Protein AF-A0A959B6U1-F1 (afdb_monomer)

pLDDT: mean 76.64, std 18.27, range [24.47, 96.81]

Secondary structure (DSSP, 8-state):
------------------PPP-------EEE-----S-TTHHHHHHHHHHHHHHHHT-HHHHHHHHHHS--THHHHTT--TT-S-SSEEES-SS---S---STT-SSHHHHHIIIIIHHHHHHHHHHHTT-HHHHHHHHTTTB-TT---S--SGGGGB-SHHHHH--S---HHHHHHHHHGGGS--SS-----HHHHHHHHHHHHHHHSTT-HHHHHHH-THHHHHHHHHHHHHHHHHHHHHHHHH--HHHHHHHHHHHHHHHHHH-SPPP-PPP--------GGGG----TT---EEE-TT------------SS-TTS-----S--EEESSPPPP-HHHHHHHHHHHHHHHHHHTTB-TT--B------PPPPP-TTSGGGS---------SS-S--PPPSB-HHHHHHHHHHHHHHHHHHHHHHHHHHHHHHHHHHHHHHHHHHHHHHHHHHHHHHHHHHHHHHHHHHHHHHHHHHHHHHHHHHHHTT--GGGTGGGG----------TTTHHHHHHHHHHHHSPPPPPPPPPPPPPTT--HHHHSSTTSSS-----HHHHHIIIIIHHHHHHHHHHHHHHHHHHHHHT-----------SSS-------THHHHHHHHHHHHHHHHHHHHHHHHHHHHHHHHHHHHHHHHHHHHHHHHHHHHHHHHHHHHHHHHHHHHHHHHHHHHHHHHHHHHHHHHHHHHHSSSSHHHHHHHHHHHHHHHHHHHHHHHHHHHHHHHHHHHHH--HHHHS---S-S----GGGTTTTHHHHHHHHHHHHHHHHHHH-PPPEEEEEEEEGGG-EEEEETTEEEEEE-HHHHHTTSTTEEEEEEEEEEEEE-----------EEEEEEEEEEE-----BTTB-S--SS--TTEEEE--S-EEEEESSSSSB-SSSS--TT-SBPPTTTT-BSEEEEEEE--TT---TTPPEEEEEEEEEEE--HHHHHHHHH-

Foldseek 3Di:
DDDDDDDDDDDDDDDDDDDDDDDPPQDAAEDEDADLDQLCPVVLVVQCVPVNPVSSLALVVLVCCQVVPFDPVPCVVPDQPCPDDDRYHYPDRDYRNHQDCAPPHNCNVVVCCVQPVVLQVVLLVCLVVVVLVVSLVSLQSAFAPPFPDPDPDPLSRGSRNVCSVPVPFCDPVNLVVLLVVVVPDPDDPDPNPPLNVLLVVLVVVCVVPVPDVVSVCSSGVVVSVVVSLLSNLSSLQSNLLVLLQVVDPVSPVVSLVSLVVSCVSLDDQDDDDDDDDADPDDDPVRQVDADPVSWGKDFQPDDDDDPPDDPPDDDPPPPPDDPPPDGDIDTNDDDDDDVSSNVSVVSSVLSNVCSVQCHGPVRHHDDDDDDDDDDDDPPPPPPPDDDDDDPDPDDADDDDADQFFLVVLLVVLLVLLVVLQVLLVVLVVLVVLLVVLVVVLVVLVVVLVVLVVVLVVLVVVLVVLVVVLVVLLVVLLVLVVLLLVLCVLLVDDCVVCVVLNDADDDQDADDPVCPVVVLVVLCVRQQDQDDADDQDDDDDPPDDCVAAQADPHPDDQSDDPVRCCCRPPVLVVVLVVLVVVLVVVVVVLVVVPDDDDDDDDDDPDDDDDDDPCPPVVVVSVVVNVVSVVVSVVVVVVSVVVSSVSSVVSSVVNVVSSVSSRVSSVVSSVSSVVSSVSSVVSNVSVVVSVVSVVVSVVSVVVSVCSVPDPSHSVVSVVVSVVSLVVSVVSLVVSLSSLVSSLVSLCLQLVDPVSVPDDLRDPPLADVVVSSNCSSVSRSVSSVVVVVVSVVRPDDFDKDKDKDFCVVFFPDDDFQKTKGWDAPLNVCVVPFQWFFKAFQFKWKAKFDDDDDQDWFKKKKKFQKFKGQSASDADVLALDDDPPDDPRMDIDRDDIFMAIGTRRHRGGNDPDDDPPDSGRGGRGSGHPRTMMMMGGPNPDDNVRMIMIMTTTIGIHGSDPSRRVNSVVD

Radius of gyration: 73.05 Å; Cα contacts (8 Å, |Δi|>4): 967; chains: 1; bounding box: 133×184×160 Å

Nearest PDB structures (foldseek):
  6rw6-assembly1_B  TM=6.446E-01  e=1.133E-29  Photorhabdus luminescens
  6rw9-assembly1_A  TM=6.647E-01  e=5.560E-29  Morganella morganii subsp. morganii
  6rwb-assembly1_C  TM=6.412E-01  e=1.051E-28  Yersinia pseudotuberculosis
  8tqe-assembly1_E  TM=6.363E-01  e=4.708E-28  Xenorhabdus nematophila
  5lki-assembly1_A  TM=4.410E-01  e=5.236E-27  Photorhabdus luminescens

Solvent-accessible surface area (backbone atoms only — not comparable to full-atom values): 57360 Å² total; per-residue (Å²): 144,86,82,86,83,80,84,87,79,90,79,90,80,82,91,81,96,77,90,77,85,81,80,83,80,80,75,70,48,75,49,76,58,78,62,86,68,76,78,54,57,72,55,51,52,47,31,34,75,74,46,37,70,71,42,53,50,30,41,67,62,62,58,43,50,40,76,76,68,52,72,78,60,79,49,66,79,77,52,72,82,76,86,62,76,98,53,55,47,66,81,44,84,65,58,79,63,59,87,57,69,54,92,88,49,80,59,13,68,58,48,48,38,65,60,47,49,49,39,51,51,51,15,52,52,30,33,74,69,68,38,37,74,61,14,48,60,33,38,40,43,39,49,24,92,80,58,81,61,93,53,83,72,79,32,44,29,34,30,30,57,67,52,37,77,51,61,78,50,77,46,69,66,57,52,50,49,63,55,57,59,67,77,72,63,80,94,61,93,71,80,74,54,69,73,56,55,56,52,50,54,34,47,53,54,28,70,79,41,76,86,43,67,67,50,51,28,68,64,38,57,55,53,51,54,51,50,51,52,53,54,50,44,49,36,35,48,52,45,18,51,56,31,42,70,68,69,40,78,68,36,40,54,53,17,48,53,34,39,49,53,44,46,63,74,65,48,78,79,84,76,86,73,77,80,83,76,78,83,75,92,74,52,74,85,77,58,74,77,46,51,100,86,70,48,48,76,39,72,54,85,80,78,83,88,85,85,84,77,78,76,88,88,83,67,93,78,72,86,81,74,76,88,76,92,63,79,52,71,42,65,71,71,76,85,78,79,64,64,82,62,53,49,52,60,54,50,45,51,49,53,54,47,27,59,75,65,51,25,47,96,89,62,54,67,72,77,80,87,87,80,84,88,88,86,83,80,86,73,74,76,79,80,80,86,83,90,84,89,86,86,84,87,79,88,81,88,87,76,83,88,70,69,51,44,26,68,66,32,44,54,53,19,54,55,38,28,53,53,22,39,52,41,41,52,54,38,49,56,32,48,57,50,25,55,50,42,50,49,49,52,53,49,48,56,50,51,45,53,52,49,56,60,48,45,57,52,37,50,48,53,26,53,48,35,51,52,50,40,54,51,47,54,54,52,33,52,53,34,46,53,52,23,52,53,31,41,47,64,64,68,49,63,68,81,82,59,49,70,82,68,75,74,79,93,77,88,75,89,78,49,89,88,46,38,68,62,53,50,54,50,47,40,64,71,40,44,50,87,68,89,68,70,77,80,79,85,77,82,62,96,87,68,59,54,78,70,45,54,47,103,86,29,89,51,87,75,68,63,53,76,68,54,46,42,43,66,70,47,49,55,52,51,52,52,55,52,49,54,52,51,50,52,56,50,50,54,54,54,62,71,64,70,67,85,86,82,87,86,86,85,89,78,97,81,88,88,89,86,87,81,85,72,68,59,61,59,56,48,49,55,50,46,53,54,50,51,51,53,49,49,53,48,50,54,51,48,53,52,48,52,51,49,52,50,51,52,50,52,50,54,51,47,53,50,38,43,51,53,25,37,52,26,43,49,48,38,37,49,42,19,48,51,42,52,54,35,54,53,48,31,52,50,37,47,49,52,38,53,50,51,51,52,53,44,54,53,45,51,53,50,48,49,48,57,66,69,41,84,89,22,45,66,54,30,51,51,51,37,54,55,42,53,52,52,33,52,53,42,42,52,57,19,49,57,37,40,52,50,16,53,52,32,40,40,66,73,62,70,40,75,84,52,65,79,50,79,61,80,72,93,78,48,65,40,75,89,61,75,34,58,65,20,28,59,54,52,45,52,32,50,52,53,44,52,52,49,48,65,71,67,67,62,91,62,50,79,45,76,46,80,40,62,46,80,83,50,64,75,46,84,65,83,40,39,40,36,37,66,40,57,64,65,72,53,30,74,81,46,46,19,57,28,46,38,24,22,50,37,54,25,35,29,58,48,86,74,99,65,81,93,63,75,37,58,36,38,44,31,50,63,36,21,35,24,41,73,44,53,72,60,62,97,79,38,75,72,86,61,79,91,82,37,92,42,47,46,79,43,78,58,82,76,47,71,36,48,34,57,69,24,64,71,30,55,52,58,97,71,91,62,95,79,54,64,47,69,52,71,61,44,69,37,23,53,30,28,36,38,40,38,40,45,53,83,90,63,79,61,87,93,46,54,37,35,40,41,40,32,28,30,31,42,87,32,49,70,72,33,21,53,40,48,71,74,105

Structure (mmCIF, N/CA/C/O backbone):
data_AF-A0A959B6U1-F1
#
_entry.id   AF-A0A959B6U1-F1
#
loop_
_atom_site.group_PDB
_atom_site.id
_atom_site.type_symbol
_atom_site.label_atom_id
_atom_site.label_alt_id
_atom_site.label_comp_id
_atom_site.label_asym_id
_atom_site.label_entity_id
_atom_site.label_seq_id
_atom_site.pdbx_PDB_ins_code
_atom_site.Cartn_x
_atom_site.Cartn_y
_atom_site.Cartn_z
_atom_site.occupancy
_atom_site.B_iso_or_equiv
_atom_site.auth_seq_id
_atom_site.auth_comp_id
_atom_site.auth_asym_id
_atom_site.auth_atom_id
_atom_site.pdbx_PDB_model_num
ATOM 1 N N . MET A 1 1 ? 50.995 51.439 -46.867 1.00 38.34 1 MET A N 1
ATOM 2 C CA . MET A 1 1 ? 51.528 52.808 -46.660 1.00 38.34 1 MET A CA 1
ATOM 3 C C . MET A 1 1 ? 50.835 53.484 -45.480 1.00 38.34 1 MET A C 1
ATOM 5 O O . MET A 1 1 ? 49.664 53.820 -45.589 1.00 38.34 1 MET A O 1
ATOM 9 N N . LYS A 1 2 ? 51.569 53.601 -44.369 1.00 24.47 2 LYS A N 1
ATOM 10 C CA . LYS A 1 2 ? 51.395 54.358 -43.103 1.00 24.47 2 LYS A CA 1
ATOM 11 C C . LYS A 1 2 ? 52.439 53.668 -42.206 1.00 24.47 2 LYS A C 1
ATOM 13 O O . LYS A 1 2 ? 52.279 52.487 -41.960 1.00 24.47 2 LYS A O 1
ATOM 18 N N . GLY A 1 3 ? 53.617 54.191 -41.891 1.00 26.98 3 GLY A N 1
ATOM 19 C CA . GLY A 1 3 ? 53.981 55.530 -41.444 1.00 26.98 3 GLY A CA 1
ATOM 20 C C . GLY A 1 3 ? 54.660 55.337 -40.084 1.00 26.98 3 GLY A C 1
ATOM 21 O O . GLY A 1 3 ? 54.037 55.617 -39.068 1.00 26.98 3 GLY A O 1
ATOM 22 N N . ASN A 1 4 ? 55.873 54.767 -40.066 1.00 29.25 4 ASN A N 1
ATOM 23 C CA . ASN A 1 4 ? 56.610 54.499 -38.827 1.00 29.25 4 ASN A CA 1
ATOM 24 C C . ASN A 1 4 ? 57.310 55.772 -38.345 1.00 29.25 4 ASN A C 1
ATOM 26 O O . ASN A 1 4 ? 58.223 56.286 -38.989 1.00 29.25 4 ASN A O 1
ATOM 30 N N . SER A 1 5 ? 56.862 56.270 -37.195 1.00 25.38 5 SER A N 1
ATOM 31 C CA . SER A 1 5 ? 57.555 57.272 -36.394 1.00 25.38 5 SER A CA 1
ATOM 32 C C . SER A 1 5 ? 58.718 56.611 -35.655 1.00 25.38 5 SER A C 1
ATOM 34 O O . SER A 1 5 ? 58.492 55.764 -34.791 1.00 25.38 5 SER A O 1
ATOM 36 N N . TYR A 1 6 ? 59.950 57.009 -35.964 1.00 30.72 6 TYR A N 1
ATOM 37 C CA . TYR A 1 6 ? 61.116 56.617 -35.178 1.00 30.72 6 TYR A CA 1
ATOM 38 C C . TYR A 1 6 ? 61.300 57.554 -33.984 1.00 30.72 6 TYR A C 1
ATOM 40 O O . TYR A 1 6 ? 61.276 58.780 -34.111 1.00 30.72 6 TYR A O 1
ATOM 48 N N . HIS A 1 7 ? 61.461 56.935 -32.816 1.00 28.78 7 HIS A N 1
ATOM 49 C CA . HIS A 1 7 ? 61.731 57.579 -31.542 1.00 28.78 7 HIS A CA 1
ATOM 50 C C . HIS A 1 7 ? 63.089 58.290 -31.533 1.00 28.78 7 HIS A C 1
ATOM 52 O O . HIS A 1 7 ? 64.098 57.799 -32.034 1.00 28.78 7 HIS A O 1
ATOM 58 N N . HIS A 1 8 ? 63.080 59.467 -30.918 1.00 27.84 8 HIS A N 1
ATOM 59 C CA . HIS A 1 8 ? 64.211 60.353 -30.700 1.00 27.84 8 HIS A CA 1
ATOM 60 C C . HIS A 1 8 ? 65.060 59.827 -29.530 1.00 27.84 8 HIS A C 1
ATOM 62 O O . HIS A 1 8 ? 64.584 59.837 -28.397 1.00 27.84 8 HIS A O 1
ATOM 68 N N . ASN A 1 9 ? 66.302 59.401 -29.782 1.00 31.89 9 ASN A N 1
ATOM 69 C CA . ASN A 1 9 ? 67.302 59.191 -28.732 1.00 31.89 9 ASN A CA 1
ATOM 70 C C . ASN A 1 9 ? 68.360 60.296 -28.810 1.00 31.89 9 ASN A C 1
ATOM 72 O O . ASN A 1 9 ? 69.071 60.439 -29.803 1.00 31.89 9 ASN A O 1
ATOM 76 N N . GLN A 1 10 ? 68.424 61.095 -27.745 1.00 28.31 10 GLN A N 1
ATOM 77 C CA . GLN A 1 10 ? 69.441 62.113 -27.513 1.00 28.31 10 GLN A CA 1
ATOM 78 C C . GLN A 1 10 ? 70.768 61.449 -27.128 1.00 28.31 10 GLN A C 1
ATOM 80 O O . GLN A 1 10 ? 70.829 60.732 -26.134 1.00 28.31 10 GLN A O 1
ATOM 85 N N . TYR A 1 11 ? 71.842 61.774 -27.848 1.00 33.50 11 TYR A N 1
ATOM 86 C CA . TYR A 1 11 ? 73.213 61.645 -27.355 1.00 33.50 11 TYR A CA 1
ATOM 87 C C . TYR A 1 11 ? 73.916 63.003 -27.468 1.00 33.50 11 TYR A C 1
ATOM 89 O O . TYR A 1 11 ? 73.927 63.642 -28.519 1.00 33.50 11 TYR A O 1
ATOM 97 N N . HIS A 1 12 ? 74.467 63.458 -26.344 1.00 32.44 12 HIS A N 1
ATOM 98 C CA . HIS A 1 12 ? 75.330 64.629 -26.236 1.00 32.44 12 HIS A CA 1
ATOM 99 C C . HIS A 1 12 ? 76.736 64.325 -26.780 1.00 32.44 12 HIS A C 1
ATOM 101 O O . HIS A 1 12 ? 77.296 63.284 -26.453 1.00 32.44 12 HIS A O 1
ATOM 107 N N . GLY A 1 13 ? 77.354 65.300 -27.460 1.00 31.17 13 GLY A N 1
ATOM 108 C CA . GLY A 1 13 ? 78.812 65.485 -27.418 1.00 31.17 13 GLY A CA 1
ATOM 109 C C . GLY A 1 13 ? 79.560 65.538 -28.757 1.00 31.17 13 GLY A C 1
ATOM 110 O O . GLY A 1 13 ? 79.850 64.513 -29.347 1.00 31.17 13 GLY A O 1
ATOM 111 N N . VAL A 1 14 ? 79.929 66.763 -29.151 1.00 33.41 14 VAL A N 1
ATOM 112 C CA . VAL A 1 14 ? 81.249 67.201 -29.665 1.00 33.41 14 VAL A CA 1
ATOM 113 C C . VAL A 1 14 ? 81.973 66.344 -30.729 1.00 33.41 14 VAL A C 1
ATOM 115 O O . VAL A 1 14 ? 82.560 65.318 -30.429 1.00 33.41 14 VAL A O 1
ATOM 118 N N . GLY A 1 15 ? 82.052 66.913 -31.941 1.00 33.78 15 GLY A N 1
ATOM 119 C CA . GLY A 1 15 ? 83.226 67.008 -32.832 1.00 33.78 15 GLY A CA 1
ATOM 120 C C . GLY A 1 15 ? 84.176 65.814 -33.019 1.00 33.78 15 GLY A C 1
ATOM 121 O O . GLY A 1 15 ? 84.966 65.500 -32.138 1.00 33.78 15 GLY A O 1
ATOM 122 N N . GLY A 1 16 ? 84.254 65.298 -34.252 1.00 31.88 16 GLY A N 1
ATOM 123 C CA . GLY A 1 16 ? 85.397 64.496 -34.707 1.00 31.88 16 GLY A CA 1
ATOM 124 C C . GLY A 1 16 ? 85.110 63.660 -35.953 1.00 31.88 16 GLY A C 1
ATOM 125 O O . GLY A 1 16 ? 84.495 62.606 -35.873 1.00 31.88 16 GLY A O 1
ATOM 126 N N . SER A 1 17 ? 85.582 64.125 -37.106 1.00 38.44 17 SER A N 1
ATOM 127 C CA . SER A 1 17 ? 85.520 63.478 -38.422 1.00 38.44 17 SER A CA 1
ATOM 128 C C . SER A 1 17 ? 86.184 62.093 -38.463 1.00 38.44 17 SER A C 1
ATOM 130 O O . SER A 1 17 ? 87.392 62.013 -38.249 1.00 38.44 17 SER A O 1
ATOM 132 N N . HIS A 1 18 ? 85.438 61.045 -38.832 1.00 36.06 18 HIS A N 1
ATOM 133 C CA . HIS A 1 18 ? 85.972 59.778 -39.351 1.00 36.06 18 HIS A CA 1
ATOM 134 C C . HIS A 1 18 ? 85.175 59.373 -40.599 1.00 36.06 18 HIS A C 1
ATOM 136 O O . HIS A 1 18 ? 83.946 59.358 -40.586 1.00 36.06 18 HIS A O 1
ATOM 142 N N . ALA A 1 19 ? 85.896 59.126 -41.693 1.00 39.31 19 ALA A N 1
ATOM 143 C CA . ALA A 1 19 ? 85.359 58.697 -42.976 1.00 39.31 19 ALA A CA 1
ATOM 144 C C . ALA A 1 19 ? 84.965 57.213 -42.916 1.00 39.31 19 ALA A C 1
ATOM 146 O O . ALA A 1 19 ? 85.781 56.384 -42.519 1.00 39.31 19 ALA A O 1
ATOM 147 N N . TYR A 1 20 ? 83.743 56.894 -43.342 1.00 36.47 20 TYR A N 1
ATOM 148 C CA . TYR A 1 20 ? 83.293 55.525 -43.585 1.00 36.47 20 TYR A CA 1
ATOM 149 C C . TYR A 1 20 ? 83.353 55.238 -45.087 1.00 36.47 20 TYR A C 1
ATOM 151 O O . TYR A 1 20 ? 82.857 56.021 -45.899 1.00 36.47 20 TYR A O 1
ATOM 159 N N . VAL A 1 21 ? 83.989 54.121 -45.438 1.00 39.34 21 VAL A N 1
ATOM 160 C CA . VAL A 1 21 ? 83.874 53.470 -46.746 1.00 39.34 21 VAL A CA 1
ATOM 161 C C . VAL A 1 21 ? 82.444 52.939 -46.849 1.00 39.34 21 VAL A C 1
ATOM 163 O O . VAL A 1 21 ? 81.991 52.236 -45.952 1.00 39.34 21 VAL A O 1
ATOM 166 N N . ILE A 1 22 ? 81.723 53.314 -47.904 1.00 38.59 22 ILE A N 1
ATOM 167 C CA . ILE A 1 22 ? 80.403 52.757 -48.207 1.00 38.59 22 ILE A CA 1
ATOM 168 C C . ILE A 1 22 ? 80.653 51.494 -49.034 1.00 38.59 22 ILE A C 1
ATOM 170 O O . ILE A 1 22 ? 81.053 51.596 -50.192 1.00 38.59 22 ILE A O 1
ATOM 174 N N . GLU A 1 23 ? 80.469 50.316 -48.436 1.00 43.47 23 GLU A N 1
ATOM 175 C CA . GLU A 1 23 ? 80.217 49.092 -49.200 1.00 43.47 23 GLU A CA 1
ATOM 176 C C . GLU A 1 23 ? 78.808 49.191 -49.791 1.00 43.47 23 GLU A C 1
ATOM 178 O O . GLU A 1 23 ? 77.822 49.387 -49.078 1.00 43.47 23 GLU A O 1
ATOM 183 N N . GLU A 1 24 ? 78.717 49.112 -51.113 1.00 42.53 24 GLU A N 1
ATOM 184 C CA . GLU A 1 24 ? 77.453 49.104 -51.837 1.00 42.53 24 GLU A CA 1
ATOM 185 C C . GLU A 1 24 ? 76.825 47.707 -51.681 1.00 42.53 24 GLU A C 1
ATOM 187 O O . GLU A 1 24 ? 77.166 46.770 -52.399 1.00 42.53 24 GLU A O 1
ATOM 192 N N . GLN A 1 25 ? 75.945 47.533 -50.687 1.00 47.75 25 GLN A N 1
ATOM 193 C CA . GLN A 1 25 ? 75.115 46.331 -50.581 1.00 47.75 25 GLN A CA 1
ATOM 194 C C . GLN A 1 25 ? 74.132 46.302 -51.757 1.00 47.75 25 GLN A C 1
ATOM 196 O O . GLN A 1 25 ? 73.173 47.074 -51.804 1.00 47.75 25 GLN A O 1
ATOM 201 N N . VAL A 1 26 ? 74.362 45.402 -52.714 1.00 51.41 26 VAL A N 1
ATOM 202 C CA . VAL A 1 26 ? 73.396 45.109 -53.777 1.00 51.41 26 VAL A CA 1
ATOM 203 C C . VAL A 1 26 ? 72.227 44.352 -53.149 1.00 51.41 26 VAL A C 1
ATOM 205 O O . VAL A 1 26 ? 72.335 43.173 -52.821 1.00 51.41 26 VAL A O 1
ATOM 208 N N . VAL A 1 27 ? 71.101 45.037 -52.956 1.00 57.31 27 VAL A N 1
ATOM 209 C CA . VAL A 1 27 ? 69.849 44.414 -52.517 1.00 57.31 27 VAL A CA 1
ATOM 210 C C . VAL A 1 27 ? 69.245 43.675 -53.712 1.00 57.31 27 VAL A C 1
ATOM 212 O O . VAL A 1 27 ? 68.694 44.309 -54.610 1.00 57.31 27 VAL A O 1
ATOM 215 N N . GLN A 1 28 ? 69.342 42.344 -53.741 1.00 58.25 28 GLN A N 1
ATOM 216 C CA . GLN A 1 28 ? 68.556 41.529 -54.672 1.00 58.25 28 GLN A CA 1
ATOM 217 C C . GLN A 1 28 ? 67.104 41.483 -54.186 1.00 58.25 28 GLN A C 1
ATOM 219 O O . GLN A 1 28 ? 66.809 40.935 -53.126 1.00 58.25 28 GLN A O 1
ATOM 224 N N . ALA A 1 29 ? 66.187 42.074 -54.951 1.00 64.62 29 ALA A N 1
ATOM 225 C CA . ALA A 1 29 ? 64.756 41.950 -54.687 1.00 64.62 29 ALA A CA 1
ATOM 226 C C . ALA A 1 29 ? 64.245 40.599 -55.212 1.00 64.62 29 ALA A C 1
ATOM 228 O O . ALA A 1 29 ? 64.590 40.202 -56.322 1.00 64.62 29 ALA A O 1
ATOM 229 N N . THR A 1 30 ? 63.410 39.900 -54.442 1.00 69.38 30 THR A N 1
ATOM 230 C CA . THR A 1 30 ? 62.681 38.717 -54.920 1.00 69.38 30 THR A CA 1
ATOM 231 C C . THR A 1 30 ? 61.220 39.083 -55.155 1.00 69.38 30 THR A C 1
ATOM 233 O O . THR A 1 30 ? 60.572 39.609 -54.252 1.00 69.38 30 THR A O 1
ATOM 236 N N . TYR A 1 31 ? 60.699 38.821 -56.354 1.00 73.12 31 TYR A N 1
ATOM 237 C CA . TYR A 1 31 ? 59.296 39.067 -56.704 1.00 73.12 31 TYR A CA 1
ATOM 238 C C . TYR A 1 31 ? 58.514 37.749 -56.826 1.00 73.12 31 TYR A C 1
ATOM 240 O O . TYR A 1 31 ? 59.018 36.757 -57.358 1.00 73.12 31 TYR A O 1
ATOM 248 N N . GLU A 1 32 ? 57.269 37.757 -56.343 1.00 72.38 32 GLU A N 1
ATOM 249 C CA . GLU A 1 32 ? 56.308 36.650 -56.417 1.00 72.38 32 GLU A CA 1
ATOM 250 C C . GLU A 1 32 ? 55.014 37.154 -57.071 1.00 72.38 32 GLU A C 1
ATOM 252 O O . GLU A 1 32 ? 54.493 38.211 -56.700 1.00 72.38 32 GLU A O 1
ATOM 257 N N . PHE A 1 33 ? 54.504 36.415 -58.057 1.00 74.75 33 PHE A N 1
ATOM 258 C CA . PHE A 1 33 ? 53.258 36.737 -58.751 1.00 74.75 33 PHE A CA 1
ATOM 259 C C . PHE A 1 33 ? 52.127 35.837 -58.245 1.00 74.75 33 PHE A C 1
ATOM 261 O O . PHE A 1 33 ? 52.289 34.624 -58.151 1.00 74.75 33 PHE A O 1
ATOM 268 N N . GLN A 1 34 ? 50.969 36.433 -57.946 1.00 72.31 34 GLN A N 1
ATOM 269 C CA . GLN A 1 34 ? 49.783 35.728 -57.447 1.00 72.31 34 GLN A CA 1
ATOM 270 C C . GLN A 1 34 ? 48.562 36.007 -58.328 1.00 72.31 34 GLN A C 1
ATOM 272 O O . GLN A 1 34 ? 48.380 37.118 -58.836 1.00 72.31 34 GLN A O 1
ATOM 277 N N . ASN A 1 35 ? 47.694 35.005 -58.479 1.00 75.81 35 ASN A N 1
ATOM 278 C CA . ASN A 1 35 ? 46.428 35.145 -59.195 1.00 75.81 35 ASN A CA 1
ATOM 279 C C . ASN A 1 35 ? 45.365 35.805 -58.297 1.00 75.81 35 ASN A C 1
ATOM 281 O O . ASN A 1 35 ? 45.077 35.329 -57.207 1.00 75.81 35 ASN A O 1
ATOM 285 N N . PHE A 1 36 ? 44.725 36.877 -58.778 1.00 81.19 36 PHE A N 1
ATOM 286 C CA . PHE A 1 36 ? 43.612 37.567 -58.089 1.00 81.19 36 PHE A CA 1
ATOM 287 C C . PHE A 1 36 ? 42.226 37.217 -58.662 1.00 81.19 36 PHE A C 1
ATOM 289 O O . PHE A 1 36 ? 41.234 37.888 -58.378 1.00 81.19 36 PHE A O 1
ATOM 296 N N . PHE A 1 37 ? 42.144 36.174 -59.486 1.00 80.81 37 PHE A N 1
ATOM 297 C CA . PHE A 1 37 ? 40.900 35.665 -60.054 1.00 80.81 37 PHE A CA 1
ATOM 298 C C . PHE A 1 37 ? 40.878 34.140 -59.959 1.00 80.81 37 PHE A C 1
ATOM 300 O O . PHE A 1 37 ? 41.925 33.499 -59.967 1.00 80.81 37 PHE A O 1
ATOM 307 N N . HIS A 1 38 ? 39.680 33.562 -59.901 1.00 84.12 38 HIS A N 1
ATOM 308 C CA . HIS A 1 38 ? 39.517 32.115 -59.848 1.00 84.12 38 HIS A CA 1
ATOM 309 C C . HIS A 1 38 ? 39.538 31.532 -61.281 1.00 84.12 38 HIS A C 1
ATOM 311 O O . HIS A 1 38 ? 38.650 31.858 -62.073 1.00 84.12 38 HIS A O 1
ATOM 317 N N . PRO A 1 39 ? 40.492 30.652 -61.642 1.00 80.06 39 PRO A N 1
ATOM 318 C CA . PRO A 1 39 ? 40.699 30.220 -63.032 1.00 80.06 39 PRO A CA 1
ATOM 319 C C . PRO A 1 39 ? 39.588 29.308 -63.579 1.00 80.06 39 PRO A C 1
ATOM 321 O O . PRO A 1 39 ? 39.332 29.300 -64.779 1.00 80.06 39 PRO A O 1
ATOM 324 N N . TYR A 1 40 ? 38.888 28.576 -62.705 1.00 85.69 40 TYR A N 1
ATOM 325 C CA . TYR A 1 40 ? 37.921 27.539 -63.101 1.00 85.69 40 TYR A CA 1
ATOM 326 C C . TYR A 1 40 ? 36.438 27.874 -62.851 1.00 85.69 40 TYR A C 1
ATOM 328 O O . TYR A 1 40 ? 35.622 26.958 -62.783 1.00 85.69 40 TYR A O 1
ATOM 336 N N . VAL A 1 41 ? 36.042 29.149 -62.707 1.00 86.12 41 VAL A N 1
ATOM 337 C CA . VAL A 1 41 ? 34.647 29.517 -62.344 1.00 86.12 41 VAL A CA 1
ATOM 338 C C . VAL A 1 41 ? 33.618 28.955 -63.326 1.00 86.12 41 VAL A C 1
ATOM 340 O O . VAL A 1 41 ? 32.654 28.317 -62.905 1.00 86.12 41 VAL A O 1
ATOM 343 N N . ASP A 1 42 ? 33.839 29.129 -64.631 1.00 85.12 42 ASP A N 1
ATOM 344 C CA . ASP A 1 42 ? 32.915 28.640 -65.662 1.00 85.12 42 ASP A CA 1
ATOM 345 C C . ASP A 1 42 ? 32.792 27.110 -65.638 1.00 85.12 42 ASP A C 1
ATOM 347 O O . ASP A 1 42 ? 31.708 26.561 -65.843 1.00 85.12 42 ASP A O 1
ATOM 351 N N . LYS A 1 43 ? 33.888 26.414 -65.312 1.00 85.00 43 LYS A N 1
ATOM 352 C CA . LYS A 1 43 ? 33.929 24.951 -65.194 1.00 85.00 43 LYS A CA 1
ATOM 353 C C . LYS A 1 43 ? 33.243 24.448 -63.934 1.00 85.00 43 LYS A C 1
ATOM 355 O O . LYS A 1 43 ? 32.470 23.500 -64.012 1.00 85.00 43 LYS A O 1
ATOM 360 N N . ILE A 1 44 ? 33.426 25.122 -62.805 1.00 85.88 44 ILE A N 1
ATOM 361 C CA . ILE A 1 44 ? 32.700 24.849 -61.557 1.00 85.88 44 ILE A CA 1
ATOM 362 C C . ILE A 1 44 ? 31.189 25.048 -61.768 1.00 85.88 44 ILE A C 1
ATOM 364 O O . ILE A 1 44 ? 30.389 24.209 -61.349 1.00 85.88 44 ILE A O 1
ATOM 368 N N . LEU A 1 45 ? 30.779 26.108 -62.472 1.00 87.06 45 LEU A N 1
ATOM 369 C CA . LEU A 1 45 ? 29.375 26.328 -62.840 1.00 87.06 45 LEU A CA 1
ATOM 370 C C . LEU A 1 45 ? 28.853 25.235 -63.782 1.00 87.06 45 LEU A C 1
ATOM 372 O O . LEU A 1 45 ? 27.736 24.745 -63.606 1.00 87.06 45 LEU A O 1
ATOM 376 N N . GLU A 1 46 ? 29.652 24.816 -64.763 1.00 86.62 46 GLU A N 1
ATOM 377 C CA . GLU A 1 46 ? 29.328 23.704 -65.658 1.00 86.62 46 GLU A CA 1
ATOM 378 C C . GLU A 1 46 ? 29.154 22.383 -64.883 1.00 86.62 46 GLU A C 1
ATOM 380 O O . GLU A 1 46 ? 28.177 21.662 -65.105 1.00 86.62 46 GLU A O 1
ATOM 385 N N . MET A 1 47 ? 30.041 22.098 -63.924 1.00 86.19 47 MET A N 1
ATOM 386 C CA . MET A 1 47 ? 29.969 20.935 -63.033 1.00 86.19 47 MET A CA 1
ATOM 387 C C . MET A 1 47 ? 28.709 20.956 -62.168 1.00 86.19 47 MET A C 1
ATOM 389 O O . MET A 1 47 ? 28.040 19.928 -62.053 1.00 86.19 47 MET A O 1
ATOM 393 N N . LEU A 1 48 ? 28.341 22.113 -61.612 1.00 87.31 48 LEU A N 1
ATOM 394 C CA . LEU A 1 48 ? 27.110 22.264 -60.836 1.00 87.31 48 LEU A CA 1
ATOM 395 C C . LEU A 1 48 ? 25.864 22.039 -61.707 1.00 87.31 48 LEU A C 1
ATOM 397 O O . LEU A 1 48 ? 24.956 21.306 -61.311 1.00 87.31 48 LEU A O 1
ATOM 401 N N . ASN A 1 49 ? 25.836 22.626 -62.906 1.00 88.38 49 ASN A N 1
ATOM 402 C CA . ASN A 1 49 ? 24.699 22.537 -63.823 1.00 88.38 49 ASN A CA 1
ATOM 403 C C . ASN A 1 49 ? 24.508 21.126 -64.406 1.00 88.38 49 ASN A C 1
ATOM 405 O O . ASN A 1 49 ? 23.372 20.703 -64.611 1.00 88.38 49 ASN A O 1
ATOM 409 N N . LYS A 1 50 ? 25.596 20.385 -64.669 1.00 84.12 50 LYS A N 1
ATOM 410 C CA . LYS A 1 50 ? 25.543 19.022 -65.233 1.00 84.12 50 LYS A CA 1
ATOM 411 C C . LYS A 1 50 ? 25.477 17.924 -64.170 1.00 84.12 50 LYS A C 1
ATOM 413 O O . LYS A 1 50 ? 24.742 16.955 -64.332 1.00 84.12 50 LYS A O 1
ATOM 418 N N . GLY A 1 51 ? 26.273 18.044 -63.109 1.00 72.19 51 GLY A N 1
ATOM 419 C CA . GLY A 1 51 ? 26.504 17.006 -62.101 1.00 72.19 51 GLY A CA 1
ATOM 420 C C . GLY A 1 51 ? 25.742 17.196 -60.788 1.00 72.19 51 GLY A C 1
ATOM 421 O O . GLY A 1 51 ? 25.883 16.359 -59.891 1.00 72.19 51 GLY A O 1
ATOM 422 N N . SER A 1 52 ? 24.931 18.255 -60.657 1.00 85.50 52 SER A N 1
ATOM 423 C CA . SER A 1 52 ? 24.313 18.709 -59.399 1.00 85.50 52 SER A CA 1
ATOM 424 C C . SER A 1 52 ? 25.351 19.023 -58.308 1.00 85.50 52 SER A C 1
ATOM 426 O O . SER A 1 52 ? 26.557 19.029 -58.552 1.00 85.50 52 SER A O 1
ATOM 428 N N . LEU A 1 53 ? 24.897 19.249 -57.071 1.00 86.31 53 LEU A N 1
ATOM 429 C CA . LEU A 1 53 ? 25.784 19.475 -55.926 1.00 86.31 53 LEU A CA 1
ATOM 430 C C . LEU A 1 53 ? 26.784 18.321 -55.716 1.00 86.31 53 LEU A C 1
ATOM 432 O O . LEU A 1 53 ? 27.938 18.571 -55.390 1.00 86.31 53 LEU A O 1
ATOM 436 N N . LYS A 1 54 ? 26.375 17.065 -55.955 1.00 85.00 54 LYS A N 1
ATOM 437 C CA . LYS A 1 54 ? 27.261 15.899 -55.797 1.00 85.00 54 LYS A CA 1
ATOM 438 C C . LYS A 1 54 ? 28.445 15.930 -56.767 1.00 85.00 54 LYS A C 1
ATOM 440 O O . LYS A 1 54 ? 29.530 15.513 -56.393 1.00 85.00 54 LYS A O 1
ATOM 445 N N . GLY A 1 55 ? 28.236 16.413 -57.993 1.00 82.75 55 GLY A N 1
ATOM 446 C CA . GLY A 1 55 ? 29.302 16.561 -58.981 1.00 82.75 55 GLY A CA 1
ATOM 447 C C . GLY A 1 55 ? 30.225 17.746 -58.702 1.00 82.75 55 GLY A C 1
ATOM 448 O O . GLY A 1 55 ? 31.407 17.652 -59.006 1.00 82.75 55 GLY A O 1
ATOM 449 N N . LEU A 1 56 ? 29.702 18.828 -58.112 1.00 87.75 56 LEU A N 1
ATOM 450 C CA . LEU A 1 56 ? 30.502 19.982 -57.691 1.00 87.75 56 LEU A CA 1
ATOM 451 C C . LEU A 1 56 ? 31.441 19.638 -56.524 1.00 87.75 56 LEU A C 1
ATOM 453 O O . LEU A 1 56 ? 32.577 20.090 -56.510 1.00 87.75 56 LEU A O 1
ATOM 457 N N . MET A 1 57 ? 30.967 18.842 -55.562 1.00 88.00 57 MET A N 1
ATOM 458 C CA . MET A 1 57 ? 31.720 18.459 -54.357 1.00 88.00 57 MET A CA 1
ATOM 459 C C . MET A 1 57 ? 32.590 17.206 -54.547 1.00 88.00 57 MET A C 1
ATOM 461 O O . MET A 1 57 ? 32.994 16.582 -53.570 1.00 88.00 57 MET A O 1
ATOM 465 N N . ASP A 1 58 ? 32.826 16.789 -55.791 1.00 87.25 58 ASP A N 1
ATOM 466 C CA . ASP A 1 58 ? 33.592 15.589 -56.117 1.00 87.25 58 ASP A CA 1
ATOM 467 C C . ASP A 1 58 ? 35.100 15.911 -56.136 1.00 87.25 58 ASP A C 1
ATOM 469 O O . ASP A 1 58 ? 35.557 16.622 -57.039 1.00 87.25 58 ASP A O 1
ATOM 473 N N . PRO A 1 59 ? 35.892 15.424 -55.163 1.00 84.81 59 PRO A N 1
ATOM 474 C CA . PRO A 1 59 ? 37.302 15.785 -55.041 1.00 84.81 59 PRO A CA 1
ATOM 475 C C . PRO A 1 59 ? 38.158 15.354 -56.235 1.00 84.81 59 PRO A C 1
ATOM 477 O O . PRO A 1 59 ? 39.136 16.030 -56.531 1.00 84.81 59 PRO A O 1
ATOM 480 N N . GLU A 1 60 ? 37.825 14.255 -56.919 1.00 83.31 60 GLU A N 1
ATOM 481 C CA . GLU A 1 60 ? 38.623 13.771 -58.059 1.00 83.31 60 GLU A CA 1
ATOM 482 C C . GLU A 1 60 ? 38.443 14.674 -59.273 1.00 83.31 60 GLU A C 1
ATOM 484 O O . GLU A 1 60 ? 39.417 15.036 -59.927 1.00 83.31 60 GLU A O 1
ATOM 489 N N . LYS A 1 61 ? 37.207 15.124 -59.513 1.00 83.12 61 LYS A N 1
ATOM 490 C CA . LYS A 1 61 ? 36.911 16.086 -60.580 1.00 83.12 61 LYS A CA 1
ATOM 491 C C . LYS A 1 61 ? 37.471 17.465 -60.281 1.00 83.12 61 LYS A C 1
ATOM 493 O O . LYS A 1 61 ? 37.956 18.125 -61.187 1.00 83.12 61 LYS A O 1
ATOM 498 N N . LEU A 1 62 ? 37.409 17.912 -59.025 1.00 85.56 62 LEU A N 1
ATOM 499 C CA . LEU A 1 62 ? 38.019 19.184 -58.634 1.00 85.56 62 LEU A CA 1
ATOM 500 C C . LEU A 1 62 ? 39.546 19.143 -58.790 1.00 85.56 62 LEU A C 1
ATOM 502 O O . LEU A 1 62 ? 40.128 20.128 -59.235 1.00 85.56 62 LEU A O 1
ATOM 506 N N . ALA A 1 63 ? 40.183 18.008 -58.479 1.00 82.12 63 ALA A N 1
ATOM 507 C CA . ALA A 1 63 ? 41.618 17.816 -58.675 1.00 82.12 63 ALA A CA 1
ATOM 508 C C . ALA A 1 63 ? 42.012 17.723 -60.162 1.00 82.12 63 ALA A C 1
ATOM 510 O O . ALA A 1 63 ? 43.054 18.255 -60.540 1.00 82.12 63 ALA A O 1
ATOM 511 N N . SER A 1 64 ? 41.188 17.097 -61.016 1.00 81.38 64 SER A N 1
ATOM 512 C CA . SER A 1 64 ? 41.491 16.949 -62.449 1.00 81.38 64 SER A CA 1
ATOM 513 C C . SER A 1 64 ? 41.384 18.253 -63.248 1.00 81.38 64 SER A C 1
ATOM 515 O O . SER A 1 64 ? 41.966 18.356 -64.323 1.00 81.38 64 SER A O 1
ATOM 517 N N . LEU A 1 65 ? 40.720 19.291 -62.722 1.00 80.69 65 LEU A N 1
ATOM 518 C CA . LEU A 1 65 ? 40.641 20.601 -63.387 1.00 80.69 65 LEU A CA 1
ATOM 519 C C . LEU A 1 65 ? 42.019 21.228 -63.634 1.00 80.69 65 LEU A C 1
ATOM 521 O O . LEU A 1 65 ? 42.215 21.854 -64.676 1.00 80.69 65 LEU A O 1
ATOM 525 N N . ALA A 1 66 ? 42.961 21.035 -62.705 1.00 70.31 66 ALA A N 1
ATOM 526 C CA . ALA A 1 66 ? 44.319 21.559 -62.823 1.00 70.31 66 ALA A CA 1
ATOM 527 C C . ALA A 1 66 ? 45.125 20.860 -63.931 1.00 70.31 66 ALA A C 1
ATOM 529 O O . ALA A 1 66 ? 45.904 21.509 -64.621 1.00 70.31 66 ALA A O 1
ATOM 530 N N . SER A 1 67 ? 44.912 19.555 -64.140 1.00 67.62 67 SER A N 1
ATOM 531 C CA . SER A 1 67 ? 45.625 18.770 -65.154 1.00 67.62 67 SER A CA 1
ATOM 532 C C . SER A 1 67 ? 44.959 18.783 -66.534 1.00 67.62 67 SER A C 1
ATOM 534 O O . SER A 1 67 ? 45.654 18.662 -67.537 1.00 67.62 67 SER A O 1
ATOM 536 N N . GLU A 1 68 ? 43.632 18.929 -66.613 1.00 65.38 68 GLU A N 1
ATOM 537 C CA . GLU A 1 68 ? 42.877 18.898 -67.877 1.00 65.38 68 GLU A CA 1
ATOM 538 C C . GLU A 1 68 ? 42.824 20.249 -68.612 1.00 65.38 68 GLU A C 1
ATOM 540 O O . GLU A 1 68 ? 42.651 20.267 -69.829 1.00 65.38 68 GLU A O 1
ATOM 545 N N . TYR A 1 69 ? 42.934 21.374 -67.894 1.00 63.88 69 TYR A N 1
ATOM 546 C CA . TYR A 1 69 ? 42.733 22.728 -68.446 1.00 63.88 69 TYR A CA 1
ATOM 547 C C . TYR A 1 69 ? 43.846 23.721 -68.056 1.00 63.88 69 TYR A C 1
ATOM 549 O O . TYR A 1 69 ? 43.697 24.937 -68.233 1.00 63.88 69 TYR A O 1
ATOM 557 N N . GLY A 1 70 ? 44.954 23.215 -67.511 1.00 60.72 70 GLY A N 1
ATOM 558 C CA . GLY A 1 70 ? 46.131 23.980 -67.110 1.00 60.72 70 GLY A CA 1
ATOM 559 C C . GLY A 1 70 ? 47.027 24.364 -68.288 1.00 60.72 70 GLY A C 1
ATOM 560 O O . GLY A 1 70 ? 48.192 23.996 -68.306 1.00 60.72 70 GLY A O 1
ATOM 561 N N . ASP A 1 71 ? 46.511 25.092 -69.280 1.00 56.66 71 ASP A N 1
ATOM 562 C CA . ASP A 1 71 ? 47.373 25.635 -70.339 1.00 56.66 71 ASP A CA 1
ATOM 563 C C . ASP A 1 71 ? 48.243 26.773 -69.766 1.00 56.66 71 ASP A C 1
ATOM 565 O O . ASP A 1 71 ? 47.710 27.795 -69.297 1.00 56.66 71 ASP A O 1
ATOM 569 N N . GLU A 1 72 ? 49.571 26.597 -69.820 1.00 56.66 72 GLU A N 1
ATOM 570 C CA . GLU A 1 72 ? 50.614 27.544 -69.372 1.00 56.66 72 GLU A CA 1
ATOM 571 C C . GLU A 1 72 ? 50.685 28.837 -70.219 1.00 56.66 72 GLU A C 1
ATOM 573 O O . GLU A 1 72 ? 51.373 29.793 -69.864 1.00 56.66 72 GLU A O 1
ATOM 578 N N . GLU A 1 73 ? 49.940 28.918 -71.322 1.00 56.41 73 GLU A N 1
ATOM 579 C CA . GLU A 1 73 ? 50.189 29.899 -72.388 1.00 56.41 73 GLU A CA 1
ATOM 580 C C . GLU A 1 73 ? 49.576 31.298 -72.153 1.00 56.41 73 GLU A C 1
ATOM 582 O O . GLU A 1 73 ? 49.936 32.250 -72.838 1.00 56.41 73 GLU A O 1
ATOM 587 N N . PHE A 1 74 ? 48.677 31.491 -71.173 1.00 61.34 74 PHE A N 1
ATOM 588 C CA . PHE A 1 74 ? 47.951 32.776 -71.041 1.00 61.34 74 PHE A CA 1
ATOM 589 C C . PHE A 1 74 ? 48.860 33.979 -70.727 1.00 61.34 74 PHE A C 1
ATOM 591 O O . PHE A 1 74 ? 48.637 35.069 -71.253 1.00 61.34 74 PHE A O 1
ATOM 598 N N . PHE A 1 75 ? 49.860 33.803 -69.856 1.00 61.97 75 PHE A N 1
ATOM 599 C CA . PHE A 1 75 ? 50.787 34.881 -69.489 1.00 61.97 75 PHE A CA 1
ATOM 600 C C . PHE A 1 75 ? 52.069 34.877 -70.329 1.00 61.97 75 PHE A C 1
ATOM 602 O O . PHE A 1 75 ? 52.610 35.956 -70.565 1.00 61.97 75 PHE A O 1
ATOM 609 N N . GLN A 1 76 ? 52.507 33.710 -70.817 1.00 63.78 76 GLN A N 1
ATOM 610 C CA . GLN A 1 76 ? 53.742 33.554 -71.596 1.00 63.78 76 GLN A CA 1
ATOM 611 C C . GLN A 1 76 ? 53.758 34.421 -72.869 1.00 63.78 76 GLN A C 1
ATOM 613 O O . GLN A 1 76 ? 54.803 34.962 -73.224 1.00 63.78 76 GLN A O 1
ATOM 618 N N . ASP A 1 77 ? 52.598 34.634 -73.502 1.00 61.62 77 ASP A N 1
ATOM 619 C CA . ASP A 1 77 ? 52.474 35.443 -74.725 1.00 61.62 77 ASP A CA 1
ATOM 620 C C . ASP A 1 77 ? 52.362 36.964 -74.482 1.00 61.62 77 ASP A C 1
ATOM 622 O O . ASP A 1 77 ? 52.543 37.760 -75.408 1.00 61.62 77 ASP A O 1
ATOM 626 N N . ILE A 1 78 ? 52.026 37.395 -73.259 1.00 65.56 78 ILE A N 1
ATOM 627 C CA . ILE A 1 78 ? 51.642 38.788 -72.946 1.00 65.56 78 ILE A CA 1
ATOM 628 C C . ILE A 1 78 ? 52.648 39.467 -72.003 1.00 65.56 78 ILE A C 1
ATOM 630 O O . ILE A 1 78 ? 52.772 40.695 -72.016 1.00 65.56 78 ILE A O 1
ATOM 634 N N . TYR A 1 79 ? 53.368 38.698 -71.183 1.00 67.75 79 TYR A N 1
ATOM 635 C CA . TYR A 1 79 ? 54.241 39.225 -70.139 1.00 67.75 79 TYR A CA 1
ATOM 636 C C . TYR A 1 79 ? 55.448 38.308 -69.904 1.00 67.75 79 TYR A C 1
ATOM 638 O O . TYR A 1 79 ? 55.293 37.230 -69.347 1.00 67.75 79 TYR A O 1
ATOM 646 N N . ASP A 1 80 ? 56.650 38.756 -70.285 1.00 70.75 80 ASP A N 1
ATOM 647 C CA . ASP A 1 80 ? 57.911 38.090 -69.931 1.00 70.75 80 ASP A CA 1
ATOM 648 C C . ASP A 1 80 ? 58.500 38.748 -68.670 1.00 70.75 80 ASP A C 1
ATOM 650 O O . ASP A 1 80 ? 58.998 39.878 -68.738 1.00 70.75 80 ASP A O 1
ATOM 654 N N . PRO A 1 81 ? 58.448 38.082 -67.506 1.00 67.81 81 PRO A N 1
ATOM 655 C CA . PRO A 1 81 ? 58.919 38.663 -66.258 1.00 67.81 81 PRO A CA 1
ATOM 656 C C . PRO A 1 81 ? 60.463 38.691 -66.177 1.00 67.81 81 PRO A C 1
ATOM 658 O O . PRO A 1 81 ? 61.014 39.399 -65.335 1.00 67.81 81 PRO A O 1
ATOM 661 N N . HIS A 1 82 ? 61.186 37.992 -67.065 1.00 65.81 82 HIS A N 1
ATOM 662 C CA . HIS A 1 82 ? 62.650 37.879 -67.038 1.00 65.81 82 HIS A CA 1
ATOM 663 C C . HIS A 1 82 ? 63.400 38.967 -67.831 1.00 65.81 82 HIS A C 1
ATOM 665 O O . HIS A 1 82 ? 64.632 38.960 -67.859 1.00 65.81 82 HIS A O 1
ATOM 671 N N . SER A 1 83 ? 62.710 39.935 -68.446 1.00 56.56 83 SER A N 1
ATOM 672 C CA . SER A 1 83 ? 63.310 40.911 -69.374 1.00 56.56 83 SER A CA 1
ATOM 673 C C . SER A 1 83 ? 64.197 42.005 -68.728 1.00 56.56 83 SER A C 1
ATOM 675 O O . SER A 1 83 ? 64.440 43.045 -69.344 1.00 56.56 83 SER A O 1
ATOM 677 N N . GLY A 1 84 ? 64.693 41.806 -67.501 1.00 56.53 84 GLY A N 1
ATOM 678 C CA . GLY A 1 84 ? 65.608 42.704 -66.786 1.00 56.53 84 GLY A CA 1
ATOM 679 C C . GLY A 1 84 ? 66.632 41.916 -65.964 1.00 56.53 84 GLY A C 1
ATOM 680 O O . GLY A 1 84 ? 66.284 41.316 -64.956 1.00 56.53 84 GLY A O 1
ATOM 681 N N . GLY A 1 85 ? 67.887 41.890 -66.418 1.00 57.47 85 GLY A N 1
ATOM 682 C CA . GLY A 1 85 ? 68.958 41.062 -65.848 1.00 57.47 85 GLY A CA 1
ATOM 683 C C . GLY A 1 85 ? 69.456 41.453 -64.445 1.00 57.47 85 GLY A C 1
ATOM 684 O O . GLY A 1 85 ? 69.147 42.527 -63.939 1.00 57.47 85 GLY A O 1
ATOM 685 N N . GLU A 1 86 ? 70.249 40.536 -63.870 1.00 55.88 86 GLU A N 1
ATOM 686 C CA . GLU A 1 86 ? 71.156 40.563 -62.691 1.00 55.88 86 GLU A CA 1
ATOM 687 C C . GLU A 1 86 ? 70.707 41.172 -61.339 1.00 55.88 86 GLU A C 1
ATOM 689 O O . GLU A 1 86 ? 71.333 40.862 -60.325 1.00 55.88 86 GLU A O 1
ATOM 694 N N . TYR A 1 87 ? 69.625 41.956 -61.257 1.00 57.88 87 TYR A N 1
ATOM 695 C CA . TYR A 1 87 ? 69.292 42.748 -60.056 1.00 57.88 87 TYR A CA 1
ATOM 696 C C . TYR A 1 87 ? 68.0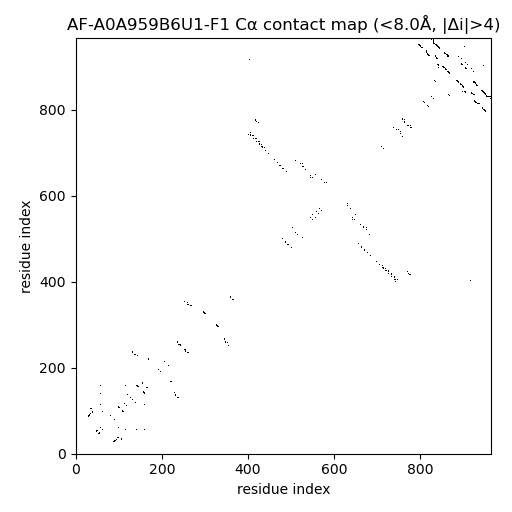91 42.250 -59.228 1.00 57.88 87 TYR A C 1
ATOM 698 O O . TYR A 1 87 ? 67.863 42.751 -58.126 1.00 57.88 87 TYR A O 1
ATOM 706 N N . PHE A 1 88 ? 67.324 41.271 -59.711 1.00 65.31 88 PHE A N 1
ATOM 707 C CA . PHE A 1 88 ? 66.211 40.671 -58.966 1.00 65.31 88 PHE A CA 1
ATOM 708 C C . PHE A 1 88 ? 66.000 39.203 -59.355 1.00 65.31 88 PHE A C 1
ATOM 710 O O . PHE A 1 88 ? 66.325 38.791 -60.468 1.00 65.31 88 PHE A O 1
ATOM 717 N N . SER A 1 89 ? 65.457 38.411 -58.434 1.00 67.88 89 SER A N 1
A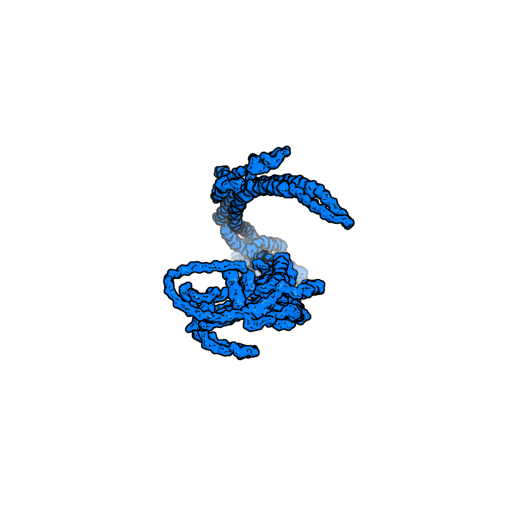TOM 718 C CA . SER A 1 89 ? 65.044 37.026 -58.669 1.00 67.88 89 SER A CA 1
ATOM 719 C C . SER A 1 89 ? 63.519 36.938 -58.691 1.00 67.88 89 SER A C 1
ATOM 721 O O . SER A 1 89 ? 62.823 37.633 -57.953 1.00 67.88 89 SER A O 1
ATOM 723 N N . ILE A 1 90 ? 62.966 36.094 -59.556 1.00 69.19 90 ILE A N 1
ATOM 724 C CA . ILE A 1 90 ? 61.530 35.800 -59.566 1.00 69.19 90 ILE A CA 1
ATOM 725 C C . ILE A 1 90 ? 61.363 34.380 -59.064 1.00 69.19 90 ILE A C 1
ATOM 727 O O . ILE A 1 90 ? 61.992 33.464 -59.592 1.00 69.19 90 ILE A O 1
ATOM 731 N N . LYS A 1 91 ? 60.540 34.210 -58.030 1.00 69.31 91 LYS A N 1
ATOM 732 C CA . LYS A 1 91 ? 60.337 32.911 -57.385 1.00 69.31 91 LYS A CA 1
ATOM 733 C C . LYS A 1 91 ? 59.504 31.969 -58.257 1.00 69.31 91 LYS A C 1
ATOM 735 O O . LYS A 1 91 ? 59.865 30.810 -58.428 1.00 69.31 91 LYS A O 1
ATOM 740 N N . THR A 1 92 ? 58.427 32.490 -58.840 1.00 66.81 92 THR A N 1
ATOM 741 C CA . THR A 1 92 ? 57.543 31.795 -59.783 1.00 66.81 92 THR A CA 1
ATOM 742 C C . THR A 1 92 ? 57.260 32.731 -60.964 1.00 66.81 92 THR A C 1
ATOM 744 O O . THR A 1 92 ? 56.681 33.801 -60.766 1.00 66.81 92 THR A O 1
ATOM 747 N N . PRO A 1 93 ? 57.717 32.408 -62.191 1.00 65.06 93 PRO A N 1
ATOM 748 C CA . PRO A 1 93 ? 57.590 33.320 -63.331 1.00 65.06 93 PRO A CA 1
ATOM 749 C C . PRO A 1 93 ? 56.138 33.510 -63.779 1.00 65.06 93 PRO A C 1
ATOM 751 O O . PRO A 1 93 ? 55.762 34.600 -64.200 1.00 65.06 93 PRO A O 1
ATOM 754 N N . TYR A 1 94 ? 55.301 32.486 -63.614 1.00 72.06 94 TYR A N 1
ATOM 755 C CA . TYR A 1 94 ? 53.876 32.549 -63.910 1.00 72.06 94 TYR A CA 1
ATOM 756 C C . TYR A 1 94 ? 53.075 31.960 -62.747 1.00 72.06 94 TYR A C 1
ATOM 758 O O . TYR A 1 94 ? 53.493 30.945 -62.188 1.00 72.06 94 TYR A O 1
ATOM 766 N N . PRO A 1 95 ? 51.943 32.573 -62.361 1.00 69.25 95 PRO A N 1
ATOM 767 C CA . PRO A 1 95 ? 51.097 32.024 -61.313 1.00 69.25 95 PRO A CA 1
ATOM 768 C C . PRO A 1 95 ? 50.349 30.785 -61.829 1.00 69.25 95 PRO A C 1
ATOM 770 O O . PRO A 1 95 ? 49.680 30.837 -62.867 1.00 69.25 95 PRO A O 1
ATOM 773 N N . GLU A 1 96 ? 50.437 29.678 -61.094 1.00 70.94 96 GLU A N 1
ATOM 774 C CA . GLU A 1 96 ? 49.790 28.413 -61.455 1.00 70.94 96 GLU A CA 1
ATOM 775 C C . GLU A 1 96 ? 48.255 28.546 -61.438 1.00 70.94 96 GLU A C 1
ATOM 777 O O . GLU A 1 96 ? 47.657 29.230 -60.596 1.00 70.94 96 GLU A O 1
ATOM 782 N N . LYS A 1 97 ? 47.586 27.913 -62.410 1.00 74.88 97 LYS A N 1
ATOM 783 C CA . LYS A 1 97 ? 46.121 27.821 -62.428 1.00 74.88 97 LYS A CA 1
ATOM 784 C C . LYS A 1 97 ? 45.700 26.652 -61.543 1.00 74.88 97 LYS A C 1
ATOM 786 O O . LYS A 1 97 ? 45.573 25.523 -62.005 1.00 74.88 97 LYS A O 1
ATOM 791 N N . GLU A 1 98 ? 45.418 26.928 -60.283 1.00 76.38 98 GLU A N 1
ATOM 792 C CA . GLU A 1 98 ? 44.937 25.928 -59.330 1.00 76.38 98 GLU A CA 1
ATOM 793 C C . GLU A 1 98 ? 43.680 26.398 -58.589 1.00 76.38 98 GLU A C 1
ATOM 795 O O . GLU A 1 98 ? 43.280 27.562 -58.661 1.00 76.38 98 GLU A O 1
ATOM 800 N N . ILE A 1 99 ? 43.013 25.475 -57.890 1.00 84.06 99 ILE A N 1
ATOM 801 C CA . ILE A 1 99 ? 42.011 25.852 -56.890 1.00 84.06 99 ILE A CA 1
ATOM 802 C C . ILE A 1 99 ? 42.783 26.229 -55.628 1.00 84.06 99 ILE A C 1
ATOM 804 O O . ILE A 1 99 ? 43.123 25.366 -54.822 1.00 84.06 99 ILE A O 1
ATOM 808 N N . GLU A 1 100 ? 43.060 27.521 -55.469 1.00 82.00 100 GLU A N 1
ATOM 809 C CA . GLU A 1 100 ? 43.832 28.022 -54.334 1.00 82.00 100 GLU A CA 1
ATOM 810 C C . GLU A 1 100 ? 43.097 27.744 -53.010 1.00 82.00 100 GLU A C 1
ATOM 812 O O . GLU A 1 100 ? 41.989 28.238 -52.758 1.00 82.00 100 GLU A O 1
ATOM 817 N N . LEU A 1 101 ? 43.718 26.920 -52.164 1.00 83.50 101 LEU A N 1
ATOM 818 C CA . LEU A 1 101 ? 43.219 26.529 -50.841 1.00 83.50 101 LEU A CA 1
ATOM 819 C C . LEU A 1 101 ? 44.225 26.853 -49.724 1.00 83.50 101 LEU A C 1
ATOM 821 O O . LEU A 1 101 ? 43.927 26.614 -48.552 1.00 83.50 101 LEU A O 1
ATOM 825 N N . GLU A 1 102 ? 45.385 27.432 -50.048 1.00 79.19 102 GLU A N 1
ATOM 826 C CA . GLU A 1 102 ? 46.333 27.920 -49.045 1.00 79.19 102 GLU A CA 1
ATOM 827 C C . GLU A 1 102 ? 45.791 29.152 -48.296 1.00 79.19 102 GLU A C 1
ATOM 829 O O . GLU A 1 102 ? 45.170 30.061 -48.860 1.00 79.19 102 GLU A O 1
ATOM 834 N N . PHE A 1 103 ? 46.033 29.202 -46.984 1.00 73.31 103 PHE A N 1
ATOM 835 C CA . PHE A 1 103 ? 45.660 30.352 -46.164 1.00 73.31 103 PHE A CA 1
ATOM 836 C C . PHE A 1 103 ? 46.560 31.551 -46.491 1.00 73.31 103 PHE A C 1
ATOM 838 O O . PHE A 1 103 ? 47.776 31.463 -46.362 1.00 73.31 103 PHE A O 1
ATOM 845 N N . GLY A 1 104 ? 45.950 32.674 -46.881 1.00 72.50 104 GLY A N 1
ATOM 846 C CA . GLY A 1 104 ? 46.659 33.880 -47.334 1.00 72.50 104 GLY A CA 1
ATOM 847 C C . GLY A 1 104 ? 46.512 34.160 -48.833 1.00 72.50 104 GLY A C 1
ATOM 848 O O . GLY A 1 104 ? 46.801 35.276 -49.253 1.00 72.50 104 GLY A O 1
ATOM 849 N N . GLY A 1 105 ? 46.000 33.190 -49.597 1.00 78.62 105 GLY A N 1
ATOM 850 C CA . GLY A 1 105 ? 45.638 33.356 -51.002 1.00 78.62 105 GLY A CA 1
ATOM 851 C C . GLY A 1 105 ? 44.558 34.414 -51.244 1.00 78.62 105 GLY A C 1
ATOM 852 O O . GLY A 1 105 ? 43.711 34.674 -50.380 1.00 78.62 105 GLY A O 1
ATOM 853 N N . ALA A 1 106 ? 44.566 35.025 -52.430 1.00 81.69 106 ALA A N 1
ATOM 854 C CA . ALA A 1 106 ? 43.704 36.165 -52.751 1.00 81.69 106 ALA A CA 1
ATOM 855 C C . ALA A 1 106 ? 42.209 35.799 -52.761 1.00 81.69 106 ALA A C 1
ATOM 857 O O . ALA A 1 106 ? 41.363 36.621 -52.397 1.00 81.69 106 ALA A O 1
ATOM 858 N N . TYR A 1 107 ? 41.873 34.567 -53.156 1.00 85.12 107 TYR A N 1
ATOM 859 C CA . TYR A 1 107 ? 40.490 34.082 -53.235 1.00 85.12 107 TYR A CA 1
ATOM 860 C C . TYR A 1 107 ? 40.245 32.769 -52.477 1.00 85.12 107 TYR A C 1
ATOM 862 O O . TYR A 1 107 ? 39.126 32.247 -52.501 1.00 85.12 107 TYR A O 1
ATOM 870 N N . SER A 1 108 ? 41.231 32.265 -51.729 1.00 85.81 108 SER A N 1
ATOM 871 C CA . SER A 1 108 ? 41.111 30.995 -51.001 1.00 85.81 108 SER A CA 1
ATOM 872 C C . SER A 1 108 ? 40.009 31.001 -49.936 1.00 85.81 108 SER A C 1
ATOM 874 O O . SER A 1 108 ? 39.355 29.981 -49.719 1.00 85.81 108 SER A O 1
ATOM 876 N N . VAL A 1 109 ? 39.711 32.156 -49.327 1.00 88.00 109 VAL A N 1
ATOM 877 C CA . VAL A 1 109 ? 38.617 32.307 -48.345 1.00 88.00 109 VAL A CA 1
ATOM 878 C C . VAL A 1 109 ? 37.270 31.856 -48.919 1.00 88.00 109 VAL A C 1
ATOM 880 O O . VAL A 1 109 ? 36.519 31.166 -48.231 1.00 88.00 109 VAL A O 1
ATOM 883 N N . TYR A 1 110 ? 36.982 32.187 -50.181 1.00 89.25 110 TYR A N 1
ATOM 884 C CA . TYR A 1 110 ? 35.725 31.815 -50.836 1.00 89.25 110 TYR A CA 1
ATOM 885 C C . TYR A 1 110 ? 35.660 30.316 -51.132 1.00 89.25 110 TYR A C 1
ATOM 887 O O . TYR A 1 110 ? 34.605 29.704 -50.979 1.00 89.25 110 TYR A O 1
ATOM 895 N N . ASN A 1 111 ? 36.789 29.703 -51.491 1.00 89.81 111 ASN A N 1
ATOM 896 C CA . ASN A 1 111 ? 36.872 28.261 -51.717 1.00 89.81 111 ASN A CA 1
ATOM 897 C C . ASN A 1 111 ? 36.671 27.484 -50.406 1.00 89.81 111 ASN A C 1
ATOM 899 O O . ASN A 1 111 ? 35.898 26.526 -50.360 1.00 89.81 111 ASN A O 1
ATOM 903 N N . TRP A 1 112 ? 37.285 27.938 -49.309 1.00 90.56 112 TRP A N 1
ATOM 904 C CA . TRP A 1 112 ? 37.043 27.396 -47.967 1.00 90.56 112 TRP A CA 1
ATOM 905 C C . TRP A 1 112 ? 35.586 27.569 -47.522 1.00 90.56 112 TRP A C 1
ATOM 907 O O . TRP A 1 112 ? 35.001 26.664 -46.922 1.00 90.56 112 TRP A O 1
ATOM 917 N N . GLU A 1 113 ? 34.972 28.713 -47.817 1.00 91.81 113 GLU A N 1
ATOM 918 C CA . GLU A 1 113 ? 33.562 28.938 -47.512 1.00 91.81 113 GLU A CA 1
ATOM 919 C C . GLU A 1 113 ? 32.654 27.972 -48.285 1.00 91.81 113 GLU A C 1
ATOM 921 O O . GLU A 1 113 ? 31.846 27.268 -47.674 1.00 91.81 113 GLU A O 1
ATOM 926 N N . LEU A 1 114 ? 32.835 27.892 -49.607 1.00 90.62 114 LEU A N 1
ATOM 927 C CA . LEU A 1 114 ? 32.002 27.110 -50.516 1.00 90.62 114 LEU A CA 1
ATOM 928 C C . LEU A 1 114 ? 32.106 25.602 -50.268 1.00 90.62 114 LEU A C 1
ATOM 930 O O . LEU A 1 114 ? 31.083 24.927 -50.152 1.00 90.62 114 LEU A O 1
ATOM 934 N N . PHE A 1 115 ? 33.329 25.078 -50.183 1.00 90.81 115 PHE A N 1
ATOM 935 C CA . PHE A 1 115 ? 33.575 23.637 -50.157 1.00 90.81 115 PHE A CA 1
ATOM 936 C C . PHE A 1 115 ? 33.637 23.049 -48.739 1.00 90.81 115 PHE A C 1
ATOM 938 O O . PHE A 1 115 ? 33.448 21.844 -48.581 1.00 90.81 115 PHE A O 1
ATOM 945 N N . PHE A 1 116 ? 33.851 23.867 -47.698 1.00 92.44 116 PHE A N 1
ATOM 946 C CA . PHE A 1 116 ? 33.996 23.381 -46.319 1.00 92.44 116 PHE A CA 1
ATOM 947 C C . PHE A 1 116 ? 33.008 24.008 -45.321 1.00 92.44 116 PHE A C 1
ATOM 949 O O . PHE A 1 116 ? 32.255 23.280 -44.666 1.00 92.44 116 PHE A O 1
ATOM 956 N N . HIS A 1 117 ? 32.959 25.338 -45.183 1.00 93.56 117 HIS A N 1
ATOM 957 C CA . HIS A 1 117 ? 32.145 25.962 -44.128 1.00 93.56 117 HIS A CA 1
ATOM 958 C C . HIS A 1 117 ? 30.636 25.857 -44.375 1.00 93.56 117 HIS A C 1
ATOM 960 O O . HIS A 1 117 ? 29.893 25.553 -43.439 1.00 93.56 117 HIS A O 1
ATOM 966 N N . ILE A 1 118 ? 30.177 26.071 -45.612 1.00 94.56 118 ILE A N 1
ATOM 967 C CA . ILE A 1 118 ? 28.754 25.982 -45.965 1.00 94.56 118 ILE A CA 1
ATOM 968 C C . ILE A 1 118 ? 28.206 24.562 -45.728 1.00 94.56 118 ILE A C 1
ATOM 970 O O . ILE A 1 118 ? 27.214 24.439 -45.000 1.00 94.56 118 ILE A O 1
ATOM 974 N N . PRO A 1 119 ? 28.825 23.478 -46.242 1.00 94.75 119 PRO A N 1
ATOM 975 C CA . PRO A 1 119 ? 28.318 22.126 -46.009 1.00 94.75 119 PRO A CA 1
ATOM 976 C C . PRO A 1 119 ? 28.311 21.742 -44.528 1.00 94.75 119 PRO A C 1
ATOM 978 O O . PRO A 1 119 ? 27.331 21.168 -44.051 1.00 94.75 119 PRO A O 1
ATOM 981 N N . LEU A 1 120 ? 29.351 22.124 -43.774 1.00 95.12 120 LEU A N 1
ATOM 982 C CA . LEU A 1 120 ? 29.423 21.866 -42.336 1.00 95.12 120 LEU A CA 1
ATOM 983 C C . LEU A 1 120 ? 28.307 22.593 -41.577 1.00 95.12 120 LEU A C 1
ATOM 985 O O . LEU A 1 120 ? 27.648 21.998 -40.722 1.00 95.12 120 LEU A O 1
ATOM 989 N N . LEU A 1 121 ? 28.064 23.868 -41.893 1.00 96.12 121 LEU A N 1
ATOM 990 C CA . LEU A 1 121 ? 27.007 24.658 -41.265 1.00 96.12 121 LEU A CA 1
ATOM 991 C C . LEU A 1 121 ? 25.625 24.051 -41.530 1.00 96.12 121 LEU A C 1
ATOM 993 O O . LEU A 1 121 ? 24.825 23.923 -40.599 1.00 96.12 121 LEU A O 1
ATOM 997 N N . ILE A 1 122 ? 25.355 23.648 -42.775 1.00 96.06 122 ILE A N 1
ATOM 998 C CA . ILE A 1 122 ? 24.087 23.020 -43.162 1.00 96.06 122 ILE A CA 1
ATOM 999 C C . ILE A 1 122 ? 23.909 21.684 -42.435 1.00 96.06 122 ILE A C 1
ATOM 1001 O O . ILE A 1 122 ? 22.853 21.459 -41.841 1.00 96.06 122 ILE A O 1
ATOM 1005 N N . ALA A 1 123 ? 24.937 20.831 -42.413 1.00 96.06 123 ALA A N 1
ATOM 1006 C CA . ALA A 1 123 ? 24.898 19.549 -41.714 1.00 96.06 123 ALA A CA 1
ATOM 1007 C C . ALA A 1 123 ? 24.582 19.727 -40.220 1.00 96.06 123 ALA A C 1
ATOM 1009 O O . ALA A 1 123 ? 23.666 19.098 -39.687 1.00 96.06 123 ALA A O 1
ATOM 1010 N N . VAL A 1 124 ? 25.274 20.654 -39.550 1.00 95.94 124 VAL A N 1
ATOM 1011 C CA . VAL A 1 124 ? 25.045 20.957 -38.130 1.00 95.94 124 VAL A CA 1
ATOM 1012 C C . VAL A 1 124 ? 23.646 21.528 -37.894 1.00 95.94 124 VAL A C 1
ATOM 1014 O O . VAL A 1 124 ? 22.995 21.164 -36.913 1.00 95.94 124 VAL A O 1
ATOM 1017 N N . HIS A 1 125 ? 23.152 22.403 -38.772 1.00 96.44 125 HIS A N 1
ATOM 1018 C CA . HIS A 1 125 ? 21.809 22.968 -38.645 1.00 96.44 125 HIS A CA 1
ATOM 1019 C C . HIS A 1 125 ? 20.716 21.901 -38.823 1.00 96.44 125 HIS A C 1
ATOM 1021 O O . HIS A 1 125 ? 19.784 21.834 -38.022 1.00 96.44 125 HIS A O 1
ATOM 1027 N N . LEU A 1 126 ? 20.854 21.021 -39.819 1.00 95.81 126 LEU A N 1
ATOM 1028 C CA . LEU A 1 126 ? 19.946 19.890 -40.031 1.00 95.81 126 LEU A CA 1
ATOM 1029 C C . LEU A 1 126 ? 19.965 18.916 -38.851 1.00 95.81 126 LEU A C 1
ATOM 1031 O O . LEU A 1 126 ? 18.900 18.484 -38.412 1.00 95.81 126 LEU A O 1
ATOM 1035 N N . SER A 1 127 ? 21.146 18.628 -38.300 1.00 94.50 127 SER A N 1
ATOM 1036 C CA . SER A 1 127 ? 21.295 17.763 -37.126 1.00 94.50 127 SER A CA 1
ATOM 1037 C C . SER A 1 127 ? 20.580 18.349 -35.904 1.00 94.50 127 SER A C 1
ATOM 1039 O O . SER A 1 127 ? 19.795 17.663 -35.251 1.00 94.50 127 SER A O 1
ATOM 1041 N N . LYS A 1 128 ? 20.746 19.658 -35.646 1.00 93.62 128 LYS A N 1
ATOM 1042 C CA . LYS A 1 128 ? 20.029 20.372 -34.571 1.00 93.62 128 LYS A CA 1
ATOM 1043 C C . LYS A 1 128 ? 18.509 20.326 -34.743 1.00 93.62 128 LYS A C 1
ATOM 1045 O O . LYS A 1 128 ? 17.789 20.234 -33.753 1.00 93.62 128 LYS A O 1
ATOM 1050 N N . ASN A 1 129 ? 18.034 20.345 -35.986 1.00 94.56 129 ASN A N 1
ATOM 1051 C CA . ASN A 1 129 ? 16.619 20.203 -36.329 1.00 94.56 129 ASN A CA 1
ATOM 1052 C C . ASN A 1 129 ? 16.158 18.731 -36.418 1.00 94.56 129 ASN A C 1
ATOM 1054 O O . ASN A 1 129 ? 15.085 18.470 -36.957 1.00 94.56 129 ASN A O 1
ATOM 1058 N N . GLN A 1 130 ? 16.955 17.775 -35.922 1.00 92.44 130 GLN A N 1
ATOM 1059 C CA . GLN A 1 130 ? 16.659 16.334 -35.886 1.00 92.44 130 GLN A CA 1
ATOM 1060 C C . GLN A 1 130 ? 16.471 15.674 -37.266 1.00 92.44 130 GLN A C 1
ATOM 1062 O O . GLN A 1 130 ? 15.924 14.580 -37.380 1.00 92.44 130 GLN A O 1
ATOM 1067 N N . ARG A 1 131 ? 16.964 16.299 -38.343 1.00 94.19 131 ARG A N 1
ATOM 1068 C CA . ARG A 1 131 ? 16.977 15.728 -39.703 1.00 94.19 131 ARG A CA 1
ATOM 1069 C C . ARG A 1 131 ? 18.276 14.956 -39.931 1.00 94.19 131 ARG A C 1
ATOM 1071 O O . ARG A 1 131 ? 19.083 15.310 -40.788 1.00 94.19 131 ARG A O 1
ATOM 1078 N N . PHE A 1 132 ? 18.486 13.912 -39.131 1.00 94.81 132 PHE A N 1
ATOM 1079 C CA . PHE A 1 132 ? 19.779 13.230 -38.993 1.00 94.81 132 PHE A CA 1
ATOM 1080 C C . PHE A 1 132 ? 20.294 12.576 -40.281 1.00 94.81 132 PHE A C 1
ATOM 1082 O O . PHE A 1 132 ? 21.473 12.715 -40.606 1.00 94.81 132 PHE A O 1
ATOM 1089 N N . ALA A 1 133 ? 19.417 11.915 -41.042 1.00 93.38 133 ALA A N 1
ATOM 1090 C CA . ALA A 1 133 ? 19.786 11.269 -42.303 1.00 93.38 133 ALA A CA 1
ATOM 1091 C C . ALA A 1 133 ? 20.195 12.287 -43.383 1.00 93.38 133 ALA A C 1
ATOM 1093 O O . ALA A 1 133 ? 21.103 12.045 -44.175 1.00 93.38 133 ALA A O 1
ATOM 1094 N N . GLU A 1 134 ? 19.548 13.455 -43.416 1.00 94.38 134 GLU A N 1
ATOM 1095 C CA . GLU A 1 134 ? 19.925 14.530 -44.335 1.00 94.38 134 GLU A CA 1
ATOM 1096 C C . GLU A 1 134 ? 21.210 15.223 -43.890 1.00 94.38 134 GLU A C 1
ATOM 1098 O O . GLU A 1 134 ? 22.079 15.477 -44.720 1.00 94.38 134 GLU A O 1
ATOM 1103 N N . ALA A 1 135 ? 21.365 15.473 -42.587 1.00 96.25 135 ALA A N 1
ATOM 1104 C CA . ALA A 1 135 ? 22.604 15.989 -42.015 1.00 96.25 135 ALA A CA 1
ATOM 1105 C C . ALA A 1 135 ? 23.794 15.084 -42.358 1.00 96.25 135 ALA A C 1
ATOM 1107 O O . ALA A 1 135 ? 24.841 15.580 -42.762 1.00 96.25 135 ALA A O 1
ATOM 1108 N N . GLN A 1 136 ? 23.611 13.761 -42.276 1.00 94.69 136 GLN A N 1
ATOM 1109 C CA . GLN A 1 136 ? 24.631 12.780 -42.638 1.00 94.69 136 GLN A CA 1
ATOM 1110 C C . GLN A 1 136 ? 25.086 12.927 -44.097 1.00 94.69 136 GLN A C 1
ATOM 1112 O O . GLN A 1 136 ? 26.286 12.976 -44.349 1.00 94.69 136 GLN A O 1
ATOM 1117 N N . ARG A 1 137 ? 24.149 13.096 -45.043 1.00 93.75 137 ARG A N 1
ATOM 1118 C CA . ARG A 1 137 ? 24.478 13.336 -46.463 1.00 93.75 137 ARG A CA 1
ATOM 1119 C C . ARG A 1 137 ? 25.320 14.596 -46.661 1.00 93.75 137 ARG A C 1
ATOM 1121 O O . ARG A 1 137 ? 26.202 14.607 -47.509 1.00 93.75 137 ARG A O 1
ATOM 1128 N N . TRP A 1 138 ? 25.051 15.649 -45.889 1.00 94.44 138 TRP A N 1
ATOM 1129 C CA . TRP A 1 138 ? 25.838 16.881 -45.943 1.00 94.44 138 TRP A CA 1
ATOM 1130 C C . TRP A 1 138 ? 27.219 16.727 -45.304 1.00 94.44 138 TRP A C 1
ATOM 1132 O O . TRP A 1 138 ? 28.189 17.254 -45.844 1.00 94.44 138 TRP A O 1
ATOM 1142 N N . PHE A 1 139 ? 27.337 15.967 -44.211 1.00 95.19 139 PHE A N 1
ATOM 1143 C CA . PHE A 1 139 ? 28.644 15.611 -43.657 1.00 95.19 139 PHE A CA 1
ATOM 1144 C C . PHE A 1 139 ? 29.487 14.812 -44.654 1.00 95.19 139 PHE A C 1
ATOM 1146 O O . PHE A 1 139 ? 30.681 15.078 -44.757 1.00 95.19 139 PHE A O 1
ATOM 1153 N N . HIS A 1 140 ? 28.877 13.915 -45.436 1.00 93.81 140 HIS A N 1
ATOM 1154 C CA . HIS A 1 140 ? 29.566 13.112 -46.457 1.00 93.81 140 HIS A CA 1
ATOM 1155 C C . HIS A 1 140 ? 30.180 13.929 -47.604 1.00 93.81 140 HIS A C 1
ATOM 1157 O O . HIS A 1 140 ? 31.056 13.416 -48.288 1.00 93.81 140 HIS A O 1
ATOM 1163 N N . PHE A 1 141 ? 29.813 15.204 -47.792 1.00 92.56 141 PHE A N 1
ATOM 1164 C CA . PHE A 1 141 ? 30.535 16.100 -48.714 1.00 92.56 141 PHE A CA 1
ATOM 1165 C C . PHE A 1 141 ? 31.890 16.577 -48.171 1.00 92.56 141 PHE A C 1
ATOM 1167 O O . PHE A 1 141 ? 32.691 17.116 -48.926 1.00 92.56 141 PHE A O 1
ATOM 1174 N N . ILE A 1 142 ? 32.160 16.380 -46.878 1.00 92.56 142 ILE A N 1
ATOM 1175 C CA . ILE A 1 142 ? 33.430 16.739 -46.233 1.00 92.56 142 ILE A CA 1
ATOM 1176 C C . ILE A 1 142 ? 34.153 15.481 -45.748 1.00 92.56 142 ILE A C 1
ATOM 1178 O O . ILE A 1 142 ? 35.337 15.305 -46.030 1.00 92.56 142 ILE A O 1
ATOM 1182 N N . PHE A 1 143 ? 33.444 14.623 -45.016 1.00 92.00 143 PHE A N 1
ATOM 1183 C CA . PHE A 1 143 ? 33.953 13.409 -44.392 1.00 92.00 143 PHE A CA 1
ATOM 1184 C C . PHE A 1 143 ? 32.970 12.255 -44.598 1.00 92.00 143 PHE A C 1
ATOM 1186 O O . PHE A 1 143 ? 31.863 12.264 -44.055 1.00 92.00 143 PHE A O 1
ATOM 1193 N N . ASP A 1 144 ? 33.390 11.255 -45.365 1.00 91.38 144 ASP A N 1
ATOM 1194 C CA . ASP A 1 144 ? 32.631 10.038 -45.631 1.00 91.38 144 ASP A CA 1
ATOM 1195 C C . ASP A 1 144 ? 33.432 8.805 -45.180 1.00 91.38 144 ASP A C 1
ATOM 1197 O O . ASP A 1 144 ? 34.302 8.329 -45.915 1.00 91.38 144 ASP A O 1
ATOM 1201 N N . PRO A 1 145 ? 33.137 8.247 -43.988 1.00 88.38 145 PRO A N 1
ATOM 1202 C CA . PRO A 1 145 ? 33.827 7.063 -43.479 1.00 88.38 145 PRO A CA 1
ATOM 1203 C C . PRO A 1 145 ? 33.453 5.771 -44.228 1.00 88.38 145 PRO A C 1
ATOM 1205 O O . PRO A 1 145 ? 34.022 4.721 -43.940 1.00 88.38 145 PRO A O 1
ATOM 1208 N N . THR A 1 146 ? 32.494 5.821 -45.160 1.00 86.31 146 THR A N 1
ATOM 1209 C CA . THR A 1 146 ? 32.034 4.673 -45.962 1.00 86.31 146 THR A CA 1
ATOM 1210 C C . THR A 1 146 ? 32.576 4.668 -47.392 1.00 86.31 146 THR A C 1
ATOM 1212 O O . THR A 1 146 ? 32.286 3.744 -48.150 1.00 86.31 146 THR A O 1
ATOM 1215 N N . SER A 1 147 ? 33.383 5.671 -47.749 1.00 84.50 147 SER A N 1
ATOM 1216 C CA . SER A 1 147 ? 33.997 5.821 -49.070 1.00 84.50 147 SER A CA 1
ATOM 1217 C C . SER A 1 147 ? 34.864 4.612 -49.455 1.00 84.50 147 SER A C 1
ATOM 1219 O O . SER A 1 147 ? 35.702 4.163 -48.668 1.00 84.50 147 SER A O 1
ATOM 1221 N N . THR A 1 148 ? 34.684 4.111 -50.682 1.00 79.94 148 THR A N 1
ATOM 1222 C CA . THR A 1 148 ? 35.442 2.991 -51.275 1.00 79.94 148 THR A CA 1
ATOM 1223 C C . THR A 1 148 ? 36.318 3.431 -52.451 1.00 79.94 148 THR A C 1
ATOM 1225 O O . THR A 1 148 ? 36.594 2.620 -53.328 1.00 79.94 148 THR A O 1
ATOM 1228 N N . ASP A 1 149 ? 36.691 4.711 -52.513 1.00 79.56 149 ASP A N 1
ATOM 1229 C CA . ASP A 1 149 ? 37.550 5.247 -53.576 1.00 79.56 149 ASP A CA 1
ATOM 1230 C C . ASP A 1 149 ? 38.910 4.515 -53.621 1.00 79.56 149 ASP A C 1
ATOM 1232 O O . ASP A 1 149 ? 39.420 4.085 -52.582 1.00 79.56 149 ASP A O 1
ATOM 1236 N N . ASP A 1 150 ? 39.532 4.455 -54.804 1.00 73.31 150 ASP A N 1
ATOM 1237 C CA . ASP A 1 150 ? 40.786 3.723 -55.072 1.00 73.31 150 ASP A CA 1
ATOM 1238 C C . ASP A 1 150 ? 42.051 4.384 -54.472 1.00 73.31 150 ASP A C 1
ATOM 1240 O O . ASP A 1 150 ? 43.173 3.946 -54.720 1.00 73.31 150 ASP A O 1
ATOM 1244 N N . VAL A 1 151 ? 41.896 5.440 -53.664 1.00 75.12 151 VAL A N 1
ATOM 1245 C CA . VAL A 1 151 ? 43.012 6.113 -52.979 1.00 75.12 151 VAL A CA 1
ATOM 1246 C C . VAL A 1 151 ? 43.442 5.304 -51.751 1.00 75.12 151 VAL A C 1
ATOM 1248 O O . VAL A 1 151 ? 42.646 5.061 -50.837 1.00 75.12 151 VAL A O 1
ATOM 1251 N N . GLU A 1 152 ? 44.714 4.902 -51.710 1.00 66.69 152 GLU A N 1
ATOM 1252 C CA . GLU A 1 152 ? 45.299 4.183 -50.575 1.00 66.69 152 GLU A CA 1
ATOM 1253 C C . GLU A 1 152 ? 45.452 5.105 -49.348 1.00 66.69 152 GLU A C 1
ATOM 1255 O O . GLU A 1 152 ? 45.910 6.238 -49.454 1.00 66.69 152 GLU A O 1
ATOM 1260 N N . GLY A 1 153 ? 45.069 4.625 -48.158 1.00 75.31 153 GLY A N 1
ATOM 1261 C CA . GLY A 1 153 ? 45.240 5.350 -46.889 1.00 75.31 153 GLY A CA 1
ATOM 1262 C C . GLY A 1 153 ? 43.970 5.990 -46.307 1.00 75.31 153 GLY A C 1
ATOM 1263 O O . GLY A 1 153 ? 42.844 5.685 -46.700 1.00 75.31 153 GLY A O 1
ATOM 1264 N N . SER A 1 154 ? 44.143 6.851 -45.296 1.00 74.12 154 SER A N 1
ATOM 1265 C CA . SER A 1 154 ? 43.053 7.537 -44.569 1.00 74.12 154 SER A CA 1
ATOM 1266 C C . SER A 1 154 ? 42.476 8.746 -45.319 1.00 74.12 154 SER A C 1
ATOM 1268 O O . SER A 1 154 ? 41.422 9.269 -44.957 1.00 74.12 154 SER A O 1
ATOM 1270 N N . GLU A 1 155 ? 43.146 9.172 -46.383 1.00 79.56 155 GLU A N 1
ATOM 1271 C CA . GLU A 1 155 ? 42.836 10.356 -47.193 1.00 79.56 155 GLU A CA 1
ATOM 1272 C C . GLU A 1 155 ? 41.535 10.175 -47.978 1.00 79.56 155 GLU A C 1
ATOM 1274 O O . GLU A 1 155 ? 40.785 11.126 -48.178 1.00 79.56 155 GLU A O 1
ATOM 1279 N N . ARG A 1 156 ? 41.207 8.927 -48.339 1.00 83.69 156 ARG A N 1
ATOM 1280 C CA . ARG A 1 156 ? 39.980 8.549 -49.061 1.00 83.69 156 ARG A CA 1
ATOM 1281 C C . ARG A 1 156 ? 38.679 8.925 -48.349 1.00 83.69 156 ARG A C 1
ATOM 1283 O O . ARG A 1 156 ? 37.630 9.013 -48.987 1.00 83.69 156 ARG A O 1
ATOM 1290 N N . PHE A 1 157 ? 38.730 9.099 -47.028 1.00 87.69 157 PHE A N 1
ATOM 1291 C CA . PHE A 1 157 ? 37.564 9.459 -46.224 1.00 87.69 157 PHE A CA 1
ATOM 1292 C C . PHE A 1 157 ? 37.292 10.968 -46.240 1.00 87.69 157 PHE A C 1
ATOM 1294 O O . PHE A 1 157 ? 36.192 11.394 -45.891 1.00 87.69 157 PHE A O 1
ATOM 1301 N N . TRP A 1 158 ? 38.263 11.786 -46.658 1.00 89.75 158 TRP A N 1
ATOM 1302 C CA . TRP A 1 158 ? 38.117 13.233 -46.773 1.00 89.75 158 TRP A CA 1
ATOM 1303 C C . TRP A 1 158 ? 37.726 13.617 -48.200 1.00 89.75 158 TRP A C 1
ATOM 1305 O O . TRP A 1 158 ? 38.490 13.438 -49.145 1.00 89.75 158 TRP A O 1
ATOM 1315 N N . LYS A 1 159 ? 36.526 14.182 -48.355 1.00 89.44 159 LYS A N 1
ATOM 1316 C CA . LYS A 1 159 ? 36.011 14.672 -49.642 1.00 89.44 159 LYS A CA 1
ATOM 1317 C C . LYS A 1 159 ? 36.360 16.139 -49.904 1.00 89.44 159 LYS A C 1
ATOM 1319 O O . LYS A 1 159 ? 36.330 16.580 -51.046 1.00 89.44 159 LYS A O 1
ATOM 1324 N N . PHE A 1 160 ? 36.760 16.887 -48.873 1.00 90.06 160 PHE A N 1
ATOM 1325 C CA . PHE A 1 160 ? 37.302 18.234 -49.049 1.00 90.06 160 PHE A CA 1
ATOM 1326 C C . PHE A 1 160 ? 38.752 18.183 -49.556 1.00 90.06 160 PHE A C 1
ATOM 1328 O O . PHE A 1 160 ? 39.624 17.612 -48.896 1.00 90.06 160 PHE A O 1
ATOM 1335 N N . LEU A 1 161 ? 39.005 18.813 -50.710 1.00 86.94 161 LEU A N 1
ATOM 1336 C CA . LEU A 1 161 ? 40.260 18.713 -51.466 1.00 86.94 161 LEU A CA 1
ATOM 1337 C C . LEU A 1 161 ? 41.509 19.033 -50.627 1.00 86.94 161 LEU A C 1
ATOM 1339 O O . LEU A 1 161 ? 42.473 18.273 -50.659 1.00 86.94 161 LEU A O 1
ATOM 1343 N N . TYR A 1 162 ? 41.464 20.088 -49.804 1.00 86.31 162 TYR A N 1
ATOM 1344 C CA . TYR A 1 162 ? 42.603 20.483 -48.967 1.00 86.31 162 TYR A CA 1
ATOM 1345 C C . TYR A 1 162 ? 43.007 19.387 -47.967 1.00 86.31 162 TYR A C 1
ATOM 1347 O O . TYR A 1 162 ? 44.191 19.094 -47.825 1.00 86.31 162 TYR A O 1
ATOM 1355 N N . PHE A 1 163 ? 42.039 18.744 -47.297 1.00 86.56 163 PHE A N 1
ATOM 1356 C CA . PHE A 1 163 ? 42.313 17.659 -46.341 1.00 86.56 163 PHE A CA 1
ATOM 1357 C C . PHE A 1 163 ? 42.753 16.365 -47.022 1.00 86.56 163 PHE A C 1
ATOM 1359 O O . PHE A 1 163 ? 43.475 15.586 -46.406 1.00 86.56 163 PHE A O 1
ATOM 1366 N N . ARG A 1 164 ? 42.327 16.145 -48.271 1.00 83.12 164 ARG A N 1
ATOM 1367 C CA . ARG A 1 164 ? 42.750 14.997 -49.079 1.00 83.12 164 ARG A CA 1
ATOM 1368 C C . ARG A 1 164 ? 44.201 15.147 -49.545 1.00 83.12 164 ARG A C 1
ATOM 1370 O O . ARG A 1 164 ? 44.938 14.182 -49.491 1.00 83.12 164 ARG A O 1
ATOM 1377 N N . GLN A 1 165 ? 44.620 16.354 -49.935 1.00 78.19 165 GLN A N 1
ATOM 1378 C CA . GLN A 1 165 ? 45.995 16.648 -50.373 1.00 78.19 165 GLN A CA 1
ATOM 1379 C C . GLN A 1 165 ? 46.984 16.860 -49.212 1.00 78.19 165 GLN A C 1
ATOM 1381 O O . GLN A 1 165 ? 48.182 16.644 -49.378 1.00 78.19 165 GLN A O 1
ATOM 1386 N N . HIS A 1 166 ? 46.493 17.251 -48.027 1.00 74.00 166 HIS A N 1
ATOM 1387 C CA . HIS A 1 166 ? 47.299 17.470 -46.814 1.00 74.00 166 HIS A CA 1
ATOM 1388 C C . HIS A 1 166 ? 46.883 16.522 -45.663 1.00 74.00 166 HIS A C 1
ATOM 1390 O O . HIS A 1 166 ? 46.421 16.968 -44.609 1.00 74.00 166 HIS A O 1
ATOM 1396 N N . PRO A 1 167 ? 47.044 15.201 -45.850 1.00 61.34 167 PRO A N 1
ATOM 1397 C CA . PRO A 1 167 ? 46.532 14.139 -44.975 1.00 61.34 167 PRO A CA 1
ATOM 1398 C C . PRO A 1 167 ? 47.349 13.987 -43.688 1.00 61.34 167 PRO A C 1
ATOM 1400 O O . PRO A 1 167 ? 46.817 13.713 -42.609 1.00 61.34 167 PRO A O 1
ATOM 1403 N N . SER A 1 168 ? 48.659 14.217 -43.795 1.00 56.47 168 SER A N 1
ATOM 1404 C CA . SER A 1 168 ? 49.599 14.259 -42.683 1.00 56.47 168 SER A CA 1
ATOM 1405 C C . SER A 1 168 ? 49.505 15.627 -42.030 1.00 56.47 168 SER A C 1
ATOM 1407 O O . SER A 1 168 ? 50.363 16.487 -42.232 1.00 56.47 168 SER A O 1
ATOM 1409 N N . GLY A 1 169 ? 48.440 15.852 -41.263 1.00 55.62 169 GLY A N 1
ATOM 1410 C CA . GLY A 1 169 ? 48.393 16.991 -40.361 1.00 55.62 169 GLY A CA 1
ATOM 1411 C C . GLY A 1 169 ? 49.710 17.064 -39.598 1.00 55.62 169 GLY A C 1
ATOM 1412 O O . GLY A 1 169 ? 50.148 16.045 -39.061 1.00 55.62 169 GLY A O 1
ATOM 1413 N N . GLN A 1 170 ? 50.378 18.222 -39.604 1.00 54.59 170 GLN A N 1
ATOM 1414 C CA . GLN A 1 170 ? 51.576 18.433 -38.797 1.00 54.59 170 GLN A CA 1
ATOM 1415 C C . GLN A 1 170 ? 51.229 18.016 -37.367 1.00 54.59 170 GLN A C 1
ATOM 1417 O O . GLN A 1 170 ? 50.482 18.709 -36.672 1.00 54.59 170 GLN A O 1
ATOM 1422 N N . GLN A 1 171 ? 51.683 16.828 -36.951 1.00 56.12 171 GLN A N 1
ATOM 1423 C CA . GLN A 1 171 ? 51.492 16.394 -35.579 1.00 56.12 171 GLN A CA 1
ATOM 1424 C C . GLN A 1 171 ? 52.124 17.478 -34.721 1.00 56.12 171 GLN A C 1
ATOM 1426 O O . GLN A 1 171 ? 53.205 17.964 -35.059 1.00 56.12 171 GLN A O 1
ATOM 1431 N N . ILE A 1 172 ? 51.456 17.865 -33.633 1.00 61.50 172 ILE A N 1
ATOM 1432 C CA . ILE A 1 172 ? 51.979 18.886 -32.718 1.00 61.50 172 ILE A CA 1
ATOM 1433 C C . ILE A 1 172 ? 53.437 18.554 -32.370 1.00 61.50 172 ILE A C 1
ATOM 1435 O O . ILE A 1 172 ? 54.275 19.439 -32.380 1.00 61.50 172 ILE A O 1
ATOM 1439 N N . GLN A 1 173 ? 53.756 17.265 -32.220 1.00 57.59 173 GLN A N 1
ATOM 1440 C CA . GLN A 1 173 ? 55.113 16.766 -32.030 1.00 57.59 173 GLN A CA 1
ATOM 1441 C C . GLN A 1 173 ? 56.083 17.100 -33.175 1.00 57.59 173 GLN A C 1
ATOM 1443 O O . GLN A 1 173 ? 57.182 17.559 -32.908 1.00 57.59 173 GLN A O 1
ATOM 1448 N N . LYS A 1 174 ? 55.698 16.900 -34.442 1.00 61.62 174 LYS A N 1
ATOM 1449 C CA . LYS A 1 174 ? 56.546 17.204 -35.606 1.00 61.62 174 LYS A CA 1
ATOM 1450 C C . LYS A 1 174 ? 56.801 18.709 -35.723 1.00 61.62 174 LYS A C 1
ATOM 1452 O O . LYS A 1 174 ? 57.934 19.111 -35.915 1.00 61.62 174 LYS A O 1
ATOM 1457 N N . LEU A 1 175 ? 55.771 19.525 -35.499 1.00 62.41 175 LEU A N 1
ATOM 1458 C CA . LEU A 1 175 ? 55.885 20.984 -35.505 1.00 62.41 175 LEU A CA 1
ATOM 1459 C C . LEU A 1 175 ? 56.721 21.511 -34.328 1.00 62.41 175 LEU A C 1
ATOM 1461 O O . LEU A 1 175 ? 57.505 22.434 -34.503 1.00 62.41 175 LEU A O 1
ATOM 1465 N N . LEU A 1 176 ? 56.575 20.925 -33.136 1.00 60.81 176 LEU A N 1
ATOM 1466 C CA . LEU A 1 176 ? 57.414 21.250 -31.980 1.00 60.81 176 LEU A CA 1
ATOM 1467 C C . LEU A 1 176 ? 58.867 20.808 -32.194 1.00 60.81 176 LEU A C 1
ATOM 1469 O O . LEU A 1 176 ? 59.770 21.536 -31.804 1.00 60.81 176 LEU A O 1
ATOM 1473 N N . ASN A 1 177 ? 59.097 19.664 -32.845 1.00 61.12 177 ASN A N 1
ATOM 1474 C CA . ASN A 1 177 ? 60.438 19.213 -33.216 1.00 61.12 177 ASN A CA 1
ATOM 1475 C C . ASN A 1 177 ? 61.078 20.175 -34.235 1.00 61.12 177 ASN A C 1
ATOM 1477 O O . ASN A 1 177 ? 62.217 20.588 -34.031 1.00 61.12 177 ASN A O 1
ATOM 1481 N N . ASP A 1 178 ? 60.333 20.578 -35.272 1.00 63.38 178 ASP A N 1
ATOM 1482 C CA . ASP A 1 178 ? 60.786 21.529 -36.297 1.00 63.38 178 ASP A CA 1
ATOM 1483 C C . ASP A 1 178 ? 61.111 22.913 -35.692 1.00 63.38 178 ASP A C 1
ATOM 1485 O O . ASP A 1 178 ? 62.064 23.561 -36.116 1.00 63.38 178 ASP A O 1
ATOM 1489 N N . LEU A 1 179 ? 60.357 23.353 -34.672 1.00 60.00 179 LEU A N 1
ATOM 1490 C CA . LEU A 1 179 ? 60.637 24.586 -33.921 1.00 60.00 179 LEU A CA 1
ATOM 1491 C C . LEU A 1 179 ? 61.842 24.434 -32.980 1.00 60.00 179 LEU A C 1
ATOM 1493 O O . LEU A 1 179 ? 62.684 25.321 -32.927 1.00 60.00 179 LEU A O 1
ATOM 1497 N N . SER A 1 180 ? 61.982 23.295 -32.294 1.00 57.03 180 SER A N 1
ATOM 1498 C CA . SER A 1 180 ? 63.108 23.045 -31.378 1.00 57.03 180 SER A CA 1
ATOM 1499 C C . SER A 1 180 ? 64.465 22.919 -32.083 1.00 57.03 180 SER A C 1
ATOM 1501 O O . SER A 1 180 ? 65.504 23.145 -31.467 1.00 57.03 180 SER A O 1
ATOM 1503 N N . ALA A 1 181 ? 64.470 22.581 -33.378 1.00 58.16 181 ALA A N 1
ATOM 1504 C CA . ALA A 1 181 ? 65.683 22.528 -34.190 1.00 58.16 181 ALA A CA 1
ATOM 1505 C C . ALA A 1 181 ? 66.296 23.922 -34.436 1.00 58.16 181 ALA A C 1
ATOM 1507 O O . ALA A 1 181 ? 67.495 24.013 -34.678 1.00 58.16 181 ALA A O 1
ATOM 1508 N N . LEU A 1 182 ? 65.507 25.000 -34.322 1.00 55.88 182 LEU A N 1
ATOM 1509 C CA . LEU A 1 182 ? 65.982 26.381 -34.469 1.00 55.88 182 LEU A CA 1
ATOM 1510 C C . LEU A 1 182 ? 66.824 26.868 -33.279 1.00 55.88 182 LEU A C 1
ATOM 1512 O O . LEU A 1 182 ? 67.608 27.796 -33.439 1.00 55.88 182 LEU A O 1
ATOM 1516 N N . GLU A 1 183 ? 66.676 26.271 -32.092 1.00 49.03 183 GLU A N 1
ATOM 1517 C CA . GLU A 1 183 ? 67.395 26.702 -30.880 1.00 49.03 183 GLU A CA 1
ATOM 1518 C C . GLU A 1 183 ? 68.815 26.111 -30.756 1.00 49.03 183 GLU A C 1
ATOM 1520 O O . GLU A 1 183 ? 69.571 26.530 -29.879 1.00 49.03 183 GLU A O 1
ATOM 1525 N N . ILE A 1 184 ? 69.199 25.128 -31.585 1.00 48.62 184 ILE A N 1
ATOM 1526 C CA . ILE A 1 184 ? 70.448 24.358 -31.396 1.00 48.62 184 ILE A CA 1
ATOM 1527 C C . ILE A 1 184 ? 71.642 24.924 -32.188 1.00 48.62 184 ILE A C 1
ATOM 1529 O O . ILE A 1 184 ? 72.786 24.667 -31.814 1.00 48.62 184 ILE A O 1
ATOM 1533 N N . GLU A 1 185 ? 71.432 25.747 -33.214 1.00 43.72 185 GLU A N 1
ATOM 1534 C CA . GLU A 1 185 ? 72.532 26.297 -34.019 1.00 43.72 185 GLU A CA 1
ATOM 1535 C C . GLU A 1 185 ? 72.785 27.769 -33.679 1.00 43.72 185 GLU A C 1
ATOM 1537 O O . GLU A 1 185 ? 72.150 28.689 -34.188 1.00 43.72 185 GLU A O 1
ATOM 1542 N N . GLY A 1 186 ? 73.727 27.984 -32.761 1.00 42.12 186 GLY A N 1
ATOM 1543 C CA . GLY A 1 186 ? 74.266 29.306 -32.475 1.00 42.12 186 GLY A CA 1
ATOM 1544 C C . GLY A 1 186 ? 75.087 29.859 -33.646 1.00 42.12 186 GLY A C 1
ATOM 1545 O O . GLY A 1 186 ? 75.941 29.170 -34.193 1.00 42.12 186 GLY A O 1
ATOM 1546 N N . GLU A 1 187 ? 74.857 31.140 -33.937 1.00 41.47 187 GLU A N 1
ATOM 1547 C CA . GLU A 1 187 ? 75.751 32.085 -34.634 1.00 41.47 187 GLU A CA 1
ATOM 1548 C C . GLU A 1 187 ? 75.965 31.987 -36.161 1.00 41.47 187 GLU A C 1
ATOM 1550 O O . GLU A 1 187 ? 76.719 32.804 -36.687 1.00 41.47 187 GLU A O 1
ATOM 1555 N N . GLU A 1 188 ? 75.241 31.156 -36.916 1.00 38.88 188 GLU A N 1
ATOM 1556 C CA . GLU A 1 188 ? 75.146 31.327 -38.382 1.00 38.88 188 GLU A CA 1
ATOM 1557 C C . GLU A 1 188 ? 73.745 31.794 -38.810 1.00 38.88 188 GLU A C 1
ATOM 1559 O O . GLU A 1 188 ? 72.734 31.447 -38.204 1.00 38.88 188 GLU A O 1
ATOM 1564 N N . GLU A 1 189 ? 73.682 32.654 -39.831 1.00 40.16 189 GLU A N 1
ATOM 1565 C CA . GLU A 1 189 ? 72.449 33.238 -40.371 1.00 40.16 189 GLU A CA 1
ATOM 1566 C C . GLU A 1 189 ? 71.648 32.147 -41.107 1.00 40.16 189 GLU A C 1
ATOM 1568 O O . GLU A 1 189 ? 71.738 31.972 -42.322 1.00 40.16 189 GLU A O 1
ATOM 1573 N N . VAL A 1 190 ? 70.908 31.339 -40.344 1.00 45.06 190 VAL A N 1
ATOM 1574 C CA . VAL A 1 190 ? 70.118 30.228 -40.879 1.00 45.06 190 VAL A CA 1
ATOM 1575 C C . VAL A 1 190 ? 68.915 30.781 -41.642 1.00 45.06 190 VAL A C 1
ATOM 1577 O O . VAL A 1 190 ? 68.029 31.433 -41.084 1.00 45.06 190 VAL A O 1
ATOM 1580 N N . VAL A 1 191 ? 68.858 30.476 -42.939 1.00 48.09 191 VAL A N 1
ATOM 1581 C CA . VAL A 1 191 ? 67.685 30.707 -43.787 1.00 48.09 191 VAL A CA 1
ATOM 1582 C C . VAL A 1 191 ? 66.529 29.868 -43.243 1.00 48.09 191 VAL A C 1
ATOM 1584 O O . VAL A 1 191 ? 66.444 28.664 -43.485 1.00 48.09 191 VAL A O 1
ATOM 1587 N N . VAL A 1 192 ? 65.635 30.504 -42.485 1.00 55.91 192 VAL A N 1
ATOM 1588 C CA . VAL A 1 192 ? 64.428 29.861 -41.957 1.00 55.91 192 VAL A CA 1
ATOM 1589 C C . VAL A 1 192 ? 63.578 29.367 -43.136 1.00 55.91 192 VAL A C 1
ATOM 1591 O O . VAL A 1 192 ? 63.174 30.188 -43.965 1.00 55.91 192 VAL A O 1
ATOM 1594 N N . PRO A 1 193 ? 63.256 28.061 -43.233 1.00 61.25 193 PRO A N 1
ATOM 1595 C CA . PRO A 1 193 ? 62.399 27.554 -44.298 1.00 61.25 193 PRO A CA 1
ATOM 1596 C C . PRO A 1 193 ? 61.048 28.284 -44.305 1.00 61.25 193 PRO A C 1
ATOM 1598 O O . PRO A 1 193 ? 60.425 28.445 -43.256 1.00 61.25 193 PRO A O 1
ATOM 1601 N N . GLU A 1 194 ? 60.540 28.678 -45.477 1.00 59.66 194 GLU A N 1
ATOM 1602 C CA . GLU A 1 194 ? 59.288 29.455 -45.608 1.00 59.66 194 GLU A CA 1
ATOM 1603 C C . GLU A 1 194 ? 58.084 28.818 -44.891 1.00 59.66 194 GLU A C 1
ATOM 1605 O O . GLU A 1 194 ? 57.210 29.506 -44.360 1.00 59.66 194 GLU A O 1
ATOM 1610 N N . LYS A 1 195 ? 58.051 27.480 -44.823 1.00 61.25 195 LYS A N 1
ATOM 1611 C CA . LYS A 1 195 ? 57.020 26.723 -44.096 1.00 61.25 195 LYS A CA 1
ATOM 1612 C C . LYS A 1 195 ? 56.999 27.054 -42.599 1.00 61.25 195 LYS A C 1
ATOM 1614 O O . LYS A 1 195 ? 55.925 27.090 -42.008 1.00 61.25 1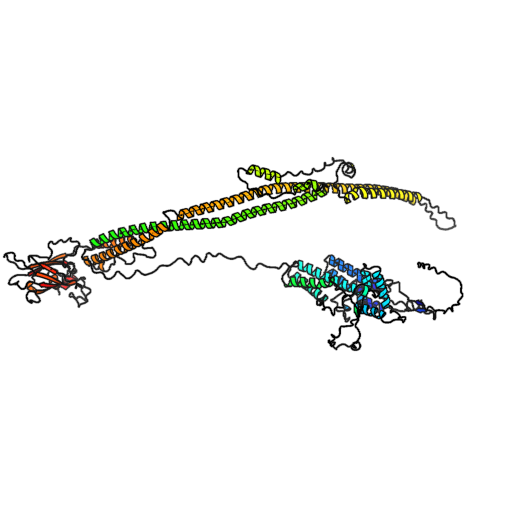95 LYS A O 1
ATOM 1619 N N . LEU A 1 196 ? 58.157 27.320 -42.001 1.00 63.50 196 LEU A N 1
ATOM 1620 C CA . LEU A 1 196 ? 58.306 27.630 -40.581 1.00 63.50 196 LEU A CA 1
ATOM 1621 C C . LEU A 1 196 ? 57.947 29.094 -40.282 1.00 63.50 196 LEU A C 1
ATOM 1623 O O . LEU A 1 196 ? 57.301 29.370 -39.275 1.00 63.50 196 LEU A O 1
ATOM 1627 N N . GLN A 1 197 ? 58.238 30.018 -41.207 1.00 66.50 197 GLN A N 1
ATOM 1628 C CA . GLN A 1 197 ? 57.791 31.416 -41.115 1.00 66.50 197 GLN A CA 1
ATOM 1629 C C . GLN A 1 197 ? 56.259 31.544 -41.155 1.00 66.50 197 GLN A C 1
ATOM 1631 O O . GLN A 1 197 ? 55.681 32.277 -40.352 1.00 66.50 197 GLN A O 1
ATOM 1636 N N . LYS A 1 198 ? 55.580 30.785 -42.034 1.00 67.00 198 LYS A N 1
ATOM 1637 C CA . LYS A 1 198 ? 54.104 30.720 -42.078 1.00 67.00 198 LYS A CA 1
ATOM 1638 C C . LYS A 1 198 ? 53.517 30.232 -40.743 1.00 67.00 198 LYS A C 1
ATOM 1640 O O . LYS A 1 198 ? 52.500 30.754 -40.287 1.00 67.00 198 LYS A O 1
ATOM 1645 N N . VAL A 1 199 ? 54.167 29.254 -40.107 1.00 68.62 199 VAL A N 1
ATOM 1646 C CA . VAL A 1 199 ? 53.767 28.722 -38.795 1.00 68.62 199 VAL A CA 1
ATOM 1647 C C . VAL A 1 199 ? 53.938 29.774 -37.693 1.00 68.62 199 VAL A C 1
ATOM 1649 O O . VAL A 1 199 ? 52.995 29.987 -36.935 1.00 68.62 199 VAL A O 1
ATOM 1652 N N . LEU A 1 200 ? 55.081 30.468 -37.636 1.00 71.44 200 LEU A N 1
ATOM 1653 C CA . LEU A 1 200 ? 55.354 31.536 -36.660 1.00 71.44 200 LEU A CA 1
ATOM 1654 C C . LEU A 1 200 ? 54.352 32.694 -36.771 1.00 71.44 200 LEU A C 1
ATOM 1656 O O . LEU A 1 200 ? 53.714 33.042 -35.783 1.00 71.44 200 LEU A O 1
ATOM 1660 N N . HIS A 1 201 ? 54.103 33.195 -37.985 1.00 74.31 201 HIS A N 1
ATOM 1661 C CA . HIS A 1 201 ? 53.093 34.233 -38.220 1.00 74.31 201 HIS A CA 1
ATOM 1662 C C . HIS A 1 201 ? 51.683 33.783 -37.793 1.00 74.31 201 HIS A C 1
ATOM 1664 O O . HIS A 1 201 ? 50.897 34.554 -37.241 1.00 74.31 201 HIS A O 1
ATOM 1670 N N . GLY A 1 202 ? 51.352 32.507 -38.014 1.00 75.50 202 GLY A N 1
ATOM 1671 C CA . GLY A 1 202 ? 50.109 31.914 -37.529 1.00 75.50 202 GLY A CA 1
ATOM 1672 C C . GLY A 1 202 ? 50.012 31.850 -36.000 1.00 75.50 202 GLY A C 1
ATOM 1673 O O . GLY A 1 202 ? 48.899 31.913 -35.479 1.00 75.50 202 GLY A O 1
ATOM 1674 N N . TYR A 1 203 ? 51.131 31.733 -35.279 1.00 74.12 203 TYR A N 1
ATOM 1675 C CA . TYR A 1 203 ? 51.175 31.799 -33.814 1.00 74.12 203 TYR A CA 1
ATOM 1676 C C . TYR A 1 203 ? 51.085 33.224 -33.285 1.00 74.12 203 TYR A C 1
ATOM 1678 O O . TYR A 1 203 ? 50.323 33.447 -32.345 1.00 74.12 203 TYR A O 1
ATOM 1686 N N . ASP A 1 204 ? 51.765 34.181 -33.911 1.00 79.19 204 ASP A N 1
ATOM 1687 C CA . ASP A 1 204 ? 51.642 35.602 -33.567 1.00 79.19 204 ASP A CA 1
ATOM 1688 C C . ASP A 1 204 ? 50.180 36.053 -33.679 1.00 79.19 204 ASP A C 1
ATOM 1690 O O . ASP A 1 204 ? 49.618 36.634 -32.751 1.00 79.19 204 ASP A O 1
ATOM 1694 N N . ALA A 1 205 ? 49.496 35.637 -34.750 1.00 77.81 205 ALA A N 1
ATOM 1695 C CA . ALA A 1 205 ? 48.073 35.902 -34.934 1.00 77.81 205 ALA A CA 1
ATOM 1696 C C . ALA A 1 205 ? 47.174 35.252 -33.858 1.00 77.81 205 ALA A C 1
ATOM 1698 O O . ALA A 1 205 ? 46.108 35.782 -33.536 1.00 77.81 205 ALA A O 1
ATOM 1699 N N . ILE A 1 206 ? 47.577 34.106 -33.293 1.00 80.44 206 ILE A N 1
ATOM 1700 C CA . ILE A 1 206 ? 46.886 33.485 -32.151 1.00 80.44 206 ILE A CA 1
ATOM 1701 C C . ILE A 1 206 ? 47.170 34.274 -30.867 1.00 80.44 206 ILE A C 1
ATOM 1703 O O . ILE A 1 206 ? 46.251 34.456 -30.073 1.00 80.44 206 ILE A O 1
ATOM 1707 N N . MET A 1 207 ? 48.396 34.761 -30.656 1.00 79.38 207 MET A N 1
ATOM 1708 C CA . MET A 1 207 ? 48.750 35.563 -29.478 1.00 79.38 207 MET A CA 1
ATOM 1709 C C . MET A 1 207 ? 48.042 36.920 -29.460 1.00 79.38 207 MET A C 1
ATOM 1711 O O . MET A 1 207 ? 47.564 37.342 -28.407 1.00 79.38 207 MET A O 1
ATOM 1715 N N . ASP A 1 208 ? 47.891 37.558 -30.621 1.00 84.81 208 ASP A N 1
ATOM 1716 C CA . ASP A 1 208 ? 47.135 38.804 -30.767 1.00 84.81 208 ASP A CA 1
ATOM 1717 C C . ASP A 1 208 ? 45.627 38.593 -30.541 1.00 84.81 208 ASP A C 1
ATOM 1719 O O . ASP A 1 208 ? 44.923 39.465 -30.014 1.00 84.81 208 ASP A O 1
ATOM 1723 N N . HIS A 1 209 ? 45.103 37.424 -30.930 1.00 83.62 209 HIS A N 1
ATOM 1724 C CA . HIS A 1 209 ? 43.677 37.089 -30.874 1.00 83.62 209 HIS A CA 1
ATOM 1725 C C . HIS A 1 209 ? 43.400 35.702 -30.250 1.00 83.62 209 HIS A C 1
ATOM 1727 O O . HIS A 1 209 ? 42.818 34.826 -30.902 1.00 83.62 209 HIS A O 1
ATOM 1733 N N . PRO A 1 210 ? 43.696 35.505 -28.949 1.00 76.81 210 PRO A N 1
ATOM 1734 C CA . PRO A 1 210 ? 43.721 34.179 -28.313 1.00 76.81 210 PRO A CA 1
ATOM 1735 C C . PRO A 1 210 ? 42.348 33.509 -28.186 1.00 76.81 210 PRO A C 1
ATOM 1737 O O . PRO A 1 210 ? 42.253 32.294 -28.025 1.00 76.81 210 PRO A O 1
ATOM 1740 N N . PHE A 1 211 ? 41.262 34.278 -28.287 1.00 82.12 211 PHE A N 1
ATOM 1741 C CA . PHE A 1 211 ? 39.889 33.778 -28.153 1.00 82.12 211 PHE A CA 1
ATOM 1742 C C . PHE A 1 211 ? 39.186 33.516 -29.496 1.00 82.12 211 PHE A C 1
ATOM 1744 O O . PHE A 1 211 ? 37.974 33.300 -29.519 1.00 82.12 211 PHE A O 1
ATOM 1751 N N . GLN A 1 212 ? 39.912 33.528 -30.622 1.00 85.69 212 GLN A N 1
ATOM 1752 C CA . GLN A 1 212 ? 39.355 33.229 -31.945 1.00 85.69 212 GLN A CA 1
ATOM 1753 C C . GLN A 1 212 ? 39.740 31.809 -32.411 1.00 85.69 212 GLN A C 1
ATOM 1755 O O . GLN A 1 212 ? 40.812 31.613 -32.985 1.00 85.69 212 GLN A O 1
ATOM 1760 N N . PRO A 1 213 ? 38.866 30.794 -32.248 1.00 86.38 213 PRO A N 1
ATOM 1761 C CA . PRO A 1 213 ? 39.212 29.397 -32.542 1.00 86.38 213 PRO A CA 1
ATOM 1762 C C . PRO A 1 213 ? 39.502 29.140 -34.027 1.00 86.38 213 PRO A C 1
ATOM 1764 O O . PRO A 1 213 ? 40.300 28.269 -34.364 1.00 86.38 213 PRO A O 1
ATOM 1767 N N . HIS A 1 214 ? 38.896 29.919 -34.928 1.00 86.75 214 HIS A N 1
ATOM 1768 C CA . HIS A 1 214 ? 39.170 29.830 -36.361 1.00 86.75 214 HIS A CA 1
ATOM 1769 C C . HIS A 1 214 ? 40.603 30.246 -36.715 1.00 86.75 214 HIS A C 1
ATOM 1771 O O . HIS A 1 214 ? 41.145 29.708 -37.674 1.00 86.75 214 HIS A O 1
ATOM 1777 N N . MET A 1 215 ? 41.234 31.142 -35.946 1.00 83.06 215 MET A N 1
ATOM 1778 C CA . MET A 1 215 ? 42.641 31.512 -36.151 1.00 83.06 215 MET A CA 1
ATOM 1779 C C . MET A 1 215 ? 43.555 30.326 -35.837 1.00 83.06 215 MET A C 1
ATOM 1781 O O . MET A 1 215 ? 44.380 29.948 -36.662 1.00 83.06 215 MET A O 1
ATOM 1785 N N . VAL A 1 216 ? 43.301 29.639 -34.719 1.00 81.38 216 VAL A N 1
ATOM 1786 C CA . VAL A 1 216 ? 44.003 28.397 -34.353 1.00 81.38 216 VAL A CA 1
ATOM 1787 C C . VAL A 1 216 ? 43.804 27.310 -35.411 1.00 81.38 216 VAL A C 1
ATOM 1789 O O . VAL A 1 216 ? 44.756 26.637 -35.799 1.00 81.38 216 VAL A O 1
ATOM 1792 N N . ALA A 1 217 ? 42.577 27.148 -35.907 1.00 83.12 217 ALA A N 1
ATOM 1793 C CA . ALA A 1 217 ? 42.246 26.126 -36.895 1.00 83.12 217 ALA A CA 1
ATOM 1794 C C . ALA A 1 217 ? 42.809 26.416 -38.301 1.00 83.12 217 ALA A C 1
ATOM 1796 O O . ALA A 1 217 ? 43.029 25.478 -39.062 1.00 83.12 217 ALA A O 1
ATOM 1797 N N . ARG A 1 218 ? 43.076 27.686 -38.641 1.00 80.31 218 ARG A N 1
ATOM 1798 C CA . ARG A 1 218 ? 43.787 28.080 -39.872 1.00 80.31 218 ARG A CA 1
ATOM 1799 C C . ARG A 1 218 ? 45.278 27.757 -39.793 1.00 80.31 218 ARG A C 1
ATOM 1801 O O . ARG A 1 218 ? 45.833 27.233 -40.748 1.00 80.31 218 ARG A O 1
ATOM 1808 N N . THR A 1 219 ? 45.902 27.994 -38.639 1.00 76.75 219 THR A N 1
ATOM 1809 C CA . THR A 1 219 ? 47.304 27.617 -38.390 1.00 76.75 219 THR A CA 1
ATOM 1810 C C . THR A 1 219 ? 47.465 26.098 -38.264 1.00 76.75 219 THR A C 1
ATOM 1812 O O . THR A 1 219 ? 48.481 25.538 -38.662 1.00 76.75 219 THR A O 1
ATOM 1815 N N . ARG A 1 220 ? 46.453 25.406 -37.719 1.00 78.00 220 ARG A N 1
ATOM 1816 C CA . ARG A 1 220 ? 46.440 23.952 -37.492 1.00 78.00 220 ARG A CA 1
ATOM 1817 C C . ARG A 1 220 ? 45.172 23.318 -38.091 1.00 78.00 220 ARG A C 1
ATOM 1819 O O . ARG A 1 220 ? 44.198 23.106 -37.352 1.00 78.00 220 ARG A O 1
ATOM 1826 N N . PRO A 1 221 ? 45.185 22.947 -39.388 1.00 80.38 221 PRO A N 1
ATOM 1827 C CA . PRO A 1 221 ? 44.006 22.434 -40.103 1.00 80.38 221 PRO A CA 1
ATOM 1828 C C . PRO A 1 221 ? 43.380 21.167 -39.507 1.00 80.38 221 PRO A C 1
ATOM 1830 O O . PRO A 1 221 ? 42.176 20.945 -39.629 1.00 80.38 221 PRO A O 1
ATOM 1833 N N . VAL A 1 222 ? 44.169 20.377 -38.775 1.00 82.50 222 VAL A N 1
ATOM 1834 C CA . VAL A 1 222 ? 43.712 19.201 -38.013 1.00 82.50 222 VAL A CA 1
ATOM 1835 C C . VAL A 1 222 ? 42.570 19.543 -37.046 1.00 82.50 222 VAL A C 1
ATOM 1837 O O . VAL A 1 222 ? 41.687 18.724 -36.802 1.00 82.50 222 VAL A O 1
ATOM 1840 N N . SER A 1 223 ? 42.524 20.774 -36.531 1.00 85.44 223 SER A N 1
ATOM 1841 C CA . SER A 1 223 ? 41.448 21.225 -35.639 1.00 85.44 223 SER A CA 1
ATOM 1842 C C . SER A 1 223 ? 40.082 21.221 -36.341 1.00 85.44 223 SER A C 1
ATOM 1844 O O . SER A 1 223 ? 39.073 20.858 -35.735 1.00 85.44 223 SER A O 1
ATOM 1846 N N . TYR A 1 224 ? 40.042 21.573 -37.633 1.00 88.69 224 TYR A N 1
ATOM 1847 C CA . TYR A 1 224 ? 38.824 21.487 -38.440 1.00 88.69 224 TYR A CA 1
ATOM 1848 C C . TYR A 1 224 ? 38.430 20.038 -38.727 1.00 88.69 224 TYR A C 1
ATOM 1850 O O . TYR A 1 224 ? 37.245 19.715 -38.660 1.00 88.69 224 TYR A O 1
ATOM 1858 N N . GLN A 1 225 ? 39.402 19.158 -38.978 1.00 88.06 225 GLN A N 1
ATOM 1859 C CA . GLN A 1 225 ? 39.151 17.726 -39.153 1.00 88.06 225 GLN A CA 1
ATOM 1860 C C . GLN A 1 225 ? 38.513 17.112 -37.895 1.00 88.06 225 GLN A C 1
ATOM 1862 O O . GLN A 1 225 ? 37.454 16.487 -37.987 1.00 88.06 225 GLN A O 1
ATOM 1867 N N . TYR A 1 226 ? 39.077 17.369 -36.706 1.00 88.62 226 TYR A N 1
ATOM 1868 C CA . TYR A 1 226 ? 38.477 16.932 -35.438 1.00 88.62 226 TYR A CA 1
ATOM 1869 C C . TYR A 1 226 ? 37.058 17.466 -35.261 1.00 88.62 226 TYR A C 1
ATOM 1871 O O . TYR A 1 226 ? 36.165 16.708 -34.893 1.00 88.62 226 TYR A O 1
ATOM 1879 N N . GLN A 1 227 ? 36.822 18.744 -35.568 1.00 91.25 227 GLN A N 1
ATOM 1880 C CA . GLN A 1 227 ? 35.491 19.335 -35.454 1.00 91.25 227 GLN A CA 1
ATOM 1881 C C . GLN A 1 227 ? 34.462 18.625 -36.343 1.00 91.25 227 GLN A C 1
ATOM 1883 O O . GLN A 1 227 ? 33.344 18.379 -35.892 1.00 91.25 227 GLN A O 1
ATOM 1888 N N . VAL A 1 228 ? 34.813 18.284 -37.587 1.00 93.50 228 VAL A N 1
ATOM 1889 C CA . VAL A 1 228 ? 33.912 17.557 -38.497 1.00 93.50 228 VAL A CA 1
ATOM 1890 C C . VAL A 1 228 ? 33.576 16.181 -37.935 1.00 93.50 228 VAL A C 1
ATOM 1892 O O . VAL A 1 228 ? 32.399 15.840 -37.846 1.00 93.50 228 VAL A O 1
ATOM 1895 N N . VAL A 1 229 ? 34.584 15.418 -37.504 1.00 92.50 229 VAL A N 1
ATOM 1896 C CA . VAL A 1 229 ? 34.382 14.071 -36.948 1.00 92.50 229 VAL A CA 1
ATOM 1897 C C . VAL A 1 229 ? 33.552 14.128 -35.668 1.00 92.50 229 VAL A C 1
ATOM 1899 O O . VAL A 1 229 ? 32.591 13.378 -35.533 1.00 92.50 229 VAL A O 1
ATOM 1902 N N . MET A 1 230 ? 33.849 15.059 -34.757 1.00 93.50 230 MET A N 1
ATOM 1903 C CA . MET A 1 230 ? 33.063 15.261 -33.535 1.00 93.50 230 MET A CA 1
ATOM 1904 C C . MET A 1 230 ? 31.605 15.607 -33.859 1.00 93.50 230 MET A C 1
ATOM 1906 O O . MET A 1 230 ? 30.695 15.024 -33.281 1.00 93.50 230 MET A O 1
ATOM 1910 N N . LYS A 1 231 ? 31.355 16.496 -34.830 1.00 95.12 231 LYS A N 1
ATOM 1911 C CA . LYS A 1 231 ? 29.989 16.860 -35.251 1.00 95.12 231 LYS A CA 1
ATOM 1912 C C . LYS A 1 231 ? 29.261 15.725 -35.974 1.00 95.12 231 LYS A C 1
ATOM 1914 O O . LYS A 1 231 ? 28.040 15.621 -35.872 1.00 95.12 231 LYS A O 1
ATOM 1919 N N . TYR A 1 232 ? 29.991 14.865 -36.673 1.00 95.38 232 TYR A N 1
ATOM 1920 C CA . TYR A 1 232 ? 29.441 13.653 -37.267 1.00 95.38 232 TYR A CA 1
ATOM 1921 C C . TYR A 1 232 ? 29.056 12.622 -36.195 1.00 95.38 232 TYR A C 1
ATOM 1923 O O . TYR A 1 232 ? 27.964 12.056 -36.251 1.00 95.38 232 TYR A O 1
ATOM 1931 N N . LEU A 1 233 ? 29.908 12.426 -35.182 1.00 95.25 233 LEU A N 1
ATOM 1932 C CA . LEU A 1 233 ? 29.620 11.578 -34.021 1.00 95.25 233 LEU A CA 1
ATOM 1933 C C . LEU A 1 233 ? 28.422 12.104 -33.224 1.00 95.25 233 LEU A C 1
ATOM 1935 O O . LEU A 1 233 ? 27.534 11.318 -32.902 1.00 95.25 233 LEU A O 1
ATOM 1939 N N . ASP A 1 234 ? 28.341 13.420 -32.991 1.00 95.75 234 ASP A N 1
ATOM 1940 C CA . ASP A 1 234 ? 27.164 14.075 -32.404 1.00 95.75 234 ASP A CA 1
ATOM 1941 C C . ASP A 1 234 ? 25.885 13.691 -33.164 1.00 95.75 234 ASP A C 1
ATOM 1943 O O . ASP A 1 234 ? 24.885 13.327 -32.549 1.00 95.75 234 ASP A O 1
ATOM 1947 N N . ASN A 1 235 ? 25.912 13.737 -34.502 1.00 96.19 235 ASN A N 1
ATOM 1948 C CA . ASN A 1 235 ? 24.761 13.388 -35.333 1.00 96.19 235 ASN A CA 1
ATOM 1949 C C . ASN A 1 235 ? 24.368 11.911 -35.191 1.00 96.19 235 ASN A C 1
ATOM 1951 O O . ASN A 1 235 ? 23.184 11.618 -35.047 1.00 96.19 235 ASN A O 1
ATOM 1955 N N . LEU A 1 236 ? 25.338 10.990 -35.210 1.00 95.75 236 LEU A N 1
ATOM 1956 C CA . LEU A 1 236 ? 25.077 9.555 -35.043 1.00 95.75 236 LEU A CA 1
ATOM 1957 C C . LEU A 1 236 ? 24.521 9.229 -33.655 1.00 95.75 236 LEU A C 1
ATOM 1959 O O . LEU A 1 236 ? 23.553 8.481 -33.545 1.00 95.75 236 LEU A O 1
ATOM 1963 N N . ILE A 1 237 ? 25.109 9.802 -32.604 1.00 96.00 237 ILE A N 1
ATOM 1964 C CA . ILE A 1 237 ? 24.678 9.578 -31.221 1.00 96.00 237 ILE A CA 1
ATOM 1965 C C . ILE A 1 237 ? 23.302 10.200 -30.992 1.00 96.00 237 ILE A C 1
ATOM 1967 O O . ILE A 1 237 ? 22.444 9.547 -30.411 1.00 96.00 237 ILE A O 1
ATOM 1971 N N . ALA A 1 238 ? 23.049 11.418 -31.478 1.00 96.50 238 ALA A N 1
ATOM 1972 C CA . ALA A 1 238 ? 21.744 12.064 -31.352 1.00 96.50 238 ALA A CA 1
ATOM 1973 C C . ALA A 1 238 ? 20.647 11.314 -32.124 1.00 96.50 238 ALA A C 1
ATOM 1975 O O . ALA A 1 238 ? 19.521 11.192 -31.636 1.00 96.50 238 ALA A O 1
ATOM 1976 N N . TRP A 1 239 ? 20.975 10.772 -33.298 1.00 96.81 239 TRP A N 1
ATOM 1977 C CA . TRP A 1 239 ? 20.064 9.921 -34.059 1.00 96.81 239 TRP A CA 1
ATOM 1978 C C . TRP A 1 239 ? 19.788 8.604 -33.326 1.00 96.81 239 TRP A C 1
ATOM 1980 O O . TRP A 1 239 ? 18.625 8.244 -33.134 1.00 96.81 239 TRP A O 1
ATOM 1990 N N . GLY A 1 240 ? 20.835 7.941 -32.828 1.00 95.88 240 GLY A N 1
ATOM 1991 C CA . GLY A 1 240 ? 20.713 6.757 -31.980 1.00 95.88 240 GLY A CA 1
ATOM 1992 C C . GLY A 1 240 ? 19.864 7.023 -30.735 1.00 95.88 240 GLY A C 1
ATOM 1993 O O . GLY A 1 240 ? 18.948 6.261 -30.456 1.00 95.88 240 GLY A O 1
ATOM 1994 N N . ASP A 1 241 ? 20.082 8.145 -30.041 1.00 96.25 241 ASP A N 1
ATOM 1995 C CA . ASP A 1 241 ? 19.326 8.544 -28.846 1.00 96.25 241 ASP A CA 1
ATOM 1996 C C . ASP A 1 241 ? 17.849 8.805 -29.177 1.00 96.25 241 ASP A C 1
ATOM 1998 O O . ASP A 1 241 ? 16.968 8.447 -28.393 1.00 96.25 241 ASP A O 1
ATOM 2002 N N . SER A 1 242 ? 17.556 9.403 -30.337 1.00 94.06 242 SER A N 1
ATOM 2003 C CA . SER A 1 242 ? 16.184 9.611 -30.812 1.00 94.06 242 SER A CA 1
ATOM 2004 C C . SER A 1 242 ? 15.464 8.282 -31.057 1.00 94.06 242 SER A C 1
ATOM 2006 O O . SER A 1 242 ? 14.336 8.110 -30.598 1.00 94.06 242 SER A O 1
ATOM 2008 N N . LEU A 1 243 ? 16.125 7.322 -31.710 1.00 92.38 243 LEU A N 1
ATOM 2009 C CA . LEU A 1 243 ? 15.585 5.981 -31.963 1.00 92.38 243 LEU A CA 1
ATOM 2010 C C . LEU A 1 243 ? 15.477 5.139 -30.684 1.00 92.38 243 LEU A C 1
ATOM 2012 O O . LEU A 1 243 ? 14.491 4.427 -30.487 1.00 92.38 243 LEU A O 1
ATOM 2016 N N . PHE A 1 244 ? 16.443 5.263 -29.774 1.00 94.19 244 PHE A N 1
ATOM 2017 C CA . PHE A 1 244 ? 16.435 4.573 -28.487 1.00 94.19 244 PHE A CA 1
ATOM 2018 C C . PHE A 1 244 ? 15.285 5.067 -27.593 1.00 94.19 244 PHE A C 1
ATOM 2020 O O . PHE A 1 244 ? 14.652 4.270 -26.906 1.00 94.19 244 PHE A O 1
ATOM 2027 N N . ARG A 1 245 ? 14.943 6.362 -27.656 1.00 91.75 245 ARG A N 1
ATOM 2028 C CA . ARG A 1 245 ? 13.773 6.936 -26.964 1.00 91.75 245 ARG A CA 1
ATOM 2029 C C . ARG A 1 245 ? 12.419 6.482 -27.522 1.00 91.75 245 ARG A C 1
ATOM 2031 O O . ARG A 1 245 ? 11.440 6.582 -26.793 1.00 91.75 245 ARG A O 1
ATOM 2038 N N . GLN A 1 246 ? 12.341 6.018 -28.775 1.00 87.00 246 GLN A N 1
ATOM 2039 C CA . GLN A 1 246 ? 11.091 5.474 -29.347 1.00 87.00 246 GLN A CA 1
ATOM 2040 C C . GLN A 1 246 ? 10.700 4.123 -28.739 1.00 87.00 246 GLN A C 1
ATOM 2042 O O . GLN A 1 246 ? 9.538 3.737 -28.788 1.00 87.00 246 GLN A O 1
ATOM 2047 N N . ASP A 1 247 ? 11.668 3.438 -28.134 1.00 82.31 247 ASP A N 1
ATOM 2048 C CA . ASP A 1 247 ? 11.469 2.283 -27.262 1.00 82.31 247 ASP A CA 1
ATOM 2049 C C . ASP A 1 247 ? 10.843 1.024 -27.893 1.00 82.31 247 ASP A C 1
ATOM 2051 O O . ASP A 1 247 ? 10.319 0.157 -27.192 1.00 82.31 247 ASP A O 1
ATOM 2055 N N . THR A 1 248 ? 10.941 0.879 -29.218 1.00 83.06 248 THR A N 1
ATOM 2056 C CA . THR A 1 248 ? 10.508 -0.329 -29.944 1.00 83.06 248 THR A CA 1
ATOM 2057 C C . THR A 1 248 ? 11.678 -1.275 -30.219 1.00 83.06 248 THR A C 1
ATOM 2059 O O . THR A 1 248 ? 12.834 -0.853 -30.259 1.00 83.06 248 THR A O 1
ATOM 2062 N N . ILE A 1 249 ? 11.407 -2.568 -30.423 1.00 82.69 249 ILE A N 1
ATOM 2063 C CA . ILE A 1 249 ? 12.473 -3.555 -30.662 1.00 82.69 249 ILE A CA 1
ATOM 2064 C C . ILE A 1 249 ? 13.224 -3.273 -31.972 1.00 82.69 249 ILE A C 1
ATOM 2066 O O . ILE A 1 249 ? 14.444 -3.419 -32.034 1.00 82.69 249 ILE A O 1
ATOM 2070 N N . GLU A 1 250 ? 12.522 -2.802 -33.002 1.00 83.75 250 GLU A N 1
ATOM 2071 C CA . GLU A 1 250 ? 13.092 -2.426 -34.293 1.00 83.75 250 GLU A CA 1
ATOM 2072 C C . GLU A 1 250 ? 13.980 -1.182 -34.161 1.00 83.75 250 GLU A C 1
ATOM 2074 O O . GLU A 1 250 ? 15.129 -1.195 -34.610 1.00 83.75 250 GLU A O 1
ATOM 2079 N N . THR A 1 251 ? 13.498 -0.138 -33.476 1.00 88.25 251 THR A N 1
ATOM 2080 C CA . THR A 1 251 ? 14.246 1.121 -33.320 1.00 88.25 251 THR A CA 1
ATOM 2081 C C . THR A 1 251 ? 15.441 0.981 -32.380 1.00 88.25 251 THR A C 1
ATOM 2083 O O . THR A 1 251 ? 16.451 1.649 -32.581 1.00 88.25 251 THR A O 1
ATOM 2086 N N . ILE A 1 252 ? 15.386 0.087 -31.385 1.00 90.00 252 ILE A N 1
ATOM 2087 C CA . ILE A 1 252 ? 16.537 -0.231 -30.522 1.00 90.00 252 ILE A CA 1
ATOM 2088 C C . ILE A 1 252 ? 17.641 -0.921 -31.330 1.00 90.00 252 ILE A C 1
ATOM 2090 O O . ILE A 1 252 ? 18.822 -0.605 -31.158 1.00 90.00 252 ILE A O 1
ATOM 2094 N N . ASN A 1 253 ? 17.282 -1.831 -32.238 1.00 90.44 253 ASN A N 1
ATOM 2095 C CA . ASN A 1 253 ? 18.255 -2.479 -33.118 1.00 90.44 253 ASN A CA 1
ATOM 2096 C C . ASN A 1 253 ? 18.900 -1.469 -34.080 1.00 90.44 253 ASN A C 1
ATOM 2098 O O . ASN A 1 253 ? 20.120 -1.484 -34.249 1.00 90.44 253 ASN A O 1
ATOM 2102 N N . GLU A 1 254 ? 18.116 -0.551 -34.648 1.00 91.19 254 GLU A N 1
ATOM 2103 C CA . GLU A 1 254 ? 18.625 0.539 -35.492 1.00 91.19 254 GLU A CA 1
ATOM 2104 C C . GLU A 1 254 ? 19.543 1.495 -34.706 1.00 91.19 254 GLU A C 1
ATOM 2106 O O . GLU A 1 254 ? 20.663 1.782 -35.134 1.00 91.19 254 GLU A O 1
ATOM 2111 N N . ALA A 1 255 ? 19.138 1.909 -33.500 1.00 94.44 255 ALA A N 1
ATOM 2112 C CA . ALA A 1 255 ? 19.966 2.718 -32.605 1.00 94.44 255 ALA A CA 1
ATOM 2113 C C . ALA A 1 255 ? 21.296 2.021 -32.277 1.00 94.44 255 ALA A C 1
ATOM 2115 O O . ALA A 1 255 ? 22.357 2.645 -32.298 1.00 94.44 255 ALA A O 1
ATOM 2116 N N . THR A 1 256 ? 21.256 0.707 -32.037 1.00 95.19 256 THR A N 1
ATOM 2117 C CA . THR A 1 256 ? 22.455 -0.099 -31.772 1.00 95.19 256 THR A CA 1
ATOM 2118 C C . THR A 1 256 ? 23.434 -0.041 -32.941 1.00 95.19 256 THR A C 1
ATOM 2120 O O . THR A 1 256 ? 24.631 0.124 -32.712 1.00 95.19 256 THR A O 1
ATOM 2123 N N . GLN A 1 257 ? 22.955 -0.116 -34.187 1.00 94.25 257 GLN A N 1
ATOM 2124 C CA . GLN A 1 257 ? 23.818 0.000 -35.368 1.00 94.25 257 GLN A CA 1
ATOM 2125 C C . GLN A 1 257 ? 24.509 1.368 -35.445 1.00 94.25 257 GLN A C 1
ATOM 2127 O O . GLN A 1 257 ? 25.708 1.427 -35.718 1.00 94.25 257 GLN A O 1
ATOM 2132 N N . LEU A 1 258 ? 23.795 2.456 -35.142 1.00 95.12 258 LEU A N 1
ATOM 2133 C CA . LEU A 1 258 ? 24.364 3.809 -35.128 1.00 95.12 258 LEU A CA 1
ATOM 2134 C C . LEU A 1 258 ? 25.419 3.986 -34.027 1.00 95.12 258 LEU A C 1
ATOM 2136 O O . LEU A 1 258 ? 26.482 4.553 -34.283 1.00 95.12 258 LEU A O 1
ATOM 2140 N N . TYR A 1 259 ? 25.177 3.455 -32.825 1.00 96.69 259 TYR A N 1
ATOM 2141 C CA . TYR A 1 259 ? 26.166 3.489 -31.743 1.00 96.69 259 TYR A CA 1
ATOM 2142 C C . TYR A 1 259 ? 27.388 2.616 -32.037 1.00 96.69 259 TYR A C 1
ATOM 2144 O O . TYR A 1 259 ? 28.506 3.003 -31.707 1.00 96.69 259 TYR A O 1
ATOM 2152 N N . VAL A 1 260 ? 27.207 1.461 -32.682 1.00 95.06 260 VAL A N 1
ATOM 2153 C CA . VAL A 1 260 ? 28.325 0.613 -33.124 1.00 95.06 260 VAL A CA 1
ATOM 2154 C C . VAL A 1 260 ? 29.137 1.311 -34.216 1.00 95.06 260 VAL A C 1
ATOM 2156 O O . VAL A 1 260 ? 30.363 1.286 -34.159 1.00 95.06 260 VAL A O 1
ATOM 2159 N N . LEU A 1 261 ? 28.490 1.994 -35.166 1.00 93.00 261 LEU A N 1
ATOM 2160 C CA . LEU A 1 261 ? 29.186 2.813 -36.161 1.00 93.00 261 LEU A CA 1
ATOM 2161 C C . LEU A 1 261 ? 30.000 3.931 -35.492 1.00 93.00 261 LEU A C 1
ATOM 2163 O O . LEU A 1 261 ? 31.169 4.114 -35.825 1.00 93.00 261 LEU A O 1
ATOM 2167 N N . ALA A 1 262 ? 29.419 4.631 -34.514 1.00 94.81 262 ALA A N 1
ATOM 2168 C CA . ALA A 1 262 ? 30.129 5.641 -33.732 1.00 94.81 262 ALA A CA 1
ATOM 2169 C C . ALA A 1 262 ? 31.322 5.041 -32.961 1.00 94.81 262 ALA A C 1
ATOM 2171 O O . ALA A 1 262 ? 32.410 5.614 -32.977 1.00 94.81 262 ALA A O 1
ATOM 2172 N N . ALA A 1 263 ? 31.156 3.861 -32.353 1.00 94.00 263 ALA A N 1
ATOM 2173 C CA . ALA A 1 263 ? 32.232 3.143 -31.667 1.00 94.00 263 ALA A CA 1
ATOM 2174 C C . ALA A 1 263 ? 33.370 2.738 -32.620 1.00 94.00 263 ALA A C 1
ATOM 2176 O O . ALA A 1 263 ? 34.538 2.852 -32.258 1.00 94.00 263 ALA A O 1
ATOM 2177 N N . ASN A 1 264 ? 33.048 2.309 -33.844 1.00 92.06 264 ASN A N 1
ATOM 2178 C CA . ASN A 1 264 ? 34.044 1.936 -34.850 1.00 92.06 264 ASN A CA 1
ATOM 2179 C C . ASN A 1 264 ? 34.849 3.144 -35.348 1.00 92.06 264 ASN A C 1
ATOM 2181 O O . ASN A 1 264 ? 36.048 3.014 -35.576 1.00 92.06 264 ASN A O 1
ATOM 2185 N N . ILE A 1 265 ? 34.212 4.313 -35.488 1.00 90.62 265 ILE A N 1
ATOM 2186 C CA . ILE A 1 265 ? 34.895 5.566 -35.854 1.00 90.62 265 ILE A CA 1
ATOM 2187 C C . ILE A 1 265 ? 35.816 6.037 -34.722 1.00 90.62 265 ILE A C 1
ATOM 2189 O O . ILE A 1 265 ? 36.922 6.500 -34.984 1.00 90.62 265 ILE A O 1
ATOM 2193 N N . LEU A 1 266 ? 35.370 5.913 -33.469 1.00 91.38 266 LEU A N 1
ATOM 2194 C CA . LEU A 1 266 ? 36.166 6.264 -32.290 1.00 91.38 266 LEU A CA 1
ATOM 2195 C C . LEU A 1 266 ? 37.341 5.301 -32.056 1.00 91.38 266 LEU A C 1
ATOM 2197 O O . LEU A 1 266 ? 38.383 5.715 -31.554 1.00 91.38 266 LEU A O 1
ATOM 2201 N N . GLY A 1 267 ? 37.186 4.022 -32.400 1.00 90.25 267 GLY A N 1
ATOM 2202 C CA . GLY A 1 267 ? 38.187 2.995 -32.128 1.00 90.25 267 GLY A CA 1
ATOM 2203 C C . GLY A 1 267 ? 38.322 2.662 -30.632 1.00 90.25 267 GLY A C 1
ATOM 2204 O O . GLY A 1 267 ? 37.506 3.092 -29.804 1.00 90.25 267 GLY A O 1
ATOM 2205 N N . PRO A 1 268 ? 39.335 1.861 -30.249 1.00 89.38 268 PRO A N 1
ATOM 2206 C CA . PRO A 1 268 ? 39.566 1.527 -28.849 1.00 89.38 268 PRO A CA 1
ATOM 2207 C C . PRO A 1 268 ? 39.852 2.795 -28.039 1.00 89.38 268 PRO A C 1
ATOM 2209 O O . PRO A 1 268 ? 40.565 3.689 -28.494 1.00 89.38 268 PRO A O 1
ATOM 2212 N N . ARG A 1 269 ? 39.304 2.863 -26.819 1.00 86.56 269 ARG A N 1
ATOM 2213 C CA . ARG A 1 269 ? 39.565 3.987 -25.914 1.00 86.56 269 ARG A CA 1
ATOM 2214 C C . ARG A 1 269 ? 41.082 4.140 -25.714 1.00 86.56 269 ARG A C 1
ATOM 2216 O O . ARG A 1 269 ? 41.731 3.136 -25.400 1.00 86.56 269 ARG A O 1
ATOM 2223 N N . PRO A 1 270 ? 41.640 5.359 -25.837 1.00 83.94 270 PRO A N 1
ATOM 2224 C CA . PRO A 1 270 ? 43.044 5.612 -25.532 1.00 83.94 270 PRO A CA 1
ATOM 2225 C C . PRO A 1 270 ? 43.391 5.146 -24.112 1.00 83.94 270 PRO A C 1
ATOM 2227 O O . PRO A 1 270 ? 42.670 5.457 -23.162 1.00 83.94 270 PRO A O 1
ATOM 2230 N N . GLN A 1 271 ? 44.479 4.389 -23.971 1.00 79.50 271 GLN A N 1
ATOM 2231 C CA . GLN A 1 271 ? 44.969 3.943 -22.667 1.00 79.50 271 GLN A CA 1
ATOM 2232 C C . GLN A 1 271 ? 45.784 5.064 -22.021 1.00 79.50 271 GLN A C 1
ATOM 2234 O O . GLN A 1 271 ? 46.630 5.675 -22.675 1.00 79.50 271 GLN A O 1
ATOM 2239 N N . GLU A 1 272 ? 45.536 5.340 -20.740 1.00 71.00 272 GLU A N 1
ATOM 2240 C CA . GLU A 1 272 ? 46.385 6.259 -19.985 1.00 71.00 272 GLU A CA 1
ATOM 2241 C C . GLU A 1 272 ? 47.745 5.589 -19.765 1.00 71.00 272 GLU A C 1
ATOM 2243 O O . GLU A 1 272 ? 47.854 4.585 -19.059 1.00 71.00 272 GLU A O 1
ATOM 2248 N N . LEU A 1 273 ? 48.783 6.127 -20.409 1.00 64.38 273 LEU A N 1
ATOM 2249 C CA . LEU A 1 273 ? 50.148 5.683 -20.167 1.00 64.38 273 LEU A CA 1
ATOM 2250 C C . LEU A 1 273 ? 50.566 6.116 -18.752 1.00 64.38 273 LEU A C 1
ATOM 2252 O O . LEU A 1 273 ? 50.305 7.262 -18.364 1.00 64.38 273 LEU A O 1
ATOM 2256 N N . PRO A 1 274 ? 51.222 5.241 -17.969 1.00 61.38 274 PRO A N 1
ATOM 2257 C CA . PRO A 1 274 ? 51.834 5.660 -16.717 1.00 61.38 274 PRO A CA 1
ATOM 2258 C C . PRO A 1 274 ? 52.849 6.775 -17.002 1.00 61.38 274 PRO A C 1
ATOM 2260 O O . PRO A 1 274 ? 53.543 6.748 -18.019 1.00 61.38 274 PRO A O 1
ATOM 2263 N N . ARG A 1 275 ? 52.920 7.778 -16.118 1.00 58.53 275 ARG A N 1
ATOM 2264 C CA . ARG A 1 275 ? 53.863 8.897 -16.264 1.00 58.53 275 ARG A CA 1
ATOM 2265 C C . ARG A 1 275 ? 55.292 8.341 -16.306 1.00 58.53 275 ARG A C 1
ATOM 2267 O O . ARG A 1 275 ? 55.719 7.697 -15.351 1.00 58.53 275 ARG A O 1
ATOM 2274 N N . MET A 1 276 ? 55.993 8.566 -17.416 1.00 50.91 276 MET A N 1
ATOM 2275 C CA . MET A 1 276 ? 57.396 8.185 -17.589 1.00 50.91 276 MET A CA 1
ATOM 2276 C C . MET A 1 276 ? 58.262 9.201 -16.840 1.00 50.91 276 MET A C 1
ATOM 2278 O O . MET A 1 276 ? 58.347 10.344 -17.280 1.00 50.91 276 MET A O 1
ATOM 2282 N N . GLY A 1 277 ? 58.843 8.797 -15.707 1.00 56.59 277 GLY A N 1
ATOM 2283 C CA . GLY A 1 277 ? 59.705 9.651 -14.883 1.00 56.59 277 GLY A CA 1
ATOM 2284 C C . GLY A 1 277 ? 58.979 10.838 -14.233 1.00 56.59 277 GLY A C 1
ATOM 2285 O O . GLY A 1 277 ? 57.921 11.296 -14.669 1.00 56.59 277 GLY A O 1
ATOM 2286 N N . THR A 1 278 ? 59.528 11.362 -13.141 1.00 53.75 278 THR A N 1
ATOM 2287 C CA . THR A 1 278 ? 59.078 12.638 -12.561 1.00 53.75 278 THR A CA 1
ATOM 2288 C C . THR A 1 278 ? 60.267 13.576 -12.498 1.00 53.75 278 THR A C 1
ATOM 2290 O O . THR A 1 278 ? 61.108 13.436 -11.611 1.00 53.75 278 THR A O 1
ATOM 2293 N N . SER A 1 279 ? 60.336 14.558 -13.399 1.00 58.75 279 SER A N 1
ATOM 2294 C CA . SER A 1 279 ? 61.218 15.707 -13.193 1.00 58.75 279 SER A CA 1
ATOM 2295 C C . SER A 1 279 ? 60.797 16.414 -11.901 1.00 58.75 279 SER A C 1
ATOM 2297 O O . SER A 1 279 ? 59.602 16.650 -11.698 1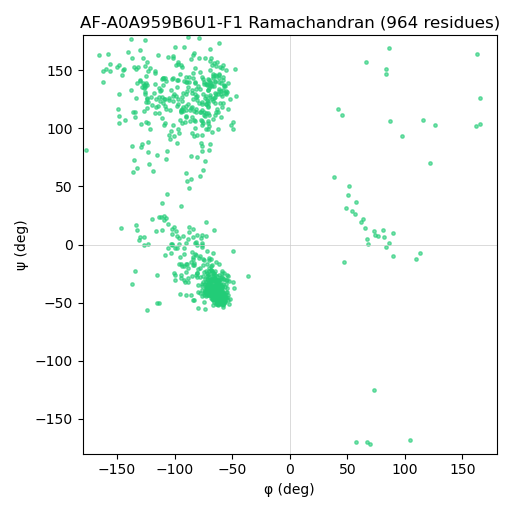.00 58.75 279 SER A O 1
ATOM 2299 N N . GLY A 1 280 ? 61.747 16.737 -11.019 1.00 64.06 280 GLY A N 1
ATOM 2300 C CA . GLY A 1 280 ? 61.450 17.459 -9.779 1.00 64.06 280 GLY A CA 1
ATOM 2301 C C . GLY A 1 280 ? 60.714 18.785 -10.046 1.00 64.06 280 GLY A C 1
ATOM 2302 O O . GLY A 1 280 ? 60.914 19.386 -11.105 1.00 64.06 280 GLY A O 1
ATOM 2303 N N . PRO A 1 281 ? 59.857 19.250 -9.118 1.00 70.00 281 PRO A N 1
ATOM 2304 C CA . PRO A 1 281 ? 59.106 20.488 -9.294 1.00 70.00 281 PRO A CA 1
ATOM 2305 C C . PRO A 1 281 ? 60.063 21.683 -9.407 1.00 70.00 281 PRO A C 1
ATOM 2307 O O . PRO A 1 281 ? 60.752 22.026 -8.449 1.00 70.00 281 PRO A O 1
ATOM 2310 N N . LYS A 1 282 ? 60.094 22.315 -10.581 1.00 73.31 282 LYS A N 1
ATOM 2311 C CA . LYS A 1 282 ? 60.820 23.562 -10.850 1.00 73.31 282 LYS A CA 1
ATOM 2312 C C . LYS A 1 282 ? 59.987 24.777 -10.437 1.00 73.31 282 LYS A C 1
ATOM 2314 O O . LYS A 1 282 ? 58.764 24.778 -10.593 1.00 73.31 282 LYS A O 1
ATOM 2319 N N . THR A 1 283 ? 60.635 25.811 -9.901 1.00 77.00 283 THR A N 1
ATOM 2320 C CA . THR A 1 283 ? 59.977 27.084 -9.568 1.00 77.00 283 THR A CA 1
ATOM 2321 C C . THR A 1 283 ? 59.893 27.993 -10.794 1.00 77.00 283 THR A C 1
ATOM 2323 O O . THR A 1 283 ? 60.615 27.791 -11.761 1.00 77.00 283 THR A O 1
ATOM 2326 N N . TYR A 1 284 ? 59.038 29.023 -10.774 1.00 71.31 284 TYR A N 1
ATOM 2327 C CA . TYR A 1 284 ? 58.897 29.958 -11.906 1.00 71.31 284 TYR A CA 1
ATOM 2328 C C . TYR A 1 284 ? 60.237 30.587 -12.334 1.00 71.31 284 TYR A C 1
ATOM 2330 O O . TYR A 1 284 ? 60.506 30.725 -13.524 1.00 71.31 284 TYR A O 1
ATOM 2338 N N . ASN A 1 285 ? 61.110 30.897 -11.369 1.00 72.81 285 ASN A N 1
ATOM 2339 C CA . ASN A 1 285 ? 62.438 31.451 -11.641 1.00 72.81 285 ASN A CA 1
ATOM 2340 C C . ASN A 1 285 ? 63.365 30.457 -12.364 1.00 72.81 285 ASN A C 1
ATOM 2342 O O . ASN A 1 285 ? 64.244 30.892 -13.100 1.00 72.81 285 ASN A O 1
ATOM 2346 N N . ASP A 1 286 ? 63.143 29.148 -12.203 1.00 67.81 286 ASP A N 1
ATOM 2347 C CA . ASP A 1 286 ? 63.913 28.084 -12.863 1.00 67.81 286 ASP A CA 1
ATOM 2348 C C . ASP A 1 286 ? 63.435 27.811 -14.309 1.00 67.81 286 ASP A C 1
ATOM 2350 O O . ASP A 1 286 ? 64.064 27.035 -15.026 1.00 67.81 286 ASP A O 1
ATOM 2354 N N . ILE A 1 287 ? 62.311 28.415 -14.731 1.00 67.88 287 ILE A N 1
ATOM 2355 C CA . ILE A 1 287 ? 61.610 28.177 -16.015 1.00 67.88 287 ILE A CA 1
ATOM 2356 C C . ILE A 1 287 ? 61.611 29.460 -16.891 1.00 67.88 287 ILE A C 1
ATOM 2358 O O . ILE A 1 287 ? 60.936 29.542 -17.908 1.00 67.88 287 ILE A O 1
ATOM 2362 N N . ASN A 1 288 ? 62.392 30.490 -16.543 1.00 61.19 288 ASN A N 1
ATOM 2363 C CA . ASN A 1 288 ? 62.352 31.814 -17.198 1.00 61.19 288 ASN A CA 1
ATOM 2364 C C . ASN A 1 288 ? 63.041 31.893 -18.587 1.00 61.19 288 ASN A C 1
ATOM 2366 O O . ASN A 1 288 ? 63.205 32.978 -19.140 1.00 61.19 288 ASN A O 1
ATOM 2370 N N . HIS A 1 289 ? 63.462 30.758 -19.148 1.00 58.56 289 HIS A N 1
ATOM 2371 C CA . HIS A 1 289 ? 64.047 30.646 -20.488 1.00 58.56 289 HIS A CA 1
ATOM 2372 C C . HIS A 1 289 ? 63.118 29.796 -21.355 1.00 58.56 289 HIS A C 1
ATOM 2374 O O . HIS A 1 289 ? 63.342 28.599 -21.521 1.00 58.56 289 HIS A O 1
ATOM 2380 N N . ALA A 1 290 ? 62.023 30.400 -21.810 1.00 59.22 290 ALA A N 1
ATOM 2381 C CA . ALA A 1 290 ? 61.054 29.741 -22.672 1.00 59.22 290 ALA A CA 1
ATOM 2382 C C . ALA A 1 290 ? 61.231 30.193 -24.128 1.00 59.22 290 ALA A C 1
ATOM 2384 O O . ALA A 1 290 ? 61.479 31.372 -24.386 1.00 59.22 290 ALA A O 1
ATOM 2385 N N . ASP A 1 291 ? 61.060 29.252 -25.053 1.00 59.56 291 ASP A N 1
ATOM 2386 C CA . ASP A 1 291 ? 60.927 29.487 -26.499 1.00 59.56 291 ASP A CA 1
ATOM 2387 C C . ASP A 1 291 ? 59.724 30.436 -26.763 1.00 59.56 291 ASP A C 1
ATOM 2389 O O . ASP A 1 291 ? 58.806 30.458 -25.935 1.00 59.56 291 ASP A O 1
ATOM 2393 N N . PRO A 1 292 ? 59.650 31.225 -27.859 1.00 54.91 292 PRO A N 1
ATOM 2394 C CA . PRO A 1 292 ? 58.495 32.035 -28.276 1.00 54.91 292 PRO A CA 1
ATOM 2395 C C . PRO A 1 292 ? 57.085 31.461 -28.035 1.00 54.91 292 PRO A C 1
ATOM 2397 O O . PRO A 1 292 ? 56.145 32.227 -27.826 1.00 54.91 292 PRO A O 1
ATOM 2400 N N . LEU A 1 293 ? 56.911 30.133 -27.999 1.00 57.31 293 LEU A N 1
ATOM 2401 C CA . LEU A 1 293 ? 55.640 29.470 -27.668 1.00 57.31 293 LEU A CA 1
ATOM 2402 C C . LEU A 1 293 ? 55.421 29.226 -26.152 1.00 57.31 293 LEU A C 1
ATOM 2404 O O . LEU A 1 293 ? 54.502 28.511 -25.758 1.00 57.31 293 LEU A O 1
ATOM 2408 N N . SER A 1 294 ? 56.252 29.813 -25.286 1.00 60.44 294 SER A N 1
ATOM 2409 C CA . SER A 1 294 ? 56.289 29.605 -23.828 1.00 60.44 294 SER A CA 1
ATOM 2410 C C . SER A 1 294 ? 56.492 28.141 -23.397 1.00 60.44 294 SER A C 1
ATOM 2412 O O . SER A 1 294 ? 56.073 27.736 -22.310 1.00 60.44 294 SER A O 1
ATOM 2414 N N . ASN A 1 295 ? 57.131 27.332 -24.245 1.00 62.75 295 ASN A N 1
ATOM 2415 C CA . ASN A 1 295 ? 57.460 25.942 -23.936 1.00 62.75 295 ASN A CA 1
ATOM 2416 C C . ASN A 1 295 ? 58.766 25.855 -23.142 1.00 62.75 295 ASN A C 1
ATOM 2418 O O . ASN A 1 295 ? 59.685 26.642 -23.350 1.00 62.75 295 ASN A O 1
ATOM 2422 N N . PHE A 1 296 ? 58.858 24.857 -22.262 1.00 64.50 296 PHE A N 1
ATOM 2423 C CA . PHE A 1 296 ? 60.056 24.595 -21.471 1.00 64.50 296 PHE A CA 1
ATOM 2424 C C . PHE A 1 296 ? 60.497 23.142 -21.651 1.00 64.50 296 PHE A C 1
ATOM 2426 O O . PHE A 1 296 ? 59.767 22.212 -21.285 1.00 64.50 296 PHE A O 1
ATOM 2433 N N . LEU A 1 297 ? 61.676 22.953 -22.243 1.00 63.22 297 LEU A N 1
ATOM 2434 C CA . LEU A 1 297 ? 62.292 21.647 -22.458 1.00 63.22 297 LEU A CA 1
ATOM 2435 C C . LEU A 1 297 ? 63.160 21.270 -21.252 1.00 63.22 297 LEU A C 1
ATOM 2437 O O . LEU A 1 297 ? 63.852 22.105 -20.673 1.00 63.22 297 LEU A O 1
ATOM 2441 N N . VAL A 1 298 ? 63.115 19.999 -20.860 1.00 61.16 298 VAL A N 1
ATOM 2442 C CA . VAL A 1 298 ? 63.982 19.426 -19.826 1.00 61.16 298 VAL A CA 1
ATOM 2443 C C . VAL A 1 298 ? 64.825 18.333 -20.447 1.00 61.16 298 VAL A C 1
ATOM 2445 O O . VAL A 1 298 ? 64.300 17.448 -21.125 1.00 61.16 298 VAL A O 1
ATOM 2448 N N . ASP A 1 299 ? 66.125 18.410 -20.192 1.00 58.31 299 ASP A N 1
ATOM 2449 C CA . ASP A 1 299 ? 67.082 17.366 -20.515 1.00 58.31 299 ASP A CA 1
ATOM 2450 C C . ASP A 1 299 ? 66.831 16.140 -19.616 1.00 58.31 299 ASP A C 1
ATOM 2452 O O . ASP A 1 299 ? 66.775 16.245 -18.386 1.00 58.31 299 ASP A O 1
ATOM 2456 N N . LEU A 1 300 ? 66.667 14.957 -20.213 1.00 58.12 300 LEU A N 1
ATOM 2457 C CA . LEU A 1 300 ? 66.558 13.679 -19.502 1.00 58.12 300 LEU A CA 1
ATOM 2458 C C . LEU A 1 300 ? 67.948 13.247 -18.998 1.00 58.12 300 LEU A C 1
ATOM 2460 O O . LEU A 1 300 ? 68.503 12.242 -19.434 1.00 58.12 300 LEU A O 1
ATOM 2464 N N . GLU A 1 301 ? 68.551 14.022 -18.095 1.00 51.81 301 GLU A N 1
ATOM 2465 C CA . GLU A 1 301 ? 69.948 13.829 -17.666 1.00 51.81 301 GLU A CA 1
ATOM 2466 C C . GLU A 1 301 ? 70.162 12.648 -16.696 1.00 51.81 301 GLU A C 1
ATOM 2468 O O . GLU A 1 301 ? 71.293 12.393 -16.289 1.00 51.81 301 GLU A O 1
ATOM 2473 N N . SER A 1 302 ? 69.121 11.894 -16.302 1.00 50.06 302 SER A N 1
ATOM 2474 C CA . SER A 1 302 ? 69.256 10.879 -15.233 1.00 50.06 302 SER A CA 1
ATOM 2475 C C . SER A 1 302 ? 68.413 9.595 -15.332 1.00 50.06 302 SER A C 1
ATOM 2477 O O . SER A 1 302 ? 68.381 8.836 -14.366 1.00 50.06 302 SER A O 1
ATOM 2479 N N . GLU A 1 303 ? 67.802 9.260 -16.474 1.00 51.75 303 GLU A N 1
ATOM 2480 C CA . GLU A 1 303 ? 66.994 8.026 -16.606 1.00 51.75 303 GLU A CA 1
ATOM 2481 C C . GLU A 1 303 ? 67.491 7.085 -17.726 1.00 51.75 303 GLU A C 1
ATOM 2483 O O . GLU A 1 303 ? 66.842 6.858 -18.744 1.00 51.75 303 GLU A O 1
ATOM 2488 N N . PHE A 1 304 ? 68.663 6.483 -17.503 1.00 44.91 304 PHE A N 1
ATOM 2489 C CA . PHE A 1 304 ? 69.052 5.179 -18.072 1.00 44.91 304 PHE A CA 1
ATOM 2490 C C . PHE A 1 304 ? 68.606 4.062 -17.095 1.00 44.91 304 PHE A C 1
ATOM 2492 O O . PHE A 1 304 ? 68.776 4.284 -15.895 1.00 44.91 304 PHE A O 1
ATOM 2499 N N . PRO A 1 305 ? 68.145 2.846 -17.496 1.00 47.03 305 PRO A N 1
ATOM 2500 C CA . PRO A 1 305 ? 67.977 2.270 -18.8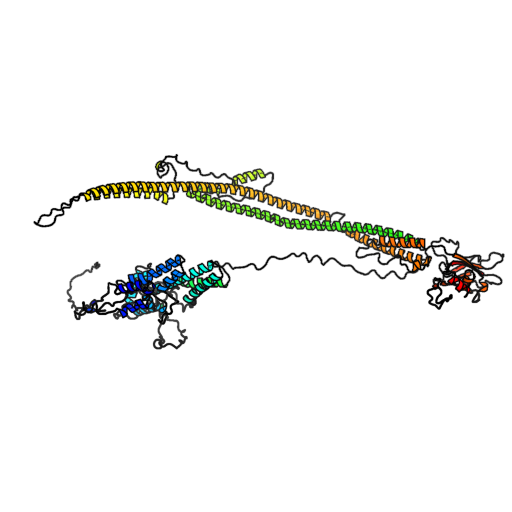36 1.00 47.03 305 PRO A CA 1
ATOM 2501 C C . PRO A 1 305 ? 66.607 1.557 -19.027 1.00 47.03 305 PRO A C 1
ATOM 2503 O O . PRO A 1 305 ? 66.408 0.452 -18.528 1.00 47.03 305 PRO A O 1
ATOM 2506 N N . PHE A 1 306 ? 65.678 2.095 -19.822 1.00 45.44 306 PHE A N 1
ATOM 2507 C CA . PHE A 1 306 ? 64.503 1.319 -20.271 1.00 45.44 306 PHE A CA 1
ATOM 2508 C C . PHE A 1 306 ? 64.214 1.538 -21.755 1.00 45.44 306 PHE A C 1
ATOM 2510 O O . PHE A 1 306 ? 63.149 2.001 -22.143 1.00 45.44 306 PHE A O 1
ATOM 2517 N N . ASN A 1 307 ? 65.171 1.151 -22.599 1.00 42.50 307 ASN A N 1
ATOM 2518 C CA . ASN A 1 307 ? 64.898 0.864 -24.003 1.00 42.50 307 ASN A CA 1
ATOM 2519 C C . ASN A 1 307 ? 65.353 -0.575 -24.302 1.00 42.50 307 ASN A C 1
ATOM 2521 O O . ASN A 1 307 ? 66.463 -0.817 -24.764 1.00 42.50 307 ASN A O 1
ATOM 2525 N N . LEU A 1 308 ? 64.515 -1.547 -23.922 1.00 40.97 308 LEU A N 1
ATOM 2526 C CA . LEU A 1 308 ? 64.689 -2.984 -24.207 1.00 40.97 308 LEU A CA 1
ATOM 2527 C C . LEU A 1 308 ? 63.645 -3.506 -25.214 1.00 40.97 308 LEU A C 1
ATOM 2529 O O . LEU A 1 308 ? 63.506 -4.713 -25.397 1.00 40.97 308 LEU A O 1
ATOM 2533 N N . GLY A 1 309 ? 62.909 -2.616 -25.882 1.00 43.03 309 GLY A N 1
ATOM 2534 C CA . GLY A 1 309 ? 62.027 -2.998 -26.980 1.00 43.03 309 GLY A CA 1
ATOM 2535 C C . GLY A 1 309 ? 62.815 -3.122 -28.279 1.00 43.03 309 GLY A C 1
ATOM 2536 O O . GLY A 1 309 ? 63.184 -2.113 -28.870 1.00 43.03 309 GLY A O 1
ATOM 2537 N N . GLN A 1 310 ? 63.058 -4.347 -28.748 1.00 37.97 310 GLN A N 1
ATOM 2538 C CA . GLN A 1 310 ? 63.390 -4.567 -30.158 1.00 37.97 310 GLN A CA 1
ATOM 2539 C C . GLN A 1 310 ? 62.223 -4.042 -31.018 1.00 37.97 310 GLN A C 1
ATOM 2541 O O . GLN A 1 310 ? 61.083 -4.440 -30.765 1.00 37.97 310 GLN A O 1
ATOM 2546 N N . PRO A 1 311 ? 62.455 -3.181 -32.026 1.00 39.34 311 PRO A N 1
ATOM 2547 C CA . PRO A 1 311 ? 61.399 -2.813 -32.959 1.00 39.34 311 PRO A CA 1
ATOM 2548 C C . PRO A 1 311 ? 60.998 -4.046 -33.792 1.00 39.34 311 PRO A C 1
ATOM 2550 O O . PRO A 1 311 ? 61.870 -4.846 -34.152 1.00 39.34 311 PRO A O 1
ATOM 2553 N N . PRO A 1 312 ? 59.708 -4.234 -34.128 1.00 36.72 312 PRO A N 1
ATOM 2554 C CA . PRO A 1 312 ? 59.321 -5.244 -35.101 1.00 36.72 312 PRO A CA 1
ATOM 2555 C C . PRO A 1 312 ? 59.909 -4.849 -36.460 1.00 36.72 312 PRO A C 1
ATOM 2557 O O . PRO A 1 312 ? 59.522 -3.852 -37.064 1.00 36.72 312 PRO A O 1
ATOM 2560 N N . SER A 1 313 ? 60.878 -5.625 -36.936 1.00 39.16 313 SER A N 1
ATOM 2561 C CA . SER A 1 313 ? 61.411 -5.494 -38.288 1.00 39.16 313 SER A CA 1
ATOM 2562 C C . SER A 1 313 ? 60.415 -6.094 -39.280 1.00 39.16 313 SER A C 1
ATOM 2564 O O . SER A 1 313 ? 60.238 -7.307 -39.348 1.00 39.16 313 SER A O 1
ATOM 2566 N N . SER A 1 314 ? 59.717 -5.240 -40.028 1.00 43.72 314 SER A N 1
ATOM 2567 C CA . SER A 1 314 ? 59.206 -5.534 -41.380 1.00 43.72 314 SER A CA 1
ATOM 2568 C C . SER A 1 314 ? 58.513 -4.300 -41.965 1.00 43.72 314 SER A C 1
ATOM 2570 O O . SER A 1 314 ? 57.294 -4.170 -41.941 1.00 43.72 314 SER A O 1
ATOM 2572 N N . GLY A 1 315 ? 59.307 -3.382 -42.512 1.00 44.81 315 GLY A N 1
ATOM 2573 C CA . GLY A 1 315 ? 58.833 -2.276 -43.342 1.00 44.81 315 GLY A CA 1
ATOM 2574 C C . GLY A 1 315 ? 59.994 -1.694 -44.159 1.00 44.81 315 GLY A C 1
ATOM 2575 O O . GLY A 1 315 ? 61.129 -1.786 -43.688 1.00 44.81 315 GLY A O 1
ATOM 2576 N N . PRO A 1 316 ? 59.764 -1.146 -45.368 1.00 37.78 316 PRO A N 1
ATOM 2577 C CA . PRO A 1 316 ? 60.835 -0.737 -46.286 1.00 37.78 316 PRO A CA 1
ATOM 2578 C C . PRO A 1 316 ? 61.663 0.466 -45.802 1.00 37.78 316 PRO A C 1
ATOM 2580 O O . PRO A 1 316 ? 62.743 0.702 -46.332 1.00 37.78 316 PRO A O 1
ATOM 2583 N N . ASP A 1 317 ? 61.210 1.180 -44.769 1.00 39.31 317 ASP A N 1
ATOM 2584 C CA . ASP A 1 317 ? 61.856 2.388 -44.236 1.00 39.31 317 ASP A CA 1
ATOM 2585 C C . ASP A 1 317 ? 62.926 2.065 -43.173 1.00 39.31 317 ASP A C 1
ATOM 2587 O O . ASP A 1 317 ? 62.946 2.613 -42.071 1.00 39.31 317 ASP A O 1
ATOM 2591 N N . ALA A 1 318 ? 63.819 1.126 -43.489 1.00 36.66 318 ALA A N 1
ATOM 2592 C CA . ALA A 1 318 ? 64.828 0.605 -42.563 1.00 36.66 318 ALA A CA 1
ATOM 2593 C C . ALA A 1 318 ? 66.118 1.450 -42.464 1.00 36.66 318 ALA A C 1
ATOM 2595 O O . ALA A 1 318 ? 67.059 1.036 -41.788 1.00 36.66 318 ALA A O 1
ATOM 2596 N N . GLU A 1 319 ? 66.190 2.629 -43.092 1.00 32.41 319 GLU A N 1
ATOM 2597 C CA . GLU A 1 319 ? 67.390 3.488 -43.044 1.00 32.41 319 GLU A CA 1
ATOM 2598 C C . GLU A 1 319 ? 67.328 4.620 -42.000 1.00 32.41 319 GLU A C 1
ATOM 2600 O O . GLU A 1 319 ? 68.325 5.301 -41.780 1.00 32.41 319 GLU A O 1
ATOM 2605 N N . ALA A 1 320 ? 66.215 4.789 -41.274 1.00 38.66 320 ALA A N 1
ATOM 2606 C CA . ALA A 1 320 ? 66.035 5.898 -40.326 1.00 38.66 320 ALA A CA 1
ATOM 2607 C C . ALA A 1 320 ? 66.040 5.500 -38.835 1.00 38.66 320 ALA A C 1
ATOM 2609 O O . ALA A 1 320 ? 65.470 6.208 -38.006 1.00 38.66 320 ALA A O 1
ATOM 2610 N N . SER A 1 321 ? 66.671 4.387 -38.446 1.00 40.06 321 SER A N 1
ATOM 2611 C CA . SER A 1 321 ? 66.756 4.006 -37.026 1.00 40.06 321 SER A CA 1
ATOM 2612 C C . SER A 1 321 ? 68.152 3.539 -36.614 1.00 40.06 321 SER A C 1
ATOM 2614 O O . SER A 1 321 ? 68.386 2.359 -36.352 1.00 40.06 321 SER A O 1
ATOM 2616 N N . SER A 1 322 ? 69.087 4.485 -36.523 1.00 33.25 322 SER A N 1
ATOM 2617 C CA . SER A 1 322 ? 70.265 4.323 -35.663 1.00 33.25 322 SER A CA 1
ATOM 2618 C C . SER A 1 322 ? 69.901 4.689 -34.217 1.00 33.25 322 SER A C 1
ATOM 2620 O O . SER A 1 322 ? 69.171 5.659 -34.010 1.00 33.25 322 SER A O 1
ATOM 2622 N N . PRO A 1 323 ? 70.385 3.952 -33.199 1.00 37.41 323 PRO A N 1
ATOM 2623 C CA . PRO A 1 323 ? 70.142 4.301 -31.808 1.00 37.41 323 PRO A CA 1
ATOM 2624 C C . PRO A 1 323 ? 70.959 5.552 -31.473 1.00 37.41 323 PRO A C 1
ATOM 2626 O O . PRO A 1 323 ? 72.182 5.493 -31.348 1.00 37.41 323 PRO A O 1
ATOM 2629 N N . LEU A 1 324 ? 70.288 6.698 -31.352 1.00 40.19 324 LEU A N 1
ATOM 2630 C CA . LEU A 1 324 ? 70.921 7.933 -30.909 1.00 40.19 324 LEU A CA 1
ATOM 2631 C C . LEU A 1 324 ? 71.202 7.809 -29.401 1.00 40.19 324 LEU A C 1
ATOM 2633 O O . LEU A 1 324 ? 70.310 7.976 -28.572 1.00 40.19 324 LEU A O 1
ATOM 2637 N N . PHE A 1 325 ? 72.441 7.484 -29.032 1.00 41.16 325 PHE A N 1
ATOM 2638 C CA . PHE A 1 325 ? 72.947 7.765 -27.689 1.00 41.16 325 PHE A CA 1
ATOM 2639 C C . PHE A 1 325 ? 73.094 9.287 -27.561 1.00 41.16 325 PHE A C 1
ATOM 2641 O O . PHE A 1 325 ? 74.144 9.848 -27.857 1.00 41.16 325 PHE A O 1
ATOM 2648 N N . GLY A 1 326 ? 72.011 9.954 -27.169 1.00 43.12 326 GLY A N 1
ATOM 2649 C CA . GLY A 1 326 ? 71.956 11.388 -26.906 1.00 43.12 326 GLY A CA 1
ATOM 2650 C C . GLY A 1 326 ? 71.002 11.676 -25.751 1.00 43.12 326 GLY A C 1
ATOM 2651 O O . GLY A 1 326 ? 70.054 10.925 -25.522 1.00 43.12 326 GLY A O 1
ATOM 2652 N N . ILE A 1 327 ? 71.277 12.742 -25.001 1.00 51.03 327 ILE A N 1
ATOM 2653 C CA . ILE A 1 327 ? 70.396 13.255 -23.946 1.00 51.03 327 ILE A CA 1
ATOM 2654 C C . ILE A 1 327 ? 69.060 13.621 -24.610 1.00 51.03 327 ILE A C 1
ATOM 2656 O O . ILE A 1 327 ? 69.002 14.545 -25.418 1.00 51.03 327 ILE A O 1
ATOM 2660 N N . GLY A 1 328 ? 67.997 12.861 -24.341 1.00 53.16 328 GLY A N 1
ATOM 2661 C CA . GLY A 1 328 ? 66.670 13.171 -24.873 1.00 53.16 328 GLY A CA 1
ATOM 2662 C C . GLY A 1 328 ? 66.101 14.411 -24.181 1.00 53.16 328 GLY A C 1
ATOM 2663 O O . GLY A 1 328 ? 66.144 14.494 -22.959 1.00 53.16 328 GLY A O 1
ATOM 2664 N N . ARG A 1 329 ? 65.559 15.369 -24.938 1.00 56.50 329 ARG A N 1
ATOM 2665 C CA . ARG A 1 329 ? 64.815 16.521 -24.399 1.00 56.50 329 ARG A CA 1
ATOM 2666 C C . ARG A 1 329 ? 63.316 16.254 -24.472 1.00 56.50 329 ARG A C 1
ATOM 2668 O O . ARG A 1 329 ? 62.827 15.788 -25.498 1.00 56.50 329 ARG A O 1
ATOM 2675 N N . THR A 1 330 ? 62.572 16.568 -23.412 1.00 61.97 330 THR A N 1
ATOM 2676 C CA . THR A 1 330 ? 61.098 16.472 -23.394 1.00 61.97 330 THR A CA 1
ATOM 2677 C C . THR A 1 330 ? 60.462 17.739 -22.835 1.00 61.97 330 THR A C 1
ATOM 2679 O O . THR A 1 330 ? 61.065 18.413 -22.004 1.00 61.97 330 THR A O 1
ATOM 2682 N N . ILE A 1 331 ? 59.228 18.051 -23.242 1.00 65.25 331 ILE A N 1
ATOM 2683 C CA . ILE A 1 331 ? 58.436 19.136 -22.642 1.00 65.25 331 ILE A CA 1
ATOM 2684 C C . ILE A 1 331 ? 58.176 18.867 -21.153 1.00 65.25 331 ILE A C 1
ATOM 2686 O O . ILE A 1 331 ? 57.756 17.776 -20.773 1.00 65.25 331 ILE A O 1
ATOM 2690 N N . TYR A 1 332 ? 58.399 19.869 -20.304 1.00 70.12 332 TYR A N 1
ATOM 2691 C CA . TYR A 1 332 ? 58.148 19.769 -18.862 1.00 70.12 332 TYR A CA 1
ATOM 2692 C C . TYR A 1 332 ? 56.661 19.629 -18.529 1.00 70.12 332 TYR A C 1
ATOM 2694 O O . TYR A 1 332 ? 56.273 18.854 -17.656 1.00 70.12 332 TYR A O 1
ATOM 2702 N N . PHE A 1 333 ? 55.813 20.370 -19.244 1.00 72.25 333 PHE A N 1
ATOM 2703 C CA . PHE A 1 333 ? 54.364 20.258 -19.130 1.00 72.25 333 PHE A CA 1
ATOM 2704 C C . PHE A 1 333 ? 53.844 19.281 -20.181 1.00 72.25 333 PHE A C 1
ATOM 2706 O O . PHE A 1 333 ? 54.058 19.467 -21.376 1.00 72.25 333 PHE A O 1
ATOM 2713 N N . CYS A 1 334 ? 53.139 18.239 -19.740 1.00 68.88 334 CYS A N 1
ATOM 2714 C CA . CYS A 1 334 ? 52.482 17.302 -20.647 1.00 68.88 334 CYS A CA 1
ATOM 2715 C C . CYS A 1 334 ? 51.369 18.000 -21.445 1.00 68.88 334 CYS A C 1
ATOM 2717 O O . CYS A 1 334 ? 50.656 18.851 -20.910 1.00 68.88 334 CYS A O 1
ATOM 2719 N N . ILE A 1 335 ? 51.162 17.582 -22.697 1.00 71.88 335 ILE A N 1
ATOM 2720 C CA . ILE A 1 335 ? 50.016 18.028 -23.499 1.00 71.88 335 ILE A CA 1
ATOM 2721 C C . ILE A 1 335 ? 48.731 17.506 -22.830 1.00 71.88 335 ILE A C 1
ATOM 2723 O O . ILE A 1 335 ? 48.600 16.291 -22.643 1.00 71.88 335 ILE A O 1
ATOM 2727 N N . PRO A 1 336 ? 47.784 18.380 -22.439 1.00 72.44 336 PRO A N 1
ATOM 2728 C CA . PRO A 1 336 ? 46.558 17.946 -21.787 1.00 72.44 336 PRO A CA 1
ATOM 2729 C C . PRO A 1 336 ? 45.685 17.136 -22.750 1.00 72.44 336 PRO A C 1
ATOM 2731 O O . PRO A 1 336 ? 45.629 17.401 -23.954 1.00 72.44 336 PRO A O 1
ATOM 2734 N N . LYS A 1 337 ? 44.968 16.150 -22.206 1.00 78.56 337 LYS A N 1
ATOM 2735 C CA . LYS A 1 337 ? 43.986 15.371 -22.965 1.00 78.56 337 LYS A CA 1
ATOM 2736 C C . LYS A 1 337 ? 42.771 16.232 -23.324 1.00 78.56 337 LYS A C 1
ATOM 2738 O O . LYS A 1 337 ? 42.402 17.143 -22.588 1.00 78.56 337 LYS A O 1
ATOM 2743 N N . ASN A 1 338 ? 42.129 15.929 -24.452 1.00 83.62 338 ASN A N 1
ATOM 2744 C CA . ASN A 1 338 ? 40.871 16.570 -24.825 1.00 83.62 338 ASN A CA 1
ATOM 2745 C C . ASN A 1 338 ? 39.700 15.842 -24.151 1.00 83.62 338 ASN A C 1
ATOM 2747 O O . ASN A 1 338 ? 39.205 14.837 -24.667 1.00 83.62 338 ASN A O 1
ATOM 2751 N N . ASP A 1 339 ? 39.253 16.362 -23.008 1.00 85.31 339 ASP A N 1
ATOM 2752 C CA . ASP A 1 339 ? 38.163 15.760 -22.235 1.00 85.31 339 ASP A CA 1
ATOM 2753 C C . ASP A 1 339 ? 36.859 15.658 -23.045 1.00 85.31 339 ASP A C 1
ATOM 2755 O O . ASP A 1 339 ? 36.169 14.645 -22.962 1.00 85.31 339 ASP A O 1
ATOM 2759 N N . ASN A 1 340 ? 36.563 16.634 -23.915 1.00 84.88 340 ASN A N 1
ATOM 2760 C CA . ASN A 1 340 ? 35.365 16.613 -24.767 1.00 84.88 340 ASN A CA 1
ATOM 2761 C C . ASN A 1 340 ? 35.381 15.497 -25.812 1.00 84.88 340 ASN A C 1
ATOM 2763 O O . ASN A 1 340 ? 34.330 15.122 -26.317 1.00 84.88 340 ASN A O 1
ATOM 2767 N N . LEU A 1 341 ? 36.558 15.006 -26.199 1.00 86.75 341 LEU A N 1
ATOM 2768 C CA . LEU A 1 341 ? 36.641 13.865 -27.100 1.00 86.75 341 LEU A CA 1
ATOM 2769 C C . LEU A 1 341 ? 36.402 12.569 -26.313 1.00 86.75 341 LEU A C 1
ATOM 2771 O O . LEU A 1 341 ? 35.673 11.696 -26.773 1.00 86.75 341 LEU A O 1
ATOM 2775 N N . LEU A 1 342 ? 36.964 12.470 -25.101 1.00 89.12 342 LEU A N 1
ATOM 2776 C CA . LEU A 1 342 ? 36.828 11.302 -24.224 1.00 89.12 342 LEU A CA 1
ATOM 2777 C C . LEU A 1 342 ? 35.376 11.019 -23.819 1.00 89.12 342 LEU A C 1
ATOM 2779 O O . LEU A 1 342 ? 34.990 9.850 -23.744 1.00 89.12 342 LEU A O 1
ATOM 2783 N N . THR A 1 343 ? 34.557 12.061 -23.653 1.00 93.19 343 THR A N 1
ATOM 2784 C CA . THR A 1 343 ? 33.128 11.910 -23.338 1.00 93.19 343 THR A CA 1
ATOM 2785 C C . THR A 1 343 ? 32.357 11.120 -24.396 1.00 93.19 343 THR A C 1
ATOM 2787 O O . THR A 1 343 ? 31.386 10.457 -24.043 1.00 93.19 343 THR A O 1
ATOM 2790 N N . TYR A 1 344 ? 32.770 11.112 -25.670 1.00 94.56 344 TYR A N 1
ATOM 2791 C CA . TYR A 1 344 ? 32.089 10.311 -26.695 1.00 94.56 344 TYR A CA 1
ATOM 2792 C C . TYR A 1 344 ? 32.244 8.806 -26.463 1.00 94.56 344 TYR A C 1
ATOM 2794 O O . TYR A 1 344 ? 31.268 8.072 -26.628 1.00 94.56 344 TYR A O 1
ATOM 2802 N N . TRP A 1 345 ? 33.426 8.339 -26.038 1.00 94.00 345 TRP A N 1
ATOM 2803 C CA . TRP A 1 345 ? 33.606 6.931 -25.661 1.00 94.00 345 TRP A CA 1
ATOM 2804 C C . TRP A 1 345 ? 32.728 6.576 -24.465 1.00 94.00 345 TRP A C 1
ATOM 2806 O O . TRP A 1 345 ? 32.093 5.525 -24.480 1.00 94.00 345 TRP A O 1
ATOM 2816 N N . ASP A 1 346 ? 32.658 7.458 -23.463 1.00 93.19 346 ASP A N 1
ATOM 2817 C CA . ASP A 1 346 ? 31.821 7.251 -22.278 1.00 93.19 346 ASP A CA 1
ATOM 2818 C C . ASP A 1 346 ? 30.330 7.199 -22.647 1.00 93.19 346 ASP A C 1
ATOM 2820 O O . ASP A 1 346 ? 29.618 6.292 -22.217 1.00 93.19 346 ASP A O 1
ATOM 2824 N N . LEU A 1 347 ? 29.861 8.115 -23.501 1.00 94.00 347 LEU A N 1
ATOM 2825 C CA . LEU A 1 347 ? 28.472 8.166 -23.959 1.00 94.00 347 LEU A CA 1
ATOM 2826 C C . LEU A 1 347 ? 28.090 6.929 -24.771 1.00 94.00 347 LEU A C 1
ATOM 2828 O O . LEU A 1 347 ? 27.085 6.289 -24.473 1.00 94.00 347 LEU A O 1
ATOM 2832 N N . VAL A 1 348 ? 28.880 6.563 -25.782 1.00 95.75 348 VAL A N 1
ATOM 2833 C CA . VAL A 1 348 ? 28.585 5.393 -26.622 1.00 95.75 348 VAL A CA 1
ATOM 2834 C C . VAL A 1 348 ? 28.641 4.104 -25.797 1.00 95.75 348 VAL A C 1
ATOM 2836 O O . VAL A 1 348 ? 27.766 3.246 -25.943 1.00 95.75 348 VAL A O 1
ATOM 2839 N N . ALA A 1 349 ? 29.615 3.977 -24.888 1.00 94.31 349 ALA A N 1
ATOM 2840 C CA . ALA A 1 349 ? 29.706 2.838 -23.980 1.00 94.31 349 ALA A CA 1
ATOM 2841 C C . ALA A 1 349 ? 28.492 2.753 -23.041 1.00 94.31 349 ALA A C 1
ATOM 2843 O O . ALA A 1 349 ? 27.927 1.670 -22.900 1.00 94.31 349 ALA A O 1
ATOM 2844 N N . ASP A 1 350 ? 28.048 3.875 -22.463 1.00 95.62 350 ASP A N 1
ATOM 2845 C CA . ASP A 1 350 ? 26.840 3.956 -21.631 1.00 95.62 350 ASP A CA 1
ATOM 2846 C C . ASP A 1 350 ? 25.581 3.534 -22.405 1.00 95.62 350 ASP A C 1
ATOM 2848 O O . ASP A 1 350 ? 24.814 2.696 -21.929 1.00 95.62 350 ASP A O 1
ATOM 2852 N N . ARG A 1 351 ? 25.377 4.048 -23.627 1.00 95.12 351 ARG A N 1
ATOM 2853 C CA . ARG A 1 351 ? 24.207 3.691 -24.450 1.00 95.12 351 ARG A CA 1
ATOM 2854 C C . ARG A 1 351 ? 24.185 2.210 -24.807 1.00 95.12 351 ARG A C 1
ATOM 2856 O O . ARG A 1 351 ? 23.165 1.547 -24.616 1.00 95.12 351 ARG A O 1
ATOM 2863 N N . LEU A 1 352 ? 25.315 1.670 -25.263 1.00 94.56 352 LEU A N 1
ATOM 2864 C CA . LEU A 1 352 ? 25.435 0.244 -25.567 1.00 94.56 352 LEU A CA 1
ATOM 2865 C C . LEU A 1 352 ? 25.269 -0.620 -24.313 1.00 94.56 352 LEU A C 1
ATOM 2867 O O . LEU A 1 352 ? 24.649 -1.680 -24.385 1.00 94.56 352 LEU A O 1
ATOM 2871 N N . PHE A 1 353 ? 25.783 -0.180 -23.162 1.00 95.12 353 PHE A N 1
ATOM 2872 C CA . PHE A 1 353 ? 25.586 -0.863 -21.887 1.00 95.12 353 PHE A CA 1
ATOM 2873 C C . PHE A 1 353 ? 24.102 -0.918 -21.513 1.00 95.12 353 PHE A C 1
ATOM 2875 O O . PHE A 1 353 ? 23.598 -2.006 -21.236 1.00 95.12 353 PHE A O 1
ATOM 2882 N N . LYS A 1 354 ? 23.384 0.210 -21.572 1.00 94.69 354 LYS A N 1
ATOM 2883 C CA . LYS A 1 354 ? 21.945 0.283 -21.268 1.00 94.69 354 LYS A CA 1
ATOM 2884 C C . LYS A 1 354 ? 21.122 -0.643 -22.156 1.00 94.69 354 LYS A C 1
ATOM 2886 O O . LYS A 1 354 ? 20.307 -1.405 -21.641 1.00 94.69 354 LYS A O 1
ATOM 2891 N N . ILE A 1 355 ? 21.391 -0.650 -23.463 1.00 91.31 355 ILE A N 1
ATOM 2892 C CA . ILE A 1 355 ? 20.721 -1.559 -24.405 1.00 91.31 355 ILE A CA 1
ATOM 2893 C C . ILE A 1 355 ? 21.003 -3.025 -24.041 1.00 91.31 355 ILE A C 1
ATOM 2895 O O . ILE A 1 355 ? 20.076 -3.826 -23.942 1.00 91.31 355 ILE A O 1
ATOM 2899 N N . ARG A 1 356 ? 22.265 -3.378 -23.761 1.00 92.44 356 ARG A N 1
ATOM 2900 C CA . ARG A 1 356 ? 22.668 -4.754 -23.405 1.00 92.44 356 ARG A CA 1
ATOM 2901 C C . ARG A 1 356 ? 22.085 -5.247 -22.074 1.00 92.44 356 ARG A C 1
ATOM 2903 O O . ARG A 1 356 ? 21.943 -6.452 -21.903 1.00 92.44 356 ARG A O 1
ATOM 2910 N N . HIS A 1 357 ? 21.733 -4.343 -21.159 1.00 91.19 357 HIS A N 1
ATOM 2911 C CA . HIS A 1 357 ? 21.181 -4.667 -19.835 1.00 91.19 357 HIS A CA 1
ATOM 2912 C C . HIS A 1 357 ? 19.672 -4.403 -19.722 1.00 91.19 357 HIS A C 1
ATOM 2914 O O . HIS A 1 357 ? 19.142 -4.339 -18.614 1.00 91.19 357 HIS A O 1
ATOM 2920 N N . CYS A 1 358 ? 18.965 -4.273 -20.852 1.00 88.62 358 CYS A N 1
ATOM 2921 C CA . CYS A 1 358 ? 17.512 -4.060 -20.888 1.00 88.62 358 CYS A CA 1
ATOM 2922 C C . CYS A 1 358 ? 17.053 -2.806 -20.115 1.00 88.62 358 CYS A C 1
ATOM 2924 O O . CYS A 1 358 ? 15.999 -2.804 -19.474 1.00 88.62 358 CYS A O 1
ATOM 2926 N N . MET A 1 359 ? 17.843 -1.734 -20.170 1.00 89.75 359 MET A N 1
ATOM 2927 C CA . MET A 1 359 ? 17.512 -0.436 -19.582 1.00 89.75 359 MET A CA 1
ATOM 2928 C C . MET A 1 359 ? 16.970 0.519 -20.652 1.00 89.75 359 MET A C 1
ATOM 2930 O O . MET A 1 359 ? 17.274 0.384 -21.839 1.00 89.75 359 MET A O 1
ATOM 2934 N N . ASN A 1 360 ? 16.167 1.502 -20.246 1.00 88.94 360 ASN A N 1
ATOM 2935 C CA . ASN A 1 360 ? 15.862 2.658 -21.094 1.00 88.94 360 ASN A CA 1
ATOM 2936 C C . ASN A 1 360 ? 17.023 3.682 -21.069 1.00 88.94 360 ASN A C 1
ATOM 2938 O O . ASN A 1 360 ? 18.016 3.503 -20.357 1.00 88.94 360 ASN A O 1
ATOM 2942 N N . ILE A 1 361 ? 16.912 4.779 -21.828 1.00 90.00 361 ILE A N 1
ATOM 2943 C CA . ILE A 1 361 ? 17.974 5.801 -21.912 1.00 90.00 361 ILE A CA 1
ATOM 2944 C C . ILE A 1 361 ? 18.288 6.476 -20.558 1.00 90.00 361 ILE A C 1
ATOM 2946 O O . ILE A 1 361 ? 19.420 6.914 -20.334 1.00 90.00 361 ILE A O 1
ATOM 2950 N N . GLU A 1 362 ? 17.315 6.504 -19.641 1.00 90.94 362 GLU A N 1
ATOM 2951 C CA . GLU A 1 362 ? 17.423 7.050 -18.279 1.00 90.94 362 GLU A CA 1
ATOM 2952 C C . GLU A 1 362 ? 18.068 6.065 -17.285 1.00 90.94 362 GLU A C 1
ATOM 2954 O O . GLU A 1 362 ? 18.421 6.461 -16.179 1.00 90.94 362 GLU A O 1
ATOM 2959 N N . GLY A 1 363 ? 18.279 4.801 -17.676 1.00 88.12 363 GLY A N 1
ATOM 2960 C CA . GLY A 1 363 ? 18.870 3.761 -16.825 1.00 88.12 363 GLY A CA 1
ATOM 2961 C C . GLY A 1 363 ? 17.857 2.955 -16.004 1.00 88.12 363 GLY A C 1
ATOM 2962 O O . GLY A 1 363 ? 18.254 2.170 -15.146 1.00 88.12 363 GLY A O 1
ATOM 2963 N N . VAL A 1 364 ? 16.554 3.108 -16.259 1.00 87.81 364 VAL A N 1
ATOM 2964 C CA . VAL A 1 364 ? 15.504 2.314 -15.608 1.00 87.81 364 VAL A CA 1
ATOM 2965 C C . VAL A 1 364 ? 15.470 0.918 -16.230 1.00 87.81 364 VAL A C 1
ATOM 2967 O O . VAL A 1 364 ? 15.275 0.767 -17.439 1.00 87.81 364 VAL A O 1
ATOM 2970 N N . VAL A 1 365 ? 15.669 -0.106 -15.396 1.00 84.69 365 VAL A N 1
ATOM 2971 C CA . VAL A 1 365 ? 15.628 -1.523 -15.788 1.00 84.69 365 VAL A CA 1
ATOM 2972 C C . VAL A 1 365 ? 14.193 -1.941 -16.100 1.00 84.69 365 VAL A C 1
ATOM 2974 O O . VAL A 1 365 ? 13.283 -1.705 -15.304 1.00 84.69 365 VAL A O 1
ATOM 2977 N N . ARG A 1 366 ? 13.983 -2.627 -17.228 1.00 67.75 366 ARG A N 1
ATOM 2978 C CA . ARG A 1 366 ? 12.685 -3.229 -17.560 1.00 67.75 366 ARG A CA 1
ATOM 2979 C C . ARG A 1 366 ? 12.482 -4.517 -16.764 1.00 67.75 366 ARG A C 1
ATOM 2981 O O . ARG A 1 366 ? 13.166 -5.508 -17.002 1.00 67.75 366 ARG A O 1
ATOM 2988 N N . GLN A 1 367 ? 11.509 -4.525 -15.856 1.00 61.03 367 GLN A N 1
ATOM 2989 C CA . GLN A 1 367 ? 10.972 -5.748 -15.257 1.00 61.03 367 GLN A CA 1
ATOM 2990 C C . GLN A 1 367 ? 9.541 -5.955 -15.761 1.00 61.03 367 GLN A C 1
ATOM 2992 O O . GLN A 1 367 ? 8.634 -5.218 -15.385 1.00 61.03 367 GLN A O 1
ATOM 2997 N N . LEU A 1 368 ? 9.327 -6.950 -16.625 1.00 50.25 368 LEU A N 1
ATOM 2998 C CA . LEU A 1 368 ? 7.981 -7.448 -16.913 1.00 50.25 368 LEU A CA 1
ATOM 2999 C C . LEU A 1 368 ? 7.597 -8.405 -15.764 1.00 50.25 368 LEU A C 1
ATOM 3001 O O . LEU A 1 368 ? 8.368 -9.326 -15.486 1.00 50.25 368 LEU A O 1
ATOM 3005 N N . PRO A 1 369 ? 6.474 -8.195 -15.049 1.00 37.66 369 PRO A N 1
ATOM 3006 C CA . PRO A 1 369 ? 6.111 -9.022 -13.899 1.00 37.66 369 PRO A CA 1
ATOM 3007 C C . PRO A 1 369 ? 5.841 -10.471 -14.328 1.00 37.66 369 PRO A C 1
ATOM 3009 O O . PRO A 1 369 ? 5.086 -10.712 -15.268 1.00 37.66 369 PRO A O 1
ATOM 3012 N N . LEU A 1 370 ? 6.466 -11.433 -13.637 1.00 51.28 370 LEU A N 1
ATOM 3013 C CA . LEU A 1 370 ? 6.500 -12.838 -14.063 1.00 51.28 370 LEU A CA 1
ATOM 3014 C C . LEU A 1 370 ? 5.335 -13.717 -13.523 1.00 51.28 370 LEU A C 1
ATOM 3016 O O . LEU A 1 370 ? 5.036 -14.706 -14.177 1.00 51.28 370 LEU A O 1
ATOM 3020 N N . PHE A 1 371 ? 4.650 -13.401 -12.399 1.00 41.41 371 PHE A N 1
ATOM 3021 C CA . PHE A 1 371 ? 3.524 -14.200 -11.822 1.00 41.41 371 PHE A CA 1
ATOM 3022 C C . PHE A 1 371 ? 2.556 -13.404 -10.888 1.00 41.41 371 PHE A C 1
ATOM 3024 O O . PHE A 1 371 ? 2.913 -12.330 -10.407 1.00 41.41 371 PHE A O 1
ATOM 3031 N N . GLN A 1 372 ? 1.350 -13.957 -10.611 1.00 30.22 372 GLN A N 1
ATOM 3032 C CA . GLN A 1 372 ? 0.303 -13.496 -9.648 1.00 30.22 372 GLN A CA 1
ATOM 3033 C C . GLN A 1 372 ? 0.529 -14.022 -8.194 1.00 30.22 372 GLN A C 1
ATOM 3035 O O . GLN A 1 372 ? 1.215 -15.031 -8.033 1.00 30.22 372 GLN A O 1
ATOM 3040 N N . PRO A 1 373 ? -0.047 -13.392 -7.137 1.00 38.22 373 PRO A N 1
ATOM 3041 C CA . PRO A 1 373 ? 0.239 -13.697 -5.721 1.00 38.22 373 PRO A CA 1
ATOM 3042 C C . PRO A 1 373 ? -0.473 -14.962 -5.160 1.00 38.22 373 PRO A C 1
ATOM 3044 O O . PRO A 1 373 ? -1.450 -15.420 -5.752 1.00 38.22 373 PRO A O 1
ATOM 3047 N N . PRO A 1 374 ? 0.015 -15.539 -4.032 1.00 43.47 374 PRO A N 1
ATOM 3048 C CA . PRO A 1 374 ? -0.232 -16.934 -3.620 1.00 43.47 374 PRO A CA 1
ATOM 3049 C C . PRO A 1 374 ? -1.552 -17.220 -2.867 1.00 43.47 374 PRO A C 1
ATOM 3051 O O . PRO A 1 374 ? -2.211 -16.319 -2.355 1.00 43.47 374 PRO A O 1
ATOM 3054 N N . ILE A 1 375 ? -1.892 -18.520 -2.794 1.00 33.97 375 ILE A N 1
ATOM 3055 C CA . ILE A 1 375 ? -3.130 -19.129 -2.257 1.00 33.97 375 ILE A CA 1
ATOM 3056 C C . ILE A 1 375 ? -2.987 -19.622 -0.789 1.00 33.97 375 ILE A C 1
ATOM 3058 O O . ILE A 1 375 ? -1.895 -19.938 -0.324 1.00 33.97 375 ILE A O 1
ATOM 3062 N N . ASP A 1 376 ? -4.153 -19.686 -0.128 1.00 34.47 376 ASP A N 1
ATOM 3063 C CA . ASP A 1 376 ? -4.574 -19.827 1.283 1.00 34.47 376 ASP A CA 1
ATOM 3064 C C . ASP A 1 376 ? -4.141 -21.101 2.093 1.00 34.47 376 ASP A C 1
ATOM 3066 O O . ASP A 1 376 ? -4.249 -22.219 1.575 1.00 34.47 376 ASP A O 1
ATOM 3070 N N . PRO A 1 377 ? -3.731 -20.989 3.389 1.00 39.56 377 PRO A N 1
ATOM 3071 C CA . PRO A 1 377 ? -3.201 -22.078 4.239 1.00 39.56 377 PRO A CA 1
ATOM 3072 C C . PRO A 1 377 ? -4.223 -23.027 4.908 1.00 39.56 377 PRO A C 1
ATOM 3074 O O . PRO A 1 377 ? -3.837 -23.859 5.736 1.00 39.56 377 PRO A O 1
ATOM 3077 N N . GLY A 1 378 ? -5.520 -22.953 4.591 1.00 48.53 378 GLY A N 1
ATOM 3078 C CA . GLY A 1 378 ? -6.611 -23.679 5.280 1.00 48.53 378 GLY A CA 1
ATOM 3079 C C . GLY A 1 378 ? -6.642 -25.221 5.177 1.00 48.53 378 GLY A C 1
ATOM 3080 O O . GLY A 1 378 ? -7.654 -25.845 5.517 1.00 48.53 378 GLY A O 1
ATOM 3081 N N . MET A 1 379 ? -5.571 -25.865 4.706 1.00 40.22 379 MET A N 1
ATOM 3082 C CA . MET A 1 379 ? -5.501 -27.321 4.501 1.00 40.22 379 MET A CA 1
ATOM 3083 C C . MET A 1 379 ? -4.861 -28.105 5.660 1.00 40.22 379 MET A C 1
ATOM 3085 O O . MET A 1 379 ? -5.074 -29.310 5.756 1.00 40.22 379 MET A O 1
ATOM 3089 N N . LEU A 1 380 ? -4.129 -27.455 6.570 1.00 40.75 380 LEU A N 1
ATOM 3090 C CA . LEU A 1 380 ? -3.331 -28.143 7.602 1.00 40.75 380 LEU A CA 1
ATOM 3091 C C . LEU A 1 380 ? -4.119 -28.547 8.864 1.00 40.75 380 LEU A C 1
ATOM 3093 O O . LEU A 1 380 ? -3.692 -29.426 9.605 1.00 40.75 380 LEU A O 1
ATOM 3097 N N . VAL A 1 381 ? -5.298 -27.963 9.095 1.00 45.62 381 VAL A N 1
ATOM 3098 C CA . VAL A 1 381 ? -6.067 -28.126 10.349 1.00 45.62 381 VAL A CA 1
ATOM 3099 C C . VAL A 1 381 ? -6.973 -29.371 10.347 1.00 45.62 381 VAL A C 1
ATOM 3101 O O . VAL A 1 381 ? -7.420 -29.829 11.394 1.00 45.62 381 VAL A O 1
ATOM 3104 N N . ARG A 1 382 ? -7.231 -29.982 9.184 1.00 38.25 382 ARG A N 1
ATOM 3105 C CA . ARG A 1 382 ? -8.230 -31.062 9.045 1.00 38.25 382 ARG A CA 1
ATOM 3106 C C . ARG A 1 382 ? -7.739 -32.479 9.375 1.00 38.25 382 ARG A C 1
ATOM 3108 O O . ARG A 1 382 ? -8.561 -33.386 9.422 1.00 38.25 382 ARG A O 1
ATOM 3115 N N . ALA A 1 383 ? -6.447 -32.689 9.631 1.00 35.16 383 ALA A N 1
ATOM 3116 C CA . ALA A 1 383 ? -5.869 -34.034 9.772 1.00 35.16 383 ALA A CA 1
ATOM 3117 C C . ALA A 1 383 ? -5.652 -34.522 11.223 1.00 35.16 383 ALA A C 1
ATOM 3119 O O . ALA A 1 383 ? -5.243 -35.661 11.416 1.00 35.16 383 ALA A O 1
ATOM 3120 N N . ALA A 1 384 ? -5.933 -33.712 12.250 1.00 39.69 384 ALA A N 1
ATOM 3121 C CA . ALA A 1 384 ? -5.528 -34.018 13.631 1.00 39.69 384 ALA A CA 1
ATOM 3122 C C . ALA A 1 384 ? -6.596 -34.704 14.524 1.00 39.69 384 ALA A C 1
ATOM 3124 O O . ALA A 1 384 ? -6.323 -34.964 15.691 1.00 39.69 384 ALA A O 1
ATOM 3125 N N . ALA A 1 385 ? -7.808 -34.995 14.031 1.00 38.91 385 ALA A N 1
ATOM 3126 C CA . ALA A 1 385 ? -8.992 -35.171 14.894 1.00 38.91 385 ALA A CA 1
ATOM 3127 C C . ALA A 1 385 ? -9.595 -36.597 15.032 1.00 38.91 385 ALA A C 1
ATOM 3129 O O . ALA A 1 385 ? -10.813 -36.712 15.153 1.00 38.91 385 ALA A O 1
ATOM 3130 N N . ALA A 1 386 ? -8.826 -37.697 15.039 1.00 48.88 386 ALA A N 1
ATOM 3131 C CA . ALA A 1 386 ? -9.416 -39.036 15.256 1.00 48.88 386 ALA A CA 1
ATOM 3132 C C . ALA A 1 386 ? -8.483 -40.045 15.965 1.00 48.88 386 ALA A C 1
ATOM 3134 O O . ALA A 1 386 ? -7.472 -40.444 15.395 1.00 48.88 386 ALA A O 1
ATOM 3135 N N . GLY A 1 387 ? -8.839 -40.519 17.169 1.00 41.78 387 GLY A N 1
ATOM 3136 C CA . GLY A 1 387 ? -8.135 -41.611 17.875 1.00 41.78 387 GLY A CA 1
ATOM 3137 C C . GLY A 1 387 ? -8.958 -42.258 19.008 1.00 41.78 387 GLY A C 1
ATOM 3138 O O . GLY A 1 387 ? -9.642 -41.519 19.711 1.00 41.78 387 GLY A O 1
ATOM 3139 N N . ILE A 1 388 ? -8.911 -43.605 19.164 1.00 40.25 388 ILE A N 1
ATOM 3140 C CA . ILE A 1 388 ? -9.541 -44.451 20.234 1.00 40.25 388 ILE A CA 1
ATOM 3141 C C . ILE A 1 388 ? -8.780 -45.818 20.407 1.00 40.25 388 ILE A C 1
ATOM 3143 O O . ILE A 1 388 ? -8.169 -46.267 19.438 1.00 40.25 388 ILE A O 1
ATOM 3147 N N . ASP A 1 389 ? -8.842 -46.479 21.595 1.00 35.81 389 ASP A N 1
ATOM 3148 C CA . ASP A 1 389 ? -8.089 -47.694 22.062 1.00 35.81 389 ASP A CA 1
ATOM 3149 C C . ASP A 1 389 ? -8.961 -48.882 22.635 1.00 35.81 389 ASP A C 1
ATOM 3151 O O . ASP A 1 389 ? -10.115 -48.670 23.010 1.00 35.81 389 ASP A O 1
ATOM 3155 N N . ILE A 1 390 ? -8.416 -50.127 22.704 1.00 40.09 390 ILE A N 1
ATOM 3156 C CA . ILE A 1 390 ? -9.070 -51.476 22.557 1.00 40.09 390 ILE A CA 1
ATOM 3157 C C . ILE A 1 390 ? -8.971 -52.440 23.798 1.00 40.09 390 ILE A C 1
ATOM 3159 O O . ILE A 1 390 ? -9.113 -53.657 23.687 1.00 40.09 390 ILE A O 1
ATOM 3163 N N . SER A 1 391 ? -8.752 -51.983 25.033 1.00 38.16 391 SER A N 1
ATOM 3164 C CA . SER A 1 391 ? -8.247 -52.875 26.114 1.00 38.16 391 SER A CA 1
ATOM 3165 C C . SER A 1 391 ? -9.236 -53.604 27.068 1.00 38.16 391 SER A C 1
ATOM 3167 O O . SER A 1 391 ? -8.771 -54.272 27.991 1.00 38.16 391 SER A O 1
ATOM 3169 N N . SER A 1 392 ? -10.567 -53.588 26.900 1.00 43.56 392 SER A N 1
ATOM 3170 C CA . SER A 1 392 ? -11.501 -54.086 27.952 1.00 43.56 392 SER A CA 1
ATOM 3171 C C . SER A 1 392 ? -12.095 -55.507 27.794 1.00 43.56 392 SER A C 1
ATOM 3173 O O . SER A 1 392 ? -13.025 -55.858 28.516 1.00 43.56 392 SER A O 1
ATOM 3175 N N . LEU A 1 393 ? -11.568 -56.373 26.919 1.00 40.03 393 LEU A N 1
ATOM 3176 C CA . LEU A 1 393 ? -12.300 -57.548 26.395 1.00 40.03 393 LEU A CA 1
ATOM 3177 C C . LEU A 1 393 ? -12.254 -58.914 27.141 1.00 40.03 393 LEU A C 1
ATOM 3179 O O . LEU A 1 393 ? -12.800 -59.870 26.600 1.00 40.03 393 LEU A O 1
ATOM 3183 N N . VAL A 1 394 ? -11.648 -59.097 28.330 1.00 40.69 394 VAL A N 1
ATOM 3184 C CA . VAL A 1 394 ? -11.231 -60.479 28.742 1.00 40.69 394 VAL A CA 1
ATOM 3185 C C . VAL A 1 394 ? -11.708 -61.037 30.111 1.00 40.69 394 VAL A C 1
ATOM 3187 O O . VAL A 1 394 ? -11.458 -62.200 30.404 1.00 40.69 394 VAL A O 1
ATOM 3190 N N . SER A 1 395 ? -12.469 -60.347 30.966 1.00 42.34 395 SER A N 1
ATOM 3191 C CA . SER A 1 395 ? -12.624 -60.799 32.379 1.00 42.34 395 SER A CA 1
ATOM 3192 C C . SER A 1 395 ? -13.924 -61.526 32.813 1.00 42.34 395 SER A C 1
ATOM 3194 O O . SER A 1 395 ? -14.089 -61.780 34.004 1.00 42.34 395 SER A O 1
ATOM 3196 N N . GLY A 1 396 ? -14.844 -61.923 31.921 1.00 47.41 396 GLY A N 1
ATOM 3197 C CA . GLY A 1 396 ? -16.209 -62.339 32.334 1.00 47.41 396 GLY A CA 1
ATOM 3198 C C . GLY A 1 396 ? -16.590 -63.838 32.390 1.00 47.41 396 GLY A C 1
ATOM 3199 O O . GLY A 1 396 ? -17.703 -64.161 32.819 1.00 47.41 396 GLY A O 1
ATOM 3200 N N . LEU A 1 397 ? -15.758 -64.783 31.931 1.00 42.09 397 LEU A N 1
ATOM 3201 C CA . LEU A 1 397 ? -16.288 -66.088 31.479 1.00 42.09 397 LEU A CA 1
ATOM 3202 C C . LEU A 1 397 ? -16.439 -67.216 32.528 1.00 42.09 397 LEU A C 1
ATOM 3204 O O . LEU A 1 397 ? -17.303 -68.060 32.321 1.00 42.09 397 LEU A O 1
ATOM 3208 N N . ASN A 1 398 ? -15.760 -67.207 33.686 1.00 50.31 398 ASN A N 1
ATOM 3209 C CA . ASN A 1 398 ? -15.784 -68.346 34.635 1.00 50.31 398 ASN A CA 1
ATOM 3210 C C . ASN A 1 398 ? -16.119 -67.945 36.091 1.00 50.31 398 ASN A C 1
ATOM 3212 O O . ASN A 1 398 ? -15.215 -67.782 36.905 1.00 50.31 398 ASN A O 1
ATOM 3216 N N . GLN A 1 399 ? -17.404 -67.808 36.456 1.00 57.97 399 GLN A N 1
ATOM 3217 C CA . GLN A 1 399 ? -17.826 -67.667 37.870 1.00 57.97 399 GLN A CA 1
ATOM 3218 C C . GLN A 1 399 ? -18.865 -68.744 38.242 1.00 57.97 399 GLN A C 1
ATOM 3220 O O . GLN A 1 399 ? -19.755 -68.986 37.420 1.00 57.97 399 GLN A O 1
ATOM 3225 N N . PRO A 1 400 ? -18.782 -69.361 39.443 1.00 61.31 400 PRO A N 1
ATOM 3226 C CA . PRO A 1 400 ? -19.715 -70.397 39.903 1.00 61.31 400 PRO A CA 1
ATOM 3227 C C . PRO A 1 400 ? -21.150 -69.866 40.068 1.00 61.31 400 PRO A C 1
ATOM 3229 O O . PRO A 1 400 ? -21.355 -68.674 40.309 1.00 61.31 400 PRO A O 1
ATOM 3232 N N . LEU A 1 401 ? -22.143 -70.755 39.936 1.00 66.62 401 LEU A N 1
ATOM 3233 C CA . LEU A 1 401 ? -23.560 -70.425 40.121 1.00 66.62 401 LEU A CA 1
ATOM 3234 C C . LEU A 1 401 ? -23.833 -70.034 41.586 1.00 66.62 401 LEU A C 1
ATOM 3236 O O . LEU A 1 401 ? -23.345 -70.685 42.509 1.00 66.62 401 LEU A O 1
ATOM 3240 N N . LEU A 1 402 ? -24.616 -68.974 41.800 1.00 73.62 402 LEU A N 1
ATOM 3241 C CA . LEU A 1 402 ? -25.060 -68.546 43.130 1.00 73.62 402 LEU A CA 1
ATOM 3242 C C . LEU A 1 402 ? -26.283 -69.368 43.591 1.00 73.62 402 LEU A C 1
ATOM 3244 O O . LEU A 1 402 ? -27.076 -69.777 42.746 1.00 73.62 402 LEU A O 1
ATOM 3248 N N . PRO A 1 403 ? -26.496 -69.561 44.909 1.00 78.31 403 PRO A N 1
ATOM 3249 C CA . PRO A 1 403 ? -27.608 -70.361 45.443 1.00 78.31 403 PRO A CA 1
ATOM 3250 C C . PRO A 1 403 ? -28.981 -69.654 45.413 1.00 78.31 403 PRO A C 1
ATOM 3252 O O . PRO A 1 403 ? -29.943 -70.186 45.960 1.00 78.31 403 PRO A O 1
ATOM 3255 N N . VAL A 1 404 ? -29.072 -68.456 44.826 1.00 86.06 404 VAL A N 1
ATOM 3256 C CA . VAL A 1 404 ? -30.268 -67.592 44.817 1.00 86.06 404 VAL A CA 1
ATOM 3257 C C . VAL A 1 404 ? -30.989 -67.700 43.470 1.00 86.06 404 VAL A C 1
ATOM 3259 O O . VAL A 1 404 ? -30.344 -67.795 42.424 1.00 86.06 404 VAL A O 1
ATOM 3262 N N . ARG A 1 405 ? -32.324 -67.652 43.494 1.00 88.56 405 ARG A N 1
ATOM 3263 C CA . ARG A 1 405 ? -33.197 -67.689 42.314 1.00 88.56 405 ARG A CA 1
ATOM 3264 C C . ARG A 1 405 ? -33.034 -66.449 41.435 1.00 88.56 405 ARG A C 1
ATOM 3266 O O . ARG A 1 405 ? -32.640 -65.369 41.880 1.00 88.56 405 ARG A O 1
ATOM 3273 N N . SER A 1 406 ? -33.370 -66.601 40.158 1.00 88.81 406 SER A N 1
ATOM 3274 C CA . SER A 1 406 ? -33.096 -65.587 39.135 1.00 88.81 406 SER A CA 1
ATOM 3275 C C . SER A 1 406 ? -33.862 -64.277 39.335 1.00 88.81 406 SER A C 1
ATOM 3277 O O . SER A 1 406 ? -33.283 -63.208 39.152 1.00 88.81 406 SER A O 1
ATOM 3279 N N . ARG A 1 407 ? -35.123 -64.336 39.785 1.00 89.38 407 ARG A N 1
ATOM 3280 C CA . ARG A 1 407 ? -35.990 -63.161 39.993 1.00 89.38 407 ARG A CA 1
ATOM 3281 C C . ARG A 1 407 ? -35.363 -62.104 40.912 1.00 89.38 407 ARG A C 1
ATOM 3283 O O . ARG A 1 407 ? -35.344 -60.929 40.560 1.00 89.38 407 ARG A O 1
ATOM 3290 N N . VAL A 1 408 ? -34.785 -62.527 42.037 1.00 90.94 408 VAL A N 1
ATOM 3291 C CA . VAL A 1 408 ? -34.147 -61.622 43.010 1.00 90.94 408 VAL A CA 1
ATOM 3292 C C . VAL A 1 408 ? -32.930 -60.921 42.398 1.00 90.94 408 VAL A C 1
ATOM 3294 O O . VAL A 1 408 ? -32.710 -59.727 42.603 1.00 90.94 408 VAL A O 1
ATOM 3297 N N . LEU A 1 409 ? -32.148 -61.648 41.595 1.00 90.38 409 LEU A N 1
ATOM 3298 C CA . LEU A 1 409 ? -30.985 -61.093 40.904 1.00 90.38 409 LEU A CA 1
ATOM 3299 C C . LEU A 1 409 ? -31.383 -60.145 39.762 1.00 90.38 409 LEU A C 1
ATOM 3301 O O . LEU A 1 409 ? -30.682 -59.160 39.537 1.00 90.38 409 LEU A O 1
ATOM 3305 N N . ILE A 1 410 ? -32.497 -60.410 39.069 1.00 91.69 410 ILE A N 1
ATOM 3306 C CA . ILE A 1 410 ? -33.056 -59.518 38.039 1.00 91.69 410 ILE A CA 1
ATOM 3307 C C . ILE A 1 410 ? -33.472 -58.184 38.665 1.00 91.69 410 ILE A C 1
ATOM 3309 O O . ILE A 1 410 ? -33.049 -57.135 38.180 1.00 91.69 410 ILE A O 1
ATOM 3313 N N . ASP A 1 411 ? -34.230 -58.214 39.766 1.00 92.12 411 ASP A N 1
ATOM 3314 C CA . ASP A 1 411 ? -34.663 -56.998 40.468 1.00 92.12 411 ASP A CA 1
ATOM 3315 C C . ASP A 1 411 ? -33.468 -56.175 40.958 1.00 92.12 411 ASP A C 1
ATOM 3317 O O . ASP A 1 411 ? -33.402 -54.963 40.729 1.00 92.12 411 ASP A O 1
ATOM 3321 N N . LYS A 1 412 ? -32.467 -56.835 41.556 1.00 93.44 412 LYS A N 1
ATOM 3322 C CA . LYS A 1 412 ? -31.261 -56.141 42.017 1.00 93.44 412 LYS A CA 1
ATOM 3323 C C . LYS A 1 412 ? -30.444 -55.557 40.864 1.00 93.44 412 LYS A C 1
ATOM 3325 O O . LYS A 1 412 ? -29.894 -54.464 40.999 1.00 93.44 412 LYS A O 1
ATOM 3330 N N . ALA A 1 413 ? -30.364 -56.250 39.727 1.00 92.44 413 ALA A N 1
ATOM 3331 C CA . ALA A 1 413 ? -29.700 -55.726 38.538 1.00 92.44 413 ALA A CA 1
ATOM 3332 C C . ALA A 1 413 ? -30.424 -54.484 37.987 1.00 92.44 413 ALA A C 1
ATOM 3334 O O . ALA A 1 413 ? -29.764 -53.504 37.653 1.00 92.44 413 ALA A O 1
ATOM 3335 N N . LEU A 1 414 ? -31.762 -54.484 37.940 1.00 93.81 414 LEU A N 1
ATOM 3336 C CA . LEU A 1 414 ? -32.556 -53.338 37.478 1.00 93.81 414 LEU A CA 1
ATOM 3337 C C . LEU A 1 414 ? -32.370 -52.096 38.361 1.00 93.81 414 LEU A C 1
ATOM 3339 O O . LEU A 1 414 ? -32.229 -50.995 37.828 1.00 93.81 414 LEU A O 1
ATOM 3343 N N . GLU A 1 415 ? -32.318 -52.267 39.684 1.00 94.25 415 GLU A N 1
ATOM 3344 C CA . GLU A 1 415 ? -32.036 -51.181 40.635 1.00 94.25 415 GLU A CA 1
ATOM 3345 C C . GLU A 1 415 ? -30.661 -50.547 40.366 1.00 94.25 415 GLU A C 1
ATOM 3347 O O . GLU A 1 415 ? -30.556 -49.335 40.178 1.00 94.25 415 GLU A O 1
ATOM 3352 N N . LEU A 1 416 ? -29.614 -51.373 40.259 1.00 94.06 416 LEU A N 1
ATOM 3353 C CA . LEU A 1 416 ? -28.249 -50.905 39.998 1.00 94.06 416 LEU A CA 1
ATOM 3354 C C . LEU A 1 416 ? -28.130 -50.194 38.645 1.00 94.06 416 LEU A C 1
ATOM 3356 O O . LEU A 1 416 ? -27.441 -49.182 38.534 1.00 94.06 416 LEU A O 1
ATOM 3360 N N . VAL A 1 417 ? -28.820 -50.683 37.614 1.00 94.56 417 VAL A N 1
ATOM 3361 C CA . VAL A 1 417 ? -28.840 -50.024 36.302 1.00 94.56 417 VAL A CA 1
ATOM 3362 C C . VAL A 1 417 ? -29.576 -48.679 36.342 1.00 94.56 417 VAL A C 1
ATOM 3364 O O . VAL A 1 417 ? -29.204 -47.756 35.613 1.00 94.56 417 VAL A O 1
ATOM 3367 N N . GLY A 1 418 ? -30.579 -48.523 37.212 1.00 93.62 418 GLY A N 1
ATOM 3368 C CA . GLY A 1 418 ? -31.220 -47.232 37.476 1.00 93.62 418 GLY A CA 1
ATOM 3369 C C . GLY A 1 418 ? -30.224 -46.163 37.939 1.00 93.62 418 GLY A C 1
ATOM 3370 O O . GLY A 1 418 ? -30.234 -45.045 37.416 1.00 93.62 418 GLY A O 1
ATOM 3371 N N . GLU A 1 419 ? -29.308 -46.526 38.838 1.00 93.94 419 GLU A N 1
ATOM 3372 C CA . GLU A 1 419 ? -28.234 -45.635 39.300 1.00 93.94 419 GLU A CA 1
ATOM 3373 C C . GLU A 1 419 ? -27.230 -45.311 38.188 1.00 93.94 419 GLU A C 1
ATOM 3375 O O . GLU A 1 419 ? -26.856 -44.151 38.005 1.00 93.94 419 GLU A O 1
ATOM 3380 N N . VAL A 1 420 ? -26.856 -46.302 37.369 1.00 93.50 420 VAL A N 1
ATOM 3381 C CA . VAL A 1 420 ? -25.964 -46.102 36.211 1.00 93.50 420 VAL A CA 1
ATOM 3382 C C . VAL A 1 420 ? -26.532 -45.048 35.255 1.00 93.50 420 VAL A C 1
ATOM 3384 O O . VAL A 1 420 ? -25.811 -44.138 34.850 1.00 93.50 420 VAL A O 1
ATOM 3387 N N . LYS A 1 421 ? -27.830 -45.102 34.934 1.00 94.06 421 LYS A N 1
ATOM 3388 C CA . LYS A 1 421 ? -28.480 -44.104 34.063 1.00 94.06 421 LYS A CA 1
ATOM 3389 C C . LYS A 1 421 ? -28.425 -42.691 34.652 1.00 94.06 421 LYS A C 1
ATOM 3391 O O . LYS A 1 421 ? -28.105 -41.734 33.947 1.00 94.06 421 LYS A O 1
ATOM 3396 N N . THR A 1 422 ? -28.704 -42.556 35.948 1.00 94.38 422 THR A N 1
ATOM 3397 C CA . THR A 1 422 ? -28.656 -41.262 36.649 1.00 94.38 422 THR A CA 1
ATOM 3398 C C . THR A 1 422 ? -27.242 -40.681 36.648 1.00 94.38 422 THR A C 1
ATOM 3400 O O . THR A 1 422 ? -27.056 -39.507 36.323 1.00 94.38 422 THR A O 1
ATOM 3403 N N . MET A 1 423 ? -26.232 -41.508 36.928 1.00 93.06 423 MET A N 1
ATOM 3404 C CA . MET A 1 423 ? -24.826 -41.101 36.877 1.00 93.06 423 MET A CA 1
ATOM 3405 C C . MET A 1 423 ? -24.391 -40.707 35.462 1.00 93.06 423 MET A C 1
ATOM 3407 O O . MET A 1 423 ? -23.702 -39.700 35.302 1.00 93.06 423 MET A O 1
ATOM 3411 N N . GLY A 1 424 ? -24.851 -41.426 34.433 1.00 92.62 424 GLY A N 1
ATOM 3412 C CA . GLY A 1 424 ? -24.601 -41.081 33.032 1.00 92.62 424 GLY A CA 1
ATOM 3413 C C . GLY A 1 424 ? -25.151 -39.701 32.652 1.00 92.62 424 GLY A C 1
ATOM 3414 O O . GLY A 1 424 ? -24.450 -38.912 32.018 1.00 92.62 424 GLY A O 1
ATOM 3415 N N . LYS A 1 425 ? -26.370 -39.367 33.097 1.00 93.75 425 LYS A N 1
ATOM 3416 C CA . LYS A 1 425 ? -26.967 -38.038 32.885 1.00 93.75 425 LYS A CA 1
ATOM 3417 C C . LYS A 1 425 ? -26.179 -36.932 33.595 1.00 93.75 425 LYS A C 1
ATOM 3419 O O . LYS A 1 425 ? -25.863 -35.920 32.976 1.00 93.75 425 LYS A O 1
ATOM 3424 N N . ASN A 1 426 ? -25.840 -37.131 34.868 1.00 93.62 426 ASN A N 1
ATOM 3425 C CA . ASN A 1 426 ? -25.076 -36.149 35.642 1.00 93.62 426 ASN A CA 1
ATOM 3426 C C . ASN A 1 426 ? -23.691 -35.905 35.025 1.00 93.62 426 ASN A C 1
ATOM 3428 O O . ASN A 1 426 ? -23.257 -34.762 34.910 1.00 93.62 426 ASN A O 1
ATOM 3432 N N . LEU A 1 427 ? -23.023 -36.972 34.573 1.00 93.56 427 LEU A N 1
ATOM 3433 C CA . LEU A 1 427 ? -21.742 -36.876 33.882 1.00 93.56 427 LEU A CA 1
ATOM 3434 C C . LEU A 1 427 ? -21.864 -36.072 32.581 1.00 93.56 427 LEU A C 1
ATOM 3436 O O . LEU A 1 427 ? -21.025 -35.210 32.332 1.00 93.56 427 LEU A O 1
ATOM 3440 N N . LEU A 1 428 ? -22.907 -36.310 31.776 1.00 94.12 428 LEU A N 1
ATOM 3441 C CA . LEU A 1 428 ? -23.159 -35.541 30.555 1.00 94.12 428 LEU A CA 1
ATOM 3442 C C . LEU A 1 428 ? -23.359 -34.047 30.851 1.00 94.12 428 LEU A C 1
ATOM 3444 O O . LEU A 1 428 ? -22.725 -33.211 30.214 1.00 94.12 428 LEU A O 1
ATOM 3448 N N . GLU A 1 429 ? -24.174 -33.702 31.849 1.00 95.00 429 GLU A N 1
ATOM 3449 C CA . GLU A 1 429 ? -24.392 -32.302 32.236 1.00 95.00 429 GLU A CA 1
ATOM 3450 C C . GLU A 1 429 ? -23.097 -31.616 32.701 1.00 95.00 429 GLU A C 1
ATOM 3452 O O . GLU A 1 429 ? -22.860 -30.449 32.378 1.00 95.00 429 GLU A O 1
ATOM 3457 N N . THR A 1 430 ? -22.244 -32.320 33.449 1.00 94.31 430 THR A N 1
ATOM 3458 C CA . THR A 1 430 ? -20.934 -31.804 33.873 1.00 94.31 430 THR A CA 1
ATOM 3459 C C . THR A 1 430 ? -19.984 -31.625 32.691 1.00 94.31 430 THR A C 1
ATOM 3461 O O . THR A 1 430 ? -19.308 -30.599 32.622 1.00 94.31 430 THR A O 1
ATOM 3464 N N . LEU A 1 431 ? -19.959 -32.571 31.745 1.00 93.12 431 LEU A N 1
ATOM 3465 C CA . LEU A 1 431 ? -19.174 -32.463 30.512 1.00 93.12 431 LEU A CA 1
ATOM 3466 C C . LEU A 1 431 ? -19.579 -31.227 29.704 1.00 93.12 431 LEU A C 1
ATOM 3468 O O . LEU A 1 431 ? -18.734 -30.396 29.386 1.00 93.12 431 LEU A O 1
ATOM 3472 N N . GLU A 1 432 ? -20.876 -31.046 29.459 1.00 94.50 432 GLU A N 1
ATOM 3473 C CA . GLU A 1 432 ? -21.384 -29.888 28.720 1.00 94.50 432 GLU A CA 1
ATOM 3474 C C . GLU A 1 432 ? -21.092 -28.556 29.416 1.00 94.50 432 GLU A C 1
ATOM 3476 O O . GLU A 1 432 ? -20.919 -27.534 28.751 1.00 94.50 432 GLU A O 1
ATOM 3481 N N . LYS A 1 433 ? -21.112 -28.519 30.754 1.00 95.00 433 LYS A N 1
ATOM 3482 C CA . LYS A 1 433 ? -20.780 -27.309 31.519 1.00 95.00 433 LYS A CA 1
ATOM 3483 C C . LYS A 1 433 ? -19.292 -26.996 31.436 1.00 95.00 433 LYS A C 1
ATOM 3485 O O . LYS A 1 433 ? -18.951 -25.848 31.179 1.00 95.00 433 LYS A O 1
ATOM 3490 N N . ARG A 1 434 ? -18.427 -28.005 31.573 1.00 94.19 434 ARG A N 1
ATOM 3491 C CA . ARG A 1 434 ? -16.980 -27.839 31.411 1.00 94.19 434 ARG A CA 1
ATOM 3492 C C . ARG A 1 434 ? -16.637 -27.288 30.028 1.00 94.19 434 ARG A C 1
ATOM 3494 O O . ARG A 1 434 ? -15.956 -26.273 29.936 1.00 94.19 434 ARG A O 1
ATOM 3501 N N . ASP A 1 435 ? -17.152 -27.916 28.973 1.00 94.44 435 ASP A N 1
ATOM 3502 C CA . ASP A 1 435 ? -16.855 -27.523 27.592 1.00 94.44 435 ASP A CA 1
ATOM 3503 C C . ASP A 1 435 ? -17.364 -26.101 27.290 1.00 94.44 435 ASP A C 1
ATOM 3505 O O . ASP A 1 435 ? -16.722 -25.340 26.565 1.00 94.44 435 ASP A O 1
ATOM 3509 N N . ARG A 1 436 ? -18.501 -25.702 27.882 1.00 94.31 436 ARG A N 1
ATOM 3510 C CA . ARG A 1 436 ? -19.018 -24.327 27.793 1.00 94.31 436 ARG A CA 1
ATOM 3511 C C . ARG A 1 436 ? -18.094 -23.309 28.448 1.00 94.31 436 ARG A C 1
ATOM 3513 O O . ARG A 1 436 ? -17.883 -22.248 27.864 1.00 94.31 436 ARG A O 1
ATOM 3520 N N . GLU A 1 437 ? -17.562 -23.620 29.625 1.00 93.31 437 GLU A N 1
ATOM 3521 C CA . GLU A 1 437 ? -16.631 -22.736 30.329 1.00 93.31 437 GLU A CA 1
ATOM 3522 C C . GLU A 1 437 ? -15.294 -22.622 29.599 1.00 93.31 437 GLU A C 1
ATOM 3524 O O . GLU A 1 437 ? -14.811 -21.517 29.361 1.00 93.31 437 GLU A O 1
ATOM 3529 N N . GLN A 1 438 ? -14.759 -23.746 29.123 1.00 93.75 438 GLN A N 1
ATOM 3530 C CA . GLN A 1 438 ? -13.544 -23.755 28.314 1.00 93.75 438 GLN A CA 1
ATOM 3531 C C . GLN A 1 438 ? -13.718 -22.940 27.020 1.00 93.75 438 GLN A C 1
ATOM 3533 O O . GLN A 1 438 ? -12.837 -22.174 26.629 1.00 93.75 438 GLN A O 1
ATOM 3538 N N . LEU A 1 439 ? -14.874 -23.055 26.355 1.00 94.69 439 LEU A N 1
ATOM 3539 C CA . LEU A 1 439 ? -15.182 -22.254 25.171 1.00 94.69 439 LEU A CA 1
ATOM 3540 C C . LEU A 1 439 ? -15.329 -20.761 25.500 1.00 94.69 439 LEU A C 1
ATOM 3542 O O . LEU A 1 439 ? -14.954 -19.929 24.676 1.00 94.69 439 LEU A O 1
ATOM 3546 N N . ALA A 1 440 ? -15.889 -20.412 26.661 1.00 93.56 440 ALA A N 1
ATOM 3547 C CA . ALA A 1 440 ? -16.003 -19.024 27.101 1.00 93.56 440 ALA A CA 1
ATOM 3548 C C . ALA A 1 440 ? -14.619 -18.398 27.330 1.00 93.56 440 ALA A C 1
ATOM 3550 O O . ALA A 1 440 ? -14.364 -17.320 26.797 1.00 93.56 440 ALA A O 1
ATOM 3551 N N . LEU A 1 441 ? -13.714 -19.110 28.012 1.00 94.19 441 LEU A N 1
ATOM 3552 C CA . LEU A 1 441 ? -12.317 -18.698 28.192 1.00 94.19 441 LEU A CA 1
ATOM 3553 C C . LEU A 1 441 ? -11.598 -18.528 26.849 1.00 94.19 441 LEU A C 1
ATOM 3555 O O . LEU A 1 441 ? -10.996 -17.492 26.586 1.00 94.19 441 LEU A O 1
ATOM 3559 N N . LEU A 1 442 ? -11.723 -19.506 25.945 1.00 94.44 442 LEU A N 1
ATOM 3560 C CA . LEU A 1 442 ? -11.099 -19.428 24.622 1.00 94.44 442 LEU A CA 1
ATOM 3561 C C . LEU A 1 442 ? -11.619 -18.235 23.807 1.00 94.44 442 LEU A C 1
ATOM 3563 O O . LEU A 1 442 ? -10.842 -17.546 23.145 1.00 94.44 442 LEU A O 1
ATOM 3567 N N . LYS A 1 443 ? -12.935 -17.988 23.839 1.00 95.06 443 LYS A N 1
ATOM 3568 C CA . LYS A 1 443 ? -13.537 -16.827 23.175 1.00 95.06 443 LYS A CA 1
ATOM 3569 C C . LYS A 1 443 ? -12.988 -15.530 23.745 1.00 95.06 443 LYS A C 1
ATOM 3571 O O . LYS A 1 443 ? -12.588 -14.683 22.955 1.00 95.06 443 LYS A O 1
ATOM 3576 N N . GLN A 1 444 ? -12.927 -15.411 25.069 1.00 95.69 444 GLN A N 1
ATOM 3577 C CA . GLN A 1 444 ? -12.419 -14.217 25.731 1.00 95.69 444 GLN A CA 1
ATOM 3578 C C . GLN A 1 444 ? -10.948 -13.957 25.380 1.00 95.69 444 GLN A C 1
ATOM 3580 O O . GLN A 1 444 ? -10.604 -12.850 24.966 1.00 95.69 444 GLN A O 1
ATOM 3585 N N . ALA A 1 445 ? -10.104 -14.991 25.418 1.00 94.38 445 ALA A N 1
ATOM 3586 C CA . ALA A 1 445 ? -8.697 -14.899 25.0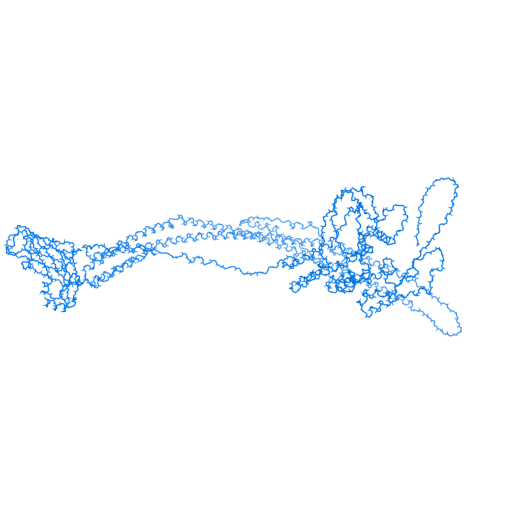30 1.00 94.38 445 ALA A CA 1
ATOM 3587 C C . ALA A 1 445 ? -8.520 -14.455 23.566 1.00 94.38 445 ALA A C 1
ATOM 3589 O O . ALA A 1 445 ? -7.690 -13.597 23.255 1.00 94.38 445 ALA A O 1
ATOM 3590 N N . HIS A 1 446 ? -9.322 -15.004 22.648 1.00 95.31 446 HIS A N 1
ATOM 3591 C CA . HIS A 1 446 ? -9.324 -14.558 21.255 1.00 95.31 446 HIS A CA 1
ATOM 3592 C C . HIS A 1 446 ? -9.816 -13.116 21.110 1.00 95.31 446 HIS A C 1
ATOM 3594 O O . HIS A 1 446 ? -9.267 -12.370 20.303 1.00 95.31 446 HIS A O 1
ATOM 3600 N N . GLU A 1 447 ? -10.828 -12.711 21.875 1.00 94.62 447 GLU A N 1
ATOM 3601 C CA . GLU A 1 447 ? -11.375 -11.357 21.836 1.00 94.62 447 GLU A CA 1
ATOM 3602 C C . GLU A 1 447 ? -10.329 -10.321 22.257 1.00 94.62 447 GLU A C 1
ATOM 3604 O O . GLU A 1 447 ? -10.135 -9.333 21.548 1.00 94.62 447 GLU A O 1
ATOM 3609 N N . ILE A 1 448 ? -9.587 -10.592 23.338 1.00 95.69 448 ILE A N 1
ATOM 3610 C CA . ILE A 1 448 ? -8.450 -9.773 23.780 1.00 95.69 448 ILE A CA 1
ATOM 3611 C C . ILE A 1 448 ? -7.408 -9.682 22.664 1.00 95.69 448 ILE A C 1
ATOM 3613 O O . ILE A 1 448 ? -7.056 -8.582 22.242 1.00 95.69 448 ILE A O 1
ATOM 3617 N N . LYS A 1 449 ? -6.977 -10.819 22.101 1.00 95.31 449 LYS A N 1
ATOM 3618 C CA . LYS A 1 449 ? -5.947 -10.826 21.051 1.00 95.31 449 LYS A CA 1
ATOM 3619 C C . LYS A 1 449 ? -6.371 -10.064 19.794 1.00 95.31 449 LYS A C 1
ATOM 3621 O O . LYS A 1 449 ? -5.563 -9.355 19.197 1.00 95.31 449 LYS A O 1
ATOM 3626 N N . VAL A 1 450 ? -7.630 -10.197 19.380 1.00 95.44 450 VAL A N 1
ATOM 3627 C CA . VAL A 1 450 ? -8.181 -9.448 18.242 1.00 95.44 450 VAL A CA 1
ATOM 3628 C C . VAL A 1 450 ? -8.222 -7.953 18.552 1.00 95.44 450 VAL A C 1
ATOM 3630 O O . VAL A 1 450 ? -7.871 -7.153 17.685 1.00 95.44 450 VAL A O 1
ATOM 3633 N N . ARG A 1 451 ? -8.598 -7.560 19.776 1.00 95.06 451 ARG A N 1
ATOM 3634 C CA . ARG A 1 451 ? -8.566 -6.155 20.201 1.00 95.06 451 ARG A CA 1
ATOM 3635 C C . ARG A 1 451 ? -7.150 -5.586 20.226 1.00 95.06 451 ARG A C 1
ATOM 3637 O O . ARG A 1 451 ? -6.962 -4.480 19.734 1.00 95.06 451 ARG A O 1
ATOM 3644 N N . GLU A 1 452 ? -6.165 -6.332 20.720 1.00 94.19 452 GLU A N 1
ATOM 3645 C CA . GLU A 1 452 ? -4.753 -5.925 20.689 1.00 94.19 452 GLU A CA 1
ATOM 3646 C C . GLU A 1 452 ? -4.260 -5.688 19.256 1.00 94.19 452 GLU A C 1
ATOM 3648 O O . GLU A 1 452 ? -3.648 -4.666 18.971 1.00 94.19 452 GLU A O 1
ATOM 3653 N N . LEU A 1 453 ? -4.569 -6.592 18.320 1.00 93.44 453 LEU A N 1
ATOM 3654 C CA . LEU A 1 453 ? -4.196 -6.405 16.913 1.00 93.44 453 LEU A CA 1
ATOM 3655 C C . LEU A 1 453 ? -4.914 -5.203 16.282 1.00 93.44 453 LEU A C 1
ATOM 3657 O O . LEU A 1 453 ? -4.335 -4.480 15.473 1.00 93.44 453 LEU A O 1
ATOM 3661 N N . ALA A 1 454 ? -6.175 -4.968 16.651 1.00 94.25 454 ALA A N 1
ATOM 3662 C CA . ALA A 1 454 ? -6.911 -3.789 16.211 1.00 94.25 454 ALA A CA 1
ATOM 3663 C C . ALA A 1 454 ? -6.337 -2.491 16.809 1.00 94.25 454 ALA A C 1
ATOM 3665 O O . ALA A 1 454 ? -6.406 -1.449 16.158 1.00 94.25 454 ALA A O 1
ATOM 3666 N N . LEU A 1 455 ? -5.737 -2.541 18.003 1.00 95.06 455 LEU A N 1
ATOM 3667 C CA . LEU A 1 455 ? -5.098 -1.390 18.643 1.00 95.06 455 LEU A CA 1
ATOM 3668 C C . LEU A 1 455 ? -3.950 -0.838 17.789 1.00 95.06 455 LEU A C 1
ATOM 3670 O O . LEU A 1 455 ? -3.869 0.376 17.597 1.00 95.06 455 LEU A O 1
ATOM 3674 N N . ASP A 1 456 ? -3.122 -1.714 17.214 1.00 92.00 456 ASP A N 1
ATOM 3675 C CA . ASP A 1 456 ? -2.042 -1.316 16.302 1.00 92.00 456 ASP A CA 1
ATOM 3676 C C . ASP A 1 456 ? -2.592 -0.590 15.067 1.00 92.00 456 ASP A C 1
ATOM 3678 O O . ASP A 1 456 ? -2.050 0.432 14.641 1.00 92.00 456 ASP A O 1
ATOM 3682 N N . VAL A 1 457 ? -3.715 -1.068 14.518 1.00 95.50 457 VAL A N 1
ATOM 3683 C CA . VAL A 1 457 ? -4.402 -0.409 13.397 1.00 95.50 457 VAL A CA 1
ATOM 3684 C C . VAL A 1 457 ? -4.880 0.985 13.805 1.00 95.50 457 VAL A C 1
ATOM 3686 O O . VAL A 1 457 ? -4.623 1.944 13.080 1.00 95.50 457 VAL A O 1
ATOM 3689 N N . ARG A 1 458 ? -5.495 1.134 14.984 1.00 94.50 458 ARG A N 1
ATOM 3690 C CA . ARG A 1 458 ? -5.933 2.446 15.498 1.00 94.50 458 ARG A CA 1
ATOM 3691 C C . ARG A 1 458 ? -4.773 3.405 15.735 1.00 94.50 458 ARG A C 1
ATOM 3693 O O . ARG A 1 458 ? -4.881 4.590 15.429 1.00 94.50 458 ARG A O 1
ATOM 3700 N N . HIS A 1 459 ? -3.647 2.901 16.231 1.00 94.88 459 HIS A N 1
ATOM 3701 C CA . HIS A 1 459 ? -2.435 3.700 16.372 1.00 94.88 459 HIS A CA 1
ATOM 3702 C C . HIS A 1 459 ? -1.922 4.182 15.005 1.00 94.88 459 HIS A C 1
ATOM 3704 O O . HIS A 1 459 ? -1.570 5.351 14.851 1.00 94.88 459 HIS A O 1
ATOM 3710 N N . LEU A 1 460 ? -1.921 3.314 13.989 1.00 95.75 460 LEU A N 1
ATOM 3711 C CA . LEU A 1 460 ? -1.542 3.696 12.627 1.00 95.75 460 LEU A CA 1
ATOM 3712 C C . LEU A 1 460 ? -2.515 4.707 12.008 1.00 95.75 460 LEU A C 1
ATOM 3714 O O . LEU A 1 460 ? -2.057 5.642 11.356 1.00 95.75 460 LEU A O 1
ATOM 3718 N N . GLU A 1 461 ? -3.823 4.578 12.242 1.00 95.31 461 GLU A N 1
ATOM 3719 C CA . GLU A 1 461 ? -4.821 5.575 11.823 1.00 95.31 461 GLU A CA 1
ATOM 3720 C C . GLU A 1 461 ? -4.538 6.948 12.449 1.00 95.31 461 GLU A C 1
ATOM 3722 O O . GLU A 1 461 ? -4.604 7.971 11.761 1.00 95.31 461 GLU A O 1
ATOM 3727 N N . TRP A 1 462 ? -4.156 6.984 13.730 1.00 95.19 462 TRP A N 1
ATOM 3728 C CA . TRP A 1 462 ? -3.757 8.222 14.400 1.00 95.19 462 TRP A CA 1
ATOM 3729 C C . TRP A 1 462 ? -2.491 8.819 13.771 1.00 95.19 462 TRP A C 1
ATOM 3731 O O . TRP A 1 462 ? -2.470 10.002 13.424 1.00 95.19 462 TRP A O 1
ATOM 3741 N N . LYS A 1 463 ? -1.457 8.004 13.523 1.00 94.81 463 LYS A N 1
ATOM 3742 C CA . LYS A 1 463 ? -0.227 8.459 12.847 1.00 94.81 463 LYS A CA 1
ATOM 3743 C C . LYS A 1 463 ? -0.461 8.908 11.410 1.00 94.81 463 LYS A C 1
ATOM 3745 O O . LYS A 1 463 ? 0.170 9.860 10.950 1.00 94.81 463 LYS A O 1
ATOM 3750 N N . GLN A 1 464 ? -1.399 8.284 10.708 1.00 95.69 464 GLN A N 1
ATOM 3751 C CA . GLN A 1 464 ? -1.832 8.742 9.397 1.00 95.69 464 GLN A CA 1
ATOM 3752 C C . GLN A 1 464 ? -2.497 10.120 9.492 1.00 95.69 464 GLN A C 1
ATOM 3754 O O . GLN A 1 464 ? -2.182 10.987 8.679 1.00 95.69 464 GLN A O 1
ATOM 3759 N N . ALA A 1 465 ? -3.363 10.353 10.484 1.00 94.25 465 ALA A N 1
ATOM 3760 C CA . ALA A 1 465 ? -3.976 11.662 10.706 1.00 94.25 465 ALA A CA 1
ATOM 3761 C C . ALA A 1 465 ? -2.917 12.751 10.984 1.00 94.25 465 ALA A C 1
ATOM 3763 O O . ALA A 1 465 ? -2.945 13.802 10.338 1.00 94.25 465 ALA A O 1
ATOM 3764 N N . GLU A 1 466 ? -1.919 12.473 11.833 1.00 93.75 466 GLU A N 1
ATOM 3765 C CA . GLU A 1 466 ? -0.782 13.382 12.073 1.00 93.75 466 GLU A CA 1
ATOM 3766 C C . GLU A 1 466 ? -0.048 13.729 10.764 1.00 93.75 466 GLU A C 1
ATOM 3768 O O . GLU A 1 466 ? 0.168 14.904 10.449 1.00 93.75 466 GLU A O 1
ATOM 3773 N N . ALA A 1 467 ? 0.281 12.716 9.955 1.00 94.69 467 ALA A N 1
ATOM 3774 C CA . ALA A 1 467 ? 0.958 12.911 8.675 1.00 94.69 467 ALA A CA 1
ATOM 3775 C C . ALA A 1 467 ? 0.103 13.711 7.674 1.00 94.69 467 ALA A C 1
ATOM 3777 O O . ALA A 1 467 ? 0.636 14.517 6.903 1.00 94.69 467 ALA A O 1
ATOM 3778 N N . THR A 1 468 ? -1.225 13.541 7.689 1.00 95.06 468 THR A N 1
ATOM 3779 C CA . THR A 1 468 ? -2.121 14.351 6.850 1.00 95.06 468 THR A CA 1
ATOM 3780 C C . THR A 1 468 ? -2.104 15.821 7.258 1.00 95.06 468 THR A C 1
ATOM 3782 O O . THR A 1 468 ? -1.978 16.677 6.378 1.00 95.06 468 THR A O 1
ATOM 3785 N N . THR A 1 469 ? -2.106 16.129 8.559 1.00 93.62 469 THR A N 1
ATOM 3786 C CA . THR A 1 469 ? -1.979 17.503 9.066 1.00 93.62 469 THR A CA 1
ATOM 3787 C C . THR A 1 469 ? -0.656 18.138 8.617 1.00 93.62 469 THR A C 1
ATOM 3789 O O . THR A 1 469 ? -0.638 19.263 8.112 1.00 93.62 469 THR A O 1
ATOM 3792 N N . GLU A 1 470 ? 0.457 17.403 8.695 1.00 92.12 470 GLU A N 1
ATOM 3793 C CA . GLU A 1 470 ? 1.765 17.881 8.221 1.00 92.12 470 GLU A CA 1
ATOM 3794 C C . GLU A 1 470 ? 1.801 18.112 6.702 1.00 92.12 470 GLU A C 1
ATOM 3796 O O . GLU A 1 470 ? 2.402 19.080 6.220 1.00 92.12 470 GLU A O 1
ATOM 3801 N N . SER A 1 471 ? 1.127 17.260 5.926 1.00 94.81 471 SER A N 1
ATOM 3802 C CA . SER A 1 471 ? 1.010 17.438 4.476 1.00 94.81 471 SER A CA 1
ATOM 3803 C C . SER A 1 471 ? 0.224 18.705 4.111 1.00 94.81 471 SER A C 1
ATOM 3805 O O . SER A 1 471 ? 0.637 19.444 3.212 1.00 94.81 471 SER A O 1
ATOM 3807 N N . LEU A 1 472 ? -0.845 19.016 4.857 1.00 93.81 472 LEU A N 1
ATOM 3808 C CA . LEU A 1 472 ? -1.641 20.232 4.682 1.00 93.81 472 LEU A CA 1
ATOM 3809 C C . LEU A 1 472 ? -0.835 21.487 5.027 1.00 93.81 472 LEU A C 1
ATOM 3811 O O . LEU A 1 472 ? -0.923 22.484 4.312 1.00 93.81 472 LEU A O 1
ATOM 3815 N N . MET A 1 473 ? 0.021 21.427 6.050 1.00 91.38 473 MET A N 1
ATOM 3816 C CA . MET A 1 473 ? 0.952 22.515 6.373 1.00 91.38 473 MET A CA 1
ATOM 3817 C C . MET A 1 473 ? 1.911 22.811 5.210 1.00 91.38 473 MET A C 1
ATOM 3819 O O . MET A 1 473 ? 2.112 23.973 4.849 1.00 91.38 473 MET A O 1
ATOM 3823 N N . ARG A 1 474 ? 2.461 21.775 4.560 1.00 91.81 474 ARG A N 1
ATOM 3824 C CA . ARG A 1 474 ? 3.312 21.953 3.367 1.00 91.81 474 ARG A CA 1
ATOM 3825 C C . ARG A 1 474 ? 2.532 22.497 2.169 1.00 91.81 474 ARG A C 1
ATOM 3827 O O . ARG A 1 474 ? 3.044 23.357 1.453 1.00 91.81 474 ARG A O 1
ATOM 3834 N N . ALA A 1 475 ? 1.300 22.033 1.956 1.00 93.06 475 ALA A N 1
ATOM 3835 C CA . ALA A 1 475 ? 0.430 22.543 0.895 1.00 93.06 475 ALA A CA 1
ATOM 3836 C C . ALA A 1 475 ? 0.093 24.030 1.103 1.00 93.06 475 ALA A C 1
ATOM 3838 O O . ALA A 1 475 ? 0.162 24.824 0.160 1.00 93.06 475 ALA A O 1
ATOM 3839 N N . ARG A 1 476 ? -0.179 24.426 2.352 1.00 92.50 476 ARG A N 1
ATOM 3840 C CA . ARG A 1 476 ? -0.382 25.824 2.739 1.00 92.50 476 ARG A CA 1
ATOM 3841 C C . ARG A 1 476 ? 0.865 26.671 2.478 1.00 92.50 476 ARG A C 1
ATOM 3843 O O . ARG A 1 476 ? 0.736 27.759 1.924 1.00 92.50 476 ARG A O 1
ATOM 3850 N N . GLU A 1 477 ? 2.061 26.185 2.813 1.00 91.19 477 GLU A N 1
ATOM 3851 C CA . GLU A 1 477 ? 3.317 26.895 2.513 1.00 91.19 477 GLU A CA 1
ATOM 3852 C C . GLU A 1 477 ? 3.489 27.123 1.003 1.00 91.19 477 GLU A C 1
ATOM 3854 O O . GLU A 1 477 ? 3.858 28.218 0.580 1.00 91.19 477 GLU A O 1
ATOM 3859 N N . LEU A 1 478 ? 3.163 26.137 0.162 1.00 92.94 478 LEU A N 1
ATOM 3860 C CA . LEU A 1 478 ? 3.218 26.298 -1.294 1.00 92.94 478 LEU A CA 1
ATOM 3861 C C . LEU A 1 478 ? 2.210 27.346 -1.798 1.00 92.94 478 LEU A C 1
ATOM 3863 O O . LEU A 1 478 ? 2.553 28.172 -2.648 1.00 92.94 478 LEU A O 1
ATOM 3867 N N . ALA A 1 479 ? 0.995 27.365 -1.244 1.00 92.38 479 ALA A N 1
ATOM 3868 C CA . ALA A 1 479 ? 0.016 28.415 -1.526 1.00 92.38 479 ALA A CA 1
ATOM 3869 C C . ALA A 1 479 ? 0.511 29.799 -1.072 1.00 92.38 479 ALA A C 1
ATOM 3871 O O . ALA A 1 479 ? 0.313 30.788 -1.780 1.00 92.38 479 ALA A O 1
ATOM 3872 N N . PHE A 1 480 ? 1.230 29.872 0.053 1.00 93.44 480 PHE A N 1
ATOM 3873 C CA . PHE A 1 480 ? 1.855 31.108 0.519 1.00 93.44 480 PHE A CA 1
ATOM 3874 C C . PHE A 1 480 ? 2.938 31.588 -0.449 1.00 93.44 480 PHE A C 1
ATOM 3876 O O . PHE A 1 480 ? 2.998 32.779 -0.742 1.00 93.44 480 PHE A O 1
ATOM 3883 N N . GLN A 1 481 ? 3.756 30.691 -1.008 1.00 92.88 481 GLN A N 1
ATOM 3884 C CA . GLN A 1 481 ? 4.754 31.074 -2.013 1.00 92.88 481 GLN A CA 1
ATOM 3885 C C . GLN A 1 481 ? 4.109 31.666 -3.275 1.00 92.88 481 GLN A C 1
ATOM 3887 O O . GLN A 1 481 ? 4.615 32.654 -3.809 1.00 92.88 481 GLN A O 1
ATOM 3892 N N . GLN A 1 482 ? 2.967 31.125 -3.717 1.00 93.31 482 GLN A N 1
ATOM 3893 C CA . GLN A 1 482 ? 2.190 31.703 -4.821 1.00 93.31 482 GLN A CA 1
ATOM 3894 C C . GLN A 1 482 ? 1.647 33.091 -4.461 1.00 93.31 482 GLN A C 1
ATOM 3896 O O . GLN A 1 482 ? 1.837 34.040 -5.220 1.00 93.31 482 GLN A O 1
ATOM 3901 N N . PHE A 1 483 ? 1.029 33.229 -3.285 1.00 94.31 483 PHE A N 1
ATOM 3902 C CA . PHE A 1 483 ? 0.519 34.508 -2.789 1.00 94.31 483 PHE A CA 1
ATOM 3903 C C . PHE A 1 483 ? 1.628 35.568 -2.709 1.00 94.31 483 PHE A C 1
ATOM 3905 O O . PHE A 1 483 ? 1.507 36.648 -3.284 1.00 94.31 483 PHE A O 1
ATOM 3912 N N . ARG A 1 484 ? 2.759 35.224 -2.086 1.00 93.38 484 ARG A N 1
ATOM 3913 C CA . ARG A 1 484 ? 3.964 36.056 -1.989 1.00 93.38 484 ARG A CA 1
ATOM 3914 C C . ARG A 1 484 ? 4.468 36.502 -3.357 1.00 93.38 484 ARG A C 1
ATOM 3916 O O . ARG A 1 484 ? 4.788 37.674 -3.525 1.00 93.38 484 ARG A O 1
ATOM 3923 N N . HIS A 1 485 ? 4.546 35.592 -4.327 1.00 92.94 485 HIS A N 1
ATOM 3924 C CA . HIS A 1 485 ? 5.008 35.921 -5.674 1.00 92.94 485 HIS A CA 1
ATOM 3925 C C . HIS A 1 485 ? 4.144 37.013 -6.320 1.00 92.94 485 HIS A C 1
ATOM 3927 O O . HIS A 1 485 ? 4.682 38.015 -6.794 1.00 92.94 485 HIS A O 1
ATOM 3933 N N . TYR A 1 486 ? 2.816 36.867 -6.282 1.00 91.50 486 TYR A N 1
ATOM 3934 C CA . TYR A 1 486 ? 1.912 37.862 -6.864 1.00 91.50 486 TYR A CA 1
ATOM 3935 C C . TYR A 1 486 ? 1.874 39.169 -6.069 1.00 91.50 486 TYR A C 1
ATOM 3937 O O . TYR A 1 486 ? 1.839 40.234 -6.676 1.00 91.50 486 TYR A O 1
ATOM 3945 N N . GLN A 1 487 ? 1.983 39.126 -4.740 1.00 90.31 487 GLN A N 1
ATOM 3946 C CA . GLN A 1 487 ? 2.082 40.341 -3.923 1.00 90.31 487 GLN A CA 1
ATOM 3947 C C . GLN A 1 487 ? 3.346 41.163 -4.233 1.00 90.31 487 GLN A C 1
ATOM 3949 O O . GLN A 1 487 ? 3.281 42.390 -4.321 1.00 90.31 487 GLN A O 1
ATOM 3954 N N . LEU A 1 488 ? 4.483 40.501 -4.480 1.00 89.06 488 LEU A N 1
ATOM 3955 C CA . LEU A 1 488 ? 5.714 41.170 -4.917 1.00 89.06 488 LEU A CA 1
ATOM 3956 C C . LEU A 1 488 ? 5.580 41.771 -6.326 1.00 89.06 488 LEU A C 1
ATOM 3958 O O . LEU A 1 488 ? 6.066 42.875 -6.561 1.00 89.06 488 LEU A O 1
ATOM 3962 N N . LEU A 1 489 ? 4.899 41.086 -7.255 1.00 87.06 489 LEU A N 1
ATOM 3963 C CA . LEU A 1 489 ? 4.613 41.620 -8.598 1.00 87.06 489 LEU A CA 1
ATOM 3964 C C . LEU A 1 489 ? 3.685 42.843 -8.563 1.00 87.06 489 LEU A C 1
ATOM 3966 O O . LEU A 1 489 ? 3.823 43.744 -9.388 1.00 87.06 489 LEU A O 1
ATOM 3970 N N . LEU A 1 490 ? 2.780 42.907 -7.583 1.00 85.56 490 LEU A N 1
ATOM 3971 C CA . LEU A 1 490 ? 1.940 44.078 -7.314 1.00 85.56 490 LEU A CA 1
ATOM 3972 C C . LEU A 1 490 ? 2.698 45.217 -6.608 1.00 85.56 490 LEU A C 1
ATOM 3974 O O . LEU A 1 490 ? 2.107 46.254 -6.322 1.00 85.56 490 LEU A O 1
ATOM 3978 N N . GLY A 1 491 ? 3.998 45.051 -6.339 1.00 81.12 491 GLY A N 1
ATOM 3979 C CA . GLY A 1 491 ? 4.855 46.082 -5.756 1.00 81.12 491 GLY A CA 1
ATOM 3980 C C . GLY A 1 491 ? 4.750 46.217 -4.237 1.00 81.12 491 GLY A C 1
ATOM 3981 O O . GLY A 1 491 ? 5.260 47.194 -3.689 1.00 81.12 491 GLY A O 1
ATOM 3982 N N . LYS A 1 492 ? 4.115 45.265 -3.537 1.00 84.38 492 LYS A N 1
ATOM 3983 C CA . LYS A 1 492 ? 4.054 45.283 -2.069 1.00 84.38 492 LYS A CA 1
ATOM 3984 C C . LYS A 1 492 ? 5.376 44.834 -1.455 1.00 84.38 492 LYS A C 1
ATOM 3986 O O . LYS A 1 492 ? 6.034 43.918 -1.943 1.00 84.38 492 LYS A O 1
ATOM 3991 N N . GLU A 1 493 ? 5.747 45.449 -0.334 1.00 84.69 493 GLU A N 1
ATOM 3992 C CA . GLU A 1 493 ? 6.916 45.020 0.431 1.00 84.69 493 GLU A CA 1
ATOM 3993 C C . GLU A 1 493 ? 6.642 43.705 1.165 1.00 84.69 493 GLU A C 1
ATOM 3995 O O . GLU A 1 493 ? 5.603 43.548 1.807 1.00 84.69 493 GLU A O 1
ATOM 4000 N N . GLU A 1 494 ? 7.616 42.792 1.165 1.00 84.81 494 GLU A N 1
ATOM 4001 C CA . GLU A 1 494 ? 7.502 41.471 1.803 1.00 84.81 494 GLU A CA 1
ATOM 4002 C C . GLU A 1 494 ? 7.125 41.543 3.292 1.00 84.81 494 GLU A C 1
ATOM 4004 O O . GLU A 1 494 ? 6.414 40.682 3.807 1.00 84.81 494 GLU A O 1
ATOM 4009 N N . LYS A 1 495 ? 7.531 42.615 3.984 1.00 86.06 495 LYS A N 1
ATOM 4010 C CA . LYS A 1 495 ? 7.197 42.854 5.397 1.00 86.06 495 LYS A CA 1
ATOM 4011 C C . LYS A 1 495 ? 5.691 42.941 5.657 1.00 86.06 495 LYS A C 1
ATOM 4013 O O . LYS A 1 495 ? 5.264 42.582 6.747 1.00 86.06 495 LYS A O 1
ATOM 4018 N N . SER A 1 496 ? 4.902 43.393 4.681 1.00 82.62 496 SER A N 1
ATOM 4019 C CA . SER A 1 496 ? 3.458 43.617 4.845 1.00 82.62 496 SER A CA 1
ATOM 4020 C C . SER A 1 496 ? 2.644 42.327 4.986 1.00 82.62 496 SER A C 1
ATOM 4022 O O . SER A 1 496 ? 1.573 42.351 5.579 1.00 82.62 496 SER A O 1
ATOM 4024 N N . PHE A 1 497 ? 3.160 41.195 4.498 1.00 83.69 497 PHE A N 1
ATOM 4025 C CA . PHE A 1 497 ? 2.444 39.914 4.498 1.00 83.69 497 PHE A CA 1
ATOM 4026 C C . PHE A 1 497 ? 3.261 38.738 5.055 1.00 83.69 497 PHE A C 1
ATOM 4028 O O . PHE A 1 497 ? 2.782 37.605 5.073 1.00 83.69 497 PHE A O 1
ATOM 4035 N N . LYS A 1 498 ? 4.485 38.979 5.545 1.00 83.69 498 LYS A N 1
ATOM 4036 C CA . LYS A 1 498 ? 5.357 37.933 6.104 1.00 83.69 498 LYS A CA 1
ATOM 4037 C C . LYS A 1 498 ? 4.733 37.199 7.299 1.00 83.69 498 LYS A C 1
ATOM 4039 O O . LYS A 1 498 ? 4.904 35.989 7.405 1.00 83.69 498 LYS A O 1
ATOM 4044 N N . ALA A 1 499 ? 3.973 37.901 8.142 1.00 81.75 499 ALA A N 1
ATOM 4045 C CA . ALA A 1 499 ? 3.325 37.324 9.324 1.00 81.75 499 ALA A CA 1
ATOM 4046 C C . ALA A 1 499 ? 2.357 36.171 8.984 1.00 81.75 499 ALA A C 1
ATOM 4048 O O . ALA A 1 499 ? 2.218 35.240 9.764 1.00 81.75 499 ALA A O 1
ATOM 4049 N N . ILE A 1 500 ? 1.763 36.167 7.783 1.00 82.19 500 ILE A N 1
ATOM 4050 C CA . ILE A 1 500 ? 0.827 35.121 7.320 1.00 82.19 500 ILE A CA 1
ATOM 4051 C C . ILE A 1 500 ? 1.523 33.751 7.172 1.00 82.19 500 ILE A C 1
ATOM 4053 O O . ILE A 1 500 ? 0.874 32.697 7.195 1.00 82.19 500 ILE A O 1
ATOM 4057 N N . LYS A 1 501 ? 2.850 33.749 7.002 1.00 81.69 501 LYS A N 1
ATOM 4058 C CA . LYS A 1 501 ? 3.660 32.534 6.894 1.00 81.69 501 LYS A CA 1
ATOM 4059 C C . LYS A 1 501 ? 3.876 31.850 8.243 1.00 81.69 501 LYS A C 1
ATOM 4061 O O . LYS A 1 501 ? 3.921 30.625 8.299 1.00 81.69 501 LYS A O 1
ATOM 4066 N N . GLU A 1 502 ? 4.093 32.636 9.291 1.00 75.06 502 GLU A N 1
ATOM 4067 C CA . GLU A 1 502 ? 4.633 32.173 10.570 1.00 75.06 502 GLU A CA 1
ATOM 4068 C C . GLU A 1 502 ? 3.542 31.451 11.376 1.00 75.06 502 GLU A C 1
ATOM 4070 O O . GLU A 1 502 ? 2.830 32.056 12.166 1.00 75.06 502 GLU A O 1
ATOM 4075 N N . LEU A 1 503 ? 3.404 30.142 11.140 1.00 77.94 503 LEU A N 1
ATOM 4076 C CA . LEU A 1 503 ? 2.499 29.248 11.864 1.00 77.94 503 LEU A CA 1
ATOM 4077 C C . LEU A 1 503 ? 3.268 28.066 12.438 1.00 77.94 503 LEU A C 1
ATOM 4079 O O . LEU A 1 503 ? 3.921 27.315 11.710 1.00 77.94 503 LEU A O 1
ATOM 4083 N N . THR A 1 504 ? 3.170 27.900 13.750 1.00 77.38 504 THR A N 1
ATOM 4084 C CA . THR A 1 504 ? 3.720 26.763 14.484 1.00 77.38 504 THR A CA 1
ATOM 4085 C C . THR A 1 504 ? 2.622 25.745 14.739 1.00 77.38 504 THR A C 1
ATOM 4087 O O . THR A 1 504 ? 1.564 26.084 15.260 1.00 77.38 504 THR A O 1
ATOM 4090 N N . LEU A 1 505 ? 2.876 24.488 14.368 1.00 79.12 505 LEU A N 1
ATOM 4091 C CA . LEU A 1 505 ? 1.954 23.389 14.634 1.00 79.12 505 LEU A CA 1
ATOM 4092 C C . LEU A 1 505 ? 1.954 23.072 16.135 1.00 79.12 505 LEU A C 1
ATOM 4094 O O . LEU A 1 505 ? 2.845 22.379 16.626 1.00 79.12 505 LEU A O 1
ATOM 4098 N N . GLU A 1 506 ? 0.958 23.578 16.853 1.00 76.44 506 GLU A N 1
ATOM 4099 C CA . GLU A 1 506 ? 0.722 23.257 18.259 1.00 76.44 506 GLU A CA 1
ATOM 4100 C C . GLU A 1 506 ? -0.352 22.173 18.377 1.00 76.44 506 GLU A C 1
ATOM 4102 O O . GLU A 1 506 ? -1.491 22.352 17.950 1.00 76.44 506 GLU A O 1
ATOM 4107 N N . ARG A 1 507 ? 0.018 21.030 18.963 1.00 80.06 507 ARG A N 1
ATOM 4108 C CA . ARG A 1 507 ? -0.904 19.928 19.253 1.00 80.06 507 ARG A CA 1
ATOM 4109 C C . ARG A 1 507 ? -1.356 20.050 20.703 1.00 80.06 507 ARG A C 1
ATOM 4111 O O . ARG A 1 507 ? -0.614 19.670 21.606 1.00 80.06 507 ARG A O 1
ATOM 4118 N N . LYS A 1 508 ? -2.544 20.611 20.926 1.00 77.06 508 LYS A N 1
ATOM 4119 C CA . LYS A 1 508 ? -3.170 20.672 22.253 1.00 77.06 508 LYS A CA 1
ATOM 4120 C C . LYS A 1 508 ? -4.178 19.541 22.404 1.00 77.06 508 LYS A C 1
ATOM 4122 O O . LYS A 1 508 ? -4.867 19.190 21.448 1.00 77.06 508 LYS A O 1
ATOM 4127 N N . GLU A 1 509 ? -4.232 18.958 23.594 1.00 75.06 509 GLU A N 1
ATOM 4128 C CA . GLU A 1 509 ? -5.270 17.987 23.942 1.00 75.06 509 GLU A CA 1
ATOM 4129 C C . GLU A 1 509 ? -6.603 18.713 24.114 1.00 75.06 509 GLU A C 1
ATOM 4131 O O . GLU A 1 509 ? -6.644 19.820 24.654 1.00 75.06 509 GLU A O 1
ATOM 4136 N N . MET A 1 510 ? -7.676 18.116 23.595 1.00 77.62 510 MET A N 1
ATOM 4137 C CA . MET A 1 510 ? -9.019 18.691 23.630 1.00 77.62 510 MET A CA 1
ATOM 4138 C C . MET A 1 510 ? -9.929 17.799 24.471 1.00 77.62 510 MET A C 1
ATOM 4140 O O . MET A 1 510 ? -10.190 16.659 24.093 1.00 77.62 510 MET A O 1
ATOM 4144 N N . ASP A 1 511 ? -10.452 18.356 25.559 1.00 75.38 511 ASP A N 1
ATOM 4145 C CA . ASP A 1 511 ? -11.530 17.762 26.349 1.00 75.38 511 ASP A CA 1
ATOM 4146 C C . ASP A 1 511 ? -12.843 18.511 26.097 1.00 75.38 511 ASP A C 1
ATOM 4148 O O . ASP A 1 511 ? -12.842 19.656 25.640 1.00 75.38 511 ASP A O 1
ATOM 4152 N N . ALA A 1 512 ? -13.982 17.888 26.416 1.00 78.56 512 ALA A N 1
ATOM 4153 C CA . ALA A 1 512 ? -15.306 18.467 26.165 1.00 78.56 512 ALA A CA 1
ATOM 4154 C C . ALA A 1 512 ? -15.513 19.843 26.829 1.00 78.56 512 ALA A C 1
ATOM 4156 O O . ALA A 1 512 ? -16.246 20.670 26.297 1.00 78.56 512 ALA A O 1
ATOM 4157 N N . GLU A 1 513 ? -14.858 20.098 27.964 1.00 80.88 513 GLU A N 1
ATOM 4158 C CA . GLU A 1 513 ? -14.951 21.366 28.702 1.00 80.88 513 GLU A CA 1
ATOM 4159 C C . GLU A 1 513 ? -14.114 22.492 28.073 1.00 80.88 513 GLU A C 1
ATOM 4161 O O . GLU A 1 513 ? -14.469 23.659 28.197 1.00 80.88 513 GLU A O 1
ATOM 4166 N N . ILE A 1 514 ? -13.025 22.145 27.379 1.00 86.12 514 ILE A N 1
ATOM 4167 C CA . ILE A 1 514 ? -12.048 23.096 26.816 1.00 86.12 514 ILE A CA 1
ATOM 4168 C C . ILE A 1 514 ? -12.215 23.213 25.286 1.00 86.12 514 ILE A C 1
ATOM 4170 O O . ILE A 1 514 ? -11.536 24.001 24.631 1.00 86.12 514 ILE A O 1
ATOM 4174 N N . PHE A 1 515 ? -13.123 22.434 24.686 1.00 85.12 515 PHE A N 1
ATOM 4175 C CA . PHE A 1 515 ? -13.301 22.363 23.235 1.00 85.12 515 PHE A CA 1
ATOM 4176 C C . PHE A 1 515 ? -13.583 23.732 22.611 1.00 85.12 515 PHE A C 1
ATOM 4178 O O . PHE A 1 515 ? -12.910 24.098 21.650 1.00 85.12 515 PHE A O 1
ATOM 4185 N N . ASP A 1 516 ? -14.532 24.490 23.168 1.00 87.19 516 ASP A N 1
ATOM 4186 C CA . ASP A 1 516 ? -14.914 25.801 22.633 1.00 87.19 516 ASP A CA 1
ATOM 4187 C C . ASP A 1 516 ? -13.739 26.794 22.700 1.00 87.19 516 ASP A C 1
ATOM 4189 O O . ASP A 1 516 ? -13.484 27.520 21.740 1.00 87.19 516 ASP A O 1
ATOM 4193 N N . GLU A 1 517 ? -12.967 26.776 23.793 1.00 87.44 517 GLU A N 1
ATOM 4194 C CA . GLU A 1 517 ? -11.794 27.641 23.969 1.00 87.44 517 GLU A CA 1
ATOM 4195 C C . GLU A 1 517 ? -10.673 27.298 22.974 1.00 87.44 517 GLU A C 1
ATOM 4197 O O . GLU A 1 517 ? -10.140 28.187 22.304 1.00 87.44 517 GLU A O 1
ATOM 4202 N N . VAL A 1 518 ? -10.336 26.010 22.828 1.00 84.81 518 VAL A N 1
ATOM 4203 C CA . VAL A 1 518 ? -9.295 25.557 21.889 1.00 84.81 518 VAL A CA 1
ATOM 4204 C C . VAL A 1 518 ? -9.737 25.762 20.441 1.00 84.81 518 VAL A C 1
ATOM 4206 O O . VAL A 1 518 ? -8.923 26.124 19.594 1.00 84.81 518 VAL A O 1
ATOM 4209 N N . TYR A 1 519 ? -11.016 25.555 20.127 1.00 86.38 519 TYR A N 1
ATOM 4210 C CA . TYR A 1 519 ? -11.539 25.754 18.779 1.00 86.38 519 TYR A CA 1
ATOM 4211 C C . TYR A 1 519 ? -11.471 27.226 18.348 1.00 86.38 519 TYR A C 1
ATOM 4213 O O . TYR A 1 519 ? -11.015 27.512 17.238 1.00 86.38 519 TYR A O 1
ATOM 4221 N N . GLU A 1 520 ? -11.839 28.162 19.227 1.00 87.44 520 GLU A N 1
ATOM 4222 C CA . GLU A 1 520 ? -11.683 29.600 18.970 1.00 87.44 520 GLU A CA 1
ATOM 4223 C C . GLU A 1 520 ? -10.206 30.000 18.809 1.00 87.44 520 GLU A C 1
ATOM 4225 O O . GLU A 1 520 ? -9.860 30.773 17.911 1.00 87.44 520 GLU A O 1
ATOM 4230 N N . GLU A 1 521 ? -9.300 29.419 19.603 1.00 86.56 521 GLU A N 1
ATOM 4231 C CA . GLU A 1 521 ? -7.858 29.632 19.438 1.00 86.56 521 GLU A CA 1
ATOM 4232 C C . GLU A 1 521 ? -7.352 29.120 18.076 1.00 86.56 521 GLU A C 1
ATOM 4234 O O . GLU A 1 521 ? -6.629 29.831 17.371 1.00 86.56 521 GLU A O 1
ATOM 4239 N N . LEU A 1 522 ? -7.777 27.922 17.658 1.00 86.31 522 LEU A N 1
ATOM 4240 C CA . LEU A 1 522 ? -7.432 27.344 16.357 1.00 86.31 522 LEU A CA 1
ATOM 4241 C C . LEU A 1 522 ? -7.967 28.186 15.191 1.00 86.31 522 LEU A C 1
ATOM 4243 O O . LEU A 1 522 ? -7.266 28.357 14.190 1.00 86.31 522 LEU A O 1
ATOM 4247 N N . ILE A 1 523 ? -9.174 28.747 15.309 1.00 87.06 523 ILE A N 1
ATOM 4248 C CA . ILE A 1 523 ? -9.713 29.698 14.326 1.00 87.06 523 ILE A CA 1
ATOM 4249 C C . ILE A 1 523 ? -8.831 30.946 14.258 1.00 87.06 523 ILE A C 1
ATOM 4251 O O . ILE A 1 523 ? -8.463 31.368 13.157 1.00 87.06 523 ILE A O 1
ATOM 4255 N N . GLY A 1 524 ? -8.468 31.511 15.412 1.00 84.62 524 GLY A N 1
ATOM 4256 C CA . GLY A 1 524 ? -7.610 32.691 15.504 1.00 84.62 524 GLY A CA 1
ATOM 4257 C C . GLY A 1 524 ? -6.229 32.484 14.876 1.00 84.62 524 GLY A C 1
ATOM 4258 O O . GLY A 1 524 ? -5.715 33.393 14.225 1.00 84.62 524 GLY A O 1
ATOM 4259 N N . GLN A 1 525 ? -5.657 31.285 15.016 1.00 83.94 525 GLN A N 1
ATOM 4260 C CA . GLN A 1 525 ? -4.357 30.933 14.443 1.00 83.94 525 GLN A CA 1
ATOM 4261 C C . GLN A 1 525 ? -4.446 30.596 12.943 1.00 83.94 525 GLN A C 1
ATOM 4263 O O . GLN A 1 525 ? -3.736 31.185 12.129 1.00 83.94 525 GLN A O 1
ATOM 4268 N N . TYR A 1 526 ? -5.311 29.656 12.547 1.00 84.94 526 TYR A N 1
ATOM 4269 C CA . TYR A 1 526 ? -5.265 29.050 11.209 1.00 84.94 526 TYR A CA 1
ATOM 4270 C C . TYR A 1 526 ? -6.277 29.627 10.215 1.00 84.94 526 TYR A C 1
ATOM 4272 O O . TYR A 1 526 ? -6.017 29.591 9.012 1.00 84.94 526 TYR A O 1
ATOM 4280 N N . ALA A 1 527 ? -7.410 30.168 10.672 1.00 84.75 527 ALA A N 1
ATOM 4281 C CA . ALA A 1 527 ? -8.500 30.642 9.812 1.00 84.75 527 ALA A CA 1
ATOM 4282 C C . ALA A 1 527 ? -8.621 32.177 9.750 1.00 84.75 527 ALA A C 1
ATOM 4284 O O . ALA A 1 527 ? -9.685 32.699 9.404 1.00 84.75 527 ALA A O 1
ATOM 4285 N N . GLN A 1 528 ? -7.534 32.902 10.039 1.00 84.44 528 GLN A N 1
ATOM 4286 C CA . GLN A 1 528 ? -7.495 34.359 9.941 1.00 84.44 528 GLN A CA 1
ATOM 4287 C C . GLN A 1 528 ? -7.888 34.833 8.531 1.00 84.44 528 GLN A C 1
ATOM 4289 O O . GLN A 1 528 ? -7.371 34.350 7.519 1.00 84.44 528 GLN A O 1
ATOM 4294 N N . ALA A 1 529 ? -8.809 35.796 8.461 1.00 86.88 529 ALA A N 1
ATOM 4295 C CA . ALA A 1 529 ? -9.220 36.391 7.198 1.00 86.88 529 ALA A CA 1
ATOM 4296 C C . ALA A 1 529 ? -8.056 37.186 6.584 1.00 86.88 529 ALA A C 1
ATOM 4298 O O . ALA A 1 529 ? -7.517 38.095 7.215 1.00 86.88 529 ALA A O 1
ATOM 4299 N N . ILE A 1 530 ? -7.686 36.848 5.348 1.00 88.06 530 ILE A N 1
ATOM 4300 C CA . ILE A 1 530 ? -6.683 37.589 4.572 1.00 88.06 530 ILE A CA 1
ATOM 4301 C C . ILE A 1 530 ? -7.418 38.625 3.716 1.00 88.06 530 ILE A C 1
ATOM 4303 O O . ILE A 1 530 ? -8.395 38.303 3.039 1.00 88.06 530 ILE A O 1
ATOM 4307 N N . GLU A 1 531 ? -6.964 39.875 3.754 1.00 86.94 531 GLU A N 1
ATOM 4308 C CA . GLU A 1 531 ? -7.548 40.954 2.956 1.00 86.94 531 GLU A CA 1
ATOM 4309 C C . GLU A 1 531 ? -7.343 40.687 1.455 1.00 86.94 531 GLU A C 1
ATOM 4311 O O . GLU A 1 531 ? -6.238 40.360 1.015 1.00 86.94 531 GLU A O 1
ATOM 4316 N N . LEU A 1 532 ? -8.422 40.791 0.673 1.00 89.25 532 LEU A N 1
ATOM 4317 C CA . LEU A 1 532 ? -8.393 40.603 -0.778 1.00 89.25 532 LEU A CA 1
ATOM 4318 C C . LEU A 1 532 ? -8.125 41.936 -1.477 1.00 89.25 532 LEU A C 1
ATOM 4320 O O . LEU A 1 532 ? -8.703 42.964 -1.126 1.00 89.25 532 LEU A O 1
ATOM 4324 N N . GLU A 1 533 ? -7.303 41.905 -2.520 1.00 86.19 533 GLU A N 1
ATOM 4325 C CA . GLU A 1 533 ? -6.998 43.078 -3.330 1.00 86.19 533 GLU A CA 1
ATOM 4326 C C . GLU A 1 533 ? -8.222 43.500 -4.150 1.00 86.19 533 GLU A C 1
ATOM 4328 O O . GLU A 1 533 ? -8.816 42.697 -4.882 1.00 86.19 533 GLU A O 1
ATOM 4333 N N . ALA A 1 534 ? -8.585 44.779 -4.069 1.00 83.19 534 ALA A N 1
ATOM 4334 C CA . ALA A 1 534 ? -9.655 45.341 -4.878 1.00 83.19 534 ALA A CA 1
ATOM 4335 C C . ALA A 1 534 ? -9.203 45.532 -6.334 1.00 83.19 534 ALA A C 1
ATOM 4337 O O . ALA A 1 534 ? -8.107 46.025 -6.606 1.00 83.19 534 ALA A O 1
ATOM 4338 N N . LEU A 1 535 ? -10.083 45.199 -7.281 1.00 74.75 535 LEU A N 1
ATOM 4339 C CA . LEU A 1 535 ? -9.863 45.546 -8.683 1.00 74.75 535 LEU A CA 1
ATOM 4340 C C . LEU A 1 535 ? -9.969 47.069 -8.868 1.00 74.75 535 LEU A C 1
ATOM 4342 O O . LEU A 1 535 ? -10.876 47.690 -8.301 1.00 74.75 535 LEU A O 1
ATOM 4346 N N . PRO A 1 536 ? -9.092 47.682 -9.682 1.00 67.62 536 PRO A N 1
ATOM 4347 C CA . PRO A 1 536 ? -9.192 49.101 -9.986 1.00 67.62 536 PRO A CA 1
ATOM 4348 C C . PRO A 1 536 ? -10.527 49.417 -10.691 1.00 67.62 536 PRO A C 1
ATOM 4350 O O . PRO A 1 536 ? -11.043 48.598 -11.461 1.00 67.62 536 PRO A O 1
ATOM 4353 N N . PRO A 1 537 ? -11.121 50.601 -10.449 1.00 61.91 537 PRO A N 1
ATOM 4354 C CA . PRO A 1 537 ? -12.368 50.991 -11.096 1.00 61.91 537 PRO A CA 1
ATOM 4355 C C . PRO A 1 537 ? -12.182 51.087 -12.616 1.00 61.91 537 PRO A C 1
ATOM 4357 O O . PRO A 1 537 ? -11.272 51.761 -13.098 1.00 61.91 537 PRO A O 1
ATOM 4360 N N . ARG A 1 538 ? -13.065 50.433 -13.384 1.00 56.16 538 ARG A N 1
ATOM 4361 C CA . ARG A 1 538 ? -13.023 50.485 -14.853 1.00 56.16 538 ARG A CA 1
ATOM 4362 C C . ARG A 1 538 ? -13.392 51.890 -15.359 1.00 56.16 538 ARG A C 1
ATOM 4364 O O . ARG A 1 538 ? -14.379 52.454 -14.875 1.00 56.16 538 ARG A O 1
ATOM 4371 N N . PRO A 1 539 ? -12.680 52.431 -16.361 1.00 49.81 539 PRO A N 1
ATOM 4372 C CA . PRO A 1 539 ? -13.056 53.688 -17.001 1.00 49.81 539 PRO A CA 1
ATOM 4373 C C . PRO A 1 539 ? -14.442 53.580 -17.669 1.00 49.81 539 PRO A C 1
ATOM 4375 O O . PRO A 1 539 ? -14.818 52.527 -18.195 1.00 49.81 539 PRO A O 1
ATOM 4378 N N . LYS A 1 540 ? -15.240 54.657 -17.627 1.00 47.66 540 LYS A N 1
ATOM 4379 C CA . LYS A 1 540 ? -16.594 54.687 -18.221 1.00 47.66 540 LYS A CA 1
ATOM 4380 C C . LYS A 1 540 ? -16.518 54.575 -19.750 1.00 47.66 540 LYS A C 1
ATOM 4382 O O . LYS A 1 540 ? -15.628 55.139 -20.379 1.00 47.66 540 LYS A O 1
ATOM 4387 N N . ALA A 1 541 ? -17.491 53.893 -20.359 1.00 38.47 541 ALA A N 1
ATOM 4388 C CA . ALA A 1 541 ? -17.575 53.737 -21.813 1.00 38.47 541 ALA A CA 1
ATOM 4389 C C . ALA A 1 541 ? -17.521 55.105 -22.527 1.00 38.47 541 ALA A C 1
ATOM 4391 O O . ALA A 1 541 ? -18.404 55.940 -22.337 1.00 38.47 541 ALA A O 1
ATOM 4392 N N . GLY A 1 542 ? -16.476 55.323 -23.332 1.00 44.00 542 GLY A N 1
ATOM 4393 C CA . GLY A 1 542 ? -16.251 56.562 -24.084 1.00 44.00 542 GLY A CA 1
ATOM 4394 C C . GLY A 1 542 ? -15.040 57.400 -23.651 1.00 44.00 542 GLY A C 1
ATOM 4395 O O . GLY A 1 542 ? -14.716 58.353 -24.359 1.00 44.00 542 GLY A O 1
ATOM 4396 N N . SER A 1 543 ? -14.337 57.069 -22.557 1.00 42.22 543 SER A N 1
ATOM 4397 C CA . SER A 1 543 ? -13.048 57.705 -22.238 1.00 42.22 543 SER A CA 1
ATOM 4398 C C . SER A 1 543 ? -11.889 57.049 -23.007 1.00 42.22 543 SER A C 1
ATOM 4400 O O . SER A 1 543 ? -11.840 55.837 -23.215 1.00 42.22 543 SER A O 1
ATOM 4402 N N . SER A 1 544 ? -10.962 57.872 -23.510 1.00 41.19 544 SER A N 1
ATOM 4403 C CA . SER A 1 544 ? -9.744 57.390 -24.170 1.00 41.19 544 SER A CA 1
ATOM 4404 C C . SER A 1 544 ? -8.773 56.871 -23.103 1.00 41.19 544 SER A C 1
ATOM 4406 O O . SER A 1 544 ? -8.611 57.563 -22.096 1.00 41.19 544 SER A O 1
ATOM 4408 N N . PRO A 1 545 ? -8.053 55.750 -23.323 1.00 42.97 545 PRO A N 1
ATOM 4409 C CA . PRO A 1 545 ? -7.044 55.260 -22.381 1.00 42.97 545 PRO A CA 1
ATOM 4410 C C . PRO A 1 545 ? -6.073 56.366 -21.952 1.00 42.97 545 PRO A C 1
ATOM 4412 O O . PRO A 1 545 ? -5.719 56.474 -20.795 1.00 42.97 545 PRO A O 1
ATOM 4415 N N . LYS A 1 546 ? -5.778 57.327 -22.831 1.00 40.94 546 LYS A N 1
ATOM 4416 C CA . LYS A 1 546 ? -4.930 58.483 -22.519 1.00 40.94 546 LYS A CA 1
ATOM 4417 C C . LYS A 1 546 ? -5.329 59.336 -21.304 1.00 40.94 546 LYS A C 1
ATOM 4419 O O . LYS A 1 546 ? -4.452 60.018 -20.786 1.00 40.94 546 LYS A O 1
ATOM 4424 N N . SER A 1 547 ? -6.603 59.387 -20.902 1.00 42.38 547 SER A N 1
ATOM 4425 C CA . SER A 1 547 ? -7.047 60.242 -19.786 1.00 42.38 547 SER A CA 1
ATOM 4426 C C . SER A 1 547 ? -7.099 59.533 -18.430 1.00 42.38 547 SER A C 1
ATOM 4428 O O . SER A 1 547 ? -7.142 60.211 -17.407 1.00 42.38 547 SER A O 1
ATOM 4430 N N . GLU A 1 548 ? -7.084 58.199 -18.397 1.00 42.06 548 GLU A N 1
ATOM 4431 C CA . GLU A 1 548 ? -7.206 57.421 -17.146 1.00 42.06 548 GLU A CA 1
ATOM 4432 C C . GLU A 1 548 ? -6.184 56.269 -17.041 1.00 42.06 548 GLU A C 1
ATOM 4434 O O . GLU A 1 548 ? -5.811 55.897 -15.932 1.00 42.06 548 GLU A O 1
ATOM 4439 N N . ALA A 1 549 ? -5.660 55.799 -18.173 1.00 46.16 549 ALA A N 1
ATOM 4440 C CA . ALA A 1 549 ? -4.755 54.667 -18.362 1.00 46.16 549 ALA A CA 1
ATOM 4441 C C . ALA A 1 549 ? -3.457 55.114 -19.070 1.00 46.16 549 ALA A C 1
ATOM 4443 O O . ALA A 1 549 ? -3.329 55.131 -20.299 1.00 46.16 549 ALA A O 1
ATOM 4444 N N . GLY A 1 550 ? -2.475 55.537 -18.280 1.00 38.22 550 GLY A N 1
ATOM 4445 C CA . GLY A 1 550 ? -1.155 55.926 -18.769 1.00 38.22 550 GLY A CA 1
ATOM 4446 C C . GLY A 1 550 ? -0.396 56.752 -17.741 1.00 38.22 550 GLY A C 1
ATOM 4447 O O . GLY A 1 550 ? -0.995 57.286 -16.818 1.00 38.22 550 GLY A O 1
ATOM 4448 N N . ALA A 1 551 ? 0.915 56.875 -17.928 1.00 41.59 551 ALA A N 1
ATOM 4449 C CA . ALA A 1 551 ? 1.922 57.429 -17.014 1.00 41.59 551 ALA A CA 1
ATOM 4450 C C . ALA A 1 551 ? 1.669 58.809 -16.360 1.00 41.59 551 ALA A C 1
ATOM 4452 O O . ALA A 1 551 ? 2.462 59.250 -15.534 1.00 41.59 551 ALA A O 1
ATOM 4453 N N . THR A 1 552 ? 0.594 59.509 -16.722 1.00 41.91 552 THR A N 1
ATOM 4454 C CA . THR A 1 552 ? 0.168 60.795 -16.146 1.00 41.91 552 THR A CA 1
ATOM 4455 C C . THR A 1 552 ? -1.316 60.819 -15.725 1.00 41.91 552 THR A C 1
ATOM 4457 O O . THR A 1 552 ? -1.829 61.869 -15.340 1.00 41.91 552 THR A O 1
ATOM 4460 N N . GLY A 1 553 ? -2.017 59.679 -15.788 1.00 43.56 553 GLY A N 1
ATOM 4461 C CA . GLY A 1 553 ? -3.395 59.476 -15.328 1.00 43.56 553 GLY A CA 1
ATOM 4462 C C . GLY A 1 553 ? -3.478 58.986 -13.875 1.00 43.56 553 GLY A C 1
ATOM 4463 O O . GLY A 1 553 ? -2.478 58.626 -13.264 1.00 43.56 553 GLY A O 1
ATOM 4464 N N . LYS A 1 554 ? -4.688 58.977 -13.299 1.00 38.94 554 LYS A N 1
ATOM 4465 C CA . LYS A 1 554 ? -4.934 58.613 -11.885 1.00 38.94 554 LYS A CA 1
ATOM 4466 C C . LYS A 1 554 ? -4.872 57.100 -11.580 1.00 38.94 554 LYS A C 1
ATOM 4468 O O . LYS A 1 554 ? -5.060 56.729 -10.425 1.00 38.94 554 LYS A O 1
ATOM 4473 N N . GLY A 1 555 ? -4.657 56.235 -12.575 1.00 48.09 555 GLY A N 1
ATOM 4474 C CA . GLY A 1 555 ? -4.534 54.784 -12.392 1.00 48.09 555 GLY A CA 1
ATOM 4475 C C . GLY A 1 555 ? -3.111 54.356 -12.013 1.00 48.09 555 GLY A C 1
ATOM 4476 O O . GLY A 1 555 ? -2.147 54.789 -12.640 1.00 48.09 555 GLY A O 1
ATOM 4477 N N . VAL A 1 556 ? -2.970 53.495 -11.000 1.00 54.94 556 VAL A N 1
ATOM 4478 C CA . VAL A 1 556 ? -1.676 52.903 -10.618 1.00 54.94 556 VAL A CA 1
ATOM 4479 C C . VAL A 1 556 ? -1.412 51.695 -11.517 1.00 54.94 556 VAL A C 1
ATOM 4481 O O . VAL A 1 556 ? -2.060 50.659 -11.383 1.00 54.94 556 VAL A O 1
ATOM 4484 N N . LEU A 1 557 ? -0.476 51.830 -12.456 1.00 63.19 557 LEU A N 1
ATOM 4485 C CA . LEU A 1 557 ? 0.036 50.705 -13.237 1.00 63.19 557 LEU A CA 1
ATOM 4486 C C . LEU A 1 557 ? 1.173 50.042 -12.455 1.00 63.19 557 LEU A C 1
ATOM 4488 O O . LEU A 1 557 ? 2.212 50.663 -12.227 1.00 63.19 557 LEU A O 1
ATOM 4492 N N . ASN A 1 558 ? 0.993 48.776 -12.080 1.00 67.69 558 ASN A N 1
ATOM 4493 C CA . ASN A 1 558 ? 2.049 47.966 -11.473 1.00 67.69 558 ASN A CA 1
ATOM 4494 C C . ASN A 1 558 ? 3.027 47.525 -12.571 1.00 67.69 558 ASN A C 1
ATOM 4496 O O . ASN A 1 558 ? 2.862 46.470 -13.185 1.00 67.69 558 ASN A O 1
ATOM 4500 N N . LEU A 1 559 ? 3.994 48.394 -12.877 1.00 69.75 559 LEU A N 1
ATOM 4501 C CA . LEU A 1 559 ? 4.988 48.192 -13.930 1.00 69.75 559 LEU A CA 1
ATOM 4502 C C . LEU A 1 559 ? 6.294 47.648 -13.359 1.00 69.75 559 LEU A C 1
ATOM 4504 O O . LEU A 1 559 ? 6.777 48.096 -12.317 1.00 69.75 559 LEU A O 1
ATOM 4508 N N . LEU A 1 560 ? 6.924 46.742 -14.103 1.00 74.81 560 LEU A N 1
ATOM 4509 C CA . LEU A 1 560 ? 8.322 46.398 -13.873 1.00 74.81 560 LEU A CA 1
ATOM 4510 C C . LEU A 1 560 ? 9.221 47.577 -14.273 1.00 74.81 560 LEU A C 1
ATOM 4512 O O . LEU A 1 560 ? 8.862 48.407 -15.108 1.00 74.81 560 LEU A O 1
ATOM 4516 N N . LYS A 1 561 ? 10.440 47.630 -13.724 1.00 75.88 561 LYS A N 1
ATOM 4517 C CA . LYS A 1 561 ? 11.395 48.719 -14.006 1.00 75.88 561 LYS A CA 1
ATOM 4518 C C . LYS A 1 561 ? 11.665 48.906 -15.505 1.00 75.88 561 LYS A C 1
ATOM 4520 O O . LYS A 1 561 ? 11.718 50.035 -15.980 1.00 75.88 561 LYS A O 1
ATOM 4525 N N . SER A 1 562 ? 11.797 47.810 -16.249 1.00 77.38 562 SER A N 1
ATOM 4526 C CA . SER A 1 562 ? 12.002 47.834 -17.702 1.00 77.38 562 SER A CA 1
ATOM 4527 C C . SER A 1 562 ? 10.776 48.335 -18.469 1.00 77.38 562 SER A C 1
ATOM 4529 O O . SER A 1 562 ? 10.919 49.038 -19.461 1.00 77.38 562 SER A O 1
ATOM 4531 N N . GLU A 1 563 ? 9.570 48.013 -18.005 1.00 76.00 563 GLU A N 1
ATOM 4532 C CA . GLU A 1 563 ? 8.307 48.401 -18.650 1.00 76.00 563 GLU A CA 1
ATOM 4533 C C . GLU A 1 563 ? 7.979 49.872 -18.403 1.00 76.00 563 GLU A C 1
ATOM 4535 O O . GLU A 1 563 ? 7.469 50.562 -19.285 1.00 76.00 563 GLU A O 1
ATOM 4540 N N . ALA A 1 564 ? 8.320 50.370 -17.211 1.00 75.31 564 ALA A N 1
ATOM 4541 C CA . ALA A 1 564 ? 8.267 51.789 -16.902 1.00 75.31 564 ALA A CA 1
ATOM 4542 C C . ALA A 1 564 ? 9.210 52.587 -17.815 1.00 75.31 564 ALA A C 1
ATOM 4544 O O . ALA A 1 564 ? 8.791 53.604 -18.364 1.00 75.31 564 ALA A O 1
ATOM 4545 N N . ALA A 1 565 ? 10.441 52.110 -18.039 1.00 72.81 565 ALA A N 1
ATOM 4546 C CA . ALA A 1 565 ? 11.371 52.731 -18.985 1.00 72.81 565 ALA A CA 1
ATOM 4547 C C . ALA A 1 565 ? 10.855 52.657 -20.436 1.00 72.81 565 ALA A C 1
ATOM 4549 O O . ALA A 1 565 ? 10.920 53.641 -21.173 1.00 72.81 565 ALA A O 1
ATOM 4550 N N . GLU A 1 566 ? 10.256 51.533 -20.841 1.00 76.12 566 GLU A N 1
ATOM 4551 C CA . GLU A 1 566 ? 9.645 51.387 -22.166 1.00 76.12 566 GLU A CA 1
ATOM 4552 C C . GLU A 1 566 ? 8.555 52.446 -22.403 1.00 76.12 566 GLU A C 1
ATOM 4554 O O . GLU A 1 566 ? 8.639 53.212 -23.367 1.00 76.12 566 GLU A O 1
ATOM 4559 N N . LEU A 1 567 ? 7.574 52.540 -21.497 1.00 73.31 567 LEU A N 1
ATOM 4560 C CA . LEU A 1 567 ? 6.437 53.462 -21.603 1.00 73.31 567 LEU A CA 1
ATOM 4561 C C . LEU A 1 567 ? 6.811 54.936 -21.433 1.00 73.31 567 LEU A C 1
ATOM 4563 O O . LEU A 1 567 ? 6.267 55.778 -22.151 1.00 73.31 567 LEU A O 1
ATOM 4567 N N . ASN A 1 568 ? 7.720 55.249 -20.510 1.00 72.31 568 ASN A N 1
ATOM 4568 C CA . ASN A 1 568 ? 7.970 56.630 -20.094 1.00 72.31 568 ASN A CA 1
ATOM 4569 C C . ASN A 1 568 ? 9.203 57.252 -20.745 1.00 72.31 568 ASN A C 1
ATOM 4571 O O . ASN A 1 568 ? 9.261 58.472 -20.871 1.00 72.31 568 ASN A O 1
ATOM 4575 N N . GLU A 1 569 ? 10.170 56.444 -21.182 1.00 73.75 569 GLU A N 1
ATOM 4576 C CA . GLU A 1 569 ? 11.430 56.938 -21.745 1.00 73.75 569 GLU A CA 1
ATOM 4577 C C . GLU A 1 569 ? 11.552 56.589 -23.232 1.00 73.75 569 GLU A C 1
ATOM 4579 O O . GLU A 1 569 ? 11.809 57.466 -24.061 1.00 73.75 569 GLU A O 1
ATOM 4584 N N . HIS A 1 570 ? 11.331 55.324 -23.608 1.00 78.50 570 HIS A N 1
ATOM 4585 C CA . HIS A 1 570 ? 11.545 54.873 -24.986 1.00 78.50 570 HIS A CA 1
ATOM 4586 C C . HIS A 1 570 ? 10.454 55.357 -25.950 1.00 78.50 570 HIS A C 1
ATOM 4588 O O . HIS A 1 570 ? 10.780 55.922 -26.997 1.00 78.50 570 HIS A O 1
ATOM 4594 N N . PHE A 1 571 ? 9.168 55.186 -25.614 1.00 76.81 571 PHE A N 1
ATOM 4595 C CA . PHE A 1 571 ? 8.071 55.617 -26.493 1.00 76.81 571 PHE A CA 1
ATOM 4596 C C . PHE A 1 571 ? 8.071 57.136 -26.769 1.00 76.81 571 PHE A C 1
ATOM 4598 O O . PHE A 1 571 ? 7.983 57.512 -27.944 1.00 76.81 571 PHE A O 1
ATOM 4605 N N . PRO A 1 572 ? 8.208 58.026 -25.762 1.00 75.62 572 PRO A N 1
ATOM 4606 C CA . PRO A 1 572 ? 8.327 59.464 -26.005 1.00 75.62 572 PRO A CA 1
ATOM 4607 C C . PRO A 1 572 ? 9.602 59.826 -26.775 1.00 75.62 572 PRO A C 1
ATOM 4609 O O . PRO A 1 572 ? 9.536 60.588 -27.737 1.00 75.62 572 PRO A O 1
ATOM 4612 N N . GLY A 1 573 ? 10.740 59.203 -26.444 1.00 77.31 573 GLY A N 1
ATOM 4613 C CA . GLY A 1 573 ? 12.013 59.467 -27.116 1.00 77.31 573 GLY A CA 1
ATOM 4614 C C . GLY A 1 573 ? 12.015 59.136 -28.616 1.00 77.31 573 GLY A C 1
ATOM 4615 O O . GLY A 1 573 ? 12.707 59.800 -29.390 1.00 77.31 573 GLY A O 1
ATOM 4616 N N . ILE A 1 574 ? 11.234 58.142 -29.056 1.00 77.69 574 ILE A N 1
ATOM 4617 C CA . ILE A 1 574 ? 11.053 57.826 -30.485 1.00 77.69 574 ILE A CA 1
ATOM 4618 C C . ILE A 1 574 ? 10.237 58.917 -31.189 1.00 77.69 574 ILE A C 1
ATOM 4620 O O . ILE A 1 574 ? 10.602 59.334 -32.290 1.00 77.69 574 ILE A O 1
ATOM 4624 N N . LEU A 1 575 ? 9.153 59.394 -30.567 1.00 75.19 575 LEU A N 1
ATOM 4625 C CA . LEU A 1 575 ? 8.314 60.452 -31.136 1.00 75.19 575 LEU A CA 1
ATOM 4626 C C . LEU A 1 575 ? 9.081 61.775 -31.267 1.00 75.19 575 LEU A C 1
ATOM 4628 O O . LEU A 1 575 ? 9.012 62.397 -32.325 1.00 75.19 575 LEU A O 1
ATOM 4632 N N . ASP A 1 576 ? 9.868 62.147 -30.257 1.00 76.06 576 ASP A N 1
ATOM 4633 C CA . ASP A 1 576 ? 10.690 63.364 -30.277 1.00 76.06 576 ASP A CA 1
ATOM 4634 C C . ASP A 1 576 ? 11.771 63.311 -31.369 1.00 76.06 576 ASP A C 1
ATOM 4636 O O . ASP A 1 576 ? 12.013 64.291 -32.080 1.00 76.06 576 ASP A O 1
ATOM 4640 N N . LYS A 1 577 ? 12.417 62.149 -31.553 1.00 78.12 577 LYS A N 1
ATOM 4641 C CA . LYS A 1 577 ? 13.388 61.941 -32.642 1.00 78.12 577 LYS A CA 1
ATOM 4642 C C . LYS A 1 577 ? 12.728 62.012 -34.017 1.00 78.12 577 LYS A C 1
ATOM 4644 O O . LYS A 1 577 ? 13.322 62.568 -34.943 1.00 78.12 577 LYS A O 1
ATOM 4649 N N . LEU A 1 578 ? 11.524 61.459 -34.165 1.00 72.00 578 LEU A N 1
ATOM 4650 C CA . LEU A 1 578 ? 10.765 61.520 -35.412 1.00 72.00 578 LEU A CA 1
ATOM 4651 C C . LEU A 1 578 ? 10.400 62.968 -35.762 1.00 72.00 578 LEU A C 1
ATOM 4653 O O . LEU A 1 578 ? 10.637 63.384 -36.893 1.00 72.00 578 LEU A O 1
ATOM 4657 N N . GLU A 1 579 ? 9.872 63.736 -34.803 1.00 70.19 579 GLU A N 1
ATOM 4658 C CA . GLU A 1 579 ? 9.525 65.149 -35.005 1.00 70.19 579 GLU A CA 1
ATOM 4659 C C . GLU A 1 579 ? 10.743 65.966 -35.444 1.00 70.19 579 GLU A C 1
ATOM 4661 O O . GLU A 1 579 ? 10.684 66.611 -36.492 1.00 70.19 579 GLU A O 1
ATOM 4666 N N . LYS A 1 580 ? 11.885 65.820 -34.757 1.00 71.50 580 LYS A N 1
ATOM 4667 C CA . LYS A 1 580 ? 13.148 66.450 -35.178 1.00 71.50 580 LYS A CA 1
ATOM 4668 C C . LYS A 1 580 ? 13.584 66.041 -36.585 1.00 71.50 580 LYS A C 1
ATOM 4670 O O . LYS A 1 580 ? 13.979 66.887 -37.379 1.00 71.50 580 LYS A O 1
ATOM 4675 N N . THR A 1 581 ? 13.489 64.755 -36.924 1.00 68.12 581 THR A N 1
ATOM 4676 C CA . THR A 1 581 ? 13.894 64.254 -38.251 1.00 68.12 581 THR A CA 1
ATOM 4677 C C . THR A 1 581 ? 13.018 64.835 -39.366 1.00 68.12 581 THR A C 1
ATOM 4679 O O . THR A 1 581 ? 13.513 65.138 -40.454 1.00 68.12 581 THR A O 1
ATOM 4682 N N . ILE A 1 582 ? 11.716 65.007 -39.111 1.00 66.94 582 ILE A N 1
ATOM 4683 C CA . ILE A 1 582 ? 10.779 65.623 -40.058 1.00 66.94 582 ILE A CA 1
ATOM 4684 C C . ILE A 1 582 ? 11.094 67.109 -40.228 1.00 66.94 582 ILE A C 1
ATOM 4686 O O . ILE A 1 582 ? 11.158 67.568 -41.367 1.00 66.94 582 ILE A O 1
ATOM 4690 N N . GLU A 1 583 ? 11.321 67.841 -39.135 1.00 65.88 583 GLU A N 1
ATOM 4691 C CA . GLU A 1 583 ? 11.686 69.264 -39.169 1.00 65.88 583 GLU A CA 1
ATOM 4692 C C . GLU A 1 583 ? 12.997 69.489 -39.937 1.00 65.88 583 GLU A C 1
ATOM 4694 O O . GLU A 1 583 ? 13.032 70.254 -40.902 1.00 65.88 583 GLU A O 1
ATOM 4699 N N . GLU A 1 584 ? 14.051 68.736 -39.615 1.00 64.69 584 GLU A N 1
ATOM 4700 C CA . GLU A 1 584 ? 15.335 68.803 -40.321 1.00 64.69 584 GLU A CA 1
ATOM 4701 C C . GLU A 1 584 ? 15.236 68.378 -41.796 1.00 64.69 584 GLU A C 1
ATOM 4703 O O . GLU A 1 584 ? 15.987 68.858 -42.652 1.00 64.69 584 GLU A O 1
ATOM 4708 N N . GLY A 1 585 ? 14.351 67.428 -42.109 1.00 63.09 585 GLY A N 1
ATOM 4709 C CA . GLY A 1 585 ? 14.089 66.966 -43.469 1.00 63.09 585 GLY A CA 1
ATOM 4710 C C . GLY A 1 585 ? 13.317 67.991 -44.302 1.00 63.09 585 GLY A C 1
ATOM 4711 O O . GLY A 1 585 ? 13.593 68.137 -45.497 1.00 63.09 585 GLY A O 1
ATOM 4712 N N . LEU A 1 586 ? 12.383 68.716 -43.676 1.00 60.53 586 LEU A N 1
ATOM 4713 C CA . LEU A 1 586 ? 11.635 69.817 -44.280 1.00 60.53 586 LEU A CA 1
ATOM 4714 C C . LEU A 1 586 ? 12.577 70.983 -44.608 1.00 60.53 586 LEU A C 1
ATOM 4716 O O . LEU A 1 586 ? 12.590 71.451 -45.746 1.00 60.53 586 LEU A O 1
ATOM 4720 N N . ASP A 1 587 ? 13.433 71.367 -43.658 1.00 57.62 587 ASP A N 1
ATOM 4721 C CA . ASP A 1 587 ? 14.426 72.434 -43.824 1.00 57.62 587 ASP A CA 1
ATOM 4722 C C . ASP A 1 587 ? 15.467 72.106 -44.903 1.00 57.62 587 ASP A C 1
ATOM 4724 O O . ASP A 1 587 ? 15.789 72.952 -45.744 1.00 57.62 587 ASP A O 1
ATOM 4728 N N . ARG A 1 588 ? 15.973 70.862 -44.938 1.00 59.59 588 ARG A N 1
ATOM 4729 C CA . ARG A 1 588 ? 16.898 70.405 -45.992 1.00 59.59 588 ARG A CA 1
ATOM 4730 C C . ARG A 1 588 ? 16.263 70.453 -47.381 1.00 59.59 588 ARG A C 1
ATOM 4732 O O . ARG A 1 588 ? 16.910 70.897 -48.327 1.00 59.59 588 ARG A O 1
ATOM 4739 N N . LYS A 1 589 ? 15.009 70.014 -47.519 1.00 58.50 589 LYS A N 1
ATOM 4740 C CA . LYS A 1 589 ? 14.304 69.993 -48.813 1.00 58.50 589 LYS A CA 1
ATOM 4741 C C . LYS A 1 589 ? 13.875 71.389 -49.269 1.00 58.50 589 LYS A C 1
ATOM 4743 O O . LYS A 1 589 ? 13.942 71.660 -50.463 1.00 58.50 589 LYS A O 1
ATOM 4748 N N . MET A 1 590 ? 13.516 72.281 -48.342 1.00 57.06 590 MET A N 1
ATOM 4749 C CA . MET A 1 590 ? 13.265 73.700 -48.629 1.00 57.06 590 MET A CA 1
ATOM 4750 C C . MET A 1 590 ? 14.532 74.410 -49.129 1.00 57.06 590 MET A C 1
ATOM 4752 O O . MET A 1 590 ? 14.466 75.162 -50.096 1.00 57.06 590 MET A O 1
ATOM 4756 N N . LYS A 1 591 ? 15.706 74.126 -48.542 1.00 56.09 591 LYS A N 1
ATOM 4757 C CA . LYS A 1 591 ? 16.997 74.678 -49.004 1.00 56.09 591 LYS A CA 1
ATOM 4758 C C . LYS A 1 591 ? 17.473 74.116 -50.351 1.00 56.09 591 LYS A C 1
ATOM 4760 O O . LYS A 1 591 ? 18.204 74.801 -51.056 1.00 56.09 591 LYS A O 1
ATOM 4765 N N . ALA A 1 592 ? 17.056 72.906 -50.729 1.00 54.97 592 ALA A N 1
ATOM 4766 C CA . ALA A 1 592 ? 17.382 72.285 -52.020 1.00 54.97 592 ALA A CA 1
ATOM 4767 C C . ALA A 1 592 ? 16.503 72.776 -53.194 1.00 54.97 592 ALA A C 1
ATOM 4769 O O . ALA A 1 592 ? 16.679 72.331 -54.325 1.00 54.97 592 ALA A O 1
ATOM 4770 N N . MET A 1 593 ? 15.551 73.684 -52.947 1.00 55.19 593 MET A N 1
ATOM 4771 C CA . MET A 1 593 ? 14.619 74.227 -53.940 1.00 55.19 593 MET A CA 1
ATOM 4772 C C . MET A 1 593 ? 15.224 75.431 -54.694 1.00 55.19 593 MET A C 1
ATOM 4774 O O . MET A 1 593 ? 14.661 76.523 -54.694 1.00 55.19 593 MET A O 1
ATOM 4778 N N . ILE A 1 594 ? 16.387 75.247 -55.329 1.00 54.94 594 ILE A N 1
ATOM 4779 C CA . ILE A 1 594 ? 16.972 76.214 -56.276 1.00 54.94 594 ILE A CA 1
ATOM 4780 C C . ILE A 1 594 ? 16.685 75.695 -57.699 1.00 54.94 594 ILE A C 1
ATOM 4782 O O . ILE A 1 594 ? 17.030 74.550 -57.987 1.00 54.94 594 ILE A O 1
ATOM 4786 N N . PRO A 1 595 ? 16.026 76.459 -58.591 1.00 47.56 595 PRO A N 1
ATOM 4787 C CA . PRO A 1 595 ? 15.785 76.015 -59.964 1.00 47.56 595 PRO A CA 1
ATOM 4788 C C . PRO A 1 595 ? 17.081 76.033 -60.793 1.00 47.56 595 PRO A C 1
ATOM 4790 O O . PRO A 1 595 ? 17.713 77.079 -60.931 1.00 47.56 595 PRO A O 1
ATOM 4793 N N . ASP A 1 596 ? 17.444 74.896 -61.393 1.00 42.69 596 ASP A N 1
ATOM 4794 C CA . ASP A 1 596 ? 18.526 74.816 -62.382 1.00 42.69 596 ASP A CA 1
ATOM 4795 C C . ASP A 1 596 ? 18.061 75.405 -63.725 1.00 42.69 596 ASP A C 1
ATOM 4797 O O . ASP A 1 596 ? 17.213 74.835 -64.418 1.00 42.69 596 ASP A O 1
ATOM 4801 N N . PHE A 1 597 ? 18.625 76.549 -64.121 1.00 44.09 597 PHE A N 1
ATOM 4802 C CA . PHE A 1 597 ? 18.437 77.115 -65.458 1.00 44.09 597 PHE A CA 1
ATOM 4803 C C . PHE A 1 597 ? 19.525 76.595 -66.401 1.00 44.09 597 PHE A C 1
ATOM 4805 O O . PHE A 1 597 ? 20.684 76.993 -66.314 1.00 44.09 597 PHE A O 1
ATOM 4812 N N . THR A 1 598 ? 19.149 75.739 -67.348 1.00 41.16 598 THR A N 1
ATOM 4813 C CA . THR A 1 598 ? 20.009 75.358 -68.477 1.00 41.16 598 THR A CA 1
ATOM 4814 C C . THR A 1 598 ? 19.692 76.245 -69.683 1.00 41.16 598 THR A C 1
ATOM 4816 O O . THR A 1 598 ? 18.599 76.190 -70.240 1.00 41.16 598 THR A O 1
ATOM 4819 N N . VAL A 1 599 ? 20.651 77.078 -70.097 1.00 36.88 599 VAL A N 1
ATOM 4820 C CA . VAL A 1 599 ? 20.587 77.884 -71.330 1.00 36.88 599 VAL A CA 1
ATOM 4821 C C . VAL A 1 599 ? 21.571 77.294 -72.338 1.00 36.88 599 VAL A C 1
ATOM 4823 O O . VAL A 1 599 ? 22.769 77.254 -72.076 1.00 36.88 599 VAL A O 1
ATOM 4826 N N . SER A 1 600 ? 21.083 76.847 -73.497 1.00 35.12 600 SER A N 1
ATOM 4827 C CA . SER A 1 600 ? 21.901 76.362 -74.621 1.00 35.12 600 SER A CA 1
ATOM 4828 C C . SER A 1 600 ? 21.478 77.048 -75.932 1.00 35.12 600 SER A C 1
ATOM 4830 O O . SER A 1 600 ? 20.298 77.325 -76.141 1.00 35.12 600 SER A O 1
ATOM 4832 N N . LYS A 1 601 ? 22.448 77.390 -76.799 1.00 28.30 601 LYS A N 1
ATOM 4833 C CA . LYS A 1 601 ? 22.254 78.074 -78.096 1.00 28.30 601 LYS A CA 1
ATOM 4834 C C . LYS A 1 601 ? 22.994 77.342 -79.234 1.00 28.30 601 LYS A C 1
ATOM 4836 O O . LYS A 1 601 ? 24.163 77.013 -79.058 1.00 28.30 601 LYS A O 1
ATOM 4841 N N . ALA A 1 602 ? 22.315 77.291 -80.396 1.00 31.55 602 ALA A N 1
ATOM 4842 C CA . ALA A 1 602 ? 22.696 76.861 -81.768 1.00 31.55 602 ALA A CA 1
ATOM 4843 C C . ALA A 1 602 ? 22.624 75.338 -82.063 1.00 31.55 602 ALA A C 1
ATOM 4845 O O . ALA A 1 602 ? 22.821 74.584 -81.114 1.00 31.55 602 ALA A O 1
ATOM 4846 N N . PRO A 1 603 ? 22.367 74.854 -83.320 1.00 40.91 603 PRO A N 1
ATOM 4847 C CA . PRO A 1 603 ? 22.530 75.489 -84.654 1.00 40.91 603 PRO A CA 1
ATOM 4848 C C . PRO A 1 603 ? 21.364 75.254 -85.676 1.00 40.91 603 PRO A C 1
ATOM 4850 O O . PRO A 1 603 ? 20.392 74.564 -85.389 1.00 40.91 603 PRO A O 1
ATOM 4853 N N . GLN A 1 604 ? 21.411 75.845 -86.884 1.00 39.00 604 GLN A N 1
ATOM 4854 C CA . GLN A 1 604 ? 20.411 75.609 -87.949 1.00 39.00 604 GLN A CA 1
ATOM 4855 C C . GLN A 1 604 ? 20.427 74.144 -88.436 1.00 39.00 604 GLN A C 1
ATOM 4857 O O . GLN A 1 604 ? 21.376 73.733 -89.096 1.00 39.00 604 GLN A O 1
ATOM 4862 N N . GLY A 1 605 ? 19.334 73.411 -88.190 1.00 34.56 605 GLY A N 1
ATOM 4863 C CA . GLY A 1 605 ? 18.965 72.188 -88.917 1.00 34.56 605 GLY A CA 1
ATOM 4864 C C . GLY A 1 605 ? 18.954 70.894 -88.091 1.00 34.56 605 GLY A C 1
ATOM 4865 O O . GLY A 1 605 ? 20.002 70.311 -87.855 1.00 34.56 605 GLY A O 1
ATOM 4866 N N . VAL A 1 606 ? 17.735 70.406 -87.803 1.00 35.56 606 VAL A N 1
ATOM 4867 C CA . VAL A 1 606 ? 17.321 69.102 -87.220 1.00 35.56 606 VAL A CA 1
ATOM 4868 C C . VAL A 1 606 ? 17.262 68.993 -85.680 1.00 35.56 606 VAL A C 1
ATOM 4870 O O . VAL A 1 606 ?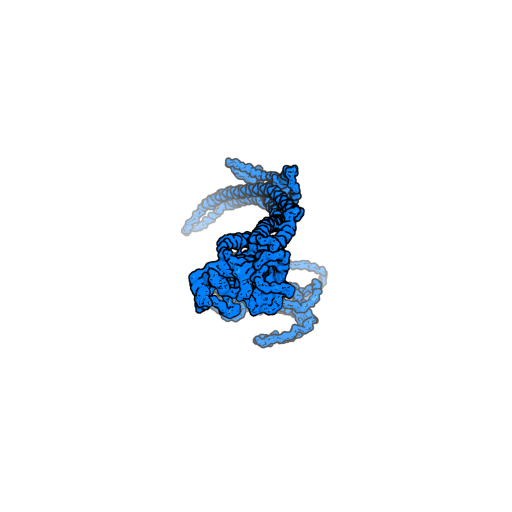 18.269 68.804 -85.012 1.00 35.56 606 VAL A O 1
ATOM 4873 N N . GLY A 1 607 ? 16.019 68.969 -85.160 1.00 34.03 607 GLY A N 1
ATOM 4874 C CA . GLY A 1 607 ? 15.591 68.147 -84.010 1.00 34.03 607 GLY A CA 1
ATOM 4875 C C . GLY A 1 607 ? 15.551 68.808 -82.626 1.00 34.03 607 GLY A C 1
ATOM 4876 O O . GLY A 1 607 ? 16.529 68.778 -81.893 1.00 34.03 607 GLY A O 1
ATOM 4877 N N . GLU A 1 608 ? 14.387 69.336 -82.238 1.00 30.42 608 GLU A N 1
ATOM 4878 C CA . GLU A 1 608 ? 14.103 69.976 -80.945 1.00 30.42 608 GLU A CA 1
ATOM 4879 C C . GLU A 1 608 ? 13.550 68.978 -79.903 1.00 30.42 608 GLU A C 1
ATOM 4881 O O . GLU A 1 608 ? 12.690 68.150 -80.207 1.00 30.42 608 GLU A O 1
ATOM 4886 N N . THR A 1 609 ? 13.966 69.097 -78.637 1.00 32.31 609 THR A N 1
ATOM 4887 C CA . THR A 1 609 ? 13.091 68.787 -77.492 1.00 32.31 609 THR A CA 1
ATOM 4888 C C . THR A 1 609 ? 13.454 69.682 -76.308 1.00 32.31 609 THR A C 1
ATOM 4890 O O . THR A 1 609 ? 14.460 69.482 -75.631 1.00 32.31 609 THR A O 1
ATOM 4893 N N . THR A 1 610 ? 12.622 70.689 -76.049 1.00 32.06 610 THR A N 1
ATOM 4894 C CA . THR A 1 610 ? 12.664 71.533 -74.851 1.00 32.06 610 THR A CA 1
ATOM 4895 C C . THR A 1 610 ? 11.780 70.903 -73.770 1.00 32.06 610 THR A C 1
ATOM 4897 O O . THR A 1 610 ? 10.581 70.704 -73.953 1.00 32.06 610 THR A O 1
ATOM 4900 N N . LYS A 1 611 ? 12.368 70.543 -72.621 1.00 35.59 611 LYS A N 1
ATOM 4901 C CA . LYS A 1 611 ? 11.633 69.998 -71.469 1.00 35.59 611 LYS A CA 1
ATOM 4902 C C . LYS A 1 611 ? 11.432 71.096 -70.425 1.00 35.59 611 LYS A C 1
ATOM 4904 O O . LYS A 1 611 ? 12.339 71.409 -69.662 1.00 35.59 611 LYS A O 1
ATOM 4909 N N . ILE A 1 612 ? 10.222 71.649 -70.361 1.00 39.19 612 ILE A N 1
ATOM 4910 C CA . ILE A 1 612 ? 9.769 72.502 -69.252 1.00 39.19 612 ILE A CA 1
ATOM 4911 C C . ILE A 1 612 ? 9.315 71.568 -68.121 1.00 39.19 612 ILE A C 1
ATOM 4913 O O . ILE A 1 612 ? 8.241 70.968 -68.174 1.00 39.19 612 ILE A O 1
ATOM 4917 N N . SER A 1 613 ? 10.167 71.371 -67.112 1.00 44.72 613 SER A N 1
ATOM 4918 C CA . SER A 1 613 ? 9.925 70.423 -66.018 1.00 44.72 613 SER A CA 1
ATOM 4919 C C . SER A 1 613 ? 9.097 71.034 -64.872 1.00 44.72 613 SER A C 1
ATOM 4921 O O . SER A 1 613 ? 9.586 71.313 -63.786 1.00 44.72 613 SER A O 1
ATOM 4923 N N . GLY A 1 614 ? 7.784 71.177 -65.073 1.00 47.50 614 GLY A N 1
ATOM 4924 C CA . GLY A 1 614 ? 6.840 71.476 -63.976 1.00 47.50 614 GLY A CA 1
ATOM 4925 C C . GLY A 1 614 ? 6.619 70.305 -62.997 1.00 47.50 614 GLY A C 1
ATOM 4926 O O . GLY A 1 614 ? 6.071 70.486 -61.911 1.00 47.50 614 GLY A O 1
ATOM 4927 N N . GLY A 1 615 ? 7.061 69.093 -63.357 1.00 51.28 615 GLY A N 1
ATOM 4928 C CA . GLY A 1 615 ? 6.839 67.872 -62.573 1.00 51.28 615 GLY A CA 1
ATOM 4929 C C . GLY A 1 615 ? 7.687 67.753 -61.302 1.00 51.28 615 GLY A C 1
ATOM 4930 O O . GLY A 1 615 ? 7.228 67.159 -60.332 1.00 51.28 615 GLY A O 1
ATOM 4931 N N . ALA A 1 616 ? 8.891 68.335 -61.263 1.00 51.25 616 ALA A N 1
ATOM 4932 C CA . ALA A 1 616 ? 9.801 68.187 -60.121 1.00 51.25 616 ALA A CA 1
ATOM 4933 C C . ALA A 1 616 ? 9.335 68.975 -58.881 1.00 51.25 616 ALA A C 1
ATOM 4935 O O . ALA A 1 616 ? 9.444 68.478 -57.763 1.00 51.25 616 ALA A O 1
ATOM 4936 N N . ILE A 1 617 ? 8.742 70.160 -59.073 1.00 53.19 617 ILE A N 1
ATOM 4937 C CA . ILE A 1 617 ? 8.219 70.996 -57.978 1.00 53.19 617 ILE A CA 1
ATOM 4938 C C . ILE A 1 617 ? 6.911 70.413 -57.427 1.00 53.19 617 ILE A C 1
ATOM 4940 O O . ILE A 1 617 ? 6.760 70.290 -56.214 1.00 53.19 617 ILE A O 1
ATOM 4944 N N . ALA A 1 618 ? 5.995 69.974 -58.298 1.00 51.03 618 ALA A N 1
ATOM 4945 C CA . ALA A 1 618 ? 4.768 69.296 -57.875 1.00 51.03 618 ALA A CA 1
ATOM 4946 C C . ALA A 1 618 ? 5.065 67.964 -57.158 1.00 51.03 618 ALA A C 1
ATOM 4948 O O . ALA A 1 618 ? 4.434 67.654 -56.149 1.00 51.03 618 ALA A O 1
ATOM 4949 N N . TYR A 1 619 ? 6.073 67.212 -57.619 1.00 56.50 619 TYR A N 1
ATOM 4950 C CA . TYR A 1 619 ? 6.563 66.010 -56.941 1.00 56.50 619 TYR A CA 1
ATOM 4951 C C . TYR A 1 619 ? 7.216 66.326 -55.588 1.00 56.50 619 TYR A C 1
ATOM 4953 O O . TYR A 1 619 ? 6.968 65.610 -54.624 1.00 56.50 619 TYR A O 1
ATOM 4961 N N . ALA A 1 620 ? 8.000 67.404 -55.472 1.00 56.62 620 ALA A N 1
ATOM 4962 C CA . ALA A 1 620 ? 8.614 67.812 -54.206 1.00 56.62 620 ALA A CA 1
ATOM 4963 C C . ALA A 1 620 ? 7.570 68.261 -53.167 1.00 56.62 620 ALA A C 1
ATOM 4965 O O . ALA A 1 620 ? 7.603 67.793 -52.029 1.00 56.62 620 ALA A O 1
ATOM 4966 N N . VAL A 1 621 ? 6.602 69.094 -53.564 1.00 56.41 621 VAL A N 1
ATOM 4967 C CA . VAL A 1 621 ? 5.496 69.544 -52.698 1.00 56.41 621 VAL A CA 1
ATOM 4968 C C . VAL A 1 621 ? 4.576 68.375 -52.333 1.00 56.41 621 VAL A C 1
ATOM 4970 O O . VAL A 1 621 ? 4.229 68.202 -51.164 1.00 56.41 621 VAL A O 1
ATOM 4973 N N . GLY A 1 622 ? 4.245 67.518 -53.303 1.00 59.88 622 GLY A N 1
ATOM 4974 C CA . GLY A 1 622 ? 3.485 66.291 -53.071 1.00 59.88 622 GLY A CA 1
ATOM 4975 C C . GLY A 1 622 ? 4.202 65.337 -52.114 1.00 59.88 622 GLY A C 1
ATOM 4976 O O . GLY A 1 622 ? 3.583 64.819 -51.190 1.00 59.88 622 GLY A O 1
ATOM 4977 N N . LYS A 1 623 ? 5.520 65.155 -52.258 1.00 64.06 623 LYS A N 1
ATOM 4978 C CA . LYS A 1 623 ? 6.332 64.312 -51.370 1.00 64.06 623 LYS A CA 1
ATOM 4979 C C . LYS A 1 623 ? 6.419 64.879 -49.953 1.00 64.06 623 LYS A C 1
ATOM 4981 O O . LYS A 1 623 ? 6.325 64.104 -49.014 1.00 64.06 623 LYS A O 1
ATOM 4986 N N . ILE A 1 624 ? 6.524 66.199 -49.777 1.00 62.72 624 ILE A N 1
ATOM 4987 C CA . ILE A 1 624 ? 6.490 66.841 -48.450 1.00 62.72 624 ILE A CA 1
ATOM 4988 C C . ILE A 1 624 ? 5.133 66.622 -47.765 1.00 62.72 624 ILE A C 1
ATOM 4990 O O . ILE A 1 624 ? 5.088 66.258 -46.589 1.00 62.72 624 ILE A O 1
ATOM 4994 N N . LEU A 1 625 ? 4.027 66.783 -48.498 1.00 61.41 625 LEU A N 1
ATOM 4995 C CA . LEU A 1 625 ? 2.690 66.515 -47.968 1.00 61.41 625 LEU A CA 1
ATOM 4996 C C . LEU A 1 625 ? 2.515 65.030 -47.612 1.00 61.41 625 LEU A C 1
ATOM 4998 O O . LEU A 1 625 ? 1.994 64.716 -46.544 1.00 61.41 625 LEU A O 1
ATOM 5002 N N . MET A 1 626 ? 3.002 64.119 -48.460 1.00 66.19 626 MET A N 1
ATOM 5003 C CA . MET A 1 626 ? 2.974 62.678 -48.192 1.00 66.19 626 MET A CA 1
ATOM 5004 C C . MET A 1 626 ? 3.874 62.279 -47.018 1.00 66.19 626 MET A C 1
ATOM 5006 O O . MET A 1 626 ? 3.473 61.428 -46.230 1.00 66.19 626 MET A O 1
ATOM 5010 N N . ASP A 1 627 ? 5.046 62.894 -46.855 1.00 68.44 627 ASP A N 1
ATOM 5011 C CA . ASP A 1 627 ? 5.940 62.668 -45.713 1.00 68.44 627 ASP A CA 1
ATOM 5012 C C . ASP A 1 627 ? 5.281 63.149 -44.408 1.00 68.44 627 ASP A C 1
ATOM 5014 O O . ASP A 1 627 ? 5.345 62.451 -43.398 1.00 68.44 627 ASP A O 1
ATOM 5018 N N . LYS A 1 628 ? 4.554 64.277 -44.436 1.00 70.06 628 LYS A N 1
ATOM 5019 C CA . LYS A 1 628 ? 3.766 64.759 -43.290 1.00 70.06 628 LYS A CA 1
ATOM 5020 C C . LYS A 1 628 ? 2.577 63.847 -42.971 1.00 70.06 628 LYS A C 1
ATOM 5022 O O . LYS A 1 628 ? 2.364 63.517 -41.808 1.00 70.06 628 LYS A O 1
ATOM 5027 N N . ILE A 1 629 ? 1.829 63.391 -43.979 1.00 74.31 629 ILE A N 1
ATOM 5028 C CA . ILE A 1 629 ? 0.724 62.434 -43.787 1.00 74.31 629 ILE A CA 1
ATOM 5029 C C . ILE A 1 629 ? 1.256 61.107 -43.227 1.00 74.31 629 ILE A C 1
ATOM 5031 O O . ILE A 1 629 ? 0.669 60.558 -42.296 1.00 74.31 629 ILE A O 1
ATOM 5035 N N . ARG A 1 630 ? 2.390 60.607 -43.739 1.00 75.06 630 ARG A N 1
ATOM 5036 C CA . ARG A 1 630 ? 3.067 59.409 -43.213 1.00 75.06 630 ARG A CA 1
ATOM 5037 C C . ARG A 1 630 ? 3.539 59.609 -41.778 1.00 75.06 630 ARG A C 1
ATOM 5039 O O . ARG A 1 630 ? 3.338 58.720 -40.962 1.00 75.06 630 ARG A O 1
ATOM 5046 N N . ALA A 1 631 ? 4.104 60.767 -41.454 1.00 74.50 631 ALA A N 1
ATOM 5047 C CA . ALA A 1 631 ? 4.510 61.106 -40.097 1.00 74.50 631 ALA A CA 1
ATOM 5048 C C . ALA A 1 631 ? 3.327 61.159 -39.121 1.00 74.50 631 ALA A C 1
ATOM 5050 O O . ALA A 1 631 ? 3.400 60.614 -38.021 1.00 74.50 631 ALA A O 1
ATOM 5051 N N . GLU A 1 632 ? 2.216 61.782 -39.517 1.00 77.25 632 GLU A N 1
ATOM 5052 C CA . GLU A 1 632 ? 1.000 61.827 -38.705 1.00 77.25 632 GLU A CA 1
ATOM 5053 C C . GLU A 1 632 ? 0.371 60.437 -38.537 1.00 77.25 632 GLU A C 1
ATOM 5055 O O . GLU A 1 632 ? -0.091 60.106 -37.442 1.00 77.25 632 GLU A O 1
ATOM 5060 N N . ALA A 1 633 ? 0.387 59.608 -39.586 1.00 78.19 633 ALA A N 1
ATOM 5061 C CA . ALA A 1 633 ? -0.048 58.215 -39.524 1.00 78.19 633 ALA A CA 1
ATOM 5062 C C . ALA A 1 633 ? 0.836 57.396 -38.570 1.00 78.19 633 ALA A C 1
ATOM 5064 O O . ALA A 1 633 ? 0.310 56.777 -37.650 1.00 78.19 633 ALA A O 1
ATOM 5065 N N . PHE A 1 634 ? 2.161 57.490 -38.699 1.00 78.69 634 PHE A N 1
ATOM 5066 C CA . PHE A 1 634 ? 3.130 56.824 -37.825 1.00 78.69 634 PHE A CA 1
ATOM 5067 C C . PHE A 1 634 ? 3.001 57.281 -36.364 1.00 78.69 634 PHE A C 1
ATOM 5069 O O . PHE A 1 634 ? 3.013 56.469 -35.444 1.00 78.69 634 PHE A O 1
ATOM 5076 N N . LYS A 1 635 ? 2.776 58.579 -36.121 1.00 78.00 635 LYS A N 1
ATOM 5077 C CA . LYS A 1 635 ? 2.504 59.119 -34.779 1.00 78.00 635 LYS A CA 1
ATOM 5078 C C . LYS A 1 635 ? 1.213 58.551 -34.185 1.00 78.00 635 LYS A C 1
ATOM 5080 O O . LYS A 1 635 ? 1.152 58.320 -32.977 1.00 78.00 635 LYS A O 1
ATOM 5085 N N . LYS A 1 636 ? 0.166 58.354 -34.995 1.00 79.31 636 LYS A N 1
ATOM 5086 C CA . LYS A 1 636 ? -1.084 57.709 -34.557 1.00 79.31 636 LYS A CA 1
ATOM 5087 C C . LYS A 1 636 ? -0.885 56.216 -34.298 1.00 79.31 636 LYS A C 1
ATOM 5089 O O . LYS A 1 636 ? -1.361 55.740 -33.273 1.00 79.31 636 LYS A O 1
ATOM 5094 N N . GLU A 1 637 ? -0.151 55.519 -35.158 1.00 80.12 637 GLU A N 1
ATOM 5095 C CA . GLU A 1 637 ? 0.202 54.105 -35.008 1.00 80.12 637 GLU A CA 1
ATOM 5096 C C . GLU A 1 637 ? 1.018 53.861 -33.734 1.00 80.12 637 GLU A C 1
ATOM 5098 O O . GLU A 1 637 ? 0.612 53.066 -32.895 1.00 80.12 637 GLU A O 1
ATOM 5103 N N . HIS A 1 638 ? 2.085 54.627 -33.495 1.00 78.62 638 HIS A N 1
ATOM 5104 C CA . HIS A 1 638 ? 2.882 54.514 -32.270 1.00 78.62 638 HIS A CA 1
ATOM 5105 C C . HIS A 1 638 ? 2.083 54.821 -31.005 1.00 78.62 638 HIS A C 1
ATOM 5107 O O . HIS A 1 638 ? 2.235 54.135 -29.997 1.00 78.62 638 HIS A O 1
ATOM 5113 N N . LYS A 1 639 ? 1.197 55.823 -31.044 1.00 77.94 639 LYS A N 1
ATOM 5114 C CA . LYS A 1 639 ? 0.281 56.094 -29.927 1.00 77.94 639 LYS A CA 1
ATOM 5115 C C . LYS A 1 639 ? -0.715 54.954 -29.714 1.00 77.94 639 LYS A C 1
ATOM 5117 O O . LYS A 1 639 ? -1.055 54.680 -28.567 1.00 77.94 639 LYS A O 1
ATOM 5122 N N . ALA A 1 640 ? -1.175 54.303 -30.782 1.00 78.38 640 ALA A N 1
ATOM 5123 C CA . ALA A 1 640 ? -2.042 53.133 -30.695 1.00 78.38 640 ALA A CA 1
ATOM 5124 C C . ALA A 1 640 ? -1.294 51.916 -30.126 1.00 78.38 640 ALA A C 1
ATOM 5126 O O . ALA A 1 640 ? -1.837 51.235 -29.265 1.00 78.38 640 ALA A O 1
ATOM 5127 N N . ILE A 1 641 ? -0.038 51.690 -30.528 1.00 80.12 641 ILE A N 1
ATOM 5128 C CA . ILE A 1 641 ? 0.831 50.641 -29.974 1.00 80.12 641 ILE A CA 1
ATOM 5129 C C . ILE A 1 641 ? 1.089 50.893 -28.487 1.00 80.12 641 ILE A C 1
ATOM 5131 O O . ILE A 1 641 ? 0.909 49.982 -27.685 1.00 80.12 641 ILE A O 1
ATOM 5135 N N . ALA A 1 642 ? 1.443 52.124 -28.104 1.00 77.06 642 ALA A N 1
ATOM 5136 C CA . ALA A 1 642 ? 1.643 52.492 -26.705 1.00 77.06 642 ALA A CA 1
ATOM 5137 C C . ALA A 1 642 ? 0.364 52.265 -25.882 1.00 77.06 642 ALA A C 1
ATOM 5139 O O . ALA A 1 642 ? 0.418 51.618 -24.843 1.00 77.06 642 ALA A O 1
ATOM 5140 N N . ALA A 1 643 ? -0.800 52.699 -26.381 1.00 76.12 643 ALA A N 1
ATOM 5141 C CA . ALA A 1 643 ? -2.083 52.451 -25.721 1.00 76.12 643 ALA A CA 1
ATOM 5142 C C . ALA A 1 643 ? -2.422 50.951 -25.628 1.00 76.12 643 ALA A C 1
ATOM 5144 O O . ALA A 1 643 ? -2.919 50.497 -24.601 1.00 76.12 643 ALA A O 1
ATOM 5145 N N . GLY A 1 644 ? -2.124 50.172 -26.672 1.00 80.31 644 GLY A N 1
ATOM 5146 C CA . GLY A 1 644 ? -2.285 48.718 -26.669 1.00 80.31 644 GLY A CA 1
ATOM 5147 C C . GLY A 1 644 ? -1.381 48.033 -25.643 1.00 80.31 644 GLY A C 1
ATOM 5148 O O . GLY A 1 644 ? -1.838 47.150 -24.923 1.00 80.31 644 GLY A O 1
ATOM 5149 N N . LYS A 1 645 ? -0.124 48.476 -25.518 1.00 79.50 645 LYS A N 1
ATOM 5150 C CA . LYS A 1 645 ? 0.832 47.999 -24.508 1.00 79.50 645 LYS A CA 1
ATOM 5151 C C . LYS A 1 645 ? 0.397 48.353 -23.090 1.00 79.50 645 LYS A C 1
ATOM 5153 O O . LYS A 1 645 ? 0.405 47.485 -22.225 1.00 79.50 645 LYS A O 1
ATOM 5158 N N . THR A 1 646 ? -0.056 49.584 -22.859 1.00 76.75 646 THR A N 1
ATOM 5159 C CA . THR A 1 646 ? -0.619 49.991 -21.565 1.00 76.75 646 THR A CA 1
ATOM 5160 C C . THR A 1 646 ? -1.819 49.121 -21.186 1.00 76.75 646 THR A C 1
ATOM 5162 O O . THR A 1 646 ? -1.834 48.569 -20.092 1.00 76.75 646 THR A O 1
ATOM 5165 N N . ALA A 1 647 ? -2.760 48.894 -22.109 1.00 78.25 647 ALA A N 1
ATOM 5166 C CA . ALA A 1 647 ? -3.911 48.025 -21.862 1.00 78.25 647 ALA A CA 1
ATOM 5167 C C . ALA A 1 647 ? -3.512 46.559 -21.588 1.00 78.25 647 ALA A C 1
ATOM 5169 O O . ALA A 1 647 ? -4.142 45.890 -20.773 1.00 78.25 647 ALA A O 1
ATOM 5170 N N . GLN A 1 648 ? -2.458 46.045 -22.236 1.00 82.19 648 GLN A N 1
ATOM 5171 C CA . GLN A 1 648 ? -1.914 44.714 -21.931 1.00 82.19 648 GLN A CA 1
ATOM 5172 C C . GLN A 1 648 ? -1.368 44.636 -20.500 1.00 82.19 648 GLN A C 1
ATOM 5174 O O . GLN A 1 648 ? -1.630 43.655 -19.805 1.00 82.19 648 GLN A O 1
ATOM 5179 N N . TYR A 1 649 ? -0.645 45.662 -20.044 1.00 81.31 649 TYR A N 1
ATOM 5180 C CA . TYR A 1 649 ? -0.128 45.709 -18.675 1.00 81.31 649 TYR A CA 1
ATOM 5181 C C . TYR A 1 649 ? -1.242 45.850 -17.634 1.00 81.31 649 TYR A C 1
ATOM 5183 O O . TYR A 1 649 ? -1.150 45.225 -16.581 1.00 81.31 649 TYR A O 1
ATOM 5191 N N . GLU A 1 650 ? -2.321 46.570 -17.948 1.00 77.94 650 GLU A N 1
ATOM 5192 C CA . GLU A 1 650 ? -3.525 46.630 -17.106 1.00 77.94 650 GLU A CA 1
ATOM 5193 C C . GLU A 1 650 ? -4.218 45.277 -16.985 1.00 77.94 650 GLU A C 1
ATOM 5195 O O . GLU A 1 650 ? -4.515 44.831 -15.883 1.00 77.94 650 GLU A O 1
ATOM 5200 N N . ARG A 1 651 ? -4.442 44.573 -18.100 1.00 81.75 651 ARG A N 1
ATOM 5201 C CA . ARG A 1 651 ? -5.048 43.232 -18.052 1.00 81.75 651 ARG A CA 1
ATOM 5202 C C . ARG A 1 651 ? -4.198 42.252 -17.260 1.00 81.75 651 ARG A C 1
ATOM 5204 O O . ARG A 1 651 ? -4.718 41.490 -16.456 1.00 81.75 651 ARG A O 1
ATOM 5211 N N . ARG A 1 652 ? -2.881 42.317 -17.433 1.00 85.81 652 ARG A N 1
ATOM 5212 C CA . ARG A 1 652 ? -1.959 41.475 -16.675 1.00 85.81 652 ARG A CA 1
ATOM 5213 C C . ARG A 1 652 ? -1.957 41.815 -15.181 1.00 85.81 652 ARG A C 1
ATOM 5215 O O . ARG A 1 652 ? -1.854 40.903 -14.368 1.00 85.81 652 ARG A O 1
ATOM 5222 N N . SER A 1 653 ? -2.058 43.090 -14.800 1.00 83.12 653 SER A N 1
ATOM 5223 C CA . SER A 1 653 ? -2.142 43.461 -13.382 1.00 83.12 653 SER A CA 1
ATOM 5224 C C . SER A 1 653 ? -3.477 43.038 -12.762 1.00 83.12 653 SER A C 1
ATOM 5226 O O . SER A 1 653 ? -3.480 42.561 -11.628 1.00 83.12 653 SER A O 1
ATOM 5228 N N . GLU A 1 654 ? -4.587 43.116 -13.507 1.00 85.06 654 GLU A N 1
ATOM 5229 C CA . GLU A 1 654 ? -5.875 42.518 -13.121 1.00 85.06 654 GLU A CA 1
ATOM 5230 C C . GLU A 1 654 ? -5.743 40.997 -12.909 1.00 85.06 654 GLU A C 1
ATOM 5232 O O . GLU A 1 654 ? -6.239 40.472 -11.910 1.00 85.06 654 GLU A O 1
ATOM 5237 N N . ASP A 1 655 ? -5.022 40.295 -13.790 1.00 89.44 655 ASP A N 1
ATOM 5238 C CA . ASP A 1 655 ? -4.752 38.860 -13.641 1.00 89.44 655 ASP A CA 1
ATOM 5239 C C . ASP A 1 655 ? -3.900 38.561 -12.399 1.00 89.44 655 ASP A C 1
ATOM 5241 O O . ASP A 1 655 ? -4.185 37.611 -11.671 1.00 89.44 655 ASP A O 1
ATOM 5245 N N . TRP A 1 656 ? -2.880 39.373 -12.102 1.00 90.44 656 TRP A N 1
ATOM 5246 C CA . TRP A 1 656 ? -2.089 39.232 -10.873 1.00 90.44 656 TRP A CA 1
ATOM 5247 C C . TRP A 1 656 ? -2.928 39.451 -9.614 1.00 90.44 656 TRP A C 1
ATOM 5249 O O . TRP A 1 656 ? -2.788 38.689 -8.660 1.00 90.44 656 TRP A O 1
ATOM 5259 N N . ILE A 1 657 ? -3.824 40.443 -9.620 1.00 90.38 657 ILE A N 1
ATOM 5260 C CA . ILE A 1 657 ? -4.794 40.677 -8.539 1.00 90.38 657 ILE A CA 1
ATOM 5261 C C . ILE A 1 657 ? -5.682 39.443 -8.354 1.00 90.38 657 ILE A C 1
ATOM 5263 O O . ILE A 1 657 ? -5.838 38.955 -7.235 1.00 90.38 657 ILE A O 1
ATOM 5267 N N . LEU A 1 658 ? -6.215 38.888 -9.445 1.00 91.62 658 LEU A N 1
ATOM 5268 C CA . LEU A 1 658 ? -7.042 37.686 -9.394 1.00 91.62 658 LEU A CA 1
ATOM 5269 C C . LEU A 1 658 ? -6.269 36.488 -8.826 1.00 91.62 658 LEU A C 1
ATOM 5271 O O . LEU A 1 658 ? -6.768 35.815 -7.926 1.00 91.62 658 LEU A O 1
ATOM 5275 N N . GLN A 1 659 ? -5.055 36.226 -9.317 1.00 94.06 659 GLN A N 1
ATOM 5276 C CA . GLN A 1 659 ? -4.234 35.109 -8.838 1.00 94.06 659 GLN A CA 1
ATOM 5277 C C . GLN A 1 659 ? -3.810 35.288 -7.376 1.00 94.06 659 GLN A C 1
ATOM 5279 O O . GLN A 1 659 ? -3.842 34.322 -6.614 1.00 94.06 659 GLN A O 1
ATOM 5284 N N . SER A 1 660 ? -3.490 36.517 -6.959 1.00 93.62 660 SER A N 1
ATOM 5285 C CA . SER A 1 660 ? -3.236 36.851 -5.553 1.00 93.62 660 SER A CA 1
ATOM 5286 C C . SER A 1 660 ? -4.456 36.537 -4.682 1.00 93.62 660 SER A C 1
ATOM 5288 O O . SER A 1 660 ? -4.339 35.827 -3.686 1.00 93.62 660 SER A O 1
ATOM 5290 N N . ASN A 1 661 ? -5.651 36.965 -5.100 1.00 94.31 661 ASN A N 1
ATOM 5291 C CA . ASN A 1 661 ? -6.895 36.731 -4.362 1.00 94.31 661 ASN A CA 1
ATOM 5292 C C . ASN A 1 661 ? -7.278 35.245 -4.297 1.00 94.31 661 ASN A C 1
ATOM 5294 O O . ASN A 1 661 ? -7.741 34.764 -3.259 1.00 94.31 661 ASN A O 1
ATOM 5298 N N . LEU A 1 662 ? -7.056 34.491 -5.377 1.00 94.88 662 LEU A N 1
ATOM 5299 C CA . LEU A 1 662 ? -7.236 33.039 -5.383 1.00 94.88 662 LEU A CA 1
ATOM 5300 C C . LEU A 1 662 ? -6.255 32.357 -4.424 1.00 94.88 662 LEU A C 1
ATOM 5302 O O . LEU A 1 662 ? -6.661 31.477 -3.667 1.00 94.88 662 LEU A O 1
ATOM 5306 N N . ALA A 1 663 ? -4.988 32.776 -4.410 1.00 93.81 663 ALA A N 1
ATOM 5307 C CA . ALA A 1 663 ? -3.991 32.246 -3.484 1.00 93.81 663 ALA A CA 1
ATOM 5308 C C . ALA A 1 663 ? -4.322 32.593 -2.020 1.00 93.81 663 ALA A C 1
ATOM 5310 O O . ALA A 1 663 ? -4.237 31.721 -1.158 1.00 93.81 663 ALA A O 1
ATOM 5311 N N . ALA A 1 664 ? -4.786 33.815 -1.742 1.00 93.38 664 ALA A N 1
ATOM 5312 C CA . ALA A 1 664 ? -5.268 34.227 -0.422 1.00 93.38 664 ALA A CA 1
ATOM 5313 C C . ALA A 1 664 ? -6.468 33.384 0.037 1.00 93.38 664 ALA A C 1
ATOM 5315 O O . ALA A 1 664 ? -6.504 32.902 1.166 1.00 93.38 664 ALA A O 1
ATOM 5316 N N . THR A 1 665 ? -7.427 33.136 -0.857 1.00 93.31 665 THR A N 1
ATOM 5317 C CA . THR A 1 665 ? -8.591 32.291 -0.555 1.00 93.31 665 THR A CA 1
ATOM 5318 C C . THR A 1 665 ? -8.173 30.843 -0.286 1.00 93.31 665 THR A C 1
ATOM 5320 O O . THR A 1 665 ? -8.648 30.243 0.674 1.00 93.31 665 THR A O 1
ATOM 5323 N N . ARG A 1 666 ? -7.230 30.296 -1.066 1.00 93.44 666 ARG A N 1
ATOM 5324 C CA . ARG A 1 666 ? -6.653 28.960 -0.824 1.00 93.44 666 ARG A CA 1
ATOM 5325 C C . ARG A 1 666 ? -5.938 28.868 0.521 1.00 93.44 666 ARG A C 1
ATOM 5327 O O . ARG A 1 666 ? -6.045 27.849 1.190 1.00 93.44 666 ARG A O 1
ATOM 5334 N N . LEU A 1 667 ? -5.228 29.916 0.940 1.00 92.88 667 LEU A N 1
ATOM 5335 C CA . LEU A 1 667 ? -4.606 29.964 2.267 1.00 92.88 667 LEU A CA 1
ATOM 5336 C C . LEU A 1 667 ? -5.649 29.876 3.386 1.00 92.88 667 LEU A C 1
ATOM 5338 O O . LEU A 1 667 ? -5.450 29.114 4.331 1.00 92.88 667 LEU A O 1
ATOM 5342 N N . MET A 1 668 ? -6.765 30.603 3.259 1.00 92.31 668 MET A N 1
ATOM 5343 C CA . MET A 1 668 ? -7.883 30.515 4.207 1.00 92.31 668 MET A CA 1
ATOM 5344 C C . MET A 1 668 ? -8.545 29.128 4.184 1.00 92.31 668 MET A C 1
ATOM 5346 O O . MET A 1 668 ? -8.898 28.593 5.234 1.00 92.31 668 MET A O 1
ATOM 5350 N N . GLU A 1 669 ? -8.704 28.527 3.001 1.00 93.88 669 GLU A N 1
ATOM 5351 C CA . GLU A 1 669 ? -9.256 27.178 2.836 1.00 93.88 669 GLU A CA 1
ATOM 5352 C C . GLU A 1 669 ? -8.374 26.124 3.514 1.00 93.88 669 GLU A C 1
ATOM 5354 O O . GLU A 1 669 ? -8.868 25.361 4.345 1.00 93.88 669 GLU A O 1
ATOM 5359 N N . PHE A 1 670 ? -7.067 26.120 3.228 1.00 93.94 670 PHE A N 1
ATOM 5360 C CA . PHE A 1 670 ? -6.118 25.224 3.888 1.00 93.94 670 PHE A CA 1
ATOM 5361 C C . PHE A 1 670 ? -6.076 25.454 5.395 1.00 93.94 670 PHE A C 1
ATOM 5363 O O . PHE A 1 670 ? -6.012 24.488 6.145 1.00 93.94 670 PHE A O 1
ATOM 5370 N N . GLY A 1 671 ? -6.189 26.705 5.848 1.00 92.19 671 GLY A N 1
ATOM 5371 C CA . GLY A 1 671 ? -6.356 27.037 7.260 1.00 92.19 671 GLY A CA 1
ATOM 5372 C C . GLY A 1 671 ? -7.516 26.285 7.916 1.00 92.19 671 GLY A C 1
ATOM 5373 O O . GLY A 1 671 ? -7.328 25.592 8.912 1.00 92.19 671 GLY A O 1
ATOM 5374 N N . ARG A 1 672 ? -8.708 26.330 7.311 1.00 92.44 672 ARG A N 1
ATOM 5375 C CA . ARG A 1 672 ? -9.893 25.602 7.806 1.00 92.44 672 ARG A CA 1
ATOM 5376 C C . ARG A 1 672 ? -9.746 24.082 7.707 1.00 92.44 672 ARG A C 1
ATOM 5378 O O . ARG A 1 672 ? -10.195 23.370 8.602 1.00 92.44 672 ARG A O 1
ATOM 5385 N N . GLN A 1 673 ? -9.114 23.574 6.647 1.00 94.50 673 GLN A N 1
ATOM 5386 C CA . GLN A 1 673 ? -8.834 22.140 6.502 1.00 94.50 673 GLN A CA 1
ATOM 5387 C C . GLN A 1 673 ? -7.857 21.638 7.574 1.00 94.50 673 GLN A C 1
ATOM 5389 O O . GLN A 1 673 ? -8.047 20.539 8.089 1.00 94.50 673 GLN A O 1
ATOM 5394 N N . ILE A 1 674 ? -6.856 22.441 7.950 1.00 92.94 674 ILE A N 1
ATOM 5395 C CA . ILE A 1 674 ? -5.931 22.125 9.047 1.00 92.94 674 ILE A CA 1
ATOM 5396 C C . ILE A 1 674 ? -6.693 22.023 10.371 1.00 92.94 674 ILE A C 1
ATOM 5398 O O . ILE A 1 674 ? -6.498 21.047 11.086 1.00 92.94 674 ILE A O 1
ATOM 5402 N N . ILE A 1 675 ? -7.615 22.950 10.661 1.00 91.50 675 ILE A N 1
ATOM 5403 C CA . ILE A 1 675 ? -8.470 22.872 11.862 1.00 91.50 675 ILE A CA 1
ATOM 5404 C C . ILE A 1 675 ? -9.269 21.561 11.872 1.00 91.50 675 ILE A C 1
ATOM 5406 O O . ILE A 1 675 ? -9.253 20.832 12.861 1.00 91.50 675 ILE A O 1
ATOM 5410 N N . ALA A 1 676 ? -9.918 21.212 10.757 1.00 92.69 676 ALA A N 1
ATOM 5411 C CA . ALA A 1 676 ? -10.662 19.957 10.648 1.00 92.69 676 ALA A CA 1
ATOM 5412 C C . ALA A 1 676 ? -9.761 18.716 10.822 1.00 92.69 676 ALA A C 1
ATOM 5414 O O . ALA A 1 676 ? -10.169 17.739 11.450 1.00 92.69 676 ALA A O 1
ATOM 5415 N N . SER A 1 677 ? -8.533 18.759 10.296 1.00 93.12 677 SER A N 1
ATOM 5416 C CA . SER A 1 677 ? -7.535 17.692 10.443 1.00 93.12 677 SER A CA 1
ATOM 5417 C C . SER A 1 677 ? -7.066 17.538 11.892 1.00 93.12 677 SER A C 1
ATOM 5419 O O . SER A 1 677 ? -6.984 16.417 12.384 1.00 93.12 677 SER A O 1
ATOM 5421 N N . LEU A 1 678 ? -6.831 18.646 12.601 1.00 91.88 678 LEU A N 1
ATOM 5422 C CA . LEU A 1 678 ? -6.454 18.649 14.018 1.00 91.88 678 LEU A CA 1
ATOM 5423 C C . LEU A 1 678 ? -7.568 18.083 14.907 1.00 91.88 678 LEU A C 1
ATOM 5425 O O . LEU A 1 678 ? -7.297 17.264 15.780 1.00 91.88 678 LEU A O 1
ATOM 5429 N N . ILE A 1 679 ? -8.828 18.442 14.646 1.00 90.69 679 ILE A N 1
ATOM 5430 C CA . ILE A 1 679 ? -9.976 17.844 15.347 1.00 90.69 679 ILE A CA 1
ATOM 5431 C C . ILE A 1 679 ? -10.040 16.338 15.065 1.00 90.69 679 ILE A C 1
ATOM 5433 O O . ILE A 1 679 ? -10.243 15.540 15.979 1.00 90.69 679 ILE A O 1
ATOM 5437 N N . ARG A 1 680 ? -9.827 15.921 13.811 1.00 92.00 680 ARG A N 1
ATOM 5438 C CA . ARG A 1 680 ? -9.799 14.500 13.443 1.00 92.00 680 ARG A CA 1
ATOM 5439 C C . ARG A 1 680 ? -8.675 13.740 14.147 1.00 92.00 680 ARG A C 1
ATOM 5441 O O . ARG A 1 680 ? -8.906 12.616 14.578 1.00 92.00 680 ARG A O 1
ATOM 5448 N N . GLU A 1 681 ? -7.495 14.338 14.284 1.00 92.44 681 GLU A N 1
ATOM 5449 C CA . GLU A 1 681 ? -6.384 13.770 15.053 1.00 92.44 681 GLU A CA 1
ATOM 5450 C C . GLU A 1 681 ? -6.811 13.480 16.501 1.00 92.44 681 GLU A C 1
ATOM 5452 O O . GLU A 1 681 ? -6.582 12.373 16.985 1.00 92.44 681 GLU A O 1
ATOM 5457 N N . GLN A 1 682 ? -7.518 14.413 17.153 1.00 90.56 682 GLN A N 1
ATOM 5458 C CA . GLN A 1 682 ? -8.047 14.206 18.508 1.00 90.56 682 GLN A CA 1
ATOM 5459 C C . GLN A 1 682 ? -9.130 13.121 18.561 1.00 90.56 682 GLN A C 1
ATOM 5461 O O . GLN A 1 682 ? -9.114 12.299 19.473 1.00 90.56 682 GLN A O 1
ATOM 5466 N N . ILE A 1 683 ? -10.033 13.064 17.575 1.00 91.56 683 ILE A N 1
ATOM 5467 C CA . ILE A 1 683 ? -11.060 12.011 17.490 1.00 91.56 683 ILE A CA 1
ATOM 5468 C C . ILE A 1 683 ? -10.403 10.631 17.412 1.00 91.56 683 ILE A C 1
ATOM 5470 O O . ILE A 1 683 ? -10.723 9.755 18.209 1.00 91.56 683 ILE A O 1
ATOM 5474 N N . VAL A 1 684 ? -9.451 10.441 16.493 1.00 94.12 684 VAL A N 1
ATOM 5475 C CA . VAL A 1 684 ? -8.788 9.140 16.306 1.00 94.12 684 VAL A CA 1
ATOM 5476 C C . VAL A 1 684 ? -7.926 8.784 17.521 1.00 94.12 684 VAL A C 1
ATOM 5478 O O . VAL A 1 684 ? -7.901 7.629 17.946 1.00 94.12 684 VAL A O 1
ATOM 5481 N N . ARG A 1 685 ? -7.279 9.772 18.150 1.00 93.12 685 ARG A N 1
ATOM 5482 C CA . ARG A 1 685 ? -6.568 9.574 19.418 1.00 93.12 685 ARG A CA 1
ATOM 5483 C C . ARG A 1 685 ? -7.515 9.138 20.542 1.00 93.12 685 ARG A C 1
ATOM 5485 O O . ARG A 1 685 ? -7.179 8.249 21.321 1.00 93.12 685 ARG A O 1
ATOM 5492 N N . HIS A 1 686 ? -8.703 9.729 20.624 1.00 91.75 686 HIS A N 1
ATOM 5493 C CA . HIS A 1 686 ? -9.711 9.332 21.601 1.00 91.75 686 HIS A CA 1
ATOM 5494 C C . HIS A 1 686 ? -10.262 7.926 21.314 1.00 91.75 686 HIS A C 1
ATOM 5496 O O . HIS A 1 686 ? -10.396 7.132 22.241 1.00 91.75 686 HIS A O 1
ATOM 5502 N N . GLU A 1 687 ? -10.499 7.567 20.048 1.00 93.56 687 GLU A N 1
ATOM 5503 C CA . GLU A 1 687 ? -10.867 6.199 19.650 1.00 93.56 687 GLU A CA 1
ATOM 5504 C C . GLU A 1 687 ? -9.798 5.175 20.056 1.00 93.56 687 GLU A C 1
ATOM 5506 O O . GLU A 1 687 ? -10.135 4.104 20.563 1.00 93.56 687 GLU A O 1
ATOM 5511 N N . TYR A 1 688 ? -8.516 5.511 19.891 1.00 95.25 688 TYR A N 1
ATOM 5512 C CA . TYR A 1 688 ? -7.404 4.689 20.371 1.00 95.25 688 TYR A CA 1
ATOM 5513 C C . TYR A 1 688 ? -7.469 4.483 21.895 1.00 95.25 688 TYR A C 1
ATOM 5515 O O . TYR A 1 688 ? -7.409 3.345 22.361 1.00 95.25 688 TYR A O 1
ATOM 5523 N N . ASN A 1 689 ? -7.686 5.550 22.671 1.00 94.12 689 ASN A N 1
ATOM 5524 C CA . ASN A 1 689 ? -7.824 5.461 24.131 1.00 94.12 689 ASN A CA 1
ATOM 5525 C C . ASN A 1 689 ? -9.061 4.645 24.558 1.00 94.12 689 ASN A C 1
ATOM 5527 O O . ASN A 1 689 ? -8.986 3.857 25.502 1.00 94.12 689 ASN A O 1
ATOM 5531 N N . ILE A 1 690 ? -10.196 4.789 23.861 1.00 94.38 690 ILE A N 1
ATOM 5532 C CA . ILE A 1 690 ? -11.394 3.964 24.086 1.00 94.38 690 ILE A CA 1
ATOM 5533 C C . ILE A 1 690 ? -11.065 2.490 23.848 1.00 94.38 690 ILE A C 1
ATOM 5535 O O . ILE A 1 690 ? -11.443 1.641 24.653 1.00 94.38 690 ILE A O 1
ATOM 5539 N N . HIS A 1 691 ? -10.350 2.172 22.768 1.00 95.25 691 HIS A N 1
ATOM 5540 C CA . HIS A 1 691 ? -9.945 0.801 22.477 1.00 95.25 691 HIS A CA 1
ATOM 5541 C C . HIS A 1 691 ? -9.004 0.230 23.546 1.00 95.25 691 HIS A C 1
ATOM 5543 O O . HIS A 1 691 ? -9.188 -0.922 23.935 1.00 95.25 691 HIS A O 1
ATOM 5549 N N . GLN A 1 692 ? -8.074 1.025 24.088 1.00 96.19 692 GLN A N 1
ATOM 5550 C CA . GLN A 1 692 ? -7.273 0.611 25.248 1.00 96.19 692 GLN A CA 1
ATOM 5551 C C . GLN A 1 692 ? -8.159 0.284 26.457 1.00 96.19 692 GLN A C 1
ATOM 5553 O O . GLN A 1 692 ? -8.023 -0.784 27.046 1.00 96.19 692 GLN A O 1
ATOM 5558 N N . LYS A 1 693 ? -9.133 1.145 26.778 1.00 96.19 693 LYS A N 1
ATOM 5559 C CA . LYS A 1 693 ? -10.080 0.897 27.878 1.00 96.19 693 LYS A CA 1
ATOM 5560 C C . LYS A 1 693 ? -10.936 -0.350 27.659 1.00 96.19 693 LYS A C 1
ATOM 5562 O O . LYS A 1 693 ? -11.235 -1.059 28.613 1.00 96.19 693 LYS A O 1
ATOM 5567 N N . GLN A 1 694 ? -11.317 -0.647 26.419 1.00 95.06 694 GLN A N 1
ATOM 5568 C CA . GLN A 1 694 ? -12.027 -1.885 26.088 1.00 95.06 694 GLN A CA 1
ATOM 5569 C C . GLN A 1 694 ? -11.154 -3.127 26.289 1.00 95.06 694 GLN A C 1
ATOM 5571 O O . GLN A 1 694 ? -11.680 -4.159 26.700 1.00 95.06 694 GLN A O 1
ATOM 5576 N N . ILE A 1 695 ? -9.850 -3.050 25.999 1.00 96.12 695 ILE A N 1
ATOM 5577 C CA . ILE A 1 695 ? -8.902 -4.136 26.294 1.00 96.12 695 ILE A CA 1
ATOM 5578 C C . ILE A 1 695 ? -8.828 -4.349 27.804 1.00 96.12 695 ILE A C 1
ATOM 5580 O O . ILE A 1 695 ? -9.086 -5.464 28.241 1.00 96.12 695 ILE A O 1
ATOM 5584 N N . GLU A 1 696 ? -8.622 -3.287 28.590 1.00 96.44 696 GLU A N 1
ATOM 5585 C CA . GLU A 1 696 ? -8.603 -3.365 30.061 1.00 96.44 696 GLU A CA 1
ATOM 5586 C C . GLU A 1 696 ? -9.883 -4.030 30.610 1.00 96.44 696 GLU A C 1
ATOM 5588 O O . GLU A 1 696 ? -9.817 -4.984 31.378 1.00 96.44 696 GLU A O 1
ATOM 5593 N N . GLN A 1 697 ? -11.068 -3.612 30.147 1.00 96.06 697 GLN A N 1
ATOM 5594 C CA . GLN A 1 697 ? -12.341 -4.241 30.538 1.00 96.06 697 GLN A CA 1
ATOM 5595 C C . GLN A 1 697 ? -12.437 -5.716 30.118 1.00 96.06 697 GLN A C 1
ATOM 5597 O O . GLN A 1 697 ? -13.074 -6.523 30.793 1.00 96.06 697 GLN A O 1
ATOM 5602 N N . SER A 1 698 ? -11.830 -6.087 28.990 1.00 95.19 698 SER A N 1
ATOM 5603 C CA . SER A 1 698 ? -11.805 -7.477 28.520 1.00 95.19 698 SER A CA 1
ATOM 5604 C C . SER A 1 698 ? -10.894 -8.343 29.381 1.00 95.19 698 SER A C 1
ATOM 5606 O O . SER A 1 698 ? -11.235 -9.489 29.662 1.00 95.19 698 SER A O 1
ATOM 5608 N N . GLU A 1 699 ? -9.762 -7.797 29.814 1.00 95.31 699 GLU A N 1
ATOM 5609 C CA . GLU A 1 699 ? -8.855 -8.449 30.757 1.00 95.31 699 GLU A CA 1
ATOM 5610 C C . GLU A 1 699 ? -9.523 -8.629 32.128 1.00 95.31 699 GLU A C 1
ATOM 5612 O O . GLU A 1 699 ? -9.413 -9.698 32.722 1.00 95.31 699 GLU A O 1
ATOM 5617 N N . GLU A 1 700 ? -10.302 -7.649 32.600 1.00 95.94 700 GLU A N 1
ATOM 5618 C CA . GLU A 1 700 ? -11.096 -7.788 33.831 1.00 95.94 700 GLU A CA 1
ATOM 5619 C C . GLU A 1 700 ? -12.141 -8.915 33.732 1.00 95.94 700 GLU A C 1
ATOM 5621 O O . GLU A 1 700 ? -12.330 -9.679 34.682 1.00 95.94 700 GLU A O 1
ATOM 5626 N N . ILE A 1 701 ? -12.809 -9.055 32.580 1.00 94.62 701 ILE A N 1
ATOM 5627 C CA . ILE A 1 701 ? -13.748 -10.161 32.331 1.00 94.62 701 ILE A CA 1
ATOM 5628 C C . ILE A 1 701 ? -13.010 -11.506 32.312 1.00 94.62 701 ILE A C 1
ATOM 5630 O O . ILE A 1 701 ? -13.512 -12.479 32.874 1.00 94.62 701 ILE A O 1
ATOM 5634 N N . ASP A 1 702 ? -11.833 -11.573 31.687 1.00 95.19 702 ASP A N 1
ATOM 5635 C CA . ASP A 1 702 ? -11.015 -12.789 31.646 1.00 95.19 702 ASP A CA 1
ATOM 5636 C C . ASP A 1 702 ? -10.556 -13.218 33.045 1.00 95.19 702 ASP A C 1
ATOM 5638 O O . ASP A 1 702 ? -10.719 -14.382 33.421 1.00 95.19 702 ASP A O 1
ATOM 5642 N N . ALA A 1 703 ? -10.098 -12.262 33.859 1.00 94.38 703 ALA A N 1
ATOM 5643 C CA . ALA A 1 703 ? -9.761 -12.490 35.260 1.00 94.38 703 ALA A CA 1
ATOM 5644 C C . ALA A 1 703 ? -10.973 -13.013 36.049 1.00 94.38 703 ALA A C 1
ATOM 5646 O O . ALA A 1 703 ? -10.878 -14.021 36.746 1.00 94.38 703 ALA A O 1
ATOM 5647 N N . PHE A 1 704 ? -12.153 -12.408 35.867 1.00 95.12 704 PHE A N 1
ATOM 5648 C CA . PHE A 1 704 ? -13.384 -12.888 36.498 1.00 95.12 704 PHE A CA 1
ATOM 5649 C C . PHE A 1 704 ? -13.754 -14.326 36.085 1.00 95.12 704 PHE A C 1
ATOM 5651 O O . PHE A 1 704 ? -14.218 -15.105 36.923 1.00 95.12 704 PHE A O 1
ATOM 5658 N N . LEU A 1 705 ? -13.568 -14.700 34.813 1.00 93.31 705 LEU A N 1
ATOM 5659 C CA . LEU A 1 705 ? -13.853 -16.059 34.335 1.00 93.31 705 LEU A CA 1
ATOM 5660 C C . LEU A 1 705 ? -12.915 -17.111 34.942 1.00 93.31 705 LEU A C 1
ATOM 5662 O O . LEU A 1 705 ? -13.359 -18.244 35.146 1.00 93.31 705 LEU A O 1
ATOM 5666 N N . HIS A 1 706 ? -11.673 -16.741 35.259 1.00 91.56 706 HIS A N 1
ATOM 5667 C CA . HIS A 1 706 ? -10.730 -17.600 35.979 1.00 91.56 706 HIS A CA 1
ATOM 5668 C C . HIS A 1 706 ? -11.052 -17.684 37.480 1.00 91.56 706 HIS A C 1
ATOM 5670 O O . HIS A 1 706 ? -11.080 -18.782 38.042 1.00 91.56 706 HIS A O 1
ATOM 5676 N N . ASP A 1 707 ? -11.354 -16.545 38.111 1.00 93.19 707 ASP A N 1
ATOM 5677 C CA . ASP A 1 707 ? -11.511 -16.427 39.567 1.00 93.19 707 ASP A CA 1
ATOM 5678 C C . ASP A 1 707 ? -12.873 -16.903 40.095 1.00 93.19 707 ASP A C 1
ATOM 5680 O O . ASP A 1 707 ? -13.023 -17.201 41.287 1.00 93.19 707 ASP A O 1
ATOM 5684 N N . LYS A 1 708 ? -13.907 -16.962 39.248 1.00 94.31 708 LYS A N 1
ATOM 5685 C CA . LYS A 1 708 ? -15.235 -17.409 39.688 1.00 94.31 708 LYS A CA 1
ATOM 5686 C C . LYS A 1 708 ? -15.194 -18.850 40.208 1.00 94.31 708 LYS A C 1
ATOM 5688 O O . LYS A 1 708 ? -14.528 -19.721 39.667 1.00 94.31 708 LYS A O 1
ATOM 5693 N N . PHE A 1 709 ? -16.032 -19.148 41.201 1.00 92.44 709 PHE A N 1
ATOM 5694 C CA . PHE A 1 709 ? -16.108 -20.496 41.781 1.00 92.44 709 PHE A CA 1
ATOM 5695 C C . PHE A 1 709 ? -16.532 -21.581 40.772 1.00 92.44 709 PHE A C 1
ATOM 5697 O O . PHE A 1 709 ? -16.062 -22.710 40.832 1.00 92.44 709 PHE A O 1
ATOM 5704 N N . THR A 1 710 ? -17.435 -21.253 39.841 1.00 93.00 710 THR A N 1
ATOM 5705 C CA . THR A 1 710 ? -17.920 -22.183 38.802 1.00 93.00 710 THR A CA 1
ATOM 5706 C C . THR A 1 710 ? -17.050 -22.120 37.543 1.00 93.00 710 THR A C 1
ATOM 5708 O O . THR A 1 710 ? -17.543 -21.849 36.450 1.00 93.00 710 THR A O 1
ATOM 5711 N N . ASN A 1 711 ? -15.743 -22.312 37.713 1.00 92.12 711 ASN A N 1
ATOM 5712 C CA . ASN A 1 711 ? -14.748 -22.274 36.640 1.00 92.12 711 ASN A CA 1
ATOM 5713 C C . ASN A 1 711 ? -14.546 -23.648 35.966 1.00 92.12 711 ASN A C 1
ATOM 5715 O O . ASN A 1 711 ? -15.172 -24.650 36.330 1.00 92.12 711 ASN A O 1
ATOM 5719 N N . GLU A 1 712 ? -13.671 -23.697 34.955 1.00 92.88 712 GLU A N 1
ATOM 5720 C CA . GLU A 1 712 ? -13.322 -24.943 34.260 1.00 92.88 712 GLU A CA 1
ATOM 5721 C C . GLU A 1 712 ? -12.748 -25.992 35.227 1.00 92.88 712 GLU A C 1
ATOM 5723 O O . GLU A 1 712 ? -13.091 -27.172 35.128 1.00 92.88 712 GLU A O 1
ATOM 5728 N N . GLU A 1 713 ? -11.919 -25.570 36.186 1.00 91.88 713 GLU A N 1
ATOM 5729 C CA . GLU A 1 713 ? -11.247 -26.465 37.132 1.00 91.88 713 GLU A CA 1
ATOM 5730 C C . GLU A 1 713 ? -12.243 -27.253 37.989 1.00 91.88 713 GLU A C 1
ATOM 5732 O O . GLU A 1 713 ? -12.114 -28.475 38.118 1.00 91.88 713 GLU A O 1
ATOM 5737 N N . LEU A 1 714 ? -13.284 -26.588 38.511 1.00 93.38 714 LEU A N 1
ATOM 5738 C CA . LEU A 1 714 ? -14.341 -27.240 39.284 1.00 93.38 714 LEU A CA 1
ATOM 5739 C C . LEU A 1 714 ? -15.033 -28.335 38.462 1.00 93.38 714 LEU A C 1
ATOM 5741 O O . LEU A 1 714 ? -15.184 -29.466 38.932 1.00 93.38 714 LEU A O 1
ATOM 5745 N N . TYR A 1 715 ? -15.454 -28.024 37.233 1.00 94.12 715 TYR A N 1
ATOM 5746 C CA . TYR A 1 715 ? -16.137 -29.003 36.384 1.00 94.12 715 TYR A CA 1
ATOM 5747 C C . TYR A 1 715 ? -15.195 -30.102 35.878 1.00 94.12 715 TYR A C 1
ATOM 5749 O O . TYR A 1 715 ? -15.632 -31.240 35.709 1.00 94.12 715 TYR A O 1
ATOM 5757 N N . GLY A 1 716 ? -13.907 -29.803 35.690 1.00 92.31 716 GLY A N 1
ATOM 5758 C CA . GLY A 1 716 ? -12.866 -30.787 35.400 1.00 92.31 716 GLY A CA 1
ATOM 5759 C C . GLY A 1 716 ? -12.689 -31.794 36.537 1.00 92.31 716 GLY A C 1
ATOM 5760 O O . GLY A 1 716 ? -12.669 -33.003 36.290 1.00 92.31 716 GLY A O 1
ATOM 5761 N N . TRP A 1 717 ? -12.650 -31.317 37.784 1.00 92.75 717 TRP A N 1
ATOM 5762 C CA . TRP A 1 717 ? -12.636 -32.176 38.968 1.00 92.75 717 TRP A CA 1
ATOM 5763 C C . TRP A 1 717 ? -13.916 -33.020 39.076 1.00 92.75 717 TRP A C 1
ATOM 5765 O O . TRP A 1 717 ? -13.833 -34.246 39.185 1.00 92.75 717 TRP A O 1
ATOM 5775 N N . MET A 1 718 ? -15.098 -32.398 38.953 1.00 91.56 718 MET A N 1
ATOM 5776 C CA . MET A 1 718 ? -16.384 -33.109 38.993 1.00 91.56 718 MET A CA 1
ATOM 5777 C C . MET A 1 718 ? -16.483 -34.188 37.909 1.00 91.56 718 MET A C 1
ATOM 5779 O O . MET A 1 718 ? -16.971 -35.284 38.179 1.00 91.56 718 MET A O 1
ATOM 5783 N N . GLN A 1 719 ? -16.016 -33.903 36.689 1.00 92.31 719 GLN A N 1
ATOM 5784 C CA . GLN A 1 719 ? -15.988 -34.875 35.597 1.00 92.31 719 GLN A CA 1
ATOM 5785 C C . GLN A 1 719 ? -15.145 -36.101 35.973 1.00 92.31 719 GLN A C 1
ATOM 5787 O O . GLN A 1 719 ? -15.559 -37.227 35.695 1.00 92.31 719 GLN A O 1
ATOM 5792 N N . GLY A 1 720 ? -13.969 -35.894 36.574 1.00 88.75 720 GLY A N 1
ATOM 5793 C CA . GLY A 1 720 ? -13.078 -36.978 36.991 1.00 88.75 720 GLY A CA 1
ATOM 5794 C C . GLY A 1 720 ? -13.736 -37.905 38.013 1.00 88.75 720 GLY A C 1
ATOM 5795 O O . GLY A 1 720 ? -13.794 -39.118 37.799 1.00 88.75 720 GLY A O 1
ATOM 5796 N N . GLU A 1 721 ? -14.297 -37.328 39.077 1.00 89.81 721 GLU A N 1
ATOM 5797 C CA . GLU A 1 721 ? -14.974 -38.090 40.133 1.00 89.81 721 GLU A CA 1
ATOM 5798 C C . GLU A 1 721 ? -16.234 -38.806 39.619 1.00 89.81 721 GLU A C 1
ATOM 5800 O O . GLU A 1 721 ? -16.400 -40.010 39.830 1.00 89.81 721 GLU A O 1
ATOM 5805 N N . LEU A 1 722 ? -17.096 -38.110 38.866 1.00 91.31 722 LEU A N 1
ATOM 5806 C CA . LEU A 1 722 ? -18.317 -38.705 38.310 1.00 91.31 722 LEU A CA 1
ATOM 5807 C C . LEU A 1 722 ? -18.013 -39.816 37.299 1.00 91.31 722 LEU A C 1
ATOM 5809 O O . LEU A 1 722 ? -18.701 -40.834 37.297 1.00 91.31 722 LEU A O 1
ATOM 5813 N N . SER A 1 723 ? -16.977 -39.668 36.467 1.00 90.06 723 SER A N 1
ATOM 5814 C CA . SER A 1 723 ? -16.590 -40.699 35.496 1.00 90.06 723 SER A CA 1
ATOM 5815 C C . SER A 1 723 ? -16.108 -41.979 36.177 1.00 90.06 723 SER A C 1
ATOM 5817 O O . SER A 1 723 ? -16.383 -43.073 35.680 1.00 90.06 723 SER A O 1
ATOM 5819 N N . LYS A 1 724 ? -15.392 -41.854 37.301 1.00 88.81 724 LYS A N 1
ATOM 5820 C CA . LYS A 1 724 ? -14.934 -43.002 38.087 1.00 88.81 724 LYS A CA 1
ATOM 5821 C C . LYS A 1 724 ? -16.118 -43.741 38.706 1.00 88.81 724 LYS A C 1
ATOM 5823 O O . LYS A 1 724 ? -16.265 -44.943 38.487 1.00 88.81 724 LYS A O 1
ATOM 5828 N N . LEU A 1 725 ? -16.987 -43.011 39.409 1.00 89.19 725 LEU A N 1
ATOM 5829 C CA . LEU A 1 725 ? -18.184 -43.579 40.032 1.00 89.19 725 LEU A CA 1
ATOM 5830 C C . LEU A 1 725 ? -19.092 -44.243 38.990 1.00 89.19 725 LEU A C 1
ATOM 5832 O O . LEU A 1 725 ? -19.547 -45.366 39.191 1.00 89.19 725 LEU A O 1
ATOM 5836 N N . PHE A 1 726 ? -19.302 -43.594 37.845 1.00 92.50 726 PHE A N 1
ATOM 5837 C CA . PHE A 1 726 ? -20.130 -44.122 36.765 1.00 92.50 726 PHE A CA 1
ATOM 5838 C C . PHE A 1 726 ? -19.641 -45.489 36.255 1.00 92.50 726 PHE A C 1
ATOM 5840 O O . PHE A 1 726 ? -20.444 -46.413 36.117 1.00 92.50 726 PHE A O 1
ATOM 5847 N N . TYR A 1 727 ? -18.330 -45.653 36.040 1.00 88.81 727 TYR A N 1
ATOM 5848 C CA . TYR A 1 727 ? -17.766 -46.931 35.596 1.00 88.81 727 TYR A CA 1
ATOM 5849 C C . TYR A 1 727 ? -17.846 -48.026 36.672 1.00 88.81 727 TYR A C 1
ATOM 5851 O O . TYR A 1 727 ? -18.141 -49.183 36.361 1.00 88.81 727 TYR A O 1
ATOM 5859 N N . GLU A 1 728 ? -17.621 -47.677 37.942 1.00 88.38 728 GLU A N 1
ATOM 5860 C CA . GLU A 1 728 ? -17.729 -48.620 39.063 1.00 88.38 728 GLU A CA 1
ATOM 5861 C C . GLU A 1 728 ? -19.162 -49.153 39.221 1.00 88.38 728 GLU A C 1
ATOM 5863 O O . GLU A 1 728 ? -19.361 -50.370 39.303 1.00 88.38 728 GLU A O 1
ATOM 5868 N N . TYR A 1 729 ? -20.166 -48.268 39.171 1.00 90.44 729 TYR A N 1
ATOM 5869 C CA . TYR A 1 729 ? -21.579 -48.659 39.187 1.00 90.44 729 TYR A CA 1
ATOM 5870 C C . TYR A 1 729 ? -21.960 -49.494 37.959 1.00 90.44 729 TYR A C 1
ATOM 5872 O O . TYR A 1 729 ? -22.658 -50.499 38.104 1.00 90.44 729 TYR A O 1
ATOM 5880 N N . TYR A 1 730 ? -21.468 -49.138 36.766 1.00 91.25 730 TYR A N 1
ATOM 5881 C CA . TYR A 1 730 ? -21.704 -49.919 35.548 1.00 91.25 730 TYR A CA 1
ATOM 5882 C C . TYR A 1 730 ? -21.179 -51.350 35.688 1.00 91.25 730 TYR A C 1
ATOM 5884 O O . TYR A 1 730 ? -21.909 -52.304 35.419 1.00 91.25 730 TYR A O 1
ATOM 5892 N N . LYS A 1 731 ? -19.935 -51.516 36.151 1.00 87.12 731 LYS A N 1
ATOM 5893 C CA . LYS A 1 731 ? -19.325 -52.838 36.326 1.00 87.12 731 LYS A CA 1
ATOM 5894 C C . LYS A 1 731 ? -20.119 -53.692 37.317 1.00 87.12 731 LYS A C 1
ATOM 5896 O O . LYS A 1 731 ? -20.406 -54.852 37.033 1.00 87.12 731 LYS A O 1
ATOM 5901 N N . LEU A 1 732 ? -20.517 -53.108 38.448 1.00 90.44 732 LEU A N 1
ATOM 5902 C CA . LEU A 1 732 ? -21.323 -53.793 39.460 1.00 90.44 732 LEU A CA 1
ATOM 5903 C C . LEU A 1 732 ? -22.694 -54.225 38.910 1.00 90.44 732 LEU A C 1
ATOM 5905 O O . LEU A 1 732 ? -23.131 -55.358 39.142 1.00 90.44 732 LEU A O 1
ATOM 5909 N N . ALA A 1 733 ? -23.359 -53.343 38.161 1.00 90.81 733 ALA A N 1
ATOM 5910 C CA . ALA A 1 733 ? -24.637 -53.629 37.518 1.00 90.81 733 ALA A CA 1
ATOM 5911 C C . ALA A 1 733 ? -24.507 -54.741 36.464 1.00 90.81 733 ALA A C 1
ATOM 5913 O O . ALA A 1 733 ? -25.299 -55.684 36.451 1.00 90.81 733 ALA A O 1
ATOM 5914 N N . PHE A 1 734 ? -23.469 -54.675 35.627 1.00 88.75 734 PHE A N 1
ATOM 5915 C CA . PHE A 1 734 ? -23.178 -55.657 34.588 1.00 88.75 734 PHE A CA 1
ATOM 5916 C C . PHE A 1 734 ? -22.893 -57.054 35.157 1.00 88.75 734 PHE A C 1
ATOM 5918 O O . PHE A 1 734 ? -23.487 -58.042 34.716 1.00 88.75 734 PHE A O 1
ATOM 5925 N N . ASP A 1 735 ? -22.036 -57.141 36.176 1.00 86.50 735 ASP A N 1
ATOM 5926 C CA . ASP A 1 735 ? -21.703 -58.406 36.835 1.00 86.50 735 ASP A CA 1
ATOM 5927 C C . ASP A 1 735 ? -22.950 -59.045 37.471 1.00 86.50 735 ASP A C 1
ATOM 5929 O O . ASP A 1 735 ? -23.144 -60.263 37.406 1.00 86.50 735 ASP A O 1
ATOM 5933 N N . THR A 1 736 ? -23.830 -58.226 38.055 1.00 89.88 736 THR A N 1
ATOM 5934 C CA . THR A 1 736 ? -25.097 -58.681 38.651 1.00 89.88 736 THR A CA 1
ATOM 5935 C C . THR A 1 736 ? -26.081 -59.158 37.579 1.00 89.88 736 THR A C 1
ATOM 5937 O O . THR A 1 736 ? -26.662 -60.234 37.721 1.00 89.88 736 THR A O 1
ATOM 5940 N N . ALA A 1 737 ? -26.200 -58.436 36.461 1.00 89.69 737 ALA A N 1
ATOM 5941 C CA . ALA A 1 737 ? -27.015 -58.837 35.313 1.00 89.69 737 ALA A CA 1
ATOM 5942 C C . ALA A 1 737 ? -26.556 -60.178 34.716 1.00 89.69 737 ALA A C 1
ATOM 5944 O O . ALA A 1 737 ? -27.372 -61.052 34.420 1.00 89.69 737 ALA A O 1
ATOM 5945 N N . LYS A 1 738 ? -25.240 -60.391 34.602 1.00 86.56 738 LYS A N 1
ATOM 5946 C CA . LYS A 1 738 ? -24.669 -61.661 34.132 1.00 86.56 738 LYS A CA 1
ATOM 5947 C C . LYS A 1 738 ? -24.946 -62.830 35.073 1.00 86.56 738 LYS A C 1
ATOM 5949 O O . LYS A 1 738 ? -25.206 -63.943 34.612 1.00 86.56 738 LYS A O 1
ATOM 5954 N N . LYS A 1 739 ? -24.918 -62.593 36.385 1.00 87.25 739 LYS A N 1
ATOM 5955 C CA . LYS A 1 739 ? -25.318 -63.589 37.391 1.00 87.25 739 LYS A CA 1
ATOM 5956 C C . LYS A 1 739 ? -26.806 -63.929 37.280 1.00 87.25 739 LYS A C 1
ATOM 5958 O O . LYS A 1 739 ? -27.149 -65.108 37.322 1.00 87.25 739 LYS A O 1
ATOM 5963 N N . ALA A 1 740 ? -27.659 -62.926 37.071 1.00 89.69 740 ALA A N 1
ATOM 5964 C CA . ALA A 1 740 ? -29.092 -63.112 36.859 1.00 89.69 740 ALA A CA 1
ATOM 5965 C C . ALA A 1 740 ? -29.391 -63.965 35.610 1.00 89.69 740 ALA A C 1
ATOM 5967 O O . ALA A 1 740 ? -30.171 -64.911 35.692 1.00 89.69 740 ALA A O 1
ATOM 5968 N N . GLU A 1 741 ? -28.707 -63.702 34.488 1.00 87.94 741 GLU A N 1
ATOM 5969 C CA . GLU A 1 741 ? -28.831 -64.488 33.248 1.00 87.94 741 GLU A CA 1
ATOM 5970 C C . GLU A 1 741 ? -28.487 -65.970 33.473 1.00 87.94 741 GLU A C 1
ATOM 5972 O O . GLU A 1 741 ? -29.219 -66.861 33.043 1.00 87.94 741 GLU A O 1
ATOM 5977 N N . ARG A 1 742 ? -27.393 -66.254 34.193 1.00 85.00 742 ARG A N 1
ATOM 5978 C CA . ARG A 1 742 ? -26.983 -67.633 34.514 1.00 85.00 742 ARG A CA 1
ATOM 5979 C C . ARG A 1 742 ? -27.987 -68.338 35.424 1.00 85.00 742 ARG A C 1
ATOM 5981 O O . ARG A 1 742 ? -28.337 -69.485 35.155 1.00 85.00 742 ARG A O 1
ATOM 5988 N N . ALA A 1 743 ? -28.462 -67.659 36.468 1.00 86.50 743 ALA A N 1
ATOM 5989 C CA . ALA A 1 743 ? -29.477 -68.201 37.369 1.00 86.50 743 ALA A CA 1
ATOM 5990 C C . ALA A 1 743 ? -30.782 -68.514 36.619 1.00 86.50 743 ALA A C 1
ATOM 5992 O O . ALA A 1 743 ? -31.362 -69.575 36.828 1.00 86.50 743 ALA A O 1
ATOM 5993 N N . MET A 1 744 ? -31.201 -67.648 35.689 1.00 88.50 744 MET A N 1
ATOM 5994 C CA . MET A 1 744 ? -32.391 -67.860 34.856 1.00 88.50 744 MET A CA 1
ATOM 5995 C C . MET A 1 744 ? -32.252 -69.091 33.955 1.00 88.50 744 MET A C 1
ATOM 5997 O O . MET A 1 744 ? -33.172 -69.908 33.887 1.00 88.50 744 MET A O 1
ATOM 6001 N N . LYS A 1 745 ? -31.105 -69.245 33.280 1.00 86.81 745 LYS A N 1
ATOM 6002 C CA . LYS A 1 745 ? -30.832 -70.419 32.433 1.00 86.81 745 LYS A CA 1
ATOM 6003 C C . LYS A 1 745 ? -30.843 -71.714 33.246 1.00 86.81 745 LYS A C 1
ATOM 6005 O O . LYS A 1 745 ? -31.455 -72.695 32.834 1.00 86.81 745 LYS A O 1
ATOM 6010 N N . HIS A 1 746 ? -30.252 -71.691 34.441 1.00 83.69 746 HIS A N 1
ATOM 6011 C CA . HIS A 1 746 ? -30.283 -72.825 35.364 1.00 83.69 746 HIS A CA 1
ATOM 6012 C C . HIS A 1 746 ? -31.700 -73.146 35.874 1.00 83.69 746 HIS A C 1
ATOM 6014 O O . HIS A 1 746 ? -32.070 -74.308 35.993 1.00 83.69 746 HIS A O 1
ATOM 6020 N N . GLU A 1 747 ? -32.518 -72.137 36.164 1.00 85.50 747 GLU A N 1
ATOM 6021 C CA . GLU A 1 747 ? -33.872 -72.330 36.694 1.00 85.50 747 GLU A CA 1
ATOM 6022 C C . GLU A 1 747 ? -34.840 -72.877 35.629 1.00 85.50 747 GLU A C 1
ATOM 6024 O O . GLU A 1 747 ? -35.599 -73.816 35.888 1.00 85.50 747 GLU A O 1
ATOM 6029 N N . LEU A 1 748 ? -34.786 -72.343 34.404 1.00 86.62 748 LEU A N 1
ATOM 6030 C CA . LEU A 1 748 ? -35.733 -72.689 33.342 1.00 86.62 748 LEU A CA 1
ATOM 6031 C C . LEU A 1 748 ? -35.273 -73.852 32.448 1.00 86.62 748 LEU A C 1
ATOM 6033 O O . LEU A 1 748 ? -36.140 -74.578 31.964 1.00 86.62 748 LEU A O 1
ATOM 6037 N N . MET A 1 749 ? -33.964 -74.057 32.228 1.00 81.44 749 MET A N 1
ATOM 6038 C CA . MET A 1 749 ? -33.383 -75.122 31.378 1.00 81.44 749 MET A CA 1
ATOM 6039 C C . MET A 1 749 ? -34.207 -75.384 30.109 1.00 81.44 749 MET A C 1
ATOM 6041 O O . MET A 1 749 ? -34.770 -76.465 29.883 1.00 81.44 749 MET A O 1
ATOM 6045 N N . ARG A 1 750 ? -34.379 -74.328 29.319 1.00 81.75 750 ARG A N 1
ATOM 6046 C CA . ARG A 1 750 ? -35.161 -74.343 28.086 1.00 81.75 750 ARG A CA 1
ATOM 6047 C C . ARG A 1 750 ? -34.221 -74.121 26.908 1.00 81.75 750 ARG A C 1
ATOM 6049 O O . ARG A 1 750 ? -33.497 -73.124 26.929 1.00 81.75 750 ARG A O 1
ATOM 6056 N N . PRO A 1 751 ? -34.235 -74.995 25.884 1.00 75.81 751 PRO A N 1
ATOM 6057 C CA . PRO A 1 751 ? -33.359 -74.836 24.725 1.00 75.81 751 PRO A CA 1
ATOM 6058 C C . PRO A 1 751 ? -33.529 -73.456 24.071 1.00 75.81 751 PRO A C 1
ATOM 6060 O O . PRO A 1 751 ? -32.539 -72.844 23.682 1.00 75.81 751 PRO A O 1
ATOM 6063 N N . GLU A 1 752 ? -34.749 -72.906 24.083 1.00 81.62 752 GLU A N 1
ATOM 6064 C CA . GLU A 1 752 ? -35.068 -71.582 23.538 1.00 81.62 752 GLU A CA 1
ATOM 6065 C C . GLU A 1 752 ? -34.341 -70.425 24.253 1.00 81.62 752 GLU A C 1
ATOM 6067 O O . GLU A 1 752 ? -34.107 -69.368 23.664 1.00 81.62 752 GLU A O 1
ATOM 6072 N N . LEU A 1 753 ? -33.993 -70.600 25.531 1.00 81.88 753 LEU A N 1
ATOM 6073 C CA . LEU A 1 753 ? -33.319 -69.592 26.355 1.00 81.88 753 LEU A CA 1
ATOM 6074 C C . LEU A 1 753 ? -31.815 -69.829 26.466 1.00 81.88 753 LEU A C 1
ATOM 6076 O O . LEU A 1 753 ? -31.049 -68.877 26.613 1.00 81.88 753 LEU A O 1
ATOM 6080 N N . ASP A 1 754 ? -31.383 -71.083 26.409 1.00 73.56 754 ASP A N 1
ATOM 6081 C CA . ASP A 1 754 ? -29.985 -71.441 26.615 1.00 73.56 754 ASP A CA 1
ATOM 6082 C C . ASP A 1 754 ? -29.102 -70.969 25.451 1.00 73.56 754 ASP A C 1
ATOM 6084 O O . ASP A 1 754 ? -28.013 -70.440 25.698 1.00 73.56 754 ASP A O 1
ATOM 6088 N N . GLU A 1 755 ? -29.607 -71.054 24.214 1.00 74.12 755 GLU A N 1
ATOM 6089 C CA . GLU A 1 755 ? -28.953 -70.527 23.004 1.00 74.12 755 GLU A CA 1
ATOM 6090 C C . GLU A 1 755 ? -28.949 -68.993 22.954 1.00 74.12 755 GLU A C 1
ATOM 6092 O O . GLU A 1 755 ? -28.053 -68.376 22.375 1.00 74.12 755 GLU A O 1
ATOM 6097 N N . ARG A 1 756 ? -29.935 -68.349 23.586 1.00 81.00 756 ARG A N 1
ATOM 6098 C CA . ARG A 1 756 ? -30.075 -66.895 23.560 1.00 81.00 756 ARG A CA 1
ATOM 6099 C C . ARG A 1 756 ? -29.144 -66.245 24.580 1.00 81.00 756 ARG A C 1
ATOM 6101 O O . ARG A 1 756 ? -29.173 -66.556 25.769 1.00 81.00 756 ARG A O 1
ATOM 6108 N N . GLN A 1 757 ? -28.330 -65.298 24.129 1.00 79.56 757 GLN A N 1
ATOM 6109 C CA . GLN A 1 757 ? -27.583 -64.406 25.013 1.00 79.56 757 GLN A CA 1
ATOM 6110 C C . GLN A 1 757 ? -28.384 -63.116 25.205 1.00 79.56 757 GLN A C 1
ATOM 6112 O O . GLN A 1 757 ? -28.608 -62.375 24.249 1.00 79.56 757 GLN A O 1
ATOM 6117 N N . PHE A 1 758 ? -28.835 -62.865 26.432 1.00 85.00 758 PHE A N 1
ATOM 6118 C CA . PHE A 1 758 ? -29.581 -61.658 26.784 1.00 85.00 758 PHE A CA 1
ATOM 6119 C C . PHE A 1 758 ? -28.633 -60.498 27.074 1.00 85.00 758 PHE A C 1
ATOM 6121 O O . PHE A 1 758 ? -28.805 -59.422 26.516 1.00 85.00 758 PHE A O 1
ATOM 6128 N N . ILE A 1 759 ? -27.604 -60.726 27.895 1.00 88.06 759 ILE A N 1
ATOM 6129 C CA . ILE A 1 759 ? -26.673 -59.674 28.319 1.00 88.06 759 ILE A CA 1
ATOM 6130 C C . ILE A 1 759 ? -25.415 -59.700 27.431 1.00 88.06 759 ILE A C 1
ATOM 6132 O O . ILE A 1 759 ? -24.700 -60.703 27.352 1.00 88.06 759 ILE A O 1
ATOM 6136 N N . GLN A 1 760 ? -25.108 -58.603 26.748 1.00 80.69 760 GLN A N 1
ATOM 6137 C CA . GLN A 1 760 ? -23.966 -58.464 25.832 1.00 80.69 760 GLN A CA 1
ATOM 6138 C C . GLN A 1 760 ? -22.739 -57.872 26.534 1.00 80.69 760 GLN A C 1
ATOM 6140 O O . GLN A 1 760 ? -22.874 -57.143 27.496 1.00 80.69 760 GLN A O 1
ATOM 6145 N N . PHE A 1 761 ? -21.517 -58.152 26.081 1.00 67.50 761 PHE A N 1
ATOM 6146 C CA . PHE A 1 761 ? -20.309 -57.664 26.771 1.00 67.50 761 PHE A CA 1
ATOM 6147 C C . PHE A 1 761 ? -19.988 -56.171 26.493 1.00 67.50 761 PHE A C 1
ATOM 6149 O O . PHE A 1 761 ? -19.320 -55.525 27.294 1.00 67.50 761 PHE A O 1
ATOM 6156 N N . ASN A 1 762 ? -20.515 -55.595 25.403 1.00 78.44 762 ASN A N 1
ATOM 6157 C CA . ASN A 1 762 ? -20.102 -54.290 24.858 1.00 78.44 762 ASN A CA 1
ATOM 6158 C C . ASN A 1 762 ? -21.109 -53.146 25.088 1.00 78.44 762 ASN A C 1
ATOM 6160 O O . ASN A 1 762 ? -21.360 -52.357 24.180 1.00 78.44 762 ASN A O 1
ATOM 6164 N N . TYR A 1 763 ? -21.699 -53.022 26.279 1.00 83.38 763 TYR A N 1
ATOM 6165 C CA . TYR A 1 763 ? -22.539 -51.846 26.560 1.00 83.38 763 TYR A CA 1
ATOM 6166 C C . TYR A 1 763 ? -21.715 -50.578 26.815 1.00 83.38 763 TYR A C 1
ATOM 6168 O O . TYR A 1 763 ? -22.195 -49.474 26.571 1.00 83.38 763 TYR A O 1
ATOM 6176 N N . TRP A 1 764 ? -20.479 -50.722 27.298 1.00 84.12 764 TRP A N 1
ATOM 6177 C CA . TRP A 1 764 ? -19.600 -49.596 27.602 1.00 84.12 764 TRP A CA 1
ATOM 6178 C C . TRP A 1 764 ? -18.738 -49.194 26.403 1.00 84.12 764 TRP A C 1
ATOM 6180 O O . TRP A 1 764 ? -17.793 -49.895 26.040 1.00 84.12 764 TRP A O 1
ATOM 6190 N N . ASP A 1 765 ? -19.023 -48.023 25.834 1.00 82.50 765 ASP A N 1
ATOM 6191 C CA . ASP A 1 765 ? -18.205 -47.398 24.792 1.00 82.50 765 ASP A CA 1
ATOM 6192 C C . ASP A 1 765 ? -17.199 -46.412 25.408 1.00 82.50 765 ASP A C 1
ATOM 6194 O O . ASP A 1 765 ? -17.553 -45.297 25.801 1.00 82.50 765 ASP A O 1
ATOM 6198 N N . GLY A 1 766 ? -15.924 -46.808 25.472 1.00 79.62 766 GLY A N 1
ATOM 6199 C CA . GLY A 1 766 ? -14.845 -45.956 25.983 1.00 79.62 766 GLY A CA 1
ATOM 6200 C C . GLY A 1 766 ? -14.646 -44.670 25.172 1.00 79.62 766 GLY A C 1
ATOM 6201 O O . GLY A 1 766 ? -14.352 -43.625 25.752 1.00 79.62 766 GLY A O 1
ATOM 6202 N N . GLY A 1 767 ? -14.896 -44.708 23.859 1.00 78.44 767 GLY A N 1
ATOM 6203 C CA . GLY A 1 767 ? -14.810 -43.539 22.983 1.00 78.44 767 GLY A CA 1
ATOM 6204 C C . GLY A 1 767 ? -15.846 -42.464 23.305 1.00 78.44 767 GLY A C 1
ATOM 6205 O O . GLY A 1 767 ? -15.615 -41.280 23.073 1.00 78.44 767 GLY A O 1
ATOM 6206 N N . ARG A 1 768 ? -16.977 -42.867 23.892 1.00 83.50 768 ARG A N 1
ATOM 6207 C CA . ARG A 1 768 ? -18.073 -41.981 24.314 1.00 83.50 768 ARG A CA 1
ATOM 6208 C C . ARG A 1 768 ? -18.215 -41.903 25.832 1.00 83.50 768 ARG A C 1
ATOM 6210 O O . ARG A 1 768 ? -19.294 -41.593 26.334 1.00 83.50 768 ARG A O 1
ATOM 6217 N N . LYS A 1 769 ? -17.136 -42.193 26.571 1.00 84.25 769 LYS A N 1
ATOM 6218 C CA . LYS A 1 769 ? -17.086 -42.151 28.045 1.00 84.25 769 LYS A CA 1
ATOM 6219 C C . LYS A 1 769 ? -18.190 -42.989 28.721 1.00 84.25 769 LYS A C 1
ATOM 6221 O O . LYS A 1 769 ? -18.636 -42.653 29.812 1.00 84.25 769 LYS A O 1
ATOM 6226 N N . GLY A 1 770 ? -18.647 -44.058 28.069 1.00 85.69 770 GLY A N 1
ATOM 6227 C CA . GLY A 1 770 ? -19.655 -44.984 28.587 1.00 85.69 770 GLY A CA 1
ATOM 6228 C C . GLY A 1 770 ? -21.099 -44.482 28.551 1.00 85.69 770 GLY A C 1
ATOM 6229 O O . GLY A 1 770 ? -21.974 -45.155 29.096 1.00 85.69 770 GLY A O 1
ATOM 6230 N N . LEU A 1 771 ? -21.382 -43.327 27.940 1.00 89.88 771 LEU A N 1
ATOM 6231 C CA . LEU A 1 771 ? -22.745 -42.793 27.845 1.00 89.88 771 LEU A CA 1
ATOM 6232 C C . LEU A 1 771 ? -23.684 -43.784 27.135 1.00 89.88 771 LEU A C 1
ATOM 6234 O O . LEU A 1 771 ? -23.281 -44.470 26.199 1.00 89.88 771 LEU A O 1
ATOM 6238 N N . LEU A 1 772 ? -24.944 -43.838 27.579 1.00 91.62 772 LEU A N 1
ATOM 6239 C CA . LEU A 1 772 ? -25.993 -44.763 27.115 1.00 91.62 772 LEU A CA 1
ATOM 6240 C C . LEU A 1 772 ? -25.798 -46.252 27.464 1.00 91.62 772 LEU A C 1
ATOM 6242 O O . LEU A 1 772 ? -26.656 -47.078 27.141 1.00 91.62 772 LEU A O 1
ATOM 6246 N N . SER A 1 773 ? -24.710 -46.611 28.155 1.00 89.94 773 SER A N 1
ATOM 6247 C CA . SER A 1 773 ? -24.464 -47.996 28.585 1.00 89.94 773 SER A CA 1
ATOM 6248 C C . SER A 1 773 ? -25.538 -48.514 29.550 1.00 89.94 773 SER A C 1
ATOM 6250 O O . SER A 1 773 ? -25.948 -49.672 29.456 1.00 89.94 773 SER A O 1
ATOM 6252 N N . GLY A 1 774 ? -26.047 -47.649 30.435 1.00 91.62 774 GLY A N 1
ATOM 6253 C CA . GLY A 1 774 ? -27.118 -47.977 31.375 1.00 91.62 774 GLY A CA 1
ATOM 6254 C C . GLY A 1 774 ? -28.454 -48.242 30.681 1.00 91.62 774 GLY A C 1
ATOM 6255 O O . GLY A 1 774 ? -29.120 -49.224 30.984 1.00 91.62 774 GLY A O 1
ATOM 6256 N N . GLU A 1 775 ? -28.844 -47.410 29.717 1.00 93.31 775 GLU A N 1
ATOM 6257 C CA . GLU A 1 775 ? -30.081 -47.558 28.944 1.00 93.31 775 GLU A CA 1
ATOM 6258 C C . GLU A 1 775 ? -30.103 -48.856 28.134 1.00 93.31 775 GLU A C 1
ATOM 6260 O O . GLU A 1 775 ? -31.120 -49.554 28.113 1.00 93.31 775 GLU A O 1
ATOM 6265 N N . ALA A 1 776 ? -28.981 -49.190 27.492 1.00 91.31 776 ALA A N 1
ATOM 6266 C CA . ALA A 1 776 ? -28.854 -50.411 26.707 1.00 91.31 776 ALA A CA 1
ATOM 6267 C C . ALA A 1 776 ? -28.922 -51.664 27.597 1.00 91.31 776 ALA A C 1
ATOM 6269 O O . ALA A 1 776 ? -29.697 -52.580 27.314 1.00 91.31 776 ALA A O 1
ATOM 6270 N N . LEU A 1 777 ? -28.186 -51.669 28.716 1.00 92.81 777 LEU A N 1
ATOM 6271 C CA . LEU A 1 777 ? -28.226 -52.764 29.686 1.00 92.81 777 LEU A CA 1
ATOM 6272 C C . LEU A 1 777 ? -29.619 -52.910 30.326 1.00 92.81 777 LEU A C 1
ATOM 6274 O O . LEU A 1 777 ? -30.094 -54.028 30.524 1.00 92.81 777 LEU A O 1
ATOM 6278 N N . PHE A 1 778 ? -30.304 -51.796 30.602 1.00 94.31 778 PHE A N 1
ATOM 6279 C CA . PHE A 1 778 ? -31.663 -51.789 31.152 1.00 94.31 778 PHE A CA 1
ATOM 6280 C C . PHE A 1 778 ? -32.662 -52.476 30.219 1.00 94.31 778 PHE A C 1
ATOM 6282 O O . PHE A 1 778 ? -33.472 -53.287 30.664 1.00 94.31 778 PHE A O 1
ATOM 6289 N N . LEU A 1 779 ? -32.602 -52.167 28.919 1.00 93.56 779 LEU A N 1
ATOM 6290 C CA . LEU A 1 779 ? -33.490 -52.760 27.921 1.00 93.56 779 LEU A CA 1
ATOM 6291 C C . LEU A 1 779 ? -33.305 -54.277 27.831 1.00 93.56 779 LEU A C 1
ATOM 6293 O O . LEU A 1 779 ? -34.286 -55.018 27.766 1.00 93.56 779 LEU A O 1
ATOM 6297 N N . ASP A 1 780 ? -32.060 -54.743 27.830 1.00 92.50 780 ASP A N 1
ATOM 6298 C CA . ASP A 1 780 ? -31.776 -56.172 27.727 1.00 92.50 780 ASP A CA 1
ATOM 6299 C C . ASP A 1 780 ? -32.120 -56.930 29.018 1.00 92.50 780 ASP A C 1
ATOM 6301 O O . ASP A 1 780 ? -32.632 -58.047 28.942 1.00 92.50 780 ASP A O 1
ATOM 6305 N N . LEU A 1 781 ? -31.982 -56.302 30.192 1.00 92.94 781 LEU A N 1
ATOM 6306 C CA . LEU A 1 781 ? -32.525 -56.835 31.446 1.00 92.94 781 LEU A CA 1
ATOM 6307 C C . LEU A 1 781 ? -34.055 -56.942 31.422 1.00 92.94 781 LEU A C 1
ATOM 6309 O O . LEU A 1 781 ? -34.595 -57.965 31.830 1.00 92.94 781 LEU A O 1
ATOM 6313 N N . GLN A 1 782 ? -34.762 -55.940 30.897 1.00 92.81 782 GLN A N 1
ATOM 6314 C CA . GLN A 1 782 ? -36.223 -55.985 30.740 1.00 92.81 782 GLN A CA 1
ATOM 6315 C C . GLN A 1 782 ? -36.666 -57.075 29.747 1.00 92.81 782 GLN A C 1
ATOM 6317 O O . GLN A 1 782 ? -37.656 -57.778 29.963 1.00 92.81 782 GLN A O 1
ATOM 6322 N N . ARG A 1 783 ? -35.907 -57.287 28.665 1.00 91.56 783 ARG A N 1
ATOM 6323 C CA . ARG A 1 783 ? -36.124 -58.414 27.738 1.00 91.56 783 ARG A CA 1
ATOM 6324 C C . ARG A 1 783 ? -35.887 -59.764 28.408 1.00 91.56 783 ARG A C 1
ATOM 6326 O O . ARG A 1 783 ? -36.595 -60.723 28.118 1.00 91.56 783 ARG A O 1
ATOM 6333 N N . MET A 1 784 ? -34.894 -59.841 29.286 1.00 92.00 784 MET A N 1
ATOM 6334 C CA . MET A 1 784 ? -34.610 -61.040 30.065 1.00 92.00 784 MET A CA 1
ATOM 6335 C C . MET A 1 784 ? -35.722 -61.319 31.084 1.00 92.00 784 MET A C 1
ATOM 6337 O O . MET A 1 784 ? -36.181 -62.450 31.179 1.00 92.00 784 MET A O 1
ATOM 6341 N N . GLU A 1 785 ? -36.216 -60.294 31.780 1.00 92.31 785 GLU A N 1
ATOM 6342 C CA . GLU A 1 785 ? -37.338 -60.395 32.721 1.00 92.31 785 GLU A CA 1
ATOM 6343 C C . GLU A 1 785 ? -38.634 -60.842 32.031 1.00 92.31 785 GLU A C 1
ATOM 6345 O O . GLU A 1 785 ? -39.304 -61.768 32.483 1.00 92.31 785 GLU A O 1
ATOM 6350 N N . THR A 1 786 ? -38.974 -60.235 30.895 1.00 91.81 786 THR A N 1
ATOM 6351 C CA . THR A 1 786 ? -40.155 -60.632 30.111 1.00 91.81 786 THR A CA 1
ATOM 6352 C C . THR A 1 786 ? -40.038 -62.061 29.587 1.00 91.81 786 THR A C 1
ATOM 6354 O O . THR A 1 786 ? -40.996 -62.827 29.698 1.00 91.81 786 THR A O 1
ATOM 6357 N N . ALA A 1 787 ? -38.858 -62.462 29.104 1.00 89.88 787 ALA A N 1
ATOM 6358 C CA . ALA A 1 787 ? -38.597 -63.847 28.729 1.00 89.88 787 ALA A CA 1
ATOM 6359 C C . ALA A 1 787 ? -38.701 -64.796 29.935 1.00 89.88 787 ALA A C 1
ATOM 6361 O O . ALA A 1 787 ? -39.266 -65.879 29.814 1.00 89.88 787 ALA A O 1
ATOM 6362 N N . PHE A 1 788 ? -38.222 -64.400 31.116 1.00 90.50 788 PHE A N 1
ATOM 6363 C CA . PHE A 1 788 ? -38.401 -65.194 32.329 1.00 90.50 788 PHE A CA 1
ATOM 6364 C C . PHE A 1 788 ? -39.888 -65.440 32.608 1.00 90.50 788 PHE A C 1
ATOM 6366 O O . PHE A 1 788 ? -40.290 -66.585 32.791 1.00 90.50 788 PHE A O 1
ATOM 6373 N N . LEU A 1 789 ? -40.719 -64.397 32.559 1.00 89.88 789 LEU A N 1
ATOM 6374 C CA . LEU A 1 789 ? -42.161 -64.511 32.796 1.00 89.88 789 LEU A CA 1
ATOM 6375 C C . LEU A 1 789 ? -42.887 -65.352 31.731 1.00 89.88 789 LEU A C 1
ATOM 6377 O O . LEU A 1 789 ? -43.787 -66.115 32.070 1.00 89.88 789 LEU A O 1
ATOM 6381 N N . GLU A 1 790 ? -42.503 -65.244 30.457 1.00 89.56 790 GLU A N 1
ATOM 6382 C CA . GLU A 1 790 ? -43.123 -65.992 29.352 1.00 89.56 790 GLU A CA 1
ATOM 6383 C C . GLU A 1 790 ? -42.804 -67.497 29.402 1.00 89.56 790 GLU A C 1
ATOM 6385 O O . GLU A 1 790 ? -43.662 -68.350 29.141 1.00 89.56 790 GLU A O 1
ATOM 6390 N N . TYR A 1 791 ? -41.554 -67.832 29.727 1.00 88.44 791 TYR A N 1
ATOM 6391 C CA . TYR A 1 791 ? -41.044 -69.202 29.677 1.00 88.44 791 TYR A CA 1
ATOM 6392 C C . TYR A 1 791 ? -41.110 -69.939 31.021 1.00 88.44 791 TYR A C 1
ATOM 6394 O O . TYR A 1 791 ? -40.963 -71.171 31.040 1.00 88.44 791 TYR A O 1
ATOM 6402 N N . ASN A 1 792 ? -41.398 -69.233 32.119 1.00 88.56 792 ASN A N 1
ATOM 6403 C CA . ASN A 1 792 ? -41.741 -69.818 33.414 1.00 88.56 792 ASN A CA 1
ATOM 6404 C C . ASN A 1 792 ? -43.162 -70.414 33.387 1.00 88.56 792 ASN A C 1
ATOM 6406 O O . ASN A 1 792 ? -44.126 -69.879 33.934 1.00 88.56 792 ASN A O 1
ATOM 6410 N N . LYS A 1 793 ? -43.290 -71.535 32.675 1.00 86.19 793 LYS A N 1
ATOM 6411 C CA . LYS A 1 793 ? -44.516 -72.330 32.563 1.00 86.19 793 LYS A CA 1
ATOM 6412 C C . LYS A 1 793 ? -44.487 -73.465 33.580 1.00 86.19 793 LYS A C 1
ATOM 6414 O O . LYS A 1 793 ? -43.429 -74.034 33.837 1.00 86.19 793 LYS A O 1
ATOM 6419 N N . ARG A 1 794 ? -45.664 -73.832 34.091 1.00 87.81 794 ARG A N 1
ATOM 6420 C CA . ARG A 1 794 ? -45.820 -74.969 35.009 1.00 87.81 794 ARG A CA 1
ATOM 6421 C C . ARG A 1 794 ? -45.394 -76.272 34.331 1.00 87.81 794 ARG A C 1
ATOM 6423 O O . ARG A 1 794 ? -45.779 -76.531 33.192 1.00 87.81 794 ARG A O 1
ATOM 6430 N N . GLU A 1 795 ? -44.611 -77.064 35.046 1.00 89.06 795 GLU A N 1
ATOM 6431 C CA . GLU A 1 795 ? -44.180 -78.407 34.647 1.00 89.06 795 GLU A CA 1
ATOM 6432 C C . GLU A 1 795 ? -45.047 -79.459 35.346 1.00 89.06 795 GLU A C 1
ATOM 6434 O O . GLU A 1 795 ? -45.832 -79.125 36.236 1.00 89.06 795 GLU A O 1
ATOM 6439 N N . TYR A 1 796 ? -44.941 -80.727 34.943 1.00 92.00 796 TYR A N 1
ATOM 6440 C CA . TYR A 1 796 ? -45.645 -81.799 35.642 1.00 92.00 796 TYR A CA 1
ATOM 6441 C C . TYR A 1 796 ? -44.962 -82.070 36.969 1.00 92.00 796 TYR A C 1
ATOM 6443 O O . TYR A 1 796 ? -43.848 -82.582 36.995 1.00 92.00 796 TYR A O 1
ATOM 6451 N N . GLU A 1 797 ? -45.630 -81.716 38.056 1.00 91.56 797 GLU A N 1
ATOM 6452 C CA . GLU A 1 797 ? -45.189 -82.000 39.416 1.00 91.56 797 GLU A CA 1
ATOM 6453 C C . GLU A 1 797 ? -45.609 -83.425 39.777 1.00 91.56 797 GLU A C 1
ATOM 6455 O O . GLU A 1 797 ? -46.798 -83.745 39.814 1.00 91.56 797 GLU A O 1
ATOM 6460 N N . ILE A 1 798 ? -44.625 -84.296 39.993 1.00 92.81 798 ILE A N 1
ATOM 6461 C CA . ILE A 1 798 ? -44.838 -85.724 40.214 1.00 92.81 798 ILE A CA 1
ATOM 6462 C C . ILE A 1 798 ? -44.146 -86.133 41.510 1.00 92.81 798 ILE A C 1
ATOM 6464 O O . ILE A 1 798 ? -43.010 -85.744 41.790 1.00 92.81 798 ILE A O 1
ATOM 6468 N N . VAL A 1 799 ? -44.842 -86.957 42.290 1.00 92.94 799 VAL A N 1
ATOM 6469 C CA . VAL A 1 799 ? -44.287 -87.620 43.468 1.00 92.94 799 VAL A CA 1
ATOM 6470 C C . VAL A 1 799 ? -44.162 -89.099 43.151 1.00 92.94 799 VAL A C 1
ATOM 6472 O O . VAL A 1 799 ? -45.159 -89.744 42.826 1.00 92.94 799 VAL A O 1
ATOM 6475 N N . LYS A 1 800 ? -42.944 -89.638 43.242 1.00 91.38 800 LYS A N 1
ATOM 6476 C CA . LYS A 1 800 ? -42.710 -91.080 43.150 1.00 91.38 800 LYS A CA 1
ATOM 6477 C C . LYS A 1 800 ? -42.237 -91.607 44.495 1.00 91.38 800 LYS A C 1
ATOM 6479 O O . LYS A 1 800 ? -41.236 -91.147 45.039 1.00 91.38 800 LYS A O 1
ATOM 6484 N N . HIS A 1 801 ? -42.974 -92.581 45.012 1.00 91.12 801 HIS A N 1
ATOM 6485 C CA . HIS A 1 801 ? -42.609 -93.326 46.208 1.00 91.12 801 HIS A CA 1
ATOM 6486 C C . HIS A 1 801 ? -41.842 -94.570 45.781 1.00 91.12 801 HIS A C 1
ATOM 6488 O O . HIS A 1 801 ? -42.369 -95.405 45.048 1.00 91.12 801 HIS A O 1
ATOM 6494 N N . ILE A 1 802 ? -40.590 -94.672 46.207 1.00 90.19 802 ILE A N 1
ATOM 6495 C CA . ILE A 1 802 ? -39.680 -95.738 45.806 1.00 90.19 802 ILE A CA 1
ATOM 6496 C C . ILE A 1 802 ? -39.329 -96.520 47.060 1.00 90.19 802 ILE A C 1
ATOM 6498 O O . ILE A 1 802 ? -38.683 -95.989 47.964 1.00 90.19 802 ILE A O 1
ATOM 6502 N N . LYS A 1 803 ? -39.774 -97.775 47.122 1.00 88.06 803 LYS A N 1
ATOM 6503 C CA . LYS A 1 803 ? -39.324 -98.705 48.156 1.00 88.06 803 LYS A CA 1
ATOM 6504 C C . LYS A 1 803 ? -37.890 -99.100 47.833 1.00 88.06 803 LYS A C 1
ATOM 6506 O O . LYS A 1 803 ? -37.637 -99.720 46.807 1.00 88.06 803 LYS A O 1
ATOM 6511 N N . LEU A 1 804 ? -36.954 -98.694 48.683 1.00 84.62 804 LEU A N 1
ATOM 6512 C CA . LEU A 1 804 ? -35.531 -98.912 48.436 1.00 84.62 804 LEU A CA 1
ATOM 6513 C C . LEU A 1 804 ? -35.121 -100.371 48.669 1.00 84.62 804 LEU A C 1
ATOM 6515 O O . LEU A 1 804 ? -34.172 -100.834 48.047 1.00 84.62 804 LEU A O 1
ATOM 6519 N N . ASN A 1 805 ? -35.888 -101.105 49.485 1.00 81.44 805 ASN A N 1
ATOM 6520 C CA . ASN A 1 805 ? -35.671 -102.523 49.787 1.00 81.44 805 ASN A CA 1
ATOM 6521 C C . ASN A 1 805 ? -35.564 -103.412 48.534 1.00 81.44 805 ASN A C 1
ATOM 6523 O O . ASN A 1 805 ? -34.874 -104.425 48.580 1.00 81.44 805 ASN A O 1
ATOM 6527 N N . ASP A 1 806 ? -36.190 -103.015 47.423 1.00 77.19 806 ASP A N 1
ATOM 6528 C CA . ASP A 1 806 ? -36.218 -103.791 46.178 1.00 77.19 806 ASP A CA 1
ATOM 6529 C C . ASP A 1 806 ? -35.073 -103.441 45.202 1.00 77.19 806 ASP A C 1
ATOM 6531 O O . ASP A 1 806 ? -34.922 -104.102 44.175 1.00 77.19 806 ASP A O 1
ATOM 6535 N N . ILE A 1 807 ? -34.282 -102.395 45.482 1.00 82.62 807 ILE A N 1
ATOM 6536 C CA . ILE A 1 807 ? -33.306 -101.811 44.537 1.00 82.62 807 ILE A CA 1
ATOM 6537 C C . ILE A 1 807 ? -31.920 -101.550 45.150 1.00 82.62 807 ILE A C 1
ATOM 6539 O O . ILE A 1 807 ? -31.126 -100.792 44.589 1.00 82.62 807 ILE A O 1
ATOM 6543 N N . TRP A 1 808 ? -31.614 -102.154 46.300 1.00 83.31 808 TRP A N 1
ATOM 6544 C CA . TRP A 1 808 ? -30.271 -102.088 46.878 1.00 83.31 808 TRP A CA 1
ATOM 6545 C C . TRP A 1 808 ? -29.257 -102.786 45.969 1.00 83.31 808 TRP A C 1
ATOM 6547 O O . TRP A 1 808 ? -29.433 -103.945 45.600 1.00 83.31 808 TRP A O 1
ATOM 6557 N N . GLU A 1 809 ? -28.178 -102.088 45.617 1.00 72.88 809 GLU A N 1
ATOM 6558 C CA . GLU A 1 809 ? -27.128 -102.657 44.763 1.00 72.88 809 GLU A CA 1
ATOM 6559 C C . GLU A 1 809 ? -26.017 -103.336 45.568 1.00 72.88 809 GLU A C 1
ATOM 6561 O O . GLU A 1 809 ? -25.420 -104.304 45.100 1.00 72.88 809 GLU A O 1
ATOM 6566 N N . ASN A 1 810 ? -25.723 -102.829 46.770 1.00 69.06 810 ASN A N 1
ATOM 6567 C CA . ASN A 1 810 ? -24.709 -103.393 47.657 1.00 69.06 810 ASN A CA 1
ATOM 6568 C C . ASN A 1 810 ? -25.098 -103.177 49.132 1.00 69.06 810 ASN A C 1
ATOM 6570 O O . ASN A 1 810 ? -25.409 -102.051 49.529 1.00 69.06 810 ASN A O 1
ATOM 6574 N N . GLU A 1 811 ? -25.065 -104.247 49.932 1.00 64.00 811 GLU A N 1
ATOM 6575 C CA . GLU A 1 811 ? -25.354 -104.250 51.375 1.00 64.00 811 GLU A CA 1
ATOM 6576 C C . GLU A 1 811 ? -24.047 -104.442 52.169 1.00 64.00 811 GLU A C 1
ATOM 6578 O O . GLU A 1 811 ? -23.764 -105.512 52.710 1.00 64.00 811 GLU A O 1
ATOM 6583 N N . GLU A 1 812 ? -23.204 -103.408 52.227 1.00 59.62 812 GLU A N 1
ATOM 6584 C CA . GLU A 1 812 ? -21.982 -103.422 53.042 1.00 59.62 812 GLU A CA 1
ATOM 6585 C C . GLU A 1 812 ? -22.230 -102.713 54.386 1.00 59.62 812 GLU A C 1
ATOM 6587 O O . GLU A 1 812 ? -21.993 -101.516 54.558 1.00 59.62 812 GLU A O 1
ATOM 6592 N N . GLY A 1 813 ? -22.715 -103.463 55.379 1.00 67.31 813 GLY A N 1
ATOM 6593 C CA . GLY A 1 813 ? -22.907 -102.960 56.744 1.00 67.31 813 GLY A CA 1
ATOM 6594 C C . GLY A 1 813 ? -24.098 -102.003 56.884 1.00 67.31 813 GLY A C 1
ATOM 6595 O O . GLY A 1 813 ? -25.226 -102.368 56.575 1.00 67.31 813 GLY A O 1
ATOM 6596 N N . ALA A 1 814 ? -23.867 -100.793 57.410 1.00 73.81 814 ALA A N 1
ATOM 6597 C CA . ALA A 1 814 ? -24.910 -99.782 57.644 1.00 73.81 814 ALA A CA 1
ATOM 6598 C C . ALA A 1 814 ? -25.031 -98.733 56.515 1.00 73.81 814 ALA A C 1
ATOM 6600 O O . ALA A 1 814 ? -25.786 -97.767 56.643 1.00 73.81 814 ALA A O 1
ATOM 6601 N N . VAL A 1 815 ? -24.290 -98.895 55.413 1.00 80.56 815 VAL A N 1
ATOM 6602 C CA . VAL A 1 815 ? -24.333 -98.007 54.242 1.00 80.56 815 VAL A CA 1
ATOM 6603 C C . VAL A 1 815 ? -24.917 -98.761 53.061 1.00 80.56 815 VAL A C 1
ATOM 6605 O O . VAL A 1 815 ? -24.479 -99.861 52.743 1.00 80.56 815 VAL A O 1
ATOM 6608 N N . TYR A 1 816 ? -25.863 -98.124 52.382 1.00 85.06 816 TYR A N 1
ATOM 6609 C CA . TYR A 1 816 ? -26.543 -98.702 51.238 1.00 85.06 816 TYR A CA 1
ATOM 6610 C C . TYR A 1 816 ? -26.435 -97.756 50.040 1.00 85.06 816 TYR A C 1
ATOM 6612 O O . TYR A 1 816 ? -26.595 -96.533 50.155 1.00 85.06 816 TYR A O 1
ATOM 6620 N N . LEU A 1 817 ? -26.125 -98.332 48.882 1.00 86.94 817 LEU A N 1
ATOM 6621 C CA . LEU A 1 817 ? -26.070 -97.635 47.601 1.00 86.94 817 LEU A CA 1
ATOM 6622 C C . LEU A 1 817 ? -27.230 -98.101 46.732 1.00 86.94 817 LEU A C 1
ATOM 6624 O O . LEU A 1 817 ? -27.541 -99.293 46.677 1.00 86.94 817 LEU A O 1
ATOM 6628 N N . PHE A 1 818 ? -27.858 -97.143 46.064 1.00 89.62 818 PHE A N 1
ATOM 6629 C CA . PHE A 1 818 ? -28.928 -97.418 45.122 1.00 89.62 818 PHE A CA 1
ATOM 6630 C C . PHE A 1 818 ? -28.881 -96.424 43.969 1.00 89.62 818 PHE A C 1
ATOM 6632 O O . PHE A 1 818 ? -28.550 -95.244 44.142 1.00 89.62 818 PHE A O 1
ATOM 6639 N N . ASN A 1 819 ? -29.253 -96.914 42.792 1.00 90.38 819 ASN A N 1
ATOM 6640 C CA . ASN A 1 819 ? -29.394 -96.104 41.596 1.00 90.38 819 ASN A CA 1
ATOM 6641 C C . ASN A 1 819 ? -30.865 -96.008 41.208 1.00 90.38 819 ASN A C 1
ATOM 6643 O O . ASN A 1 819 ? -31.628 -96.966 41.319 1.00 90.38 819 ASN A O 1
ATOM 6647 N N . LEU A 1 820 ? -31.250 -94.830 40.728 1.00 91.56 820 LEU A N 1
ATOM 6648 C CA . LEU A 1 820 ? -32.556 -94.566 40.144 1.00 91.56 820 LEU A CA 1
ATOM 6649 C C . LEU A 1 820 ? -32.397 -94.504 38.620 1.00 91.56 820 LEU A C 1
ATOM 6651 O O . LEU A 1 820 ? -32.082 -93.437 38.088 1.00 91.56 820 LEU A O 1
ATOM 6655 N N . PRO A 1 821 ? -32.549 -95.634 37.908 1.00 89.81 821 PRO A N 1
ATOM 6656 C CA . PRO A 1 821 ? -32.408 -95.679 36.457 1.00 89.81 821 PRO A CA 1
ATOM 6657 C C . PRO A 1 821 ? -33.613 -95.044 35.753 1.00 89.81 821 PRO A C 1
ATOM 6659 O O . PRO A 1 821 ? -34.701 -94.932 36.314 1.00 89.81 821 PRO A O 1
ATOM 6662 N N . GLU A 1 822 ? -33.441 -94.663 34.487 1.00 87.50 822 GLU A N 1
ATOM 6663 C CA . GLU A 1 822 ? -34.481 -93.973 33.710 1.00 87.50 822 GLU A CA 1
ATOM 6664 C C . GLU A 1 822 ? -35.787 -94.779 33.583 1.00 87.50 822 GLU A C 1
ATOM 6666 O O . GLU A 1 822 ? -36.870 -94.220 33.786 1.00 87.50 822 GLU A O 1
ATOM 6671 N N . TYR A 1 823 ? -35.685 -96.100 33.373 1.00 85.81 823 TYR A N 1
ATOM 6672 C CA . TYR A 1 823 ? -36.846 -96.986 33.210 1.00 85.81 823 TYR A CA 1
ATOM 6673 C C . TYR A 1 823 ? -37.801 -96.943 34.412 1.00 85.81 823 TYR A C 1
ATOM 6675 O O . TYR A 1 823 ? -39.008 -97.133 34.265 1.00 85.81 823 TYR A O 1
ATOM 6683 N N . LEU A 1 824 ? -37.275 -96.673 35.613 1.00 88.19 824 LEU A N 1
ATOM 6684 C CA . LEU A 1 824 ? -38.061 -96.609 36.841 1.00 88.19 824 LEU A CA 1
ATOM 6685 C C . LEU A 1 824 ? -39.088 -95.473 36.768 1.00 88.19 824 LEU A C 1
ATOM 6687 O O . LEU A 1 824 ? -40.180 -95.594 37.315 1.00 88.19 824 LEU A O 1
ATOM 6691 N N . PHE A 1 825 ? -38.778 -94.387 36.065 1.00 90.19 825 PHE A N 1
ATOM 6692 C CA . PHE A 1 825 ? -39.699 -93.273 35.851 1.00 90.19 825 PHE A CA 1
ATOM 6693 C C . PHE A 1 825 ? -40.583 -93.471 34.613 1.00 90.19 825 PHE A C 1
ATOM 6695 O O . PHE A 1 825 ? -41.741 -93.052 34.623 1.00 90.19 825 PHE A O 1
ATOM 6702 N N . ASP A 1 826 ? -40.069 -94.139 33.577 1.00 87.81 826 ASP A N 1
ATOM 6703 C CA . ASP A 1 826 ? -40.837 -94.474 32.368 1.00 87.81 826 ASP A CA 1
ATOM 6704 C C . ASP A 1 826 ? -41.967 -95.467 32.635 1.00 87.81 826 ASP A C 1
ATOM 6706 O O . ASP A 1 826 ? -43.010 -95.388 31.991 1.00 87.81 826 ASP A O 1
ATOM 6710 N N . ALA A 1 827 ? -41.790 -96.361 33.612 1.00 85.81 827 ALA A N 1
ATOM 6711 C CA . ALA A 1 827 ? -42.812 -97.322 34.012 1.00 85.81 827 ALA A CA 1
ATOM 6712 C C . ALA A 1 827 ? -44.121 -96.649 34.466 1.00 85.81 827 ALA A C 1
ATOM 6714 O O . ALA A 1 827 ? -45.204 -97.153 34.168 1.00 85.81 827 ALA A O 1
ATOM 6715 N N . ASP A 1 828 ? -44.032 -95.505 35.155 1.00 86.81 828 ASP A N 1
ATOM 6716 C CA . ASP A 1 828 ? -45.216 -94.753 35.589 1.00 86.81 828 ASP A CA 1
ATOM 6717 C C . ASP A 1 828 ? -45.721 -93.839 34.468 1.00 86.81 828 ASP A C 1
ATOM 6719 O O . ASP A 1 828 ? -46.914 -93.794 34.166 1.00 86.81 828 ASP A O 1
ATOM 6723 N N . TYR A 1 829 ? -44.794 -93.091 33.862 1.00 89.75 829 TYR A N 1
ATOM 6724 C CA . TYR A 1 829 ? -45.091 -92.057 32.880 1.00 89.75 829 TYR A CA 1
ATOM 6725 C C . TYR A 1 829 ? -44.103 -92.138 31.706 1.00 89.75 829 TYR A C 1
ATOM 6727 O O . TYR A 1 829 ? -43.085 -91.427 31.699 1.00 89.75 829 TYR A O 1
ATOM 6735 N N . PRO A 1 830 ? -44.385 -92.998 30.708 1.00 87.69 830 PRO A N 1
ATOM 6736 C CA . PRO A 1 830 ? -43.523 -93.145 29.545 1.00 87.69 830 PRO A CA 1
ATOM 6737 C C . PRO A 1 830 ? -43.595 -91.891 28.673 1.00 87.69 830 PRO A C 1
ATOM 6739 O O . PRO A 1 830 ? -44.668 -91.317 28.487 1.00 87.69 830 PRO A O 1
ATOM 6742 N N . GLY A 1 831 ? -42.454 -91.481 28.118 1.00 85.38 831 GLY A N 1
ATOM 6743 C CA . GLY A 1 831 ? -42.359 -90.299 27.255 1.00 85.38 831 GLY A CA 1
ATOM 6744 C C . GLY A 1 831 ? -42.151 -88.976 27.990 1.00 85.38 831 GLY A C 1
ATOM 6745 O O . GLY A 1 831 ? -42.047 -87.934 27.347 1.00 85.38 831 GLY A O 1
ATOM 6746 N N . HIS A 1 832 ? -42.042 -88.985 29.320 1.00 92.06 832 HIS A N 1
ATOM 6747 C CA . HIS A 1 832 ? -41.618 -87.802 30.063 1.00 92.06 832 HIS A CA 1
ATOM 6748 C C . HIS A 1 832 ? -40.095 -87.614 29.975 1.00 92.06 832 HIS A C 1
ATOM 6750 O O . HIS A 1 832 ? -39.331 -88.540 30.228 1.00 92.06 832 HIS A O 1
ATOM 6756 N N . TYR A 1 833 ? -39.646 -86.393 29.696 1.00 89.75 833 TYR A N 1
ATOM 6757 C CA . TYR A 1 833 ? -38.230 -86.009 29.692 1.00 89.75 833 TYR A CA 1
ATOM 6758 C C . TYR A 1 833 ? -37.990 -84.805 30.613 1.00 89.75 833 TYR A C 1
ATOM 6760 O O . TYR A 1 833 ? -38.925 -84.263 31.206 1.00 89.75 833 TYR A O 1
ATOM 6768 N N . LEU A 1 834 ? -36.727 -84.396 30.765 1.00 90.75 834 LEU A N 1
ATOM 6769 C CA . LEU A 1 834 ? -36.295 -83.323 31.664 1.00 90.75 834 LEU A CA 1
ATOM 6770 C C . LEU A 1 834 ? -36.814 -83.509 33.096 1.00 90.75 834 LEU A C 1
ATOM 6772 O O . LEU A 1 834 ? -37.406 -82.610 33.692 1.00 90.75 834 LEU A O 1
ATOM 6776 N N . ARG A 1 835 ? -36.601 -84.709 33.638 1.00 91.81 835 ARG A N 1
ATOM 6777 C CA . ARG A 1 835 ? -37.001 -85.062 34.999 1.00 91.81 835 ARG A CA 1
ATOM 6778 C C . ARG A 1 835 ? -36.034 -84.427 35.995 1.00 91.81 835 ARG A C 1
ATOM 6780 O O . ARG A 1 835 ? -34.916 -84.911 36.147 1.00 91.81 835 ARG A O 1
ATOM 6787 N N . ARG A 1 836 ? -36.448 -83.341 36.646 1.00 91.38 836 ARG A N 1
ATOM 6788 C CA . ARG A 1 836 ? -35.634 -82.578 37.602 1.00 91.38 836 ARG A CA 1
ATOM 6789 C C . ARG A 1 836 ? -36.163 -82.740 39.009 1.00 91.38 836 ARG A C 1
ATOM 6791 O O . ARG A 1 836 ? -37.335 -82.459 39.258 1.00 91.38 836 ARG A O 1
ATOM 6798 N N . ILE A 1 837 ? -35.298 -83.134 39.928 1.00 91.44 837 ILE A N 1
ATOM 6799 C CA . ILE A 1 837 ? -35.608 -83.207 41.347 1.00 91.44 837 ILE A CA 1
ATOM 6800 C C . ILE A 1 837 ? -35.995 -81.804 41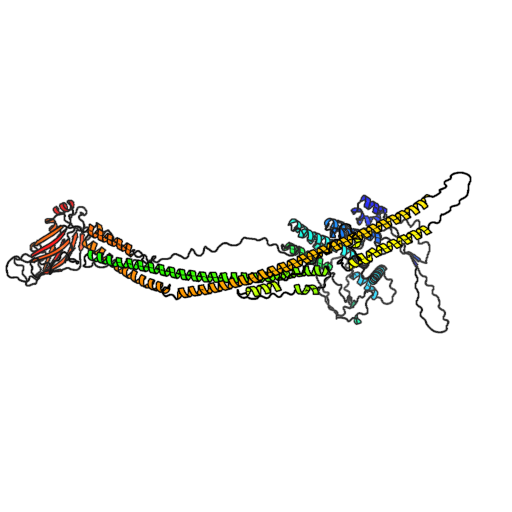.817 1.00 91.44 837 ILE A C 1
ATOM 6802 O O . ILE A 1 837 ? -35.314 -80.815 41.542 1.00 91.44 837 ILE A O 1
ATOM 6806 N N . LYS A 1 838 ? -37.135 -81.720 42.495 1.00 89.50 838 LYS A N 1
ATOM 6807 C CA . LYS A 1 838 ? -37.550 -80.546 43.258 1.00 89.50 838 LYS A CA 1
ATOM 6808 C C . LYS A 1 838 ? -37.168 -80.689 44.714 1.00 89.50 838 LYS A C 1
ATOM 6810 O O . LYS A 1 838 ? -36.679 -79.731 45.299 1.00 89.50 838 LYS A O 1
ATOM 6815 N N . HIS A 1 839 ? -37.371 -81.877 45.272 1.00 90.00 839 HIS A N 1
ATOM 6816 C CA . HIS A 1 839 ? -36.943 -82.218 46.617 1.00 90.00 839 HIS A CA 1
ATOM 6817 C C . HIS A 1 839 ? -36.997 -83.738 46.834 1.00 90.00 839 HIS A C 1
ATOM 6819 O O . HIS A 1 839 ? -37.679 -84.454 46.099 1.00 90.00 839 HIS A O 1
ATOM 6825 N N . ALA A 1 840 ? -36.321 -84.240 47.863 1.00 89.56 840 ALA A N 1
ATOM 6826 C CA . ALA A 1 840 ? -36.366 -85.645 48.258 1.00 89.56 840 ALA A CA 1
ATOM 6827 C C . ALA A 1 840 ? -36.692 -85.752 49.749 1.00 89.56 840 ALA A C 1
ATOM 6829 O O . ALA A 1 840 ? -36.113 -85.021 50.551 1.00 89.56 840 ALA A O 1
ATOM 6830 N N . ARG A 1 841 ? -37.601 -86.661 50.113 1.00 89.81 841 ARG A N 1
ATOM 6831 C CA . ARG A 1 841 ? -37.919 -86.983 51.510 1.00 89.81 841 ARG A CA 1
ATOM 6832 C C . ARG A 1 841 ? -37.782 -88.473 51.779 1.00 89.81 841 ARG A C 1
ATOM 6834 O O . ARG A 1 841 ? -37.942 -89.278 50.865 1.00 89.81 841 ARG A O 1
ATOM 6841 N N . LEU A 1 842 ? -37.515 -88.850 53.022 1.00 88.00 842 LEU A N 1
ATOM 6842 C CA . LEU A 1 842 ? -37.285 -90.240 53.405 1.00 88.00 842 LEU A CA 1
ATOM 6843 C C . LEU A 1 842 ? -38.201 -90.684 54.553 1.00 88.00 842 LEU A C 1
ATOM 6845 O O . LEU A 1 842 ? -38.360 -89.973 55.545 1.00 88.00 842 LEU A O 1
ATOM 6849 N N . THR A 1 843 ? -38.741 -91.898 54.430 1.00 87.19 843 THR A N 1
ATOM 6850 C CA . THR A 1 843 ? -39.498 -92.602 55.473 1.00 87.19 843 THR A CA 1
ATOM 6851 C C . THR A 1 843 ? -38.873 -93.973 55.748 1.00 87.19 843 THR A C 1
ATOM 6853 O O . THR A 1 843 ? -38.507 -94.676 54.811 1.00 87.19 843 THR A O 1
ATOM 6856 N N . VAL A 1 844 ? -38.754 -94.377 57.014 1.00 82.88 844 VAL A N 1
ATOM 6857 C CA . VAL A 1 844 ? -38.118 -95.634 57.445 1.00 82.88 844 VAL A CA 1
ATOM 6858 C C . VAL A 1 844 ? -39.047 -96.405 58.406 1.00 82.88 844 VAL A C 1
ATOM 6860 O O . VAL A 1 844 ? -39.136 -96.075 59.586 1.00 82.88 844 VAL A O 1
ATOM 6863 N N . GLY A 1 845 ? -39.695 -97.467 57.907 1.00 70.88 845 GLY A N 1
ATOM 6864 C CA . GLY A 1 845 ? -40.505 -98.460 58.635 1.00 70.88 845 GLY A CA 1
ATOM 6865 C C . GLY A 1 845 ? -41.972 -98.080 58.916 1.00 70.88 845 GLY A C 1
ATOM 6866 O O . GLY A 1 845 ? -42.286 -96.924 59.190 1.00 70.88 845 GLY A O 1
ATOM 6867 N N . GLU A 1 846 ? -42.874 -99.075 58.920 1.00 58.41 846 GLU A N 1
ATOM 6868 C CA . GLU A 1 846 ? -44.276 -98.948 59.366 1.00 58.41 846 GLU A CA 1
ATOM 6869 C C . GLU A 1 846 ? -44.534 -99.799 60.620 1.00 58.41 846 GLU A C 1
ATOM 6871 O O . GLU A 1 846 ? -44.401 -101.020 60.608 1.00 58.41 846 GLU A O 1
ATOM 6876 N N . GLY A 1 847 ? -44.928 -99.150 61.716 1.00 54.12 847 GLY A N 1
ATOM 6877 C CA . GLY A 1 847 ? -45.340 -99.816 62.950 1.00 54.12 847 GLY A CA 1
ATOM 6878 C C . GLY A 1 847 ? -45.391 -98.833 64.111 1.00 54.12 847 GLY A C 1
ATOM 6879 O O . GLY A 1 847 ? -44.433 -98.106 64.363 1.00 54.12 847 GLY A O 1
ATOM 6880 N N . ALA A 1 848 ? -46.530 -98.760 64.797 1.00 52.75 848 ALA A N 1
ATOM 6881 C CA . ALA A 1 848 ? -46.704 -97.908 65.967 1.00 52.75 848 ALA A CA 1
ATOM 6882 C C . ALA A 1 848 ? -46.016 -98.530 67.195 1.00 52.75 848 ALA A C 1
ATOM 6884 O O . ALA A 1 848 ? -46.670 -99.124 68.045 1.00 52.75 848 ALA A O 1
ATOM 6885 N N . GLU A 1 849 ? -44.700 -98.363 67.292 1.00 52.47 849 GLU A N 1
ATOM 6886 C CA . GLU A 1 849 ? -43.972 -98.382 68.565 1.00 52.47 849 GLU A CA 1
ATOM 6887 C C . GLU A 1 849 ? -43.377 -96.984 68.833 1.00 52.47 849 GLU A C 1
ATOM 6889 O O . GLU A 1 849 ? -43.392 -96.118 67.955 1.00 52.47 849 GLU A O 1
ATOM 6894 N N . ALA A 1 850 ? -42.982 -96.719 70.084 1.00 51.91 850 ALA A N 1
ATOM 6895 C CA . ALA A 1 850 ? -42.606 -95.402 70.621 1.00 51.91 850 ALA A CA 1
ATOM 6896 C C . ALA A 1 850 ? -41.628 -94.600 69.721 1.00 51.91 850 ALA A C 1
ATOM 6898 O O . ALA A 1 850 ? -40.842 -95.206 68.997 1.00 51.91 850 ALA A O 1
ATOM 6899 N N . PRO A 1 851 ? -41.645 -93.246 69.749 1.00 55.50 851 PRO A N 1
ATOM 6900 C CA . PRO A 1 851 ? -40.834 -92.435 68.840 1.00 55.50 851 PRO A CA 1
ATOM 6901 C C . PRO A 1 851 ? -39.336 -92.584 69.147 1.00 55.50 851 PRO A C 1
ATOM 6903 O O . PRO A 1 851 ? -38.801 -91.909 70.024 1.00 55.50 851 PRO A O 1
ATOM 6906 N N . GLU A 1 852 ? -38.656 -93.459 68.415 1.00 66.06 852 GLU A N 1
ATOM 6907 C CA . GLU A 1 852 ? -37.197 -93.512 68.346 1.00 66.06 852 GLU A CA 1
ATOM 6908 C C . GLU A 1 852 ? -36.690 -92.574 67.241 1.00 66.06 852 GLU A C 1
ATOM 6910 O O . GLU A 1 852 ? -37.288 -92.471 66.170 1.00 66.06 852 GLU A O 1
ATOM 6915 N N . ASN A 1 853 ? -35.584 -91.874 67.506 1.00 71.38 853 ASN A N 1
ATOM 6916 C CA . ASN A 1 853 ? -34.924 -91.025 66.514 1.00 71.38 853 ASN A CA 1
ATOM 6917 C C . ASN A 1 853 ? -34.226 -91.908 65.472 1.00 71.38 853 ASN A C 1
ATOM 6919 O O . ASN A 1 853 ? -33.333 -92.689 65.812 1.00 71.38 853 ASN A O 1
ATOM 6923 N N . ILE A 1 854 ? -34.613 -91.756 64.206 1.00 76.50 854 ILE A N 1
ATOM 6924 C CA . ILE A 1 854 ? -33.988 -92.452 63.083 1.00 76.50 854 ILE A CA 1
ATOM 6925 C C . ILE A 1 854 ? -33.036 -91.471 62.404 1.00 76.50 854 ILE A C 1
ATOM 6927 O O . ILE A 1 854 ? -33.422 -90.691 61.531 1.00 76.50 854 ILE A O 1
ATOM 6931 N N . SER A 1 855 ? -31.775 -91.516 62.828 1.00 81.38 855 SER A N 1
ATOM 6932 C CA . SER A 1 855 ? -30.700 -90.751 62.196 1.00 81.38 855 SER A CA 1
ATOM 6933 C C . SER A 1 855 ? -30.211 -91.485 60.952 1.00 81.38 855 SER A C 1
ATOM 6935 O O . SER A 1 855 ? -29.717 -92.602 61.041 1.00 81.38 855 SER A O 1
ATOM 6937 N N . CYS A 1 856 ? -30.364 -90.880 59.779 1.00 84.06 856 CYS A N 1
ATOM 6938 C CA . CYS A 1 856 ? -29.722 -91.352 58.560 1.00 84.06 856 CYS A CA 1
ATOM 6939 C C . CYS A 1 856 ? -29.398 -90.169 57.645 1.00 84.06 856 CYS A C 1
ATOM 6941 O O . CYS A 1 856 ? -30.031 -89.114 57.724 1.00 84.06 856 CYS A O 1
ATOM 6943 N N . THR A 1 857 ? -28.396 -90.345 56.790 1.00 87.75 857 THR A N 1
ATOM 6944 C CA . THR A 1 857 ? -27.958 -89.313 55.844 1.00 87.75 857 THR A CA 1
ATOM 6945 C C . THR A 1 857 ? -28.193 -89.801 54.430 1.00 87.75 857 THR A C 1
ATOM 6947 O O . THR A 1 857 ? -27.680 -90.855 54.056 1.00 87.75 857 THR A O 1
ATOM 6950 N N . LEU A 1 858 ? -28.921 -89.014 53.640 1.00 89.25 858 LEU A N 1
ATOM 6951 C CA . LEU A 1 858 ? -29.141 -89.247 52.219 1.00 89.25 858 LEU A CA 1
ATOM 6952 C C . LEU A 1 858 ? -28.287 -88.264 51.416 1.00 89.25 858 LEU A C 1
ATOM 6954 O O . LEU A 1 858 ? -28.375 -87.052 51.597 1.00 89.25 858 LEU A O 1
ATOM 6958 N N . THR A 1 859 ? -27.450 -88.790 50.531 1.00 89.62 859 THR A N 1
ATOM 6959 C CA . THR A 1 859 ? -26.486 -88.012 49.748 1.00 89.62 859 THR A CA 1
ATOM 6960 C C . THR A 1 859 ? -26.659 -88.294 48.263 1.00 89.62 859 THR A C 1
ATOM 6962 O O . THR A 1 859 ? -26.654 -89.460 47.862 1.00 89.62 859 THR A O 1
ATOM 6965 N N . LEU A 1 860 ? -26.761 -87.237 47.453 1.00 89.62 860 LEU A N 1
ATOM 6966 C CA . LEU A 1 860 ? -26.757 -87.341 45.994 1.00 89.62 860 LEU A CA 1
ATOM 6967 C C . LEU A 1 860 ? -25.306 -87.325 45.502 1.00 89.62 860 LEU A C 1
ATOM 6969 O O . LEU A 1 860 ? -24.601 -86.332 45.688 1.00 89.62 860 LEU A O 1
ATOM 6973 N N . LEU A 1 861 ? -24.850 -88.425 44.903 1.00 88.75 861 LEU A N 1
ATOM 6974 C CA . LEU A 1 861 ? -23.468 -88.562 44.430 1.00 88.75 861 LEU A CA 1
ATOM 6975 C C . LEU A 1 861 ? -23.291 -87.994 43.020 1.00 88.75 861 LEU A C 1
ATOM 6977 O O . LEU A 1 861 ? -22.318 -87.300 42.738 1.00 88.75 861 LEU A O 1
ATOM 6981 N N . SER A 1 862 ? -24.245 -88.286 42.145 1.00 88.19 862 SER A N 1
ATOM 6982 C CA . SER A 1 862 ? -24.290 -87.800 40.771 1.00 88.19 862 SER A CA 1
ATOM 6983 C C . SER A 1 862 ? -25.725 -87.832 40.280 1.00 88.19 862 SER A C 1
ATOM 6985 O O . SER A 1 862 ? -26.508 -88.699 40.678 1.00 88.19 862 SER A O 1
ATOM 6987 N N . SER A 1 863 ? -26.064 -86.904 39.393 1.00 89.50 863 SER A N 1
ATOM 6988 C CA . SER A 1 863 ? -27.345 -86.937 38.696 1.00 89.50 863 SER A CA 1
ATOM 6989 C C . SER A 1 863 ? -27.173 -86.690 37.213 1.00 89.50 863 SER A C 1
ATOM 6991 O O . SER A 1 863 ? -26.262 -85.986 36.790 1.00 89.50 863 SER A O 1
ATOM 6993 N N . GLU A 1 864 ? -28.085 -87.253 36.449 1.00 88.88 864 GLU A N 1
ATOM 6994 C CA . GLU A 1 864 ? -28.157 -87.176 35.009 1.00 88.88 864 GLU A CA 1
ATOM 6995 C C . GLU A 1 864 ? -29.554 -86.694 34.608 1.00 88.88 864 GLU A C 1
ATOM 6997 O O . GLU A 1 864 ? -30.584 -87.135 35.128 1.00 88.88 864 GLU A O 1
ATOM 7002 N N . LEU A 1 865 ? -29.594 -85.748 33.676 1.00 88.06 865 LEU A N 1
ATOM 7003 C CA . LEU A 1 865 ? -30.819 -85.122 33.205 1.00 88.06 865 LEU A CA 1
ATOM 7004 C C . LEU A 1 865 ? -30.947 -85.274 31.692 1.00 88.06 865 LEU A C 1
ATOM 7006 O O . LEU A 1 865 ? -30.179 -84.667 30.950 1.00 88.06 865 LEU A O 1
ATOM 7010 N N . ARG A 1 866 ? -31.982 -85.976 31.216 1.00 89.06 866 ARG A N 1
ATOM 7011 C CA . ARG A 1 866 ? -32.354 -85.954 29.794 1.00 89.06 866 ARG A CA 1
ATOM 7012 C C . ARG A 1 866 ? -32.946 -84.591 29.426 1.00 89.06 866 ARG A C 1
ATOM 7014 O O . ARG A 1 866 ? -34.115 -84.325 29.698 1.00 89.06 866 ARG A O 1
ATOM 7021 N N . ARG A 1 867 ? -32.168 -83.725 28.785 1.00 85.88 867 ARG A N 1
ATOM 7022 C CA . ARG A 1 867 ? -32.581 -82.385 28.349 1.00 85.88 867 ARG A CA 1
ATOM 7023 C C . ARG A 1 867 ? -33.372 -82.362 27.041 1.00 85.88 867 ARG A C 1
ATOM 7025 O O . ARG A 1 867 ? -34.140 -81.424 26.837 1.00 85.88 867 ARG A O 1
ATOM 7032 N N . SER A 1 868 ? -33.222 -83.367 26.177 1.00 84.88 868 SER A N 1
ATOM 7033 C CA . SER A 1 868 ? -33.893 -83.417 24.868 1.00 84.88 868 SER A CA 1
ATOM 7034 C C . SER A 1 868 ? -34.863 -84.602 24.747 1.00 84.88 868 SER A C 1
ATOM 7036 O O . SER A 1 868 ? -34.493 -85.710 25.139 1.00 84.88 868 SER A O 1
ATOM 7038 N N . PRO A 1 869 ? -36.069 -84.416 24.168 1.00 84.62 869 PRO A N 1
ATOM 7039 C CA . PRO A 1 869 ? -37.019 -85.501 23.924 1.00 84.62 869 PRO A CA 1
ATOM 7040 C C . PRO A 1 869 ? -36.718 -86.297 22.641 1.00 84.62 869 PRO A C 1
ATOM 7042 O O . PRO A 1 869 ? -37.477 -87.188 22.275 1.00 84.62 869 PRO A O 1
ATOM 7045 N N . LEU A 1 870 ? -35.654 -85.954 21.909 1.00 86.00 870 LEU A N 1
ATOM 7046 C CA . LEU A 1 870 ? -35.327 -86.589 20.633 1.00 86.00 870 LEU A CA 1
ATOM 7047 C C . LEU A 1 870 ? -34.659 -87.962 20.826 1.00 86.00 870 LEU A C 1
ATOM 7049 O O . LEU A 1 870 ? -33.914 -88.191 21.780 1.00 86.00 870 LEU A O 1
ATOM 7053 N N . LEU A 1 871 ? -34.893 -88.873 19.882 1.00 82.81 871 LEU A N 1
ATOM 7054 C CA . LEU A 1 871 ? -34.188 -90.154 19.791 1.00 82.81 871 LEU A CA 1
ATOM 7055 C C . LEU A 1 871 ? -32.914 -89.974 18.958 1.00 82.81 871 LEU A C 1
ATOM 7057 O O . LEU A 1 871 ? -32.965 -89.352 17.898 1.00 82.81 871 LEU A O 1
ATOM 7061 N N . ASP A 1 872 ? -31.791 -90.532 19.404 1.00 78.69 872 ASP A N 1
ATOM 7062 C CA . ASP A 1 872 ? -30.551 -90.536 18.625 1.00 78.69 872 ASP A CA 1
ATOM 7063 C C . ASP A 1 872 ? -30.506 -91.798 17.759 1.00 78.69 872 ASP A C 1
ATOM 7065 O O . ASP A 1 872 ? -30.528 -92.913 18.279 1.00 78.69 872 ASP A O 1
ATOM 7069 N N . ASN A 1 873 ? -30.531 -91.633 16.434 1.00 75.38 873 ASN A N 1
ATOM 7070 C CA . ASN A 1 873 ? -30.604 -92.731 15.459 1.00 75.38 873 ASN A CA 1
ATOM 7071 C C . ASN A 1 873 ? -31.712 -93.773 15.747 1.00 75.38 873 ASN A C 1
ATOM 7073 O O . ASN A 1 873 ? -31.561 -94.954 15.443 1.00 75.38 873 ASN A O 1
ATOM 7077 N N . GLY A 1 874 ? -32.831 -93.341 16.343 1.00 75.12 874 GLY A N 1
ATOM 7078 C CA . GLY A 1 874 ? -33.953 -94.205 16.737 1.00 75.12 874 GLY A CA 1
ATOM 7079 C C . GLY A 1 874 ? -33.792 -94.910 18.091 1.00 75.12 874 GLY A C 1
ATOM 7080 O O . GLY A 1 874 ? -34.725 -95.578 18.527 1.00 75.12 874 GLY A O 1
ATOM 7081 N N . ASN A 1 875 ? -32.661 -94.733 18.784 1.00 80.12 875 ASN A N 1
ATOM 7082 C CA . ASN A 1 875 ? -32.398 -95.347 20.083 1.00 80.12 875 ASN A CA 1
ATOM 7083 C C . ASN A 1 875 ? -32.882 -94.478 21.252 1.00 80.12 875 ASN A C 1
ATOM 7085 O O . ASN A 1 875 ? -32.579 -93.280 21.354 1.00 80.12 875 ASN A O 1
ATOM 7089 N N . TYR A 1 876 ? -33.593 -95.123 22.179 1.00 83.69 876 TYR A N 1
ATOM 7090 C CA . TYR A 1 876 ? -34.095 -94.494 23.398 1.00 83.69 876 TYR A CA 1
ATOM 7091 C C . TYR A 1 876 ? -32.984 -94.240 24.424 1.00 83.69 876 TYR A C 1
ATOM 7093 O O . TYR A 1 876 ? -32.775 -93.095 24.832 1.00 83.69 876 TYR A O 1
ATOM 7101 N N . GLY A 1 877 ? -32.243 -95.288 24.799 1.00 81.19 877 GLY A N 1
ATOM 7102 C CA . GLY A 1 877 ? -31.196 -95.221 25.820 1.00 81.19 877 GLY A CA 1
ATOM 7103 C C . GLY A 1 877 ? -30.026 -94.300 25.457 1.00 81.19 877 GLY A C 1
ATOM 7104 O O . GLY A 1 877 ? -29.772 -94.017 24.278 1.00 81.19 877 GLY A O 1
ATOM 7105 N N . ARG A 1 878 ? -29.315 -93.841 26.493 1.00 82.06 878 ARG A N 1
ATOM 7106 C CA . ARG A 1 878 ? -28.081 -93.051 26.381 1.00 82.06 878 ARG A CA 1
ATOM 7107 C C . ARG A 1 878 ? -27.025 -93.800 25.563 1.00 82.06 878 ARG A C 1
ATOM 7109 O O . ARG A 1 878 ? -26.820 -94.997 25.763 1.00 82.06 878 ARG A O 1
ATOM 7116 N N . GLN A 1 879 ? -26.340 -93.094 24.665 1.00 78.81 879 GLN A N 1
ATOM 7117 C CA . GLN A 1 879 ? -25.249 -93.647 23.858 1.00 78.81 879 GLN A CA 1
ATOM 7118 C C . GLN A 1 879 ? -23.900 -93.088 24.334 1.00 78.81 879 GLN A C 1
ATOM 7120 O O . GLN A 1 879 ? -23.556 -91.946 24.049 1.00 78.81 879 GLN A O 1
ATOM 7125 N N . GLY A 1 880 ? -23.116 -93.895 25.056 1.00 76.81 880 GLY A N 1
ATOM 7126 C CA . GLY A 1 880 ? -21.786 -93.498 25.540 1.00 76.81 880 GLY A CA 1
ATOM 7127 C C . GLY A 1 880 ? -21.795 -92.378 26.593 1.00 76.81 880 GLY A C 1
ATOM 7128 O O . GLY A 1 880 ? -22.832 -92.019 27.150 1.00 76.81 880 GLY A O 1
ATOM 7129 N N . THR A 1 881 ? -20.612 -91.842 26.903 1.00 68.75 881 THR A N 1
ATOM 7130 C CA . THR A 1 881 ? -20.443 -90.773 27.904 1.00 68.75 881 THR A CA 1
ATOM 7131 C C . THR A 1 881 ? -20.780 -89.383 27.360 1.00 68.75 881 THR A C 1
ATOM 7133 O O . THR A 1 881 ? -21.226 -88.540 28.127 1.00 68.75 881 THR A O 1
ATOM 7136 N N . GLU A 1 882 ? -20.638 -89.137 26.054 1.00 71.31 882 GLU A N 1
ATOM 7137 C CA . GLU A 1 882 ? -20.943 -87.844 25.421 1.00 71.31 882 GLU A CA 1
ATOM 7138 C C . GLU A 1 882 ? -22.235 -87.913 24.593 1.00 71.31 882 GLU A C 1
ATOM 7140 O O . GLU A 1 882 ? -22.205 -88.045 23.372 1.00 71.31 882 GLU A O 1
ATOM 7145 N N . ASP A 1 883 ? -23.385 -87.813 25.263 1.00 79.56 883 ASP A N 1
ATOM 7146 C CA . ASP A 1 883 ? -24.700 -87.737 24.615 1.00 79.56 883 ASP A CA 1
ATOM 7147 C C . ASP A 1 883 ? -25.316 -86.356 24.870 1.00 79.56 883 ASP A C 1
ATOM 7149 O O . ASP A 1 883 ? -25.672 -86.021 25.996 1.00 79.56 883 ASP A O 1
ATOM 7153 N N . SER A 1 884 ? -25.464 -85.545 23.817 1.00 78.44 884 SER A N 1
ATOM 7154 C CA . SER A 1 884 ? -26.007 -84.175 23.904 1.00 78.44 884 SER A CA 1
ATOM 7155 C C . SER A 1 884 ? -27.447 -84.095 24.431 1.00 78.44 884 SER A C 1
ATOM 7157 O O . SER A 1 884 ? -27.906 -83.022 24.837 1.00 78.44 884 SER A O 1
ATOM 7159 N N . ARG A 1 885 ? -28.176 -85.220 24.431 1.00 83.94 885 ARG A N 1
ATOM 7160 C CA . ARG A 1 885 ? -29.524 -85.307 24.999 1.00 83.94 885 ARG A CA 1
ATOM 7161 C C . ARG A 1 885 ? -29.501 -85.339 26.519 1.00 83.94 885 ARG A C 1
ATOM 7163 O O . ARG A 1 885 ? -30.544 -85.064 27.109 1.00 83.94 885 ARG A O 1
ATOM 7170 N N . PHE A 1 886 ? -28.363 -85.645 27.134 1.00 84.75 886 PHE A N 1
ATOM 7171 C CA . PHE A 1 886 ? -28.197 -85.765 28.574 1.00 84.75 886 PHE A CA 1
ATOM 7172 C C . PHE A 1 886 ? -27.214 -84.723 29.113 1.00 84.75 886 PHE A C 1
ATOM 7174 O O . PHE A 1 886 ? -26.301 -84.271 28.427 1.00 84.75 886 PHE A O 1
ATOM 7181 N N . ILE A 1 887 ? -27.435 -84.301 30.353 1.00 83.94 887 ILE A N 1
ATOM 7182 C CA . ILE A 1 887 ? -26.520 -83.448 31.108 1.00 83.94 887 ILE A CA 1
ATOM 7183 C C . ILE A 1 887 ? -26.168 -84.176 32.394 1.00 83.94 887 ILE A C 1
ATOM 7185 O O . ILE A 1 887 ? -27.058 -84.476 33.192 1.00 83.94 887 ILE A O 1
ATOM 7189 N N . ASP A 1 888 ? -24.874 -84.396 32.604 1.00 81.31 888 ASP A N 1
ATOM 7190 C CA . ASP A 1 888 ? -24.358 -84.936 33.853 1.00 81.31 888 ASP A CA 1
ATOM 7191 C C . ASP A 1 888 ? -24.031 -83.805 34.832 1.00 81.31 888 ASP A C 1
ATOM 7193 O O . ASP A 1 888 ? -23.303 -82.856 34.526 1.00 81.31 888 ASP A O 1
ATOM 7197 N N . TYR A 1 889 ? -24.540 -83.934 36.050 1.00 78.62 889 TYR A N 1
ATOM 7198 C CA . TYR A 1 889 ? -24.214 -83.082 37.179 1.00 78.62 889 TYR A CA 1
ATOM 7199 C C . TYR A 1 889 ? -23.377 -83.880 38.178 1.00 78.62 889 TYR A C 1
ATOM 7201 O O . TYR A 1 889 ? -23.901 -84.656 38.980 1.00 78.62 889 TYR A O 1
ATOM 7209 N N . TYR A 1 890 ? -22.070 -83.622 38.173 1.00 68.88 890 TYR A N 1
ATOM 7210 C CA . TYR A 1 890 ? -21.113 -84.093 39.186 1.00 68.88 890 TYR A CA 1
ATOM 7211 C C . TYR A 1 890 ? -20.891 -83.037 40.283 1.00 68.88 890 TYR A C 1
ATOM 7213 O O . TYR A 1 890 ? -19.774 -82.838 40.757 1.00 68.88 890 TYR A O 1
ATOM 7221 N N . GLY A 1 891 ? -21.946 -82.276 40.598 1.00 60.19 891 GLY A N 1
ATOM 7222 C CA . GLY A 1 891 ? -21.895 -81.077 41.435 1.00 60.19 891 GLY A CA 1
ATOM 7223 C C . GLY A 1 891 ? -21.410 -81.319 42.873 1.00 60.19 891 GLY A C 1
ATOM 7224 O O . GLY A 1 891 ? -21.219 -82.463 43.284 1.00 60.19 891 GLY A O 1
ATOM 7225 N N . PRO A 1 892 ? -21.211 -80.241 43.662 1.00 61.34 892 PRO A N 1
ATOM 7226 C CA . PRO A 1 892 ? -20.823 -80.355 45.066 1.00 61.34 892 PRO A CA 1
ATOM 7227 C C . PRO A 1 892 ? -21.795 -81.294 45.781 1.00 61.34 892 PRO A C 1
ATOM 7229 O O . PRO A 1 892 ? -23.001 -81.080 45.703 1.00 61.34 892 PRO A O 1
ATOM 7232 N N . VAL A 1 893 ? -21.263 -82.333 46.430 1.00 62.78 893 VAL A N 1
ATOM 7233 C CA . VAL A 1 893 ? -22.034 -83.383 47.109 1.00 62.78 893 VAL A CA 1
ATOM 7234 C C . VAL A 1 893 ? -23.083 -82.735 48.020 1.00 62.78 893 VAL A C 1
ATOM 7236 O O . VAL A 1 893 ? -22.742 -82.164 49.055 1.00 62.78 893 VAL A O 1
ATOM 7239 N N . GLN A 1 894 ? -24.351 -82.779 47.608 1.00 79.44 894 GLN A N 1
ATOM 7240 C CA . GLN A 1 894 ? -25.475 -82.305 48.412 1.00 79.44 894 GLN A CA 1
ATOM 7241 C C . GLN A 1 894 ? -25.952 -83.460 49.299 1.00 79.44 894 GLN A C 1
ATOM 7243 O O . GLN A 1 894 ? -25.938 -84.622 48.883 1.00 79.44 894 GLN A O 1
ATOM 7248 N N . SER A 1 895 ? -26.375 -83.161 50.524 1.00 86.38 895 SER A N 1
ATOM 7249 C CA . SER A 1 895 ? -26.895 -84.161 51.455 1.00 86.38 895 SER A CA 1
ATOM 7250 C C . SER A 1 895 ? -28.027 -83.598 52.307 1.00 86.38 895 SER A C 1
ATOM 7252 O O . SER A 1 895 ? -28.085 -82.400 52.585 1.00 86.38 895 SER A O 1
ATOM 7254 N N . ILE A 1 896 ? -28.930 -84.485 52.716 1.00 88.81 896 ILE A N 1
ATOM 7255 C CA . ILE A 1 896 ? -29.956 -84.234 53.729 1.00 88.81 896 ILE A CA 1
ATOM 7256 C C . ILE A 1 896 ? -29.823 -85.267 54.847 1.00 88.81 896 ILE A C 1
ATOM 7258 O O . ILE A 1 896 ? -29.283 -86.356 54.641 1.00 88.81 896 ILE A O 1
ATOM 7262 N N . VAL A 1 897 ? -30.325 -84.932 56.032 1.00 86.00 897 VAL A N 1
ATOM 7263 C CA . VAL A 1 897 ? -30.279 -85.793 57.222 1.00 86.00 897 VAL A CA 1
ATOM 7264 C C . VAL A 1 897 ? -31.691 -85.939 57.788 1.00 86.00 897 VAL A C 1
ATOM 7266 O O . VAL A 1 897 ? -32.438 -84.961 57.828 1.00 86.00 897 VAL A O 1
ATOM 7269 N N . THR A 1 898 ? -32.062 -87.143 58.226 1.00 82.88 898 THR A N 1
ATOM 7270 C CA . THR A 1 898 ? -33.350 -87.426 58.882 1.00 82.88 898 THR A CA 1
ATOM 7271 C C . THR A 1 898 ? -33.241 -87.366 60.401 1.00 82.88 898 THR A C 1
ATOM 7273 O O . THR A 1 898 ? -32.171 -87.561 60.978 1.00 82.88 898 THR A O 1
ATOM 7276 N N . SER A 1 899 ? -34.359 -87.087 61.065 1.00 79.25 899 SER A N 1
ATOM 7277 C CA . SER A 1 899 ? -34.472 -87.046 62.530 1.00 79.25 899 SER A CA 1
ATOM 7278 C C . SER A 1 899 ? -35.750 -87.723 63.045 1.00 79.25 899 SER A C 1
ATOM 7280 O O . SER A 1 899 ? -35.746 -88.332 64.109 1.00 79.25 899 SER A O 1
ATOM 7282 N N . SER A 1 900 ? -36.859 -87.643 62.309 1.00 76.88 900 SER A N 1
ATOM 7283 C CA . SER A 1 900 ? -38.104 -88.349 62.626 1.00 76.88 900 SER A CA 1
ATOM 7284 C C . SER A 1 900 ? -38.221 -89.690 61.893 1.00 76.88 900 SER A C 1
ATOM 7286 O O . SER A 1 900 ? -38.911 -90.593 62.363 1.00 76.88 900 SER A O 1
ATOM 7288 N N . GLY A 1 901 ? -37.561 -89.818 60.736 1.00 73.19 901 GLY A N 1
ATOM 7289 C CA . GLY A 1 901 ? -37.671 -90.977 59.854 1.00 73.19 901 GLY A CA 1
ATOM 7290 C C . GLY A 1 901 ? -39.062 -91.156 59.239 1.00 73.19 901 GLY A C 1
ATOM 7291 O O . GLY A 1 901 ? -39.341 -92.231 58.715 1.00 73.19 901 GLY A O 1
ATOM 7292 N N . LYS A 1 902 ? -39.941 -90.145 59.305 1.00 81.62 902 LYS A N 1
ATOM 7293 C CA . LYS A 1 902 ? -41.273 -90.135 58.685 1.00 81.62 902 LYS A CA 1
ATOM 7294 C C . LYS A 1 902 ? -41.410 -88.905 57.791 1.00 81.62 902 LYS A C 1
ATOM 7296 O O . LYS A 1 902 ? -41.592 -87.805 58.295 1.00 81.62 902 LYS A O 1
ATOM 7301 N N . ASP A 1 903 ? -41.351 -89.108 56.477 1.00 82.06 903 ASP A N 1
ATOM 7302 C CA . ASP A 1 903 ? -41.430 -88.057 55.452 1.00 82.06 903 ASP A CA 1
ATOM 7303 C C . ASP A 1 903 ? -40.454 -86.879 55.693 1.00 82.06 903 ASP A C 1
ATOM 7305 O O . ASP A 1 903 ? -40.799 -85.707 55.539 1.00 82.06 903 ASP A O 1
ATOM 7309 N N . ASP A 1 904 ? -39.210 -87.188 56.076 1.00 82.69 904 ASP A N 1
ATOM 7310 C CA . ASP A 1 904 ? -38.184 -86.192 56.411 1.00 82.69 904 ASP A CA 1
ATOM 7311 C C . ASP A 1 904 ? -37.450 -85.671 55.169 1.00 82.69 904 ASP A C 1
ATOM 7313 O O . ASP A 1 904 ? -36.839 -86.448 54.437 1.00 82.69 904 ASP A O 1
ATOM 7317 N N . GLY A 1 905 ? -37.432 -84.347 54.977 1.00 82.88 905 GLY A N 1
ATOM 7318 C CA . GLY A 1 905 ? -36.744 -83.669 53.864 1.00 82.88 905 GLY A CA 1
ATOM 7319 C C . GLY A 1 905 ? -35.403 -82.998 54.197 1.00 82.88 905 GLY A C 1
ATOM 7320 O O . GLY A 1 905 ? -34.785 -82.378 53.338 1.00 82.8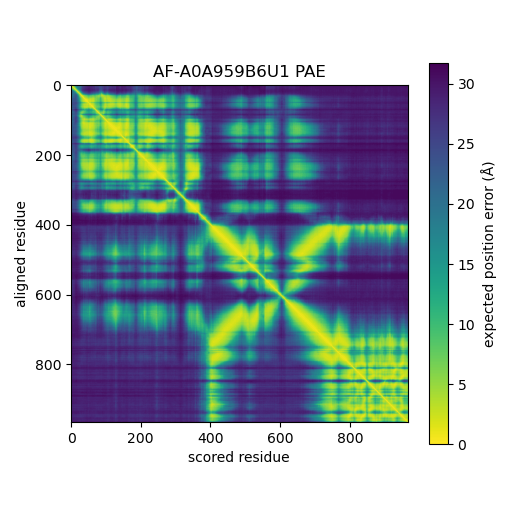8 905 GLY A O 1
ATOM 7321 N N . GLY A 1 906 ? -34.948 -83.057 55.452 1.00 82.56 906 GLY A N 1
ATOM 7322 C CA . GLY A 1 906 ? -33.714 -82.387 55.898 1.00 82.56 906 GLY A CA 1
ATOM 7323 C C . GLY A 1 906 ? -33.796 -80.861 56.040 1.00 82.56 906 GLY A C 1
ATOM 7324 O O . GLY A 1 906 ? -32.770 -80.208 56.213 1.00 82.56 906 GLY A O 1
ATOM 7325 N N . LEU A 1 907 ? -35.002 -80.292 55.990 1.00 83.81 907 LEU A N 1
ATOM 7326 C CA . LEU A 1 907 ? -35.298 -78.897 56.326 1.00 83.81 907 LEU A CA 1
ATOM 7327 C C . LEU A 1 907 ? -36.247 -78.862 57.530 1.00 83.81 907 LEU A C 1
ATOM 7329 O O . LEU A 1 907 ? -37.093 -79.743 57.665 1.00 83.81 907 LEU A O 1
ATOM 7333 N N . PHE A 1 908 ? -36.130 -77.841 58.386 1.00 82.12 908 PHE A N 1
ATOM 7334 C CA . PHE A 1 908 ? -37.044 -77.658 59.525 1.00 82.12 908 PHE A CA 1
ATOM 7335 C C . PHE A 1 908 ? -38.476 -77.341 59.074 1.00 82.12 908 PHE A C 1
ATOM 7337 O O . PHE A 1 908 ? -39.432 -77.872 59.628 1.00 82.12 908 PHE A O 1
ATOM 7344 N N . GLU A 1 909 ? -38.608 -76.489 58.057 1.00 82.06 909 GLU A N 1
ATOM 7345 C CA . GLU A 1 909 ? -39.865 -76.147 57.399 1.00 82.06 909 GLU A CA 1
ATOM 7346 C C . GLU A 1 909 ? -39.612 -76.101 55.890 1.00 82.06 909 GLU A C 1
ATOM 7348 O O . GLU A 1 909 ? -38.609 -75.544 55.438 1.00 82.06 909 GLU A O 1
ATOM 7353 N N . LEU A 1 910 ? -40.492 -76.729 55.109 1.00 81.19 910 LEU A N 1
ATOM 7354 C CA . LEU A 1 910 ? -40.398 -76.704 53.654 1.00 81.19 910 LEU A CA 1
ATOM 7355 C C . LEU A 1 910 ? -41.213 -75.525 53.115 1.00 81.19 910 LEU A C 1
ATOM 7357 O O . LEU A 1 910 ? -42.440 -75.610 53.055 1.00 81.19 910 LEU A O 1
ATOM 7361 N N . ASP A 1 911 ? -40.528 -74.468 52.675 1.00 84.19 911 ASP A N 1
ATOM 7362 C CA . ASP A 1 911 ? -41.145 -73.365 51.937 1.00 84.19 911 ASP A CA 1
ATOM 7363 C C . ASP A 1 911 ? -40.822 -73.457 50.440 1.00 84.19 911 ASP A C 1
ATOM 7365 O O . ASP A 1 911 ? -39.681 -73.313 50.002 1.00 84.19 911 ASP A O 1
ATOM 7369 N N . TRP A 1 912 ? -41.858 -73.658 49.629 1.00 79.06 912 TRP A N 1
ATOM 7370 C CA . TRP A 1 912 ? -41.745 -73.687 48.170 1.00 79.06 912 TRP A CA 1
ATOM 7371 C C . TRP A 1 912 ? -41.391 -72.315 47.564 1.00 79.06 912 TRP A C 1
ATOM 7373 O O . TRP A 1 912 ? -40.959 -72.239 46.405 1.00 79.06 912 TRP A O 1
ATOM 7383 N N . LYS A 1 913 ? -41.577 -71.233 48.332 1.00 81.69 913 LYS A N 1
ATOM 7384 C CA . LYS A 1 913 ? -41.310 -69.846 47.936 1.00 81.69 913 LYS A CA 1
ATOM 7385 C C . LYS A 1 913 ? -39.962 -69.300 48.421 1.00 81.69 913 LYS A C 1
ATOM 7387 O O . LYS A 1 913 ? -39.730 -68.114 48.198 1.00 81.69 913 LYS A O 1
ATOM 7392 N N . ASP A 1 914 ? -39.081 -70.115 49.017 1.00 84.12 914 ASP A N 1
ATOM 7393 C CA . ASP A 1 914 ? -37.732 -69.656 49.396 1.00 84.12 914 ASP A CA 1
ATOM 7394 C C . ASP A 1 914 ? -37.025 -69.046 48.166 1.00 84.12 914 ASP A C 1
ATOM 7396 O O . ASP A 1 914 ? -37.139 -69.528 47.035 1.00 84.12 914 ASP A O 1
ATOM 7400 N N . GLU A 1 915 ? -36.312 -67.944 48.382 1.00 85.25 915 GLU A N 1
ATOM 7401 C CA . GLU A 1 915 ? -35.518 -67.265 47.358 1.00 85.25 915 GLU A CA 1
ATOM 7402 C C . GLU A 1 915 ? -34.281 -68.078 46.953 1.00 85.25 915 GLU A C 1
ATOM 7404 O O . GLU A 1 915 ? -33.629 -67.757 45.958 1.00 85.25 915 GLU A O 1
ATOM 7409 N N . ARG A 1 916 ? -33.946 -69.131 47.703 1.00 86.19 916 ARG A N 1
ATOM 7410 C CA . ARG A 1 916 ? -32.854 -70.067 47.416 1.00 86.19 916 ARG A CA 1
ATOM 7411 C C . ARG A 1 916 ? -33.367 -71.371 46.809 1.00 86.19 916 ARG A C 1
ATOM 7413 O O . ARG A 1 916 ? -34.549 -71.702 46.882 1.00 86.19 916 ARG A O 1
ATOM 7420 N N . PHE A 1 917 ? -32.463 -72.118 46.185 1.00 85.88 917 PHE A N 1
ATOM 7421 C CA . PHE A 1 917 ? -32.764 -73.471 45.714 1.00 85.88 917 PHE A CA 1
ATOM 7422 C C . PHE A 1 917 ? -32.878 -74.451 46.894 1.00 85.88 917 PHE A C 1
ATOM 7424 O O . PHE A 1 917 ? -32.055 -74.411 47.814 1.00 85.88 917 PHE A O 1
ATOM 7431 N N . LEU A 1 918 ? -33.885 -75.330 46.865 1.00 88.25 918 LEU A N 1
ATOM 7432 C CA . LEU A 1 918 ? -34.057 -76.409 47.845 1.00 88.25 918 LEU A CA 1
ATOM 7433 C C . LEU A 1 918 ? -32.947 -77.473 47.697 1.00 88.25 918 LEU A C 1
ATOM 7435 O O . LEU A 1 918 ? -32.316 -77.568 46.639 1.00 88.25 918 LEU A O 1
ATOM 7439 N N . PRO A 1 919 ? -32.697 -78.315 48.722 1.00 87.38 919 PRO A N 1
ATOM 7440 C CA . PRO A 1 919 ? -31.764 -79.431 48.595 1.00 87.38 919 PRO A CA 1
ATOM 7441 C C . PRO A 1 919 ? -32.136 -80.335 47.415 1.00 87.38 919 PRO A C 1
ATOM 7443 O O . PRO A 1 919 ? -33.289 -80.763 47.302 1.00 87.38 919 PRO A O 1
ATOM 7446 N N . PHE A 1 920 ? -31.150 -80.619 46.561 1.00 87.44 920 PHE A N 1
ATOM 7447 C CA . PHE A 1 920 ? -31.260 -81.379 45.309 1.00 87.44 920 PHE A CA 1
ATOM 7448 C C . PHE A 1 920 ? -32.073 -80.709 44.198 1.00 87.44 920 PHE A C 1
ATOM 7450 O O . PHE A 1 920 ? -32.268 -81.310 43.143 1.00 87.44 920 PHE A O 1
ATOM 7457 N N . GLU A 1 921 ? -32.537 -79.470 44.387 1.00 87.44 921 GLU A N 1
ATOM 7458 C CA . GLU A 1 921 ? -33.368 -78.796 43.394 1.00 87.44 921 GLU A CA 1
ATOM 7459 C C . GLU A 1 921 ? -32.595 -78.528 42.096 1.00 87.44 921 GLU A C 1
ATOM 7461 O O . GLU A 1 921 ? -31.531 -77.909 42.086 1.00 87.44 921 GLU A O 1
ATOM 7466 N N . GLY A 1 922 ? -33.162 -78.984 40.979 1.00 84.81 922 GLY A N 1
ATOM 7467 C CA . GLY A 1 922 ? -32.579 -78.845 39.644 1.00 84.81 922 GLY A CA 1
ATOM 7468 C C . GLY A 1 922 ? -31.664 -79.999 39.229 1.00 84.81 922 GLY A C 1
ATOM 7469 O O . GLY A 1 922 ? -31.331 -80.085 38.048 1.00 84.81 922 GLY A O 1
ATOM 7470 N N . ALA A 1 923 ? -31.315 -80.907 40.145 1.00 87.81 923 ALA A N 1
ATOM 7471 C CA . ALA A 1 923 ? -30.592 -82.134 39.819 1.00 87.81 923 ALA A CA 1
ATOM 7472 C C . ALA A 1 923 ? -31.455 -83.092 38.977 1.00 87.81 923 ALA A C 1
ATOM 7474 O O . ALA A 1 923 ? -32.685 -83.055 39.032 1.00 87.81 923 ALA A O 1
ATOM 7475 N N . GLY A 1 924 ? -30.824 -83.963 38.192 1.00 89.38 924 GLY A N 1
ATOM 7476 C CA . GLY A 1 924 ? -31.528 -84.958 37.383 1.00 89.38 924 GLY A CA 1
ATOM 7477 C C . GLY A 1 924 ? -32.163 -86.073 38.223 1.00 89.38 924 GLY A C 1
ATOM 7478 O O . GLY A 1 924 ? -31.595 -86.509 39.220 1.00 89.38 924 GLY A O 1
ATOM 7479 N N . ALA A 1 925 ? -33.350 -86.546 37.839 1.00 88.75 925 ALA A N 1
ATOM 7480 C CA . ALA A 1 925 ? -34.014 -87.650 38.539 1.00 88.75 925 ALA A CA 1
ATOM 7481 C C . ALA A 1 925 ? -33.283 -88.988 38.340 1.00 88.75 925 ALA A C 1
ATOM 7483 O O . ALA A 1 925 ? -33.292 -89.823 39.245 1.00 88.75 925 ALA A O 1
ATOM 7484 N N . ILE A 1 926 ? -32.612 -89.173 37.196 1.00 90.69 926 ILE A N 1
ATOM 7485 C CA . ILE A 1 926 ? -31.699 -90.300 36.988 1.00 90.69 926 ILE A CA 1
ATOM 7486 C C . ILE A 1 926 ? -30.481 -90.023 37.853 1.00 90.69 926 ILE A C 1
ATOM 7488 O O . ILE A 1 926 ? -29.808 -89.012 37.675 1.00 90.69 926 ILE A O 1
ATOM 7492 N N . SER A 1 927 ? -30.257 -90.836 38.874 1.00 91.38 927 SER A N 1
ATOM 7493 C CA . SER A 1 927 ? -29.341 -90.430 39.936 1.00 91.38 927 SER A CA 1
ATOM 7494 C C . SER A 1 927 ? -28.803 -91.595 40.747 1.00 91.38 927 SER A C 1
ATOM 7496 O O . SER A 1 927 ? -29.468 -92.618 40.916 1.00 91.38 927 SER A O 1
ATOM 7498 N N . SER A 1 928 ? -27.595 -91.401 41.272 1.00 90.00 928 SER A N 1
ATOM 7499 C CA . SER A 1 928 ? -26.920 -92.334 42.170 1.00 90.00 928 SER A CA 1
ATOM 7500 C C . SER A 1 928 ? -26.896 -91.759 43.574 1.00 90.00 928 SER A C 1
ATOM 7502 O O . SER A 1 928 ? -26.408 -90.644 43.799 1.00 90.00 928 SER A O 1
ATOM 7504 N N . TRP A 1 929 ? -27.405 -92.531 44.525 1.00 90.50 929 TRP A N 1
ATOM 7505 C CA . TRP A 1 929 ? -27.580 -92.093 45.900 1.00 90.50 929 TRP A CA 1
ATOM 7506 C C . TRP A 1 929 ? -26.828 -92.987 46.872 1.00 90.50 929 TRP A C 1
ATOM 7508 O O . TRP A 1 929 ? -26.638 -94.186 46.662 1.00 90.50 929 TRP A O 1
ATOM 7518 N N . ARG A 1 930 ? -26.437 -92.378 47.989 1.00 89.38 930 ARG A N 1
ATOM 7519 C CA . ARG A 1 930 ? -25.920 -93.073 49.162 1.00 89.38 930 ARG A CA 1
ATOM 7520 C C . ARG A 1 930 ? -26.808 -92.766 50.348 1.00 89.38 930 ARG A C 1
ATOM 7522 O O . ARG A 1 930 ? -26.998 -91.593 50.673 1.00 89.38 930 ARG A O 1
ATOM 7529 N N . ILE A 1 931 ? -27.275 -93.810 51.021 1.00 88.06 931 ILE A N 1
ATOM 7530 C CA . ILE A 1 931 ? -27.879 -93.696 52.342 1.00 88.06 931 ILE A CA 1
ATOM 7531 C C . ILE A 1 931 ? -26.973 -94.355 53.380 1.00 88.06 931 ILE A C 1
ATOM 7533 O O . ILE A 1 931 ? -26.464 -95.454 53.175 1.00 88.06 931 ILE A O 1
ATOM 7537 N N . SER A 1 932 ? -26.736 -93.668 54.491 1.00 86.56 932 SER A N 1
ATOM 7538 C CA . SER A 1 932 ? -25.936 -94.193 55.599 1.00 86.56 932 SER A CA 1
ATOM 7539 C C . SER A 1 932 ? -26.728 -94.159 56.898 1.00 86.56 932 SER A C 1
ATOM 7541 O O . SER A 1 932 ? -27.185 -93.087 57.308 1.00 86.56 932 SER A O 1
ATOM 7543 N N . PHE A 1 933 ? -26.834 -95.314 57.549 1.00 83.88 933 PHE A N 1
ATOM 7544 C CA . PHE A 1 933 ? -27.376 -95.488 58.891 1.00 83.88 933 PHE A CA 1
ATOM 7545 C C . PHE A 1 933 ? -26.241 -95.652 59.924 1.00 83.88 933 PHE A C 1
ATOM 7547 O O . PHE A 1 933 ? -25.114 -95.997 59.564 1.00 83.88 933 PHE A O 1
ATOM 7554 N N . PRO A 1 934 ? -26.515 -95.424 61.218 1.00 79.19 934 PRO A N 1
ATOM 7555 C CA . PRO A 1 934 ? -25.627 -95.798 62.310 1.00 79.19 934 PRO A CA 1
ATOM 7556 C C . PRO A 1 934 ? -25.468 -97.319 62.392 1.00 79.19 934 PRO A C 1
ATOM 7558 O O . PRO A 1 934 ? -26.436 -98.050 62.200 1.00 79.19 934 PRO A O 1
ATOM 7561 N N . GLU A 1 935 ? -24.283 -97.803 62.770 1.00 74.50 935 GLU A N 1
ATOM 7562 C CA . GLU A 1 935 ? -23.983 -99.245 62.882 1.00 74.50 935 GLU A CA 1
ATOM 7563 C C . GLU A 1 935 ? -24.916 -100.012 63.838 1.00 74.50 935 GLU A C 1
ATOM 7565 O O . GLU A 1 935 ? -25.097 -101.218 63.696 1.00 74.50 935 GLU A O 1
ATOM 7570 N N . SER A 1 936 ? -25.527 -99.329 64.811 1.00 67.12 936 SER A N 1
ATOM 7571 C CA . SER A 1 936 ? -26.466 -99.922 65.770 1.00 67.12 936 SER A CA 1
ATOM 7572 C C . SER A 1 936 ? -27.876 -100.153 65.213 1.00 67.12 936 SER A C 1
ATOM 7574 O O . SER A 1 936 ? -28.696 -100.775 65.888 1.00 67.12 936 SER A O 1
ATOM 7576 N N . PHE A 1 937 ? -28.191 -99.637 64.023 1.00 71.06 937 PHE A N 1
ATOM 7577 C CA . PHE A 1 937 ? -29.527 -99.696 63.436 1.00 71.06 937 PHE A CA 1
ATOM 7578 C C . PHE A 1 937 ? -29.677 -100.919 62.520 1.00 71.06 937 PHE A C 1
ATOM 7580 O O . PHE A 1 937 ? -28.887 -101.118 61.601 1.00 71.06 937 PHE A O 1
ATOM 7587 N N . SER A 1 938 ? -30.714 -101.732 62.749 1.00 68.31 938 SER A N 1
ATOM 7588 C CA . SER A 1 938 ? -31.031 -102.904 61.920 1.00 68.31 938 SER A CA 1
ATOM 7589 C C . SER A 1 938 ? -32.352 -102.711 61.174 1.00 68.31 938 SER A C 1
ATOM 7591 O O . SER A 1 938 ? -33.354 -102.302 61.764 1.00 68.31 938 SER A O 1
ATOM 7593 N N . LEU A 1 939 ? -32.357 -103.051 59.881 1.00 69.88 939 LEU A N 1
ATOM 7594 C CA . LEU A 1 939 ? -33.518 -102.956 58.990 1.00 69.88 939 LEU A CA 1
ATOM 7595 C C . LEU A 1 939 ? -34.502 -104.134 59.106 1.00 69.88 939 LEU A C 1
ATOM 7597 O O . LEU A 1 939 ? -35.483 -104.143 58.373 1.00 69.88 939 LEU A O 1
ATOM 7601 N N . ASN A 1 940 ? -34.282 -105.115 59.993 1.00 66.44 940 ASN A N 1
ATOM 7602 C CA . ASN A 1 940 ? -35.069 -106.358 60.057 1.00 66.44 940 ASN A CA 1
ATOM 7603 C C . ASN A 1 940 ? -36.596 -106.115 60.067 1.00 66.44 940 ASN A C 1
ATOM 7605 O O . ASN A 1 940 ? -37.184 -105.813 61.105 1.00 66.44 940 ASN A O 1
ATOM 7609 N N . GLY A 1 941 ? -37.228 -106.273 58.897 1.00 63.78 941 GLY A N 1
ATOM 7610 C CA . GLY A 1 941 ? -38.667 -106.097 58.675 1.00 63.78 941 GLY A CA 1
ATOM 7611 C C . GLY A 1 941 ? -39.164 -104.655 58.472 1.00 63.78 941 GLY A C 1
ATOM 7612 O O . GLY A 1 941 ? -40.376 -104.465 58.420 1.00 63.78 941 GLY A O 1
ATOM 7613 N N . LYS A 1 942 ? -38.285 -103.644 58.366 1.00 72.56 942 LYS A N 1
ATOM 7614 C CA . LYS A 1 942 ? -38.648 -102.230 58.137 1.00 72.56 942 LYS A CA 1
ATOM 7615 C C . LYS A 1 942 ? -38.438 -101.831 56.666 1.00 72.56 942 LYS A C 1
ATOM 7617 O O . LYS A 1 942 ? -37.346 -101.988 56.124 1.00 72.56 942 LYS A O 1
ATOM 7622 N N . ASP A 1 943 ? -39.466 -101.258 56.042 1.00 79.69 943 ASP A N 1
ATOM 7623 C CA . ASP A 1 943 ? -39.395 -100.721 54.673 1.00 79.69 943 ASP A CA 1
ATOM 7624 C C . ASP A 1 943 ? -38.788 -99.310 54.656 1.00 79.69 943 ASP A C 1
ATOM 7626 O O . ASP A 1 943 ? -39.260 -98.432 55.378 1.00 79.69 943 ASP A O 1
ATOM 7630 N N . VAL A 1 944 ? -37.787 -99.052 53.809 1.00 84.19 944 VAL A N 1
ATOM 7631 C CA . VAL A 1 944 ? -37.306 -97.685 53.539 1.00 84.19 944 VAL A CA 1
ATOM 7632 C C . VAL A 1 944 ? -37.957 -97.162 52.265 1.00 84.19 944 VAL A C 1
ATOM 7634 O O . VAL A 1 944 ? -37.857 -97.784 51.208 1.00 84.19 944 VAL A O 1
ATOM 7637 N N . VAL A 1 945 ? -38.604 -96.002 52.352 1.00 87.75 945 VAL A N 1
ATOM 7638 C CA . VAL A 1 945 ? -39.289 -95.358 51.231 1.00 87.75 945 VAL A CA 1
ATOM 7639 C C . VAL A 1 945 ? -38.674 -93.991 50.959 1.00 87.75 945 VAL A C 1
ATOM 7641 O O . VAL A 1 945 ? -38.693 -93.101 51.810 1.00 87.75 945 VAL A O 1
ATOM 7644 N N . LEU A 1 946 ? -38.159 -93.811 49.745 1.00 89.56 946 LEU A N 1
ATOM 7645 C CA . LEU A 1 946 ? -37.774 -92.512 49.209 1.00 89.56 946 LEU A CA 1
ATOM 7646 C C . LEU A 1 946 ? -38.984 -91.878 48.519 1.00 89.56 946 LEU A C 1
ATOM 7648 O O . LEU A 1 946 ? -39.539 -92.426 47.569 1.00 89.56 946 LEU A O 1
ATOM 7652 N N . HIS A 1 947 ? -39.378 -90.705 48.988 1.00 92.25 947 HIS A N 1
ATOM 7653 C CA . HIS A 1 947 ? -40.402 -89.863 48.388 1.00 92.25 947 HIS A CA 1
ATOM 7654 C C . HIS A 1 947 ? -39.688 -88.829 47.513 1.00 92.25 947 HIS A C 1
ATOM 7656 O O . HIS A 1 947 ? -39.204 -87.806 48.004 1.00 92.25 947 HIS A O 1
ATOM 7662 N N . LEU A 1 948 ? -39.575 -89.111 46.216 1.00 92.31 948 LEU A N 1
ATOM 7663 C CA . LEU A 1 948 ? -38.915 -88.219 45.271 1.00 92.31 948 LEU A CA 1
ATOM 7664 C C . LEU A 1 948 ? -39.943 -87.284 44.633 1.00 92.31 948 LEU A C 1
ATOM 7666 O O . LEU A 1 948 ? -40.821 -87.726 43.889 1.00 92.31 948 LEU A O 1
ATOM 7670 N N . TYR A 1 949 ? -39.809 -85.989 44.909 1.00 93.56 949 TYR A N 1
ATOM 7671 C CA . TYR A 1 949 ? -40.583 -84.931 44.273 1.00 93.56 949 TYR A CA 1
ATOM 7672 C C . TYR A 1 949 ? -39.774 -84.428 43.093 1.00 93.56 949 TYR A C 1
ATOM 7674 O O . TYR A 1 949 ? -38.678 -83.890 43.265 1.00 93.56 949 TYR A O 1
ATOM 7682 N N . TYR A 1 950 ? -40.297 -84.594 41.889 1.00 93.62 950 TYR A N 1
ATOM 7683 C CA . TYR A 1 950 ? -39.626 -84.145 40.683 1.00 93.62 950 TYR A CA 1
ATOM 7684 C C . TYR A 1 950 ? -40.611 -83.484 39.728 1.00 93.62 950 TYR A C 1
ATOM 7686 O O . TYR A 1 950 ? -41.827 -83.637 39.819 1.00 93.62 950 TYR A O 1
ATOM 7694 N N . THR A 1 951 ? -40.051 -82.705 38.819 1.00 93.31 951 THR A N 1
ATOM 7695 C CA . THR A 1 951 ? -40.765 -82.052 37.729 1.00 93.31 951 THR A CA 1
ATOM 7696 C C . THR A 1 951 ? -40.371 -82.696 36.418 1.00 93.31 951 THR A C 1
ATOM 7698 O O . THR A 1 951 ? -39.215 -83.080 36.263 1.00 93.31 951 THR A O 1
ATOM 7701 N N . ALA A 1 952 ? -41.309 -82.842 35.490 1.00 92.25 952 ALA A N 1
ATOM 7702 C CA . ALA A 1 952 ? -41.047 -83.410 34.172 1.00 92.25 952 ALA A CA 1
ATOM 7703 C C . ALA A 1 952 ? -41.816 -82.671 33.067 1.00 92.25 952 ALA A C 1
ATOM 7705 O O . ALA A 1 952 ? -42.743 -81.900 33.336 1.00 92.25 952 ALA A O 1
ATOM 7706 N N . ARG A 1 953 ? -41.431 -82.917 31.811 1.00 91.44 953 ARG A N 1
ATOM 7707 C CA . ARG A 1 953 ? -42.080 -82.381 30.605 1.00 91.44 953 ARG A CA 1
ATOM 7708 C C . ARG A 1 953 ? -42.530 -83.513 29.678 1.00 91.44 953 ARG A C 1
ATOM 7710 O O . ARG A 1 953 ? -41.878 -84.551 29.616 1.00 91.44 953 ARG A O 1
ATOM 7717 N N . GLU A 1 954 ? -43.611 -83.288 28.933 1.00 87.56 954 GLU A N 1
ATOM 7718 C CA . GLU A 1 954 ? -44.112 -84.214 27.905 1.00 87.56 954 GLU A CA 1
ATOM 7719 C C . GLU A 1 954 ? -43.206 -84.212 26.666 1.00 87.56 954 GLU A C 1
ATOM 7721 O O . GLU A 1 954 ? -43.036 -83.168 26.035 1.00 87.56 954 GLU A O 1
ATOM 7726 N N . GLY A 1 955 ? -42.641 -85.367 26.308 1.00 83.00 955 GLY A N 1
ATOM 7727 C CA . GLY A 1 955 ? -41.768 -85.548 25.141 1.00 83.00 955 GLY A CA 1
ATOM 7728 C C . GLY A 1 955 ? -42.492 -85.976 23.862 1.00 83.00 955 GLY A C 1
ATOM 7729 O O . GLY A 1 955 ? -41.858 -86.064 22.809 1.00 83.00 955 GLY A O 1
ATOM 7730 N N . GLY A 1 956 ? -43.808 -86.204 23.928 1.00 86.62 956 GLY A N 1
ATOM 7731 C CA . GLY A 1 956 ? -44.647 -86.569 22.790 1.00 86.62 956 GLY A CA 1
ATOM 7732 C C . GLY A 1 956 ? -44.680 -88.074 22.515 1.00 86.62 956 GLY A C 1
ATOM 7733 O O . GLY A 1 956 ? -43.894 -88.855 23.052 1.00 86.62 956 GLY A O 1
ATOM 7734 N N . GLU A 1 957 ? -45.598 -88.490 21.635 1.00 84.81 957 GLU A N 1
ATOM 7735 C CA . GLU A 1 957 ? -45.890 -89.916 21.406 1.00 84.81 957 GLU A CA 1
ATOM 7736 C C . GLU A 1 957 ? -44.677 -90.709 20.882 1.00 84.81 957 GLU A C 1
ATOM 7738 O O . GLU A 1 957 ? -44.504 -91.865 21.244 1.00 84.81 957 GLU A O 1
ATOM 7743 N N . VAL A 1 958 ? -43.766 -90.082 20.123 1.00 86.25 958 VAL A N 1
ATOM 7744 C CA . VAL A 1 958 ? -42.549 -90.754 19.619 1.00 86.25 958 VAL A CA 1
ATOM 7745 C C . VAL A 1 958 ? -41.626 -91.188 20.759 1.00 86.25 958 VAL A C 1
ATOM 7747 O O . VAL A 1 958 ? -41.136 -92.317 20.759 1.00 86.25 958 VAL A O 1
ATOM 7750 N N . LEU A 1 959 ? -41.389 -90.308 21.738 1.00 86.31 959 LEU A N 1
ATOM 7751 C CA . LEU A 1 959 ? -40.558 -90.644 22.894 1.00 86.31 959 LEU A CA 1
ATOM 7752 C C . LEU A 1 959 ? -41.262 -91.671 23.785 1.00 86.31 959 LEU A C 1
ATOM 7754 O O . LEU A 1 959 ? -40.624 -92.566 24.325 1.00 86.31 959 LEU A O 1
ATOM 7758 N N . LYS A 1 960 ? -42.584 -91.557 23.907 1.00 85.62 960 LYS A N 1
ATOM 7759 C CA . LYS A 1 960 ? -43.428 -92.446 24.706 1.00 85.62 960 LYS A CA 1
ATOM 7760 C C . LYS A 1 960 ? -43.486 -93.872 24.171 1.00 85.62 960 LYS A C 1
ATOM 7762 O O . LYS A 1 960 ? -43.386 -94.809 24.959 1.00 85.62 960 LYS A O 1
ATOM 7767 N N . ASP A 1 961 ? -43.612 -94.050 22.860 1.00 85.88 961 ASP A N 1
ATOM 7768 C CA . ASP A 1 961 ? -43.586 -95.372 22.230 1.00 85.88 961 ASP A CA 1
ATOM 7769 C C . ASP A 1 961 ? -42.196 -96.007 22.341 1.00 85.88 961 ASP A C 1
ATOM 7771 O O . ASP A 1 961 ? -42.084 -97.188 22.671 1.00 85.88 961 ASP A O 1
ATOM 7775 N N . ALA A 1 962 ? -41.136 -95.213 22.155 1.00 83.12 962 ALA A N 1
ATOM 7776 C CA . ALA A 1 962 ? -39.765 -95.676 22.346 1.00 83.12 962 ALA A CA 1
ATOM 7777 C C . ALA A 1 962 ? -39.490 -96.095 23.802 1.00 83.12 962 ALA A C 1
ATOM 7779 O O . ALA A 1 962 ? -38.905 -97.152 24.013 1.00 83.12 962 ALA A O 1
ATOM 7780 N N . ALA A 1 963 ? -39.978 -95.327 24.782 1.00 83.12 963 ALA A N 1
ATOM 7781 C CA . ALA A 1 963 ? -39.853 -95.632 26.210 1.00 83.12 963 ALA A CA 1
ATOM 7782 C C . ALA A 1 963 ? -40.648 -96.879 26.643 1.00 83.12 963 ALA A C 1
ATOM 7784 O O . ALA A 1 963 ? -40.297 -97.521 27.623 1.00 83.12 963 ALA A O 1
ATOM 7785 N N . ARG A 1 964 ? -41.740 -97.225 25.942 1.00 80.56 964 ARG A N 1
ATOM 7786 C CA . ARG A 1 964 ? -42.517 -98.458 26.191 1.00 80.56 964 ARG A CA 1
ATOM 7787 C C . ARG A 1 964 ? -41.901 -99.698 25.546 1.00 80.56 964 ARG A C 1
ATOM 7789 O O . ARG A 1 964 ? -42.212 -100.810 25.966 1.00 80.56 964 ARG A O 1
ATOM 7796 N N . GLY A 1 965 ? -41.138 -99.506 24.470 1.00 63.25 965 GLY A N 1
ATOM 7797 C CA . GLY A 1 965 ? -40.467 -100.574 23.729 1.00 63.25 965 GLY A CA 1
ATOM 7798 C C . GLY A 1 965 ? -39.063 -100.909 24.242 1.00 63.25 965 GLY A C 1
ATOM 7799 O O . GLY A 1 965 ? -38.540 -101.964 23.880 1.00 63.25 965 GLY A O 1
ATOM 7800 N N . SER A 1 966 ? -38.467 -100.020 25.043 1.00 57.66 966 SER A N 1
ATOM 7801 C CA . SER A 1 966 ? -37.222 -100.214 25.799 1.00 57.66 966 SER A CA 1
ATOM 7802 C C . SER A 1 966 ? -37.491 -100.816 27.167 1.00 57.66 966 SER A C 1
ATOM 7804 O O . SER A 1 966 ? -36.697 -101.689 27.578 1.00 57.66 966 SER A O 1
#

Mean predicted aligned error: 20.41 Å

Sequence (966 aa):
MKGNSYHHNQYHGVGGSHAYVIEEQVVQATYEFQNFFHPYVDKILEMLNKGSLKGLMDPEKLASLASEYGDEEFFQDIYDPHSGGEYFSIKTPYPEKEIELEFGGAYSVYNWELFFHIPLLIAVHLSKNQRFAEAQRWFHFIFDPTSTDDVEGSERFWKFLYFRQHPSGQQIQKLLNDLSALEIEGEEEVVVPEKLQKVLHGYDAIMDHPFQPHMVARTRPVSYQYQVVMKYLDNLIAWGDSLFRQDTIETINEATQLYVLAANILGPRPQELPRMGTSGPKTYNDINHADPLSNFLVDLESEFPFNLGQPPSSGPDAEASSPLFGIGRTIYFCIPKNDNLLTYWDLVADRLFKIRHCMNIEGVVRQLPLFQPPIDPGMLVRAAAAGIDISSLVSGLNQPLLPVRSRVLIDKALELVGEVKTMGKNLLETLEKRDREQLALLKQAHEIKVRELALDVRHLEWKQAEATTESLMRARELAFQQFRHYQLLLGKEEKSFKAIKELTLERKEMDAEIFDEVYEELIGQYAQAIELEALPPRPKAGSSPKSEAGATGKGVLNLLKSEAAELNEHFPGILDKLEKTIEEGLDRKMKAMIPDFTVSKAPQGVGETTKISGGAIAYAVGKILMDKIRAEAFKKEHKAIAAGKTAQYERRSEDWILQSNLAATRLMEFGRQIIASLIREQIVRHEYNIHQKQIEQSEEIDAFLHDKFTNEELYGWMQGELSKLFYEYYKLAFDTAKKAERAMKHELMRPELDERQFIQFNYWDGGRKGLLSGEALFLDLQRMETAFLEYNKREYEIVKHIKLNDIWENEEGAVYLFNLPEYLFDADYPGHYLRRIKHARLTVGEGAEAPENISCTLTLLSSELRRSPLLDNGNYGRQGTEDSRFIDYYGPVQSIVTSSGKDDGGLFELDWKDERFLPFEGAGAISSWRISFPESFSLNGKDVVLHLYYTAREGGEVLKDAARGS